Protein AF-A0A6G0UTY3-F1 (afdb_monomer_lite)

Secondary structure (DSSP, 8-state):
---PPPPPP---EEEETTEEEEHHHHHHHHHHHHHHHHHHHHHHHHHHHHHHHHIIIIIHHHHHHHHSPPB-------TT--EEEEEEEEEEESS--HHHHHHHHHHTSSSTT--SS-GGGGGEEEEEEEEEEE--HHHHHHHHH-------S-TTEEEEEE--HHHHTTT-SS---SEEEETTEEEE----HHHHHHHHHHIIIIIIS-HHHHHHHHHHHH-TT--SS--S-GGGG-PPPSEEEEEEEEEE-S---HHHHHHHHHHHHHHHHHHHHHTTTSEEEEEEEEESTTGGGTTSEE-TTT--EE--S-THHHHHHHHHHHHHS-----SS-EEEEEEEE-SS-EEBTTB---EEEETTTEEEEEE-TT-HHHHHHHHHHHHHHHTT-SPPP-TT-SS---SS--HHHHHHHHHHHHHHHHHHHHHHHHHHHHHHHHH-TT--B-HHHHHHHHHHHHHHHHHHHH--HHHHHHHHHHHHHHHT-HHHH------HHHHHHHHHHHHHHHHHHHHHHHHHHHHHHHHHHHHHHTTPPP-----------------------------------------------------TGGGGG-PPPPPP-----PPP-------------S---S--S----PPPPPPPPSTT--HHHHHHTTTS-HHHHTTSHHHHHHHHHHHHHTT-HHHHHHHHHHHHHTT--HHHHHHHHHHHHHHHTTT----HHHHHHHHHHHTTS---GGGTHHHHHHHHHHIIIIIHHHHTT-HHHHHHHHHH--HHHHHHTTT-HHHHHHSHHHHHHHHHHHHHTT-HHHHHHHHHHHHHHTSPTT-HHHHHHHHHHIIIIISTT------SSS------------HHHHHHHHHHHHHT---TTTTHHHHHHHHHHHHHTHHHHHHHSHHHHHHHHH--

Radius of gyration: 42.5 Å; chains: 1; bounding box: 91×96×154 Å

pLDDT: mean 70.48, std 19.99, range [23.06, 95.44]

Sequence (928 aa):
MSGSEPESEKDPIVTVCGVKMRESRKKKLIEADLKVISDSMFRTSFNYGLYFFMVVVIGVPLWWITTSPYRAHLETFPPDFKVEFPVFVDIYSASNSPEVNKMISSLSKDNILQIPHHDDISRIEFKVNIVHKVVEENDFVHLATQVDLKKENKLSNCSVLIVPPEVFQKLSSKSACPAYVMSSGALLLRSDSKEIEKFVHEFIVYQWMDLPKISNFIKRISNAEELEQVSTDVWNEVPISAAYNIHLIFVHDDTNDEWSLALEESARQEVNKIVDYLGDVAFFKVTEEHFWDLLDSGVLKKAPENKEFSYSGNSADFLNFLTEVDQRSSPIVSVNPLLKFVFLLTENGVTFDGDNVKGHTYLSWGSLINSMPSDKNNQRNALHESFQTLLGAAEGSPTESMFCFSRTLPSSFVWDRFRRRAFFENILRSRSFVEAVNSLSKSITQLVITKEVSNMVMKSKKLVEEAIQEQDPRKAAAARILAEKSAKHESLLGMTDLTPYLKIGIYVPISMPFVFPIVEVILAFFYYKLKVDFLVAFVKPPSSPRELPEEKPSPSEDVPGVTENTPPEPEENSNPTPSTPSTLSTLPTSNSTLSIDEISRLKTPPPPKIKATVPKGSTVSKRITIPTAMHSMFNKDETNIRSAPEMPSGDGIDYPRAASWSSSTVTEIMKDKIGKQVFRCFLHQSLAEENMLFVDEIDEIKKLQGDDLKNAVANLLEKYEMYINISSSARAKLVEISSGSNVDKKNLEPAHKEVYKLLENDQFPRFRRSELYLEYLEDLLPKTYAEKWSTSFEALIGNQVGRHHFREFLFSIHAEENLRFWEAIIEFKNTKNKSHAMLNMARSIHEQFLKEGCTNEVQFVSKLPNFSLQVFLPFGLRQNLIKKIKDKDVDIALFDEATKHVEQVLKNDPYVRFLASSNYKNLLARLK

Foldseek 3Di:
DDDDDDDDDDQDFDADPNDTDGPVVVVVVVVVVVVVVVVVLVVLVVVLVVVVCCCVVPVVVVCVVVVFFAADDFDADDPQAAQEFEAEEEEEEQDDDPLVVVLCVVLADDPLPPPPDDPLNSRYHYHYDYDYDHDHLVVLVVVVVPLPDDQDQFLRYEYEYEDELVSVVVVDDDDDFQKAAGLRYIYGHDDDSVVVSLVSSCCVCCPQANVLLVSLLSCCLPCVPDDPDDDPCCLSPDFFDQEEEEEEEEEEPQDPDPLLVVLVVLLVVLVVVLQVLCVQLHHYHYDYHYHRCLCVPPLWDQDPPPSEGEDDADCLSVLVSLLSVLVPDDDDDDLHYYAYEYEHRDAVWYYDNNDPPQKDAPLQRHIYGTTYSVCSVSRNVSSLVRVCSNRSLDDDDCPDDPGPYDPDHDSSSSSSNVLSSSLSSLLVLLNSLSVVVVVLCVVDSQQHHDPQLSVLSVQLNVLSVVCSVSVRSNSSSSSSVSSVCSSVDVSRVDRPPPPVVVVCVVVCVVCVVVVVSVVVSVVVVVVVVVVVVVVVVVPDDDDDDDDDDDDDDDDDDDDDYDDDDDDDDDDDDDDDDDDDDDDDDDDDDDDDPDDPVVVVPDDDDDDDDDDDDDDDDDDDDDDDDDDDDDDPPDDDPDPPDDDQQDQDDCPPDALVVLQCLLVDFPVVLLVPPNSVSLLLNLCVVVLRNVLVVLLVLLVVLLVDDDVSNLVSLVVSCVVCVPPADADPQLVVLSVCSVVVVDVDSVSNVRSSVVSSVCCGPPSSVDSSVDPSSLVVSLQNDALVLLVCLVVDVCSQLVGPNSLVLLLVLCVVVLNNLLSVLLVLLVVLLVDDWLDPVSLVSLVVSCQQAQDPPRFCPDDDDDPDGDDRSHDDDRSSLSVQSVVCSVVSVTGSCSCVVVSVVSSCVCVPPSSVVSCVDPSSVVSSVVHD

Structure (mmCIF, N/CA/C/O backbone):
data_AF-A0A6G0UTY3-F1
#
_entry.id   AF-A0A6G0UTY3-F1
#
loop_
_atom_site.group_PDB
_atom_site.id
_atom_site.type_symbol
_atom_site.label_atom_id
_atom_site.label_alt_id
_atom_site.label_comp_id
_atom_site.label_asym_id
_atom_site.label_entity_id
_atom_site.label_seq_id
_atom_site.pdbx_PDB_ins_code
_atom_site.Cartn_x
_atom_site.Cartn_y
_atom_site.Cartn_z
_atom_site.occupancy
_atom_site.B_iso_or_equiv
_atom_site.auth_seq_id
_atom_site.auth_comp_id
_atom_site.auth_asym_id
_atom_site.auth_atom_id
_atom_site.pdbx_PDB_model_num
ATOM 1 N N . MET A 1 1 ? -23.516 -63.046 111.893 1.00 36.06 1 MET A N 1
ATOM 2 C CA . MET A 1 1 ? -22.653 -63.139 110.697 1.00 36.06 1 MET A CA 1
ATOM 3 C C . MET A 1 1 ? -23.578 -62.986 109.497 1.00 36.06 1 MET A C 1
ATOM 5 O O . MET A 1 1 ? -24.536 -63.740 109.445 1.00 36.06 1 MET A O 1
ATOM 9 N N . SER A 1 2 ? -23.584 -61.871 108.755 1.00 36.34 2 SER A N 1
ATOM 10 C CA . SER A 1 2 ? -22.513 -61.250 107.934 1.00 36.34 2 SER A CA 1
ATOM 11 C C . SER A 1 2 ? -22.297 -61.991 106.604 1.00 36.34 2 SER A C 1
ATOM 13 O O . SER A 1 2 ? -22.247 -63.213 106.622 1.00 36.34 2 SER A O 1
ATOM 15 N N . GLY A 1 3 ? -22.109 -61.328 105.457 1.00 32.81 3 GLY A N 1
ATOM 16 C CA . GLY A 1 3 ? -21.900 -59.886 105.223 1.00 32.81 3 GLY A CA 1
ATOM 17 C C . GLY A 1 3 ? -22.964 -59.200 104.352 1.00 32.81 3 GLY A C 1
ATOM 18 O O . GLY A 1 3 ? -23.931 -59.822 103.930 1.00 32.81 3 GLY A O 1
ATOM 19 N N . SER A 1 4 ? -22.772 -57.901 104.122 1.00 37.88 4 SER A N 1
ATOM 20 C CA . SER A 1 4 ? -23.615 -57.025 103.296 1.00 37.88 4 SER A CA 1
ATOM 21 C C . SER A 1 4 ? -23.195 -57.018 101.823 1.00 37.88 4 SER A C 1
ATOM 23 O O . SER A 1 4 ? -22.003 -56.930 101.527 1.00 37.88 4 SER A O 1
ATOM 25 N N . GLU A 1 5 ? -24.166 -57.008 100.912 1.00 33.56 5 GLU A N 1
ATOM 26 C CA . GLU A 1 5 ? -23.951 -56.674 99.498 1.00 33.56 5 GLU A CA 1
ATOM 27 C C . GLU A 1 5 ? -23.731 -55.153 99.323 1.00 33.56 5 GLU A C 1
ATOM 29 O O . GLU A 1 5 ? -24.360 -54.369 100.041 1.00 33.56 5 GLU A O 1
ATOM 34 N N . PRO A 1 6 ? -22.870 -54.705 98.388 1.00 43.66 6 PRO A N 1
ATOM 35 C CA . PRO A 1 6 ? -22.775 -53.300 97.998 1.00 43.66 6 PRO A CA 1
ATOM 36 C C . PRO A 1 6 ? -23.891 -52.914 97.011 1.00 43.66 6 PRO A C 1
ATOM 38 O O . PRO A 1 6 ? -24.336 -53.726 96.199 1.00 43.66 6 PRO A O 1
ATOM 41 N N . GLU A 1 7 ? -24.335 -51.657 97.056 1.00 39.38 7 GLU A N 1
ATOM 42 C CA . GLU A 1 7 ? -25.443 -51.168 96.228 1.00 39.38 7 GLU A CA 1
ATOM 43 C C . GLU A 1 7 ? -25.106 -51.137 94.726 1.00 39.38 7 GLU A C 1
ATOM 45 O O . GLU A 1 7 ? -24.055 -50.650 94.311 1.00 39.38 7 GLU A O 1
ATOM 50 N N . SER A 1 8 ? -26.038 -51.595 93.884 1.00 42.94 8 SER A N 1
ATOM 51 C CA . SER A 1 8 ? -25.910 -51.486 92.428 1.00 42.94 8 SER A CA 1
ATOM 52 C C . SER A 1 8 ? -26.129 -50.042 91.959 1.00 42.94 8 SER A C 1
ATOM 54 O O . SER A 1 8 ? -27.235 -49.506 92.101 1.00 42.94 8 SER A O 1
ATOM 56 N N . GLU A 1 9 ? -25.118 -49.443 91.334 1.00 47.81 9 GLU A N 1
ATOM 57 C CA . GLU A 1 9 ? -25.207 -48.119 90.715 1.00 47.81 9 GLU A CA 1
ATOM 58 C C . GLU A 1 9 ? -26.291 -48.097 89.614 1.00 47.81 9 GLU A C 1
ATOM 60 O O . GLU A 1 9 ? -26.296 -48.908 88.683 1.00 47.81 9 GLU A O 1
ATOM 65 N N . LYS A 1 10 ? -27.282 -47.206 89.749 1.00 52.72 10 LYS A N 1
ATOM 66 C CA . LYS A 1 10 ? -28.499 -47.220 88.917 1.00 52.72 10 LYS A CA 1
ATOM 67 C C . LYS A 1 10 ? -28.308 -46.411 87.630 1.00 52.72 10 LYS A C 1
ATOM 69 O O . LYS A 1 10 ? -28.463 -45.195 87.655 1.00 52.72 10 LYS A O 1
ATOM 74 N N . ASP A 1 11 ? -28.064 -47.112 86.516 1.00 53.19 11 ASP A N 1
ATOM 75 C CA . ASP A 1 11 ? -28.033 -46.591 85.130 1.00 53.19 11 ASP A CA 1
ATOM 76 C C . ASP A 1 11 ? -29.125 -45.515 84.895 1.00 53.19 11 ASP A C 1
ATOM 78 O O . ASP A 1 11 ? -30.319 -45.860 84.873 1.00 53.19 11 ASP A O 1
ATOM 82 N N . PRO A 1 12 ? -28.754 -44.220 84.770 1.00 58.97 12 PRO A N 1
ATOM 83 C CA . PRO A 1 12 ? -29.706 -43.115 84.821 1.00 58.97 12 PRO A CA 1
ATOM 84 C C . PRO A 1 12 ? -30.792 -43.180 83.746 1.00 58.97 12 PRO A C 1
ATOM 86 O O . PRO A 1 12 ? -30.533 -43.424 82.565 1.00 58.97 12 PRO A O 1
ATOM 89 N N . ILE A 1 13 ? -32.036 -42.902 84.147 1.00 56.88 13 ILE A N 1
ATOM 90 C CA . ILE A 1 13 ? -33.176 -42.810 83.227 1.00 56.88 13 ILE A CA 1
ATOM 91 C C . ILE A 1 13 ? -33.324 -41.358 82.768 1.00 56.88 13 ILE A C 1
ATOM 93 O O . ILE A 1 13 ? -33.959 -40.535 83.428 1.00 56.88 13 ILE A O 1
ATOM 97 N N . VAL A 1 14 ? -32.747 -41.058 81.608 1.00 57.91 14 VAL A N 1
ATOM 98 C CA . VAL A 1 14 ? -32.817 -39.746 80.959 1.00 57.91 14 VAL A CA 1
ATOM 99 C C . VAL A 1 14 ? -34.076 -39.678 80.088 1.00 57.91 14 VAL A C 1
ATOM 101 O O . VAL A 1 14 ? -34.454 -40.654 79.438 1.00 57.91 14 VAL A O 1
ATOM 104 N N . THR A 1 15 ? -34.749 -38.525 80.069 1.00 49.19 15 THR A N 1
ATOM 105 C CA . THR A 1 15 ? -35.913 -38.294 79.195 1.00 49.19 15 THR A CA 1
ATOM 106 C C . THR A 1 15 ? -35.487 -37.460 77.991 1.00 49.19 15 THR A C 1
ATOM 108 O O . THR A 1 15 ? -34.981 -36.356 78.168 1.00 49.19 15 THR A O 1
ATOM 111 N N . VAL A 1 16 ? -35.697 -37.966 76.775 1.00 52.34 16 VAL A N 1
ATOM 112 C CA . VAL A 1 16 ? -35.373 -37.272 75.516 1.00 52.34 16 VAL A CA 1
ATOM 113 C C . VAL A 1 16 ? -36.630 -37.234 74.652 1.00 52.34 16 VAL A C 1
ATOM 115 O O . VAL A 1 16 ? -37.256 -38.269 74.439 1.00 52.34 16 VAL A O 1
ATOM 118 N N . CYS A 1 17 ? -37.038 -36.041 74.204 1.00 44.09 17 CYS A N 1
ATOM 119 C CA . CYS A 1 17 ? -38.266 -35.823 73.421 1.00 44.09 17 CYS A CA 1
ATOM 120 C C . CYS A 1 17 ? -39.517 -36.517 74.014 1.00 44.09 17 CYS A C 1
ATOM 122 O O . CYS A 1 17 ? -40.330 -37.087 73.294 1.00 44.09 17 CYS A O 1
ATOM 124 N N . GLY A 1 18 ? -39.651 -36.499 75.347 1.00 45.41 18 GLY A N 1
ATOM 125 C CA . GLY A 1 18 ? -40.756 -37.129 76.085 1.00 45.41 18 GLY A CA 1
ATOM 126 C C . GLY A 1 18 ? -40.586 -38.625 76.395 1.00 45.41 18 GLY A C 1
ATOM 127 O O . GLY A 1 18 ? -41.321 -39.151 77.228 1.00 45.41 18 GLY A O 1
ATOM 128 N N . VAL A 1 19 ? -39.602 -39.313 75.806 1.00 50.44 19 VAL A N 1
ATOM 129 C CA . VAL A 1 19 ? -39.376 -40.754 76.010 1.00 50.44 19 VAL A CA 1
ATOM 130 C C . VAL A 1 19 ? -38.282 -40.993 77.054 1.00 50.44 19 VAL A C 1
ATOM 132 O O . VAL A 1 19 ? -37.171 -40.477 76.939 1.00 50.44 19 VAL A O 1
ATOM 135 N N . LYS A 1 20 ? -38.582 -41.805 78.075 1.00 53.00 20 LYS A N 1
ATOM 136 C CA . LYS A 1 20 ? -37.625 -42.236 79.109 1.00 53.00 20 LYS A CA 1
ATOM 137 C C . LYS A 1 20 ? -36.780 -43.414 78.620 1.00 53.00 20 LYS A C 1
ATOM 139 O O . LYS A 1 20 ? -37.331 -44.463 78.294 1.00 53.00 20 LYS A O 1
ATOM 144 N N . MET A 1 21 ? -35.454 -43.277 78.626 1.00 62.31 21 MET A N 1
ATOM 145 C CA . MET A 1 21 ? -34.510 -44.356 78.302 1.00 62.31 21 MET A CA 1
ATOM 146 C C . MET A 1 21 ? -33.306 -44.363 79.253 1.00 62.31 21 MET A C 1
ATOM 148 O O . MET A 1 21 ? -32.952 -43.341 79.831 1.00 62.31 21 MET A O 1
ATOM 152 N N . ARG A 1 22 ? -32.666 -45.529 79.405 1.00 67.94 22 ARG A N 1
ATOM 153 C CA . ARG A 1 22 ? -31.411 -45.676 80.161 1.00 67.94 22 ARG A CA 1
ATOM 154 C C . ARG A 1 22 ? -30.224 -45.097 79.393 1.00 67.94 22 ARG A C 1
ATOM 156 O O . ARG A 1 22 ? -30.160 -45.240 78.167 1.00 67.94 22 ARG A O 1
ATOM 163 N N . GLU A 1 23 ? -29.264 -44.511 80.096 1.00 65.25 23 GLU A N 1
ATOM 164 C CA . GLU A 1 23 ? -28.118 -43.838 79.484 1.00 65.25 23 GLU A CA 1
ATOM 165 C C . GLU A 1 23 ? -27.216 -44.803 78.695 1.00 65.25 23 GLU A C 1
ATOM 167 O O . GLU A 1 23 ? -26.790 -44.478 77.581 1.00 65.25 23 GLU A O 1
ATOM 172 N N . SER A 1 24 ? -27.039 -46.041 79.174 1.00 63.03 24 SER A N 1
ATOM 173 C CA . SER A 1 24 ? -26.353 -47.108 78.419 1.00 63.03 24 SER A CA 1
ATOM 174 C C . SER A 1 24 ? -26.974 -47.368 77.038 1.00 63.03 24 SER A C 1
ATOM 176 O O . SER A 1 24 ? -26.277 -47.734 76.089 1.00 63.03 24 SER A O 1
ATOM 178 N N . ARG A 1 25 ? -28.295 -47.171 76.901 1.00 65.94 25 ARG A N 1
ATOM 179 C CA . ARG A 1 25 ? -29.028 -47.351 75.637 1.00 65.94 25 ARG A CA 1
ATOM 180 C C . ARG A 1 25 ? -28.914 -46.121 74.730 1.00 65.94 25 ARG A C 1
ATOM 182 O O . ARG A 1 25 ? -28.839 -46.298 73.519 1.00 65.94 25 ARG A O 1
ATOM 189 N N . LYS A 1 26 ? -28.821 -44.908 75.300 1.00 67.06 26 LYS A N 1
ATOM 190 C CA . LYS A 1 26 ? -28.501 -43.666 74.563 1.00 67.06 26 LYS A CA 1
ATOM 191 C C . LYS A 1 26 ? -27.133 -43.784 73.879 1.00 67.06 26 LYS A C 1
ATOM 193 O O . LYS A 1 26 ? -27.039 -43.531 72.682 1.00 67.06 26 LYS A O 1
ATOM 198 N N . LYS A 1 27 ? -26.097 -44.221 74.610 1.00 66.19 27 LYS A N 1
ATOM 199 C CA . LYS A 1 27 ? -24.720 -44.346 74.086 1.00 66.19 27 LYS A CA 1
ATOM 200 C C . LYS A 1 27 ? -24.635 -45.306 72.891 1.00 66.19 27 LYS A C 1
ATOM 202 O O . LYS A 1 27 ? -24.167 -44.898 71.834 1.00 66.19 27 LYS A O 1
ATOM 207 N N . LYS A 1 28 ? -25.191 -46.521 73.005 1.00 70.31 28 LYS A N 1
ATOM 208 C CA . LYS A 1 28 ? -25.185 -47.513 71.908 1.00 70.31 28 LYS A CA 1
ATOM 209 C C . LYS A 1 28 ? -25.963 -47.088 70.656 1.00 70.31 28 LYS A C 1
ATOM 211 O O . LYS A 1 28 ? -25.631 -47.542 69.567 1.00 70.31 28 LYS A O 1
ATOM 216 N N . LEU A 1 29 ? -26.989 -46.243 70.792 1.00 67.69 29 LEU A N 1
ATOM 217 C CA . LEU A 1 29 ? -27.727 -45.724 69.635 1.00 67.69 29 LEU A CA 1
ATOM 218 C C . LEU A 1 29 ? -26.874 -44.713 68.850 1.00 67.69 29 LEU A C 1
ATOM 220 O O . LEU A 1 29 ? -26.720 -44.846 67.641 1.00 67.69 29 LEU A O 1
ATOM 224 N N . ILE A 1 30 ? -26.239 -43.774 69.563 1.00 66.88 30 ILE A N 1
ATOM 225 C CA . ILE A 1 30 ? -25.328 -42.770 68.986 1.00 66.88 30 ILE A CA 1
ATOM 226 C C . ILE A 1 30 ? -24.114 -43.443 68.324 1.00 66.88 30 ILE A C 1
ATOM 228 O O . ILE A 1 30 ? -23.693 -43.042 67.244 1.00 66.88 30 ILE A O 1
ATOM 232 N N . GLU A 1 31 ? -23.568 -44.490 68.944 1.00 69.19 31 GLU A N 1
ATOM 233 C CA . GLU A 1 31 ? -22.441 -45.272 68.419 1.00 69.19 31 GLU A CA 1
ATOM 234 C C . GLU A 1 31 ? -22.790 -46.015 67.113 1.00 69.19 31 GLU A C 1
ATOM 236 O O . GLU A 1 31 ? -21.973 -46.071 66.192 1.00 69.19 31 GLU A O 1
ATOM 241 N N . ALA A 1 32 ? -24.023 -46.523 66.989 1.00 70.44 32 ALA A N 1
ATOM 242 C CA . ALA A 1 32 ? -24.521 -47.114 65.748 1.00 70.44 32 ALA A CA 1
ATOM 243 C C . ALA A 1 32 ? -24.716 -46.059 64.640 1.00 70.44 32 ALA A C 1
ATOM 245 O O . ALA A 1 32 ? -24.242 -46.263 63.521 1.00 70.44 32 ALA A O 1
ATOM 246 N N . ASP A 1 33 ? -25.342 -44.919 64.957 1.00 66.12 33 ASP A N 1
ATOM 247 C CA . ASP A 1 33 ? -25.540 -43.812 64.009 1.00 66.12 33 ASP A CA 1
ATOM 248 C C . ASP A 1 33 ? -24.200 -43.265 63.483 1.00 66.12 33 ASP A C 1
ATOM 250 O O . ASP A 1 33 ? -24.030 -43.084 62.276 1.00 66.12 33 ASP A O 1
ATOM 254 N N . LEU A 1 34 ? -23.210 -43.065 64.364 1.00 63.78 34 LEU A N 1
ATOM 255 C CA . LEU A 1 34 ? -21.858 -42.629 63.988 1.00 63.78 34 LEU A CA 1
ATOM 256 C C . LEU A 1 34 ? -21.184 -43.603 63.012 1.00 63.78 34 LEU A C 1
ATOM 258 O O . LEU A 1 34 ? -20.527 -43.167 62.065 1.00 63.78 34 LEU A O 1
ATOM 262 N N . LYS A 1 35 ? -21.369 -44.915 63.197 1.00 68.38 35 LYS A N 1
ATOM 263 C CA . LYS A 1 35 ? -20.781 -45.927 62.311 1.00 68.38 35 LYS A CA 1
ATOM 264 C C . LYS A 1 35 ? -21.422 -45.925 60.917 1.00 68.38 35 LYS A C 1
ATOM 266 O O . LYS A 1 35 ? -20.706 -46.016 59.924 1.00 68.38 35 LYS A O 1
ATOM 271 N N . VAL A 1 36 ? -22.740 -45.731 60.831 1.00 70.38 36 VAL A N 1
ATOM 272 C CA . VAL A 1 36 ? -23.452 -45.568 59.548 1.00 70.38 36 VAL A CA 1
ATOM 273 C C . VAL A 1 36 ? -23.011 -44.288 58.823 1.00 70.38 36 VAL A C 1
ATOM 275 O O . VAL A 1 36 ? -22.810 -44.306 57.608 1.00 70.38 36 VAL A O 1
ATOM 278 N N . ILE A 1 37 ? -22.793 -43.189 59.556 1.00 63.50 37 ILE A N 1
ATOM 279 C CA . ILE A 1 37 ? -22.259 -41.935 58.997 1.00 63.50 37 ILE A CA 1
ATOM 280 C C . ILE A 1 37 ? -20.829 -42.134 58.458 1.00 63.50 37 ILE A C 1
ATOM 282 O O . ILE A 1 37 ? -20.516 -41.633 57.378 1.00 63.50 37 ILE A O 1
ATOM 286 N N . SER A 1 38 ? -19.986 -42.908 59.152 1.00 64.50 38 SER A N 1
ATOM 287 C CA . SER A 1 38 ? -18.613 -43.236 58.729 1.00 64.50 38 SER A CA 1
ATOM 288 C C . SER A 1 38 ? -18.564 -43.984 57.390 1.00 64.50 38 SER A C 1
ATOM 290 O O . SER A 1 38 ? -17.910 -43.526 56.450 1.00 64.50 38 SER A O 1
ATOM 292 N N . ASP A 1 39 ? -19.291 -45.100 57.262 1.00 68.25 39 ASP A N 1
ATOM 293 C CA . ASP A 1 39 ? -19.305 -45.898 56.023 1.00 68.25 39 ASP A CA 1
ATOM 294 C C . ASP A 1 39 ? -19.927 -45.123 54.848 1.00 68.25 39 ASP A C 1
ATOM 296 O O . ASP A 1 39 ? -19.473 -45.246 53.704 1.00 68.25 39 ASP A O 1
ATOM 300 N N . SER A 1 40 ? -20.921 -44.268 55.133 1.00 66.31 40 SER A N 1
ATOM 301 C CA . SER A 1 40 ? -21.459 -43.311 54.164 1.00 66.31 40 SER A CA 1
ATOM 302 C C . SER A 1 40 ? -20.364 -42.359 53.676 1.00 66.31 40 SER A C 1
ATOM 304 O O . SER A 1 40 ? -20.127 -42.289 52.472 1.00 66.31 40 SER A O 1
ATOM 306 N N . MET A 1 41 ? -19.661 -41.665 54.580 1.00 62.78 41 MET A N 1
ATOM 307 C CA . MET A 1 41 ? -18.586 -40.733 54.213 1.00 62.78 41 MET A CA 1
ATOM 308 C C . MET A 1 41 ? -17.459 -41.406 53.424 1.00 62.78 41 MET A C 1
ATOM 310 O O . MET A 1 41 ? -16.941 -40.799 52.486 1.00 62.78 41 MET A O 1
ATOM 314 N N . PHE A 1 42 ? -17.075 -42.640 53.763 1.00 67.38 42 PHE A N 1
ATOM 315 C CA . PHE A 1 42 ? -15.993 -43.333 53.060 1.00 67.38 42 PHE A CA 1
ATOM 316 C C . PHE A 1 42 ? -16.375 -43.689 51.615 1.00 67.38 42 PHE A C 1
ATOM 318 O O . PHE A 1 42 ? -15.634 -43.362 50.687 1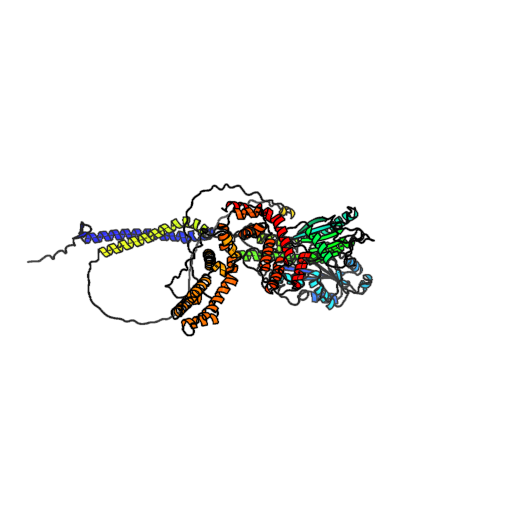.00 67.38 42 PHE A O 1
ATOM 325 N N . ARG A 1 43 ? -17.561 -44.283 51.399 1.00 66.44 43 ARG A N 1
ATOM 326 C CA . ARG A 1 43 ? -18.077 -44.572 50.045 1.00 66.44 43 ARG A CA 1
ATOM 327 C C . ARG A 1 43 ? -18.251 -43.307 49.211 1.00 66.44 43 ARG A C 1
ATOM 329 O O . ARG A 1 43 ? -17.900 -43.308 48.033 1.00 66.44 43 ARG A O 1
ATOM 336 N N . THR A 1 44 ? -18.766 -42.242 49.824 1.00 66.44 44 THR A N 1
ATOM 337 C CA . THR A 1 44 ? -18.858 -40.911 49.220 1.00 66.44 44 THR A CA 1
ATOM 338 C C . THR A 1 44 ? -17.466 -40.464 48.762 1.00 66.44 44 THR A C 1
ATOM 340 O O . THR A 1 44 ? -17.227 -40.384 47.559 1.00 66.44 44 THR A O 1
ATOM 343 N N . SER A 1 45 ? -16.515 -40.273 49.680 1.00 64.06 45 SER A N 1
ATOM 344 C CA . SER A 1 45 ? -15.161 -39.783 49.373 1.00 64.06 45 SER A CA 1
ATOM 345 C C . SER A 1 45 ? -14.414 -40.618 48.325 1.00 64.06 45 SER A C 1
ATOM 347 O O . SER A 1 45 ? -13.746 -40.045 47.467 1.00 64.06 45 SER A O 1
ATOM 349 N N . PHE A 1 46 ? -14.555 -41.949 48.333 1.00 72.69 46 PHE A N 1
ATOM 350 C CA . PHE A 1 46 ? -13.943 -42.816 47.319 1.00 72.69 46 PHE A CA 1
ATOM 351 C C . PHE A 1 46 ? -14.487 -42.541 45.908 1.00 72.69 46 PHE A C 1
ATOM 353 O O . PHE A 1 46 ? -13.708 -42.358 44.971 1.00 72.69 46 PHE A O 1
ATOM 360 N N . ASN A 1 47 ? -15.813 -42.441 45.760 1.00 68.75 47 ASN A N 1
ATOM 361 C CA . ASN A 1 47 ? -16.439 -42.115 44.477 1.00 68.75 47 ASN A CA 1
ATOM 362 C C . ASN A 1 47 ? -15.994 -40.733 43.970 1.00 68.75 47 ASN A C 1
ATOM 364 O O . ASN A 1 47 ? -15.729 -40.576 42.779 1.00 68.75 47 ASN A O 1
ATOM 368 N N . TYR A 1 48 ? -15.846 -39.752 44.866 1.00 68.44 48 TYR A N 1
ATOM 369 C CA . TYR A 1 48 ? -15.356 -38.419 44.506 1.00 68.44 48 TYR A CA 1
ATOM 370 C C . TYR A 1 48 ? -13.872 -38.391 44.136 1.00 68.44 48 TYR A C 1
ATOM 372 O O . TYR A 1 48 ? -13.513 -37.683 43.200 1.00 68.44 48 TYR A O 1
ATOM 380 N N . GLY A 1 49 ? -13.025 -39.201 44.776 1.00 71.12 49 GLY A N 1
ATOM 381 C CA . GLY A 1 49 ? -11.629 -39.379 44.364 1.00 71.12 49 GLY A CA 1
ATOM 382 C C . GLY A 1 49 ? -11.505 -39.985 42.961 1.00 71.12 49 GLY A C 1
ATOM 383 O O . GLY A 1 49 ? -10.782 -39.454 42.118 1.00 71.12 49 GLY A O 1
ATOM 384 N N . LEU A 1 50 ? -12.271 -41.044 42.677 1.00 70.81 50 LEU A N 1
ATOM 385 C CA . LEU A 1 50 ? -12.310 -41.690 41.359 1.00 70.81 50 LEU A CA 1
ATOM 386 C C . LEU A 1 50 ? -12.849 -40.746 40.266 1.00 70.81 50 LEU A C 1
ATOM 388 O O . LEU A 1 50 ? -12.332 -40.713 39.149 1.00 70.81 50 LEU A O 1
ATOM 392 N N . TYR A 1 51 ? -13.866 -39.946 40.593 1.00 68.19 51 TYR A N 1
ATOM 393 C CA . TYR A 1 51 ? -14.447 -38.961 39.682 1.00 68.19 51 TYR A CA 1
ATOM 394 C C . TYR A 1 51 ? -13.506 -37.774 39.429 1.00 68.19 51 TYR A C 1
ATOM 396 O O . TYR A 1 51 ? -13.313 -37.380 38.281 1.00 68.19 51 TYR A O 1
ATOM 404 N N . PHE A 1 52 ? -12.843 -37.251 40.464 1.00 71.25 52 PHE A N 1
ATOM 405 C CA . PHE A 1 52 ? -11.815 -36.214 40.326 1.00 71.25 52 PHE A CA 1
ATOM 406 C C . PHE A 1 52 ? -10.650 -36.687 39.444 1.00 71.25 52 PHE A C 1
ATOM 408 O O . PHE A 1 52 ? -10.212 -35.950 38.562 1.00 71.25 52 PHE A O 1
ATOM 415 N N . PHE A 1 53 ? -10.211 -37.941 39.605 1.00 75.62 53 PHE A N 1
ATOM 416 C CA . PHE A 1 53 ? -9.214 -38.557 38.726 1.00 75.62 53 PHE A CA 1
ATOM 417 C C . PHE A 1 53 ? -9.678 -38.576 37.258 1.00 75.62 53 PHE A C 1
ATOM 419 O O . PHE A 1 53 ? -8.939 -38.121 36.388 1.00 75.62 53 PHE A O 1
ATOM 426 N N . MET A 1 54 ? -10.917 -38.999 36.971 1.00 70.75 54 MET A N 1
ATOM 427 C CA . MET A 1 54 ? -11.493 -38.932 35.614 1.00 70.75 54 MET A CA 1
ATOM 428 C C . MET A 1 54 ? -11.494 -37.501 35.041 1.00 70.75 54 MET A C 1
ATOM 430 O O . MET A 1 54 ? -11.127 -37.299 33.881 1.00 70.75 54 MET A O 1
ATOM 434 N N . VAL A 1 55 ? -11.863 -36.492 35.841 1.00 69.81 55 VAL A N 1
ATOM 435 C CA . VAL A 1 55 ? -11.871 -35.081 35.410 1.00 69.81 55 VAL A CA 1
ATOM 436 C C . VAL A 1 55 ? -10.468 -34.584 35.078 1.00 69.81 55 VAL A C 1
ATOM 438 O O . VAL A 1 55 ? -10.267 -33.996 34.019 1.00 69.81 55 VAL A O 1
ATOM 441 N N . VAL A 1 56 ? -9.494 -34.814 35.957 1.00 74.38 56 VAL A N 1
ATOM 442 C CA . VAL A 1 56 ? -8.138 -34.269 35.794 1.00 74.38 56 VAL A CA 1
ATOM 443 C C . VAL A 1 56 ? -7.345 -35.026 34.726 1.00 74.38 56 VAL A C 1
ATOM 445 O O . VAL A 1 56 ? -6.639 -34.397 33.943 1.00 74.38 56 VAL A O 1
ATOM 448 N N . VAL A 1 57 ? -7.478 -36.354 34.651 1.00 75.62 57 VAL A N 1
ATOM 449 C CA . VAL A 1 57 ? -6.661 -37.204 33.765 1.00 75.62 57 VAL A CA 1
ATOM 450 C C . VAL A 1 57 ? -7.267 -37.367 32.367 1.00 75.62 57 VAL A C 1
ATOM 452 O O . VAL A 1 57 ? -6.520 -37.540 31.408 1.00 75.62 57 VAL A O 1
ATOM 455 N N . ILE A 1 58 ? -8.594 -37.275 32.212 1.00 72.12 58 ILE A N 1
ATOM 456 C CA . ILE A 1 58 ? -9.264 -37.383 30.901 1.00 72.12 58 ILE A CA 1
ATOM 457 C C . ILE A 1 58 ? -9.942 -36.064 30.515 1.00 72.12 58 ILE A C 1
ATOM 459 O O . ILE A 1 58 ? -9.749 -35.578 29.401 1.00 72.12 58 ILE A O 1
ATOM 463 N N . GLY A 1 59 ? -10.702 -35.455 31.429 1.00 69.25 59 GLY A N 1
ATOM 464 C CA . GLY A 1 59 ? -11.459 -34.229 31.160 1.00 69.25 59 GLY A CA 1
ATOM 465 C C . GLY A 1 59 ? -10.589 -33.029 30.769 1.00 69.25 59 GLY A C 1
ATOM 466 O O . GLY A 1 59 ? -10.859 -32.399 29.749 1.00 69.25 59 GLY A O 1
ATOM 467 N N . VAL A 1 60 ? -9.529 -32.726 31.526 1.00 69.06 60 VAL A N 1
ATOM 468 C CA . VAL A 1 60 ? -8.652 -31.566 31.257 1.00 69.06 60 VAL A CA 1
ATOM 469 C C . VAL A 1 60 ? -7.841 -31.720 29.954 1.00 69.06 60 VAL A C 1
ATOM 471 O O . VAL A 1 60 ? -7.848 -30.773 29.163 1.00 69.06 60 VAL A O 1
ATOM 474 N N . PRO A 1 61 ? -7.215 -32.874 29.633 1.00 72.81 61 PRO A N 1
ATOM 475 C CA . PRO A 1 61 ? -6.582 -33.072 28.326 1.00 72.81 61 PRO A CA 1
ATOM 476 C C . PRO A 1 61 ? -7.572 -33.007 27.155 1.00 72.81 61 PRO A C 1
ATOM 478 O O . PRO A 1 61 ? -7.279 -32.377 26.138 1.00 72.81 61 PRO A O 1
ATOM 481 N N . LEU A 1 62 ? -8.768 -33.592 27.298 1.00 68.00 62 LEU A N 1
ATOM 482 C CA . LEU A 1 62 ? -9.802 -33.542 26.261 1.00 68.00 62 LEU A CA 1
ATOM 483 C C . LEU A 1 62 ? -10.327 -32.111 26.049 1.00 68.00 62 LEU A C 1
ATOM 485 O O . LEU A 1 62 ? -10.534 -31.697 24.908 1.00 68.00 62 LEU A O 1
ATOM 489 N N . TRP A 1 63 ? -10.480 -31.332 27.124 1.00 67.19 63 TRP A N 1
ATOM 490 C CA . TRP A 1 63 ? -10.790 -29.900 27.082 1.00 67.19 63 TRP A CA 1
ATOM 491 C C . TRP A 1 63 ? -9.696 -29.102 26.364 1.00 67.19 63 TRP A C 1
ATOM 493 O O . TRP A 1 63 ? -10.008 -28.322 25.468 1.00 67.19 63 TRP A O 1
ATOM 503 N N . TRP A 1 64 ? -8.416 -29.332 26.668 1.00 65.69 64 TRP A N 1
ATOM 504 C CA . TRP A 1 64 ? -7.305 -28.654 25.987 1.00 65.69 64 TRP A CA 1
ATOM 505 C C . TRP A 1 64 ? -7.289 -28.943 24.477 1.00 65.69 64 TRP A C 1
ATOM 507 O O . TRP A 1 64 ? -7.198 -28.023 23.664 1.00 65.69 64 TRP A O 1
ATOM 517 N N . ILE A 1 65 ? -7.465 -30.210 24.086 1.00 65.62 65 ILE A N 1
ATOM 518 C CA . ILE A 1 65 ? -7.527 -30.621 22.675 1.00 65.62 65 ILE A CA 1
ATOM 519 C C . ILE A 1 65 ? -8.724 -29.966 21.967 1.00 65.62 65 ILE A C 1
ATOM 521 O O . ILE A 1 65 ? -8.552 -29.354 20.914 1.00 65.62 65 ILE A O 1
ATOM 525 N N . THR A 1 66 ? -9.925 -30.039 22.551 1.00 60.22 66 THR A N 1
ATOM 526 C CA . THR A 1 66 ? -11.168 -29.535 21.927 1.00 60.22 66 THR A CA 1
ATOM 527 C C . THR A 1 66 ? -11.328 -28.011 21.952 1.00 60.22 66 THR A C 1
ATOM 529 O O . THR A 1 66 ? -12.070 -27.473 21.133 1.00 60.22 66 THR A O 1
ATOM 532 N N . THR A 1 67 ? -10.631 -27.297 22.842 1.00 60.31 67 THR A N 1
ATOM 533 C CA . THR A 1 67 ? -10.631 -25.820 22.895 1.00 60.31 67 THR A CA 1
ATOM 534 C C . THR A 1 67 ? -9.577 -25.173 21.996 1.00 60.31 67 THR A C 1
ATOM 536 O O . THR A 1 67 ? -9.679 -23.973 21.715 1.00 60.31 67 THR A O 1
ATOM 539 N N . SER A 1 68 ? -8.564 -25.934 21.566 1.00 62.31 68 SER A N 1
ATOM 540 C CA . SER A 1 68 ? -7.463 -25.425 20.747 1.00 62.31 68 SER A CA 1
ATOM 541 C C . SER A 1 68 ? -7.928 -25.054 19.324 1.00 62.31 68 SER A C 1
ATOM 543 O O . SER A 1 68 ? -8.635 -25.833 18.681 1.00 62.31 68 SER A O 1
ATOM 545 N N . PRO A 1 69 ? -7.566 -23.867 18.797 1.00 67.88 69 PRO A N 1
ATOM 546 C CA . PRO A 1 69 ? -7.891 -23.497 17.422 1.00 67.88 69 PRO A CA 1
ATOM 547 C C . PRO A 1 69 ? -7.084 -24.356 16.444 1.00 67.88 69 PRO A C 1
ATOM 549 O O . PRO A 1 69 ? -5.888 -24.582 16.647 1.00 67.88 69 PRO A O 1
ATOM 552 N N . TYR A 1 70 ? -7.713 -24.807 15.355 1.00 74.31 70 TYR A N 1
ATOM 553 C CA . TYR A 1 70 ? -7.029 -25.653 14.377 1.00 74.31 70 TYR A CA 1
ATOM 554 C C . TYR A 1 70 ? -5.849 -24.924 13.717 1.00 74.31 70 TYR A C 1
ATOM 556 O O . TYR A 1 70 ? -5.993 -23.838 13.148 1.00 74.31 70 TYR A O 1
ATOM 564 N N . ARG A 1 71 ? -4.680 -25.567 13.762 1.00 76.00 71 ARG A N 1
ATOM 565 C CA . ARG A 1 71 ? -3.432 -25.090 13.165 1.00 76.00 71 ARG A CA 1
ATOM 566 C C . ARG A 1 71 ? -2.840 -26.179 12.286 1.00 76.00 71 ARG A C 1
ATOM 568 O O . ARG A 1 71 ? -2.352 -27.189 12.787 1.00 76.00 71 ARG A O 1
ATOM 575 N N . ALA A 1 72 ? -2.872 -25.975 10.974 1.00 82.44 72 ALA A N 1
ATOM 576 C CA . ALA A 1 72 ? -2.027 -26.733 10.064 1.00 82.44 72 ALA A CA 1
ATOM 577 C C . ALA A 1 72 ? -0.545 -26.373 10.291 1.00 82.44 72 ALA A C 1
ATOM 579 O O . ALA A 1 72 ? -0.217 -25.242 10.655 1.00 82.44 72 ALA A O 1
ATOM 580 N N . HIS A 1 73 ? 0.347 -27.340 10.073 1.00 86.12 73 HIS A N 1
ATOM 581 C CA . HIS A 1 73 ? 1.791 -27.144 10.198 1.00 86.12 73 HIS A CA 1
ATOM 582 C C . HIS A 1 73 ? 2.287 -26.087 9.196 1.00 86.12 73 HIS A C 1
ATOM 584 O O . HIS A 1 73 ? 1.955 -26.154 8.012 1.00 86.12 73 HIS A O 1
ATOM 590 N N . LEU A 1 74 ? 3.088 -25.125 9.657 1.00 85.62 74 LEU A N 1
ATOM 591 C CA . LEU A 1 74 ? 3.792 -24.180 8.791 1.00 85.62 74 LEU A CA 1
ATOM 592 C C . LEU A 1 74 ? 5.255 -24.598 8.697 1.00 85.62 74 LEU A C 1
ATOM 594 O O . LEU A 1 74 ? 6.016 -24.415 9.644 1.00 85.62 74 LEU A O 1
ATOM 598 N N . GLU A 1 75 ? 5.650 -25.134 7.546 1.00 85.19 75 GLU A N 1
ATOM 599 C CA . GLU A 1 75 ? 7.059 -25.362 7.251 1.00 85.19 75 GLU A CA 1
ATOM 600 C C . GLU A 1 75 ? 7.654 -24.101 6.614 1.00 85.19 75 GLU A C 1
ATOM 602 O O . GLU A 1 75 ? 7.203 -23.658 5.557 1.00 85.19 75 GLU A O 1
ATOM 607 N N . THR A 1 76 ? 8.650 -23.503 7.267 1.00 84.88 76 THR A N 1
ATOM 608 C CA . THR A 1 76 ? 9.277 -22.253 6.817 1.00 84.88 76 THR A CA 1
ATOM 609 C C . THR A 1 76 ? 10.736 -22.443 6.423 1.00 84.88 76 THR A C 1
ATOM 611 O O . THR A 1 76 ? 11.296 -23.540 6.514 1.00 84.88 76 THR A O 1
ATOM 614 N N . PHE A 1 77 ? 11.357 -21.355 5.973 1.00 86.81 77 PHE A N 1
ATOM 615 C CA . PHE A 1 77 ? 12.807 -21.254 5.847 1.00 86.81 77 PHE A CA 1
ATOM 616 C C . PHE A 1 77 ? 13.480 -21.376 7.234 1.00 86.81 77 PHE A C 1
ATOM 618 O O . PHE A 1 77 ? 12.865 -20.983 8.236 1.00 86.81 77 PHE A O 1
ATOM 625 N N . PRO A 1 78 ? 14.709 -21.924 7.317 1.00 85.81 78 PRO A N 1
ATOM 626 C CA . PRO A 1 78 ? 15.537 -21.843 8.521 1.00 85.81 78 PRO A CA 1
ATOM 627 C C . PRO A 1 78 ? 15.998 -20.391 8.771 1.00 85.81 78 PRO A C 1
ATOM 629 O O . PRO A 1 78 ? 16.012 -19.595 7.829 1.00 85.81 78 PRO A O 1
ATOM 632 N N . PRO A 1 79 ? 16.393 -20.023 10.007 1.00 76.31 79 PRO A N 1
ATOM 633 C CA . PRO A 1 79 ? 16.852 -18.662 10.311 1.00 76.31 79 PRO A CA 1
ATOM 634 C C . PRO A 1 79 ? 18.051 -18.262 9.437 1.00 76.31 79 PRO A C 1
ATOM 636 O O . PRO A 1 79 ? 18.004 -17.239 8.749 1.00 76.31 79 PRO A O 1
ATOM 639 N N . ASP A 1 80 ? 19.050 -19.144 9.362 1.00 79.94 80 ASP A N 1
ATOM 640 C CA . ASP A 1 80 ? 20.312 -18.961 8.632 1.00 79.94 80 ASP A CA 1
ATOM 641 C C . ASP A 1 80 ? 20.187 -19.188 7.112 1.00 79.94 80 ASP A C 1
ATOM 643 O O . ASP A 1 80 ? 21.182 -19.403 6.421 1.00 79.94 80 ASP A O 1
ATOM 647 N N . PHE A 1 81 ? 18.964 -19.178 6.564 1.00 82.56 81 PHE A N 1
ATOM 648 C CA . PHE A 1 81 ? 18.738 -19.329 5.128 1.00 82.56 81 PHE A CA 1
ATOM 649 C C . PHE A 1 81 ? 19.471 -18.232 4.343 1.00 82.56 81 PHE A C 1
ATOM 651 O O . PHE A 1 81 ? 19.251 -17.041 4.581 1.00 82.56 81 PHE A O 1
ATOM 658 N N . LYS A 1 82 ? 20.279 -18.633 3.361 1.00 82.12 82 LYS A N 1
ATOM 659 C CA . LYS A 1 82 ? 20.913 -17.741 2.388 1.00 82.12 82 LYS A CA 1
ATOM 660 C C . LYS A 1 82 ? 20.470 -18.087 0.974 1.00 82.12 82 LYS A C 1
ATOM 662 O O . LYS A 1 82 ? 20.245 -19.251 0.651 1.00 82.12 82 LYS A O 1
ATOM 667 N N . VAL A 1 83 ? 20.399 -17.072 0.122 1.00 84.12 83 VAL A N 1
ATOM 668 C CA . VAL A 1 83 ? 20.206 -17.244 -1.320 1.00 84.12 83 VAL A CA 1
ATOM 669 C C . VAL A 1 83 ? 21.572 -17.481 -1.959 1.00 84.12 83 VAL A C 1
ATOM 671 O O . VAL A 1 83 ? 22.298 -16.528 -2.230 1.00 84.12 83 VAL A O 1
ATOM 674 N N . GLU A 1 84 ? 21.950 -18.740 -2.174 1.00 84.31 84 GLU A N 1
ATOM 675 C CA . GLU A 1 84 ? 23.150 -19.052 -2.957 1.00 84.31 84 GLU A CA 1
ATOM 676 C C . GLU A 1 84 ? 22.905 -18.744 -4.440 1.00 84.31 84 GLU A C 1
ATOM 678 O O . GLU A 1 84 ? 21.962 -19.264 -5.031 1.00 84.31 84 GLU A O 1
ATOM 683 N N . PHE A 1 85 ? 23.753 -17.927 -5.065 1.00 84.69 85 PHE A N 1
ATOM 684 C CA . PHE A 1 85 ? 23.642 -17.616 -6.491 1.00 84.69 85 PHE A CA 1
ATOM 685 C C . PHE A 1 85 ? 24.995 -17.779 -7.195 1.00 84.69 85 PHE A C 1
ATOM 687 O O . PHE A 1 85 ? 25.917 -16.996 -6.944 1.00 84.69 85 PHE A O 1
ATOM 694 N N . PRO A 1 86 ? 25.164 -18.784 -8.073 1.00 83.81 86 PRO A N 1
ATOM 695 C CA . PRO A 1 86 ? 26.385 -18.918 -8.847 1.00 83.81 86 PRO A CA 1
ATOM 696 C C . PRO A 1 86 ? 26.442 -17.845 -9.940 1.00 83.81 86 PRO A C 1
ATOM 698 O O . PRO A 1 86 ? 25.444 -17.564 -10.598 1.00 83.81 86 PRO A O 1
ATOM 701 N N . VAL A 1 87 ? 27.626 -17.279 -10.159 1.00 83.44 87 VAL A N 1
ATOM 702 C CA . VAL A 1 87 ? 27.897 -16.295 -11.218 1.00 83.44 87 VAL A CA 1
ATOM 703 C C . VAL A 1 87 ? 28.977 -16.875 -12.122 1.00 83.44 87 VAL A C 1
ATOM 705 O O . VAL A 1 87 ? 30.097 -17.084 -11.667 1.00 83.44 87 VAL A O 1
ATOM 708 N N . PHE A 1 88 ? 28.658 -17.160 -13.383 1.00 82.38 88 PHE A N 1
ATOM 709 C CA . PHE A 1 88 ? 29.614 -17.694 -14.355 1.00 82.38 88 PHE A CA 1
ATOM 710 C C . PHE A 1 88 ? 30.124 -16.560 -15.244 1.00 82.38 88 PHE A C 1
ATOM 712 O O . PHE A 1 88 ? 29.360 -15.982 -16.016 1.00 82.38 88 PHE A O 1
ATOM 719 N N . VAL A 1 89 ? 31.413 -16.245 -15.116 1.00 82.12 89 VAL A N 1
ATOM 720 C CA . VAL A 1 89 ? 32.092 -15.177 -15.857 1.00 82.12 89 VAL A CA 1
ATOM 721 C C . VAL A 1 89 ? 32.985 -15.808 -16.922 1.00 82.12 89 VAL A C 1
ATOM 723 O O . VAL A 1 89 ? 34.079 -16.293 -16.627 1.00 82.12 89 VAL A O 1
ATOM 726 N N . ASP A 1 90 ? 32.520 -15.802 -18.166 1.00 80.44 90 ASP A N 1
ATOM 727 C CA . ASP A 1 90 ? 33.322 -16.203 -19.317 1.00 80.44 90 ASP A CA 1
ATOM 728 C C . ASP A 1 90 ? 34.187 -15.019 -19.774 1.00 80.44 90 ASP A C 1
ATOM 730 O O . ASP A 1 90 ? 33.674 -14.037 -20.315 1.00 80.44 90 ASP A O 1
ATOM 734 N N . ILE A 1 91 ? 35.503 -15.112 -19.576 1.00 81.38 91 ILE A N 1
ATOM 735 C CA . ILE A 1 91 ? 36.469 -14.107 -20.035 1.00 81.38 91 ILE A CA 1
ATOM 736 C C . ILE A 1 91 ? 37.113 -14.594 -21.333 1.00 81.38 91 ILE A C 1
ATOM 738 O O . ILE A 1 91 ? 37.824 -15.600 -21.345 1.00 81.38 91 ILE A O 1
ATOM 742 N N . TYR A 1 92 ? 36.889 -13.855 -22.417 1.00 80.00 92 TYR A N 1
ATOM 743 C CA . TYR A 1 92 ? 37.417 -14.138 -23.750 1.00 80.00 92 TYR A CA 1
ATOM 744 C C . TYR A 1 92 ? 38.644 -13.264 -24.042 1.00 80.00 92 TYR A C 1
ATOM 746 O O . TYR A 1 92 ? 38.582 -12.043 -23.874 1.00 80.00 92 TYR A O 1
ATOM 754 N N . SER A 1 93 ? 39.742 -13.858 -24.520 1.00 77.31 93 SER A N 1
ATOM 755 C CA . SER A 1 93 ? 40.951 -13.130 -24.945 1.00 77.31 93 SER A CA 1
ATOM 756 C C . SER A 1 93 ? 41.520 -13.651 -26.273 1.00 77.31 93 SER A C 1
ATOM 758 O O . SER A 1 93 ? 41.402 -14.834 -26.598 1.00 77.31 93 SER A O 1
ATOM 760 N N . ALA A 1 94 ? 42.123 -12.760 -27.065 1.00 67.06 94 ALA A N 1
ATOM 761 C CA . ALA A 1 94 ? 42.604 -13.079 -28.418 1.00 67.06 94 ALA A CA 1
ATOM 762 C C . ALA A 1 94 ? 43.943 -13.845 -28.455 1.00 67.06 94 ALA A C 1
ATOM 764 O O . ALA A 1 94 ? 44.396 -14.277 -29.513 1.00 67.06 94 ALA A O 1
ATOM 765 N N . SER A 1 95 ? 44.620 -13.987 -27.312 1.00 64.31 95 SER A N 1
ATOM 766 C CA . SER A 1 95 ? 45.852 -14.765 -27.186 1.00 64.31 95 SER A CA 1
ATOM 767 C C . SER A 1 95 ? 46.060 -15.210 -25.740 1.00 64.31 95 SER A C 1
ATOM 769 O O . SER A 1 95 ? 45.632 -14.548 -24.794 1.00 64.31 95 SER A O 1
ATOM 771 N N . ASN A 1 96 ? 46.735 -16.345 -25.550 1.00 66.81 96 ASN A N 1
ATOM 772 C CA . ASN A 1 96 ? 46.927 -16.954 -24.234 1.00 66.81 96 ASN A CA 1
ATOM 773 C C . ASN A 1 96 ? 48.019 -16.240 -23.402 1.00 66.81 96 ASN A C 1
ATOM 775 O O . ASN A 1 96 ? 49.040 -16.842 -23.065 1.00 66.81 96 ASN A O 1
ATOM 779 N N . SER A 1 97 ? 47.843 -14.947 -23.101 1.00 65.44 97 SER A N 1
ATOM 780 C CA . SER A 1 97 ? 48.834 -14.176 -22.338 1.00 65.44 97 SER A CA 1
ATOM 781 C C . SER A 1 97 ? 48.999 -14.733 -20.911 1.00 65.44 97 SER A C 1
ATOM 783 O O . SER A 1 97 ? 48.005 -14.951 -20.204 1.00 65.44 97 SER A O 1
ATOM 785 N N . PRO A 1 98 ? 50.241 -14.925 -20.422 1.00 66.69 98 PRO A N 1
ATOM 786 C CA . PRO A 1 98 ? 50.485 -15.313 -19.034 1.00 66.69 98 PRO A CA 1
ATOM 787 C C . PRO A 1 98 ? 50.010 -14.244 -18.035 1.00 66.69 98 PRO A C 1
ATOM 789 O O . PRO A 1 98 ? 49.724 -14.570 -16.886 1.00 66.69 98 PRO A O 1
ATOM 792 N N . GLU A 1 99 ? 49.878 -12.985 -18.458 1.00 65.25 99 GLU A N 1
ATOM 793 C CA . GLU A 1 99 ? 49.406 -11.876 -17.623 1.00 65.25 99 GLU A CA 1
ATOM 794 C C . GLU A 1 99 ? 47.894 -11.960 -17.401 1.00 65.25 99 GLU A C 1
ATOM 796 O O . GLU A 1 99 ? 47.435 -11.804 -16.271 1.00 65.25 99 GLU A O 1
ATOM 801 N N . VAL A 1 100 ? 47.134 -12.301 -18.450 1.00 67.31 100 VAL A N 1
ATOM 802 C CA . VAL A 1 100 ? 45.686 -12.555 -18.366 1.00 67.31 100 VAL A CA 1
ATOM 803 C C . VAL A 1 100 ? 45.415 -13.786 -17.500 1.00 67.31 100 VAL A C 1
ATOM 805 O O . VAL A 1 100 ? 44.569 -13.732 -16.614 1.00 67.31 100 VAL A O 1
ATOM 808 N N . ASN A 1 101 ? 46.185 -14.868 -17.656 1.00 70.69 101 ASN A N 1
ATOM 809 C CA . ASN A 1 101 ? 46.058 -16.040 -16.780 1.00 70.69 101 ASN A CA 1
ATOM 810 C C . ASN A 1 101 ? 46.402 -15.720 -15.312 1.00 70.69 101 ASN A C 1
ATOM 812 O O . ASN A 1 101 ? 45.704 -16.163 -14.399 1.00 70.69 101 ASN A O 1
ATOM 816 N N . LYS A 1 102 ? 47.442 -14.912 -15.064 1.00 69.81 102 LYS A N 1
ATOM 817 C CA . LYS A 1 102 ? 47.818 -14.465 -13.714 1.00 69.81 102 LYS A CA 1
ATOM 818 C C . LYS A 1 102 ? 46.731 -13.588 -13.081 1.00 69.81 102 LYS A C 1
ATOM 820 O O . LYS A 1 102 ? 46.394 -13.795 -11.919 1.00 69.81 102 LYS A O 1
ATOM 825 N N . MET A 1 103 ? 46.145 -12.674 -13.848 1.00 70.12 103 MET A N 1
ATOM 826 C CA . MET A 1 103 ? 44.997 -11.857 -13.444 1.00 70.12 103 MET A CA 1
ATOM 827 C C . MET A 1 103 ? 43.756 -12.713 -13.147 1.00 70.12 103 MET A C 1
ATOM 829 O O . MET A 1 103 ? 43.115 -12.532 -12.119 1.00 70.12 103 MET A O 1
ATOM 833 N N . ILE A 1 104 ? 43.436 -13.700 -13.989 1.00 68.81 104 ILE A N 1
ATOM 834 C CA . ILE A 1 104 ? 42.318 -14.624 -13.733 1.00 68.81 104 ILE A CA 1
ATOM 835 C C . ILE A 1 104 ? 42.571 -15.450 -12.462 1.00 68.81 104 ILE A C 1
ATOM 837 O O . ILE A 1 104 ? 41.628 -15.734 -11.728 1.00 68.81 104 ILE A O 1
ATOM 841 N N . SER A 1 105 ? 43.832 -15.746 -12.123 1.00 69.00 105 SER A N 1
ATOM 842 C CA . SER A 1 105 ? 44.159 -16.377 -10.840 1.00 69.00 105 SER A CA 1
ATOM 843 C C . SER A 1 105 ? 43.941 -15.458 -9.623 1.00 69.00 105 SER A C 1
ATOM 845 O O . SER A 1 105 ? 43.407 -15.943 -8.626 1.00 69.00 105 SER A O 1
ATOM 847 N N . SER A 1 106 ? 44.253 -14.151 -9.689 1.00 68.00 106 SER A N 1
ATOM 848 C CA . SER A 1 106 ? 43.979 -13.208 -8.580 1.00 68.00 106 SER A CA 1
ATOM 849 C C . SER A 1 106 ? 42.491 -12.892 -8.421 1.00 68.00 106 SER A C 1
ATOM 851 O O . SER A 1 106 ? 41.996 -12.798 -7.301 1.00 68.00 106 SER A O 1
ATOM 853 N N . LEU A 1 107 ? 41.762 -12.831 -9.535 1.00 65.44 107 LEU A N 1
ATOM 854 C CA . LEU A 1 107 ? 40.307 -12.679 -9.590 1.00 65.44 107 LEU A CA 1
ATOM 855 C C . LEU A 1 107 ? 39.533 -13.845 -8.925 1.00 65.44 107 LEU A C 1
ATOM 857 O O . LEU A 1 107 ? 38.386 -13.672 -8.523 1.00 65.44 107 LEU A O 1
ATOM 861 N N . SER A 1 108 ? 40.129 -15.038 -8.819 1.00 59.91 108 SER A N 1
ATOM 862 C CA . SER A 1 108 ? 39.383 -16.306 -8.704 1.00 59.91 108 SER A CA 1
ATOM 863 C C . SER A 1 108 ? 38.734 -16.669 -7.358 1.00 59.91 108 SER A C 1
ATOM 865 O O . SER A 1 108 ? 38.038 -17.686 -7.324 1.00 59.91 108 SER A O 1
ATOM 867 N N . LYS A 1 109 ? 38.956 -15.931 -6.255 1.00 53.69 109 LYS A N 1
ATOM 868 C CA . LYS A 1 109 ? 38.435 -16.331 -4.925 1.00 53.69 109 LYS A CA 1
ATOM 869 C C . LYS A 1 109 ? 37.808 -15.223 -4.085 1.00 53.69 109 LYS A C 1
ATOM 871 O O . LYS A 1 109 ? 36.617 -15.309 -3.809 1.00 53.69 109 LYS A O 1
ATOM 876 N N . ASP A 1 110 ? 38.573 -14.211 -3.678 1.00 51.78 110 ASP A N 1
ATOM 877 C CA . ASP A 1 110 ? 38.161 -13.387 -2.530 1.00 51.78 110 ASP A CA 1
ATOM 878 C C . ASP A 1 110 ? 37.712 -11.949 -2.864 1.00 51.78 110 ASP A C 1
ATOM 880 O O . ASP A 1 110 ? 37.052 -11.338 -2.032 1.00 51.78 110 ASP A O 1
ATOM 884 N N . ASN A 1 111 ? 38.016 -11.391 -4.049 1.00 51.41 111 ASN A N 1
ATOM 885 C CA . ASN A 1 111 ? 37.940 -9.929 -4.271 1.00 51.41 111 ASN A CA 1
ATOM 886 C C . ASN A 1 111 ? 36.752 -9.386 -5.102 1.00 51.41 111 ASN A C 1
ATOM 888 O O . ASN A 1 111 ? 36.348 -8.251 -4.872 1.00 51.41 111 ASN A O 1
ATOM 892 N N . ILE A 1 112 ? 36.191 -10.118 -6.078 1.00 53.34 112 ILE A N 1
ATOM 893 C CA . ILE A 1 112 ? 35.303 -9.507 -7.110 1.00 53.34 112 ILE A CA 1
ATOM 894 C C . ILE A 1 112 ? 33.981 -8.964 -6.554 1.00 53.34 112 ILE A C 1
ATOM 896 O O . ILE A 1 112 ? 33.433 -8.016 -7.108 1.00 53.34 112 ILE A O 1
ATOM 900 N N . LEU A 1 113 ? 33.451 -9.575 -5.494 1.00 55.00 113 LEU A N 1
ATOM 901 C CA . LEU A 1 113 ? 32.157 -9.215 -4.904 1.00 55.00 113 LEU A CA 1
ATOM 902 C C . LEU A 1 113 ? 32.275 -8.779 -3.437 1.00 55.00 113 LEU A C 1
ATOM 904 O O . LEU A 1 113 ? 31.285 -8.796 -2.706 1.00 55.00 113 LEU A O 1
ATOM 908 N N . GLN A 1 114 ? 33.467 -8.339 -3.012 1.00 52.88 114 GLN A N 1
ATOM 909 C CA . GLN A 1 114 ? 33.596 -7.534 -1.797 1.00 52.88 114 GLN A CA 1
ATOM 910 C C . GLN A 1 114 ? 33.024 -6.142 -2.064 1.00 52.88 114 GLN A C 1
ATOM 912 O O . GLN A 1 114 ? 33.734 -5.220 -2.453 1.00 52.88 114 GLN A O 1
ATOM 917 N N . ILE A 1 115 ? 31.718 -5.997 -1.845 1.00 51.22 115 ILE A N 1
ATOM 918 C CA . ILE A 1 115 ? 31.057 -4.693 -1.851 1.00 51.22 115 ILE A CA 1
ATOM 919 C C . ILE A 1 115 ? 31.704 -3.852 -0.740 1.00 51.22 115 ILE A C 1
ATOM 921 O O . ILE A 1 115 ? 31.649 -4.258 0.426 1.00 51.22 115 ILE A O 1
ATOM 925 N N . PRO A 1 116 ? 32.336 -2.707 -1.059 1.00 41.50 116 PRO A N 1
ATOM 926 C CA . PRO A 1 116 ? 33.027 -1.912 -0.057 1.00 41.50 116 PRO A CA 1
ATOM 927 C C . PRO A 1 116 ? 32.005 -1.303 0.911 1.00 41.50 116 PRO A C 1
ATOM 929 O O . PRO A 1 116 ? 31.297 -0.364 0.566 1.00 41.50 116 PRO A O 1
ATOM 932 N N . HIS A 1 117 ? 31.971 -1.850 2.131 1.00 45.16 117 HIS A N 1
ATOM 933 C CA . HIS A 1 117 ? 31.103 -1.470 3.254 1.00 45.16 117 HIS A CA 1
ATOM 934 C C . HIS A 1 117 ? 29.587 -1.685 3.041 1.00 45.16 117 HIS A C 1
ATOM 936 O O . HIS A 1 117 ? 28.887 -0.748 2.680 1.00 45.16 117 HIS A O 1
ATOM 942 N N . HIS A 1 118 ? 29.054 -2.875 3.370 1.00 49.50 118 HIS A N 1
ATOM 943 C CA . HIS A 1 118 ? 27.752 -3.034 4.062 1.00 49.50 118 HIS A CA 1
ATOM 944 C C . HIS A 1 118 ? 27.478 -4.500 4.467 1.00 49.50 118 HIS A C 1
ATOM 946 O O . HIS A 1 118 ? 27.516 -5.392 3.621 1.00 49.50 118 HIS A O 1
ATOM 952 N N . ASP A 1 119 ? 27.117 -4.746 5.733 1.00 50.94 119 ASP A N 1
ATOM 953 C CA . ASP A 1 119 ? 26.796 -6.092 6.259 1.00 50.94 119 ASP A CA 1
ATOM 954 C C . ASP A 1 119 ? 25.426 -6.642 5.790 1.00 50.94 119 ASP A C 1
ATOM 956 O O . ASP A 1 119 ? 25.147 -7.842 5.886 1.00 50.94 119 ASP A O 1
ATOM 960 N N . ASP A 1 120 ? 24.559 -5.781 5.246 1.00 51.88 120 ASP A N 1
ATOM 961 C CA . ASP A 1 120 ? 23.150 -6.090 4.940 1.00 51.88 120 ASP A CA 1
ATOM 962 C C . ASP A 1 120 ? 22.961 -7.182 3.874 1.00 51.88 120 ASP A C 1
ATOM 964 O O . ASP A 1 120 ? 21.942 -7.874 3.848 1.00 51.88 120 ASP A O 1
ATOM 968 N N . ILE A 1 121 ? 23.944 -7.371 2.989 1.00 57.81 121 ILE A N 1
ATOM 969 C CA . ILE A 1 121 ? 23.862 -8.318 1.862 1.00 57.81 121 ILE A CA 1
ATOM 970 C C . ILE A 1 121 ? 24.152 -9.768 2.298 1.00 57.81 121 ILE A C 1
ATOM 972 O O . ILE A 1 121 ? 23.947 -10.699 1.525 1.00 57.81 121 ILE A O 1
ATOM 976 N N . SER A 1 122 ? 24.481 -9.990 3.576 1.00 60.22 122 SER A N 1
ATOM 977 C CA . SER A 1 122 ? 24.682 -11.296 4.237 1.00 60.22 122 SER A CA 1
ATOM 978 C C . SER A 1 122 ? 23.598 -12.370 3.997 1.00 60.22 122 SER A C 1
ATOM 980 O O . SER A 1 122 ? 23.853 -13.558 4.215 1.00 60.22 122 SER A O 1
ATOM 982 N N . ARG A 1 123 ? 22.406 -11.987 3.511 1.00 70.19 123 ARG A N 1
ATOM 983 C CA . ARG A 1 123 ? 21.315 -12.892 3.090 1.00 70.19 123 ARG A CA 1
ATOM 984 C C . ARG A 1 123 ? 21.508 -13.536 1.701 1.00 70.19 123 ARG A C 1
ATOM 986 O O . ARG A 1 123 ? 20.756 -14.455 1.370 1.00 70.19 123 ARG A O 1
ATOM 993 N N . ILE A 1 124 ? 22.464 -13.078 0.887 1.00 77.88 124 ILE A N 1
ATOM 994 C CA . ILE A 1 124 ? 22.783 -13.606 -0.453 1.00 77.88 124 ILE A CA 1
ATOM 995 C C . ILE A 1 124 ? 24.258 -14.034 -0.483 1.00 77.88 124 ILE A C 1
ATOM 997 O O . ILE A 1 124 ? 25.123 -13.328 0.025 1.00 77.88 124 ILE A O 1
ATOM 1001 N N . GLU A 1 125 ? 24.559 -15.187 -1.081 1.00 78.44 125 GLU A N 1
ATOM 1002 C CA . GLU A 1 125 ? 25.922 -15.715 -1.205 1.00 78.44 125 GLU A CA 1
ATOM 1003 C C . GLU A 1 125 ? 26.275 -15.955 -2.678 1.00 78.44 125 GLU A C 1
ATOM 1005 O O . GLU A 1 125 ? 25.774 -16.884 -3.314 1.00 78.44 125 GLU A O 1
ATOM 1010 N N . PHE A 1 126 ? 27.136 -15.101 -3.237 1.00 78.50 126 PHE A N 1
ATOM 1011 C CA . PHE A 1 126 ? 27.512 -15.159 -4.648 1.00 78.50 126 PHE A CA 1
ATOM 1012 C C . PHE A 1 126 ? 28.713 -16.082 -4.886 1.00 78.50 126 PHE A C 1
ATOM 1014 O O . PHE A 1 126 ? 29.811 -15.829 -4.394 1.00 78.50 126 PHE A O 1
ATOM 1021 N N . LYS A 1 127 ? 28.526 -17.133 -5.689 1.00 77.12 127 LYS A N 1
ATOM 1022 C CA . LYS A 1 127 ? 29.562 -18.139 -5.984 1.00 77.12 127 LYS A CA 1
ATOM 1023 C C . LYS A 1 127 ? 30.134 -17.913 -7.384 1.00 77.12 127 LYS A C 1
ATOM 1025 O O . LYS A 1 127 ? 29.642 -18.468 -8.369 1.00 77.12 127 LYS A O 1
ATOM 1030 N N . VAL A 1 128 ? 31.138 -17.040 -7.473 1.00 77.31 128 VAL A N 1
ATOM 1031 C CA . VAL A 1 128 ? 31.763 -16.641 -8.745 1.00 77.31 128 VAL A CA 1
ATOM 1032 C C . VAL A 1 128 ? 32.647 -17.763 -9.294 1.00 77.31 128 VAL A C 1
ATOM 1034 O O . VAL A 1 128 ? 33.533 -18.264 -8.610 1.00 77.31 128 VAL A O 1
ATOM 1037 N N . ASN A 1 129 ? 32.419 -18.134 -10.549 1.00 78.31 129 ASN A N 1
ATOM 1038 C CA . ASN A 1 129 ? 33.189 -19.111 -11.308 1.00 78.31 129 ASN A CA 1
ATOM 1039 C C . ASN A 1 129 ? 33.688 -18.433 -12.587 1.00 78.31 129 ASN A C 1
ATOM 1041 O O . ASN A 1 129 ? 32.880 -18.002 -13.408 1.00 78.31 129 ASN A O 1
ATOM 1045 N N . ILE A 1 130 ? 35.004 -18.329 -12.760 1.00 78.19 130 ILE A N 1
ATOM 1046 C CA . ILE A 1 130 ? 35.618 -17.601 -13.879 1.00 78.19 130 ILE A CA 1
ATOM 1047 C C . ILE A 1 130 ? 36.257 -18.599 -14.837 1.00 78.19 130 ILE A C 1
ATOM 1049 O O . ILE A 1 130 ? 37.052 -19.440 -14.416 1.00 78.19 130 ILE A O 1
ATOM 1053 N N . VAL A 1 131 ? 35.933 -18.493 -16.123 1.00 80.00 131 VAL A N 1
ATOM 1054 C CA . VAL A 1 131 ? 36.453 -19.375 -17.172 1.00 80.00 131 VAL A CA 1
ATOM 1055 C C . VAL A 1 131 ? 37.206 -18.536 -18.196 1.00 80.00 131 VAL A C 1
ATOM 1057 O O . VAL A 1 131 ? 36.632 -17.650 -18.824 1.00 80.00 131 VAL A O 1
ATOM 1060 N N . HIS A 1 132 ? 38.495 -18.822 -18.384 1.00 81.75 132 HIS A N 1
ATOM 1061 C CA . HIS A 1 132 ? 39.281 -18.218 -19.458 1.00 81.75 132 HIS A CA 1
ATOM 1062 C C . HIS A 1 132 ? 39.048 -18.980 -20.768 1.00 81.75 132 HIS A C 1
ATOM 1064 O O . HIS A 1 132 ? 39.213 -20.200 -20.814 1.00 81.75 132 HIS A O 1
ATOM 1070 N N . LYS A 1 133 ? 38.701 -18.262 -21.837 1.00 81.06 133 LYS A N 1
ATOM 1071 C CA . LYS A 1 133 ? 38.549 -18.795 -23.193 1.00 81.06 133 LYS A CA 1
ATOM 1072 C C . LYS A 1 133 ? 39.443 -18.003 -24.143 1.00 81.06 133 LYS A C 1
ATOM 1074 O O . LYS A 1 133 ? 39.282 -16.796 -24.293 1.00 81.06 133 LYS A O 1
ATOM 1079 N N . VAL A 1 134 ? 40.384 -18.687 -24.786 1.00 76.50 134 VAL A N 1
ATOM 1080 C CA . VAL A 1 134 ? 41.235 -18.092 -25.826 1.00 76.50 134 VAL A CA 1
ATOM 1081 C C . VAL A 1 134 ? 40.593 -18.372 -27.182 1.00 76.50 134 VAL A C 1
ATOM 1083 O O . VAL A 1 134 ? 40.188 -19.506 -27.434 1.00 76.50 134 VAL A O 1
ATOM 1086 N N . VAL A 1 135 ? 40.462 -17.347 -28.024 1.00 73.88 135 VAL A N 1
ATOM 1087 C CA . VAL A 1 135 ? 39.751 -17.406 -29.315 1.00 73.88 135 VAL A CA 1
ATOM 1088 C C . VAL A 1 135 ? 40.577 -16.700 -30.397 1.00 73.88 135 VAL A C 1
ATOM 1090 O O . VAL A 1 135 ? 41.270 -15.729 -30.103 1.00 73.88 135 VAL A O 1
ATOM 1093 N N . GLU A 1 136 ? 40.531 -17.187 -31.640 1.00 68.31 136 GLU A N 1
ATOM 1094 C CA . GLU A 1 136 ? 41.316 -16.637 -32.756 1.00 68.31 136 GLU A CA 1
ATOM 1095 C C . GLU A 1 136 ? 40.811 -15.257 -33.230 1.00 68.31 136 GLU A C 1
ATOM 1097 O O . GLU A 1 136 ? 39.647 -14.901 -33.047 1.00 68.31 136 GLU A O 1
ATOM 1102 N N . GLU A 1 137 ? 41.679 -14.465 -33.875 1.00 62.28 137 GLU A N 1
ATOM 1103 C CA . GLU A 1 137 ? 41.385 -13.066 -34.247 1.00 62.28 137 GLU A CA 1
ATOM 1104 C C . GLU A 1 137 ? 40.149 -12.919 -35.161 1.00 62.28 137 GLU A C 1
ATOM 1106 O O . GLU A 1 137 ? 39.366 -11.979 -35.012 1.00 62.28 137 GLU A O 1
ATOM 1111 N N . ASN A 1 138 ? 39.937 -13.871 -36.077 1.00 60.12 138 ASN A N 1
ATOM 1112 C CA . ASN A 1 138 ? 38.782 -13.876 -36.982 1.00 60.12 138 ASN A CA 1
ATOM 1113 C C . ASN A 1 138 ? 37.467 -14.137 -36.226 1.00 60.12 138 ASN A C 1
ATOM 1115 O O . ASN A 1 138 ? 36.474 -13.432 -36.427 1.00 60.12 138 ASN A O 1
ATOM 1119 N N . ASP A 1 139 ? 37.485 -15.107 -35.310 1.00 65.00 139 ASP A N 1
ATOM 1120 C CA . ASP A 1 139 ? 36.348 -15.435 -34.448 1.00 65.00 139 ASP A CA 1
ATOM 1121 C C . ASP A 1 139 ? 36.064 -14.314 -33.438 1.00 65.00 139 ASP A C 1
ATOM 1123 O O . ASP A 1 139 ? 34.923 -14.141 -33.018 1.00 65.00 139 ASP A O 1
ATOM 1127 N N . PHE A 1 140 ? 37.058 -13.490 -33.090 1.00 63.09 140 PHE A N 1
ATOM 1128 C CA . PHE A 1 140 ? 36.874 -12.316 -32.233 1.00 63.09 140 PHE A CA 1
ATOM 1129 C C . PHE A 1 140 ? 35.950 -11.261 -32.846 1.00 63.09 140 PHE A C 1
ATOM 1131 O O . PHE A 1 140 ? 35.089 -10.718 -32.153 1.00 63.09 140 PHE A O 1
ATOM 1138 N N . VAL A 1 141 ? 36.094 -10.986 -34.147 1.00 59.41 141 VAL A N 1
ATOM 1139 C CA . VAL A 1 141 ? 35.206 -10.061 -34.871 1.00 59.41 141 VAL A CA 1
ATOM 1140 C C . VAL A 1 141 ? 33.798 -10.650 -34.982 1.00 59.41 141 VAL A C 1
ATOM 1142 O O . VAL A 1 141 ? 32.814 -9.936 -34.790 1.00 59.41 141 VAL A O 1
ATOM 1145 N N . HIS A 1 142 ? 33.694 -11.958 -35.232 1.00 62.97 142 HIS A N 1
ATOM 1146 C CA . HIS A 1 142 ? 32.425 -12.688 -35.267 1.00 62.97 142 HIS A CA 1
ATOM 1147 C C . HIS A 1 142 ? 31.712 -12.678 -33.900 1.00 62.97 142 HIS A C 1
ATOM 1149 O O . HIS A 1 142 ? 30.537 -12.332 -33.827 1.00 62.97 142 HIS A O 1
ATOM 1155 N N . LEU A 1 143 ? 32.419 -12.958 -32.799 1.00 62.12 143 LEU A N 1
ATOM 1156 C CA . LEU A 1 143 ? 31.881 -12.864 -31.438 1.00 62.12 143 LEU A CA 1
ATOM 1157 C C . LEU A 1 143 ? 31.429 -11.440 -31.112 1.00 62.12 143 LEU A C 1
ATOM 1159 O O . LEU A 1 143 ? 30.281 -11.262 -30.726 1.00 62.12 143 LEU A O 1
ATOM 1163 N N . ALA A 1 144 ? 32.275 -10.428 -31.333 1.00 56.75 144 ALA A N 1
ATOM 1164 C CA . ALA A 1 144 ? 31.949 -9.026 -31.055 1.00 56.75 144 ALA A CA 1
ATOM 1165 C C . ALA A 1 144 ? 30.774 -8.474 -31.893 1.00 56.75 144 ALA A C 1
ATOM 1167 O O . ALA A 1 144 ? 30.212 -7.440 -31.539 1.00 56.75 144 ALA A O 1
ATOM 1168 N N . THR A 1 145 ? 30.383 -9.151 -32.981 1.00 55.28 145 THR A N 1
ATOM 1169 C CA . THR A 1 145 ? 29.228 -8.780 -33.822 1.00 55.28 145 THR A CA 1
ATOM 1170 C C . THR A 1 145 ? 28.008 -9.688 -33.643 1.00 55.28 145 THR A C 1
ATOM 1172 O O . THR A 1 145 ? 26.906 -9.271 -33.988 1.00 55.28 145 THR A O 1
ATOM 1175 N N . GLN A 1 146 ? 28.161 -10.882 -33.059 1.00 53.16 146 GLN A N 1
ATOM 1176 C CA . GLN A 1 146 ? 27.065 -11.811 -32.748 1.00 53.16 146 GLN A CA 1
ATOM 1177 C C . GLN A 1 146 ? 26.661 -11.826 -31.265 1.00 53.16 146 GLN A C 1
ATOM 1179 O O . GLN A 1 146 ? 25.960 -12.743 -30.832 1.00 53.16 146 GLN A O 1
ATOM 1184 N N . VAL A 1 147 ? 27.030 -10.808 -30.475 1.00 51.72 147 VAL A N 1
ATOM 1185 C CA . VAL A 1 147 ? 26.489 -10.628 -29.113 1.00 51.72 147 VAL A CA 1
ATOM 1186 C C . VAL A 1 147 ? 25.053 -10.094 -29.168 1.00 51.72 147 VAL A C 1
ATOM 1188 O O . VAL A 1 147 ? 24.751 -8.991 -28.709 1.00 51.72 147 VAL A O 1
ATOM 1191 N N . ASP A 1 148 ? 24.158 -10.914 -29.709 1.00 49.72 148 ASP A N 1
ATOM 1192 C CA . ASP A 1 148 ? 22.704 -10.760 -29.682 1.00 49.72 148 ASP A CA 1
ATOM 1193 C C . ASP A 1 148 ? 22.105 -12.077 -29.153 1.00 49.72 148 ASP A C 1
ATOM 1195 O O . ASP A 1 148 ? 21.488 -12.874 -29.868 1.00 49.72 148 ASP A O 1
ATOM 1199 N N . LEU A 1 149 ? 22.407 -12.380 -27.881 1.00 47.91 149 LEU A N 1
ATOM 1200 C CA . LEU A 1 149 ? 21.968 -13.628 -27.262 1.00 47.91 149 LEU A CA 1
ATOM 1201 C C . LEU A 1 149 ? 20.457 -13.588 -27.021 1.00 47.91 149 LEU A C 1
ATOM 1203 O O . LEU A 1 149 ? 19.920 -12.725 -26.326 1.00 47.91 149 LEU A O 1
ATOM 1207 N N . LYS A 1 150 ? 19.764 -14.577 -27.590 1.00 56.03 150 LYS A N 1
ATOM 1208 C CA . LYS A 1 150 ? 18.343 -14.833 -27.333 1.00 56.03 150 LYS A CA 1
ATOM 1209 C C . LYS A 1 150 ? 18.138 -15.020 -25.829 1.00 56.03 150 LYS A C 1
ATOM 1211 O O . LYS A 1 150 ? 18.820 -15.870 -25.262 1.00 56.03 150 LYS A O 1
ATOM 1216 N N . LYS A 1 151 ? 17.183 -14.270 -25.252 1.00 60.16 151 LYS A N 1
ATOM 1217 C CA . LYS A 1 151 ? 16.727 -14.286 -23.842 1.00 60.16 151 LYS A CA 1
ATOM 1218 C C . LYS A 1 151 ? 17.285 -15.471 -23.053 1.00 60.16 151 LYS A C 1
ATOM 1220 O O . LYS A 1 151 ? 16.778 -16.588 -23.185 1.00 60.16 151 LYS A O 1
ATOM 1225 N N . GLU A 1 152 ? 18.321 -15.240 -22.248 1.00 60.69 152 GLU A N 1
ATOM 1226 C CA . GLU A 1 152 ? 18.950 -16.349 -21.538 1.00 60.69 152 GLU A CA 1
ATOM 1227 C C . GLU A 1 152 ? 17.985 -16.930 -20.492 1.00 60.69 152 GLU A C 1
ATOM 1229 O O . GLU A 1 152 ? 17.399 -16.222 -19.664 1.00 60.69 152 GLU A O 1
ATOM 1234 N N . ASN A 1 153 ? 17.811 -18.254 -20.543 1.00 60.03 153 ASN A N 1
ATOM 1235 C CA . ASN A 1 153 ? 16.995 -19.007 -19.584 1.00 60.03 153 ASN A CA 1
ATOM 1236 C C . ASN A 1 153 ? 17.688 -19.169 -18.220 1.00 60.03 153 ASN A C 1
ATOM 1238 O O . ASN A 1 153 ? 17.044 -19.585 -17.264 1.00 60.03 153 ASN A O 1
ATOM 1242 N N . LYS A 1 154 ? 18.991 -18.875 -18.136 1.00 68.19 154 LYS A N 1
ATOM 1243 C CA . LYS A 1 154 ? 19.790 -18.906 -16.908 1.00 68.19 154 LYS A CA 1
ATOM 1244 C C . LYS A 1 154 ? 20.291 -17.506 -16.610 1.00 68.19 154 LYS A C 1
ATOM 1246 O O . LYS A 1 154 ? 20.906 -16.883 -17.465 1.00 68.19 154 LYS A O 1
ATOM 1251 N N . LEU A 1 155 ? 20.036 -17.026 -15.399 1.00 78.81 155 LEU A N 1
ATOM 1252 C CA . LEU A 1 155 ? 20.369 -15.660 -14.997 1.00 78.81 155 LEU A CA 1
ATOM 1253 C C . LEU A 1 155 ? 21.829 -15.502 -14.531 1.00 78.81 155 LEU A C 1
ATOM 1255 O O . LEU A 1 155 ? 22.264 -14.378 -14.295 1.00 78.81 155 LEU A O 1
ATOM 1259 N N . SER A 1 156 ? 22.585 -16.597 -14.396 1.00 79.75 156 SER A N 1
ATOM 1260 C CA . SER A 1 156 ? 23.950 -16.607 -13.847 1.00 79.75 156 SER A CA 1
ATOM 1261 C C . SER A 1 156 ? 25.074 -16.155 -14.779 1.00 79.75 156 SER A C 1
ATOM 1263 O O . SER A 1 156 ? 26.208 -16.040 -14.315 1.00 79.75 156 SER A O 1
ATOM 1265 N N . ASN A 1 157 ? 24.821 -15.990 -16.077 1.00 81.19 157 ASN A N 1
ATOM 1266 C CA . ASN A 1 157 ? 25.887 -15.943 -17.078 1.00 81.19 157 ASN A CA 1
ATOM 1267 C C . ASN A 1 157 ? 26.287 -14.510 -17.468 1.00 81.19 157 ASN A C 1
ATOM 1269 O O . ASN A 1 157 ? 25.449 -13.646 -17.727 1.00 81.19 157 ASN A O 1
ATOM 1273 N N . CYS A 1 158 ? 27.596 -14.275 -17.527 1.00 81.75 158 CYS A N 1
ATOM 1274 C CA . CYS A 1 158 ? 28.207 -12.990 -17.838 1.00 81.75 158 CYS A CA 1
ATOM 1275 C C . CYS A 1 158 ? 29.395 -13.206 -18.785 1.00 81.75 158 CYS A C 1
ATOM 1277 O O . CYS A 1 158 ? 30.303 -13.973 -18.468 1.00 81.75 158 CYS A O 1
ATOM 1279 N N . SER A 1 159 ? 29.406 -12.540 -19.944 1.00 80.81 159 SER A N 1
ATOM 1280 C CA . SER A 1 159 ? 30.541 -12.584 -20.881 1.00 80.81 159 SER A CA 1
ATOM 1281 C C . SER A 1 159 ? 31.358 -11.291 -20.843 1.00 80.81 159 SER A C 1
ATOM 1283 O O . SER A 1 159 ? 30.801 -10.194 -20.896 1.00 80.81 159 SER A O 1
ATOM 1285 N N . VAL A 1 160 ? 32.686 -11.405 -20.810 1.00 81.62 160 VAL A N 1
ATOM 1286 C CA . VAL A 1 160 ? 33.617 -10.269 -20.888 1.00 81.62 160 VAL A CA 1
ATOM 1287 C C . VAL A 1 160 ? 34.644 -10.518 -21.991 1.00 81.62 160 VAL A C 1
ATOM 1289 O O . VAL A 1 160 ? 35.393 -11.489 -21.939 1.00 81.62 160 VAL A O 1
ATOM 1292 N N . LEU A 1 161 ? 34.691 -9.639 -22.992 1.00 78.25 161 LEU A N 1
ATOM 1293 C CA . LEU A 1 161 ? 35.631 -9.708 -24.113 1.00 78.25 161 LEU A CA 1
ATOM 1294 C C . LEU A 1 161 ? 36.774 -8.707 -23.895 1.00 78.25 161 LEU A C 1
ATOM 1296 O O . LEU A 1 161 ? 36.538 -7.504 -23.788 1.00 78.25 161 LEU A O 1
ATOM 1300 N N . ILE A 1 162 ? 38.016 -9.193 -23.870 1.00 77.19 162 ILE A N 1
ATOM 1301 C CA . ILE A 1 162 ? 39.228 -8.366 -23.790 1.00 77.19 162 ILE A CA 1
ATOM 1302 C C . ILE A 1 162 ? 39.838 -8.290 -25.194 1.00 77.19 162 ILE A C 1
ATOM 1304 O O . ILE A 1 162 ? 40.368 -9.278 -25.706 1.00 77.19 162 ILE A O 1
ATOM 1308 N N . VAL A 1 163 ? 39.742 -7.120 -25.829 1.00 70.88 163 VAL A N 1
ATOM 1309 C CA . VAL A 1 163 ? 40.129 -6.907 -27.233 1.00 70.88 163 VAL A CA 1
ATOM 1310 C C . VAL A 1 163 ? 41.515 -6.251 -27.315 1.00 70.88 163 VAL A C 1
ATOM 1312 O O . VAL A 1 163 ? 41.729 -5.223 -26.669 1.00 70.88 163 VAL A O 1
ATOM 1315 N N . PRO A 1 164 ? 42.460 -6.778 -28.120 1.00 65.12 164 PRO A N 1
ATOM 1316 C CA . PRO A 1 164 ? 43.746 -6.121 -28.347 1.00 65.12 164 PRO A CA 1
ATOM 1317 C C . PRO A 1 164 ? 43.588 -4.760 -29.055 1.00 65.12 164 PRO A C 1
ATOM 1319 O O . PRO A 1 164 ? 42.785 -4.658 -29.990 1.00 65.12 164 PRO A O 1
ATOM 1322 N N . PRO A 1 165 ? 44.401 -3.738 -28.717 1.00 61.03 165 PRO A N 1
ATOM 1323 C CA . PRO A 1 165 ? 44.324 -2.411 -29.344 1.00 61.03 165 PRO A CA 1
ATOM 1324 C C . PRO A 1 165 ? 44.446 -2.420 -30.878 1.00 61.03 165 PRO A C 1
ATOM 1326 O O . PRO A 1 165 ? 43.842 -1.593 -31.560 1.00 61.03 165 PRO A O 1
ATOM 1329 N N . GLU A 1 166 ? 45.196 -3.378 -31.426 1.00 59.38 166 GLU A N 1
ATOM 1330 C CA . GLU A 1 166 ? 45.432 -3.559 -32.865 1.00 59.38 166 GLU A CA 1
ATOM 1331 C C . GLU A 1 166 ? 44.176 -4.029 -33.621 1.00 59.38 166 GLU A C 1
ATOM 1333 O O . GLU A 1 166 ? 43.923 -3.601 -34.748 1.00 59.38 166 GLU A O 1
ATOM 1338 N N . VAL A 1 167 ? 43.343 -4.860 -32.983 1.00 58.69 167 VAL A N 1
ATOM 1339 C CA . VAL A 1 167 ? 42.074 -5.342 -33.554 1.00 58.69 167 VAL A CA 1
ATOM 1340 C C . VAL A 1 167 ? 41.019 -4.232 -33.515 1.00 58.69 167 VAL A C 1
ATOM 1342 O O . VAL A 1 167 ? 40.239 -4.077 -34.455 1.00 58.69 167 VAL A O 1
ATOM 1345 N N . PHE A 1 168 ? 41.025 -3.398 -32.468 1.00 57.62 168 PHE A N 1
ATOM 1346 C CA . PHE A 1 168 ? 40.044 -2.322 -32.298 1.00 57.62 168 PHE A CA 1
ATOM 1347 C C . PHE A 1 168 ? 40.075 -1.263 -33.414 1.00 57.62 168 PHE A C 1
ATOM 1349 O O . PHE A 1 168 ? 39.017 -0.756 -33.792 1.00 57.62 168 PHE A O 1
ATOM 1356 N N . GLN A 1 169 ? 41.239 -0.982 -34.016 1.00 56.12 169 GLN A N 1
ATOM 1357 C CA . GLN A 1 169 ? 41.336 -0.052 -35.156 1.00 56.12 169 GLN A CA 1
ATOM 1358 C C . GLN A 1 169 ? 40.523 -0.505 -36.385 1.00 56.12 169 GLN A C 1
ATOM 1360 O O . GLN A 1 169 ? 40.157 0.324 -37.215 1.00 56.12 169 GLN A O 1
ATOM 1365 N N . LYS A 1 170 ? 40.198 -1.802 -36.491 1.00 55.72 170 LYS A N 1
ATOM 1366 C CA . LYS A 1 170 ? 39.325 -2.363 -37.538 1.00 55.72 170 LYS A CA 1
ATOM 1367 C C . LYS A 1 170 ? 37.829 -2.233 -37.198 1.00 55.72 170 LYS A C 1
ATOM 1369 O O . LYS A 1 170 ? 36.998 -2.367 -38.090 1.00 55.72 170 LYS A O 1
ATOM 1374 N N . LEU A 1 171 ? 37.487 -1.995 -35.925 1.00 53.53 171 LEU A N 1
ATOM 1375 C CA . LEU A 1 171 ? 36.121 -2.055 -35.380 1.00 53.53 171 LEU A CA 1
ATOM 1376 C C . LEU A 1 171 ? 35.496 -0.680 -35.086 1.00 53.53 171 LEU A C 1
ATOM 1378 O O . LEU A 1 171 ? 34.273 -0.559 -35.112 1.00 53.53 171 LEU A O 1
ATOM 1382 N N . SER A 1 172 ? 36.291 0.361 -34.812 1.00 48.81 172 SER A N 1
ATOM 1383 C CA . SER A 1 172 ? 35.780 1.701 -34.476 1.00 48.81 172 SER A CA 1
ATOM 1384 C C . SER A 1 172 ? 36.536 2.809 -35.199 1.00 48.81 172 SER A C 1
ATOM 1386 O O . SER A 1 172 ? 37.743 2.967 -35.041 1.00 48.81 172 SER A O 1
ATOM 1388 N N . SER A 1 173 ? 35.796 3.639 -35.935 1.00 46.00 173 SER A N 1
ATOM 1389 C CA . SER A 1 173 ? 36.324 4.832 -36.608 1.00 46.00 173 SER A CA 1
ATOM 1390 C C . SER A 1 173 ? 36.021 6.149 -35.879 1.00 46.00 173 SER A C 1
ATOM 1392 O O . SER A 1 173 ? 36.441 7.202 -36.359 1.00 46.00 173 SER A O 1
ATOM 1394 N N . LYS A 1 174 ? 35.257 6.132 -34.767 1.00 47.97 174 LYS A N 1
ATOM 1395 C CA . LYS A 1 174 ? 34.669 7.360 -34.177 1.00 47.97 174 LYS A CA 1
ATOM 1396 C C . LYS A 1 174 ? 34.479 7.424 -32.649 1.00 47.97 174 LYS A C 1
ATOM 1398 O O . LYS A 1 174 ? 33.985 8.448 -32.184 1.00 47.97 174 LYS A O 1
ATOM 1403 N N . SER A 1 175 ? 34.839 6.409 -31.856 1.00 50.72 175 SER A N 1
ATOM 1404 C CA . SER A 1 175 ? 34.585 6.423 -30.397 1.00 50.72 175 SER A CA 1
ATOM 1405 C C . SER A 1 175 ? 35.852 6.328 -29.542 1.00 50.72 175 SER A C 1
ATOM 1407 O O . SER A 1 175 ? 36.728 5.514 -29.822 1.00 50.72 175 SER A O 1
ATOM 1409 N N . ALA A 1 176 ? 35.903 7.139 -28.478 1.00 55.34 176 ALA A N 1
ATOM 1410 C CA . ALA A 1 176 ? 37.013 7.243 -27.525 1.00 55.34 176 ALA A CA 1
ATOM 1411 C C . ALA A 1 176 ? 36.740 6.573 -26.157 1.00 55.34 176 ALA A C 1
ATOM 1413 O O . ALA A 1 176 ? 37.579 6.655 -25.261 1.00 55.34 176 ALA A O 1
ATOM 1414 N N . CYS A 1 177 ? 35.585 5.921 -25.967 1.00 61.78 177 CYS A N 1
ATOM 1415 C CA . CYS A 1 177 ? 35.312 5.160 -24.742 1.00 61.78 177 CYS A CA 1
ATOM 1416 C C . CYS A 1 177 ? 36.211 3.906 -24.665 1.00 61.78 177 CYS A C 1
ATOM 1418 O O . CYS A 1 177 ? 36.341 3.207 -25.674 1.00 61.78 177 CYS A O 1
ATOM 1420 N N . PRO A 1 178 ? 36.800 3.581 -23.495 1.00 66.81 178 PRO A N 1
ATOM 1421 C CA . PRO A 1 178 ? 37.677 2.417 -23.328 1.00 66.81 178 PRO A CA 1
ATOM 1422 C C . PRO A 1 178 ? 36.918 1.089 -23.166 1.00 66.81 178 PRO A C 1
ATOM 1424 O O . PRO A 1 178 ? 37.543 0.030 -23.226 1.00 66.81 178 PRO A O 1
ATOM 1427 N N . ALA A 1 179 ? 35.600 1.131 -22.945 1.00 71.50 179 ALA A N 1
ATOM 1428 C CA . ALA A 1 179 ? 34.761 -0.050 -22.785 1.00 71.50 179 ALA A CA 1
ATOM 1429 C C . ALA A 1 179 ? 33.311 0.170 -23.251 1.00 71.50 179 ALA A C 1
ATOM 1431 O O . ALA A 1 179 ? 32.816 1.298 -23.284 1.00 71.50 179 ALA A O 1
ATOM 1432 N N . TYR A 1 180 ? 32.635 -0.928 -23.596 1.00 71.50 180 TYR A N 1
ATOM 1433 C CA . TYR A 1 180 ? 31.286 -0.962 -24.172 1.00 71.50 180 TYR A CA 1
ATOM 1434 C C . TYR A 1 180 ? 30.475 -2.096 -23.547 1.00 71.50 180 TYR A C 1
ATOM 1436 O O . TYR A 1 180 ? 31.030 -3.135 -23.193 1.00 71.50 180 TYR A O 1
ATOM 1444 N N . VAL A 1 181 ? 29.160 -1.915 -23.450 1.00 72.56 181 VAL A N 1
ATOM 1445 C CA . VAL A 1 181 ? 28.218 -2.966 -23.040 1.00 72.56 181 VAL A CA 1
ATOM 1446 C C . VAL A 1 181 ? 27.532 -3.532 -24.283 1.00 72.56 181 VAL A C 1
ATOM 1448 O O . VAL A 1 181 ? 27.191 -2.794 -25.206 1.00 72.56 181 VAL A O 1
ATOM 1451 N N . MET A 1 182 ? 27.347 -4.846 -24.298 1.00 71.69 182 MET A N 1
ATOM 1452 C CA . MET A 1 182 ? 26.716 -5.645 -25.351 1.00 71.69 182 MET A CA 1
ATOM 1453 C C . MET A 1 182 ? 25.501 -6.385 -24.758 1.00 71.69 182 MET A C 1
ATOM 1455 O O . MET A 1 182 ? 25.305 -6.342 -23.547 1.00 71.69 182 MET A O 1
ATOM 1459 N N . SER A 1 183 ? 24.671 -7.063 -25.564 1.00 68.00 183 SER A N 1
ATOM 1460 C CA . SER A 1 183 ? 23.383 -7.612 -25.073 1.00 68.00 183 SER A CA 1
ATOM 1461 C C . SER A 1 183 ? 23.495 -8.534 -23.845 1.00 68.00 183 SER A C 1
ATOM 1463 O O . SER A 1 183 ? 22.616 -8.502 -22.990 1.00 68.00 183 SER A O 1
ATOM 1465 N N . SER A 1 184 ? 24.584 -9.299 -23.723 1.00 64.81 184 SER A N 1
ATOM 1466 C CA . SER A 1 184 ? 24.816 -10.290 -22.657 1.00 64.81 184 SER A CA 1
ATOM 1467 C C . SER A 1 184 ? 26.169 -10.146 -21.940 1.00 64.81 184 SER A C 1
ATOM 1469 O O . SER A 1 184 ? 26.646 -11.074 -21.279 1.00 64.81 184 SER A O 1
ATOM 1471 N N . GLY A 1 185 ? 26.836 -8.997 -22.073 1.00 75.56 185 GLY A N 1
ATOM 1472 C CA . GLY A 1 185 ? 28.215 -8.861 -21.608 1.00 75.56 185 GLY A CA 1
ATOM 1473 C C . GLY A 1 185 ? 28.835 -7.494 -21.857 1.00 75.56 185 GLY A C 1
ATOM 1474 O O . GLY A 1 185 ? 28.140 -6.541 -22.200 1.00 75.56 185 GLY A O 1
ATOM 1475 N N . ALA A 1 186 ? 30.153 -7.398 -21.710 1.00 77.31 186 ALA A N 1
ATOM 1476 C CA . ALA A 1 186 ? 30.899 -6.175 -21.997 1.00 77.31 186 ALA A CA 1
ATOM 1477 C C . ALA A 1 186 ? 32.234 -6.436 -22.699 1.00 77.31 186 ALA A C 1
ATOM 1479 O O . ALA A 1 186 ? 32.742 -7.556 -22.737 1.00 77.31 186 ALA A O 1
ATOM 1480 N N . LEU A 1 187 ? 32.774 -5.376 -23.290 1.00 74.56 187 LEU A N 1
ATOM 1481 C CA . LEU A 1 187 ? 33.948 -5.382 -24.147 1.00 74.56 187 LEU A CA 1
ATOM 1482 C C . LEU A 1 187 ? 34.914 -4.288 -23.684 1.00 74.56 187 LEU A C 1
ATOM 1484 O O . LEU A 1 187 ? 34.526 -3.122 -23.601 1.00 74.56 187 LEU A O 1
ATOM 1488 N N . LEU A 1 188 ? 36.154 -4.667 -23.377 1.00 75.19 188 LEU A N 1
ATOM 1489 C CA . LEU A 1 188 ? 37.213 -3.798 -22.856 1.00 75.19 188 LEU A CA 1
ATOM 1490 C C . LEU A 1 188 ? 38.371 -3.707 -23.857 1.00 75.19 188 LEU A C 1
ATOM 1492 O O . LEU A 1 188 ? 38.798 -4.717 -24.416 1.00 75.19 188 LEU A O 1
ATOM 1496 N N . LEU A 1 189 ? 38.895 -2.494 -24.055 1.00 67.88 189 LEU A N 1
ATOM 1497 C CA . LEU A 1 189 ? 39.904 -2.179 -25.077 1.00 67.88 189 LEU A CA 1
ATOM 1498 C C . LEU A 1 189 ? 41.330 -1.971 -24.545 1.00 67.88 189 LEU A C 1
ATOM 1500 O O . LEU A 1 189 ? 42.217 -1.589 -25.311 1.00 67.88 189 LEU A O 1
ATOM 1504 N N . ARG A 1 190 ? 41.550 -2.114 -23.233 1.00 65.81 190 ARG A N 1
ATOM 1505 C CA . ARG A 1 190 ? 42.803 -1.717 -22.575 1.00 65.81 190 ARG A CA 1
ATOM 1506 C C . ARG A 1 190 ? 43.419 -2.860 -21.771 1.00 65.81 190 ARG A C 1
ATOM 1508 O O . ARG A 1 190 ? 42.714 -3.702 -21.224 1.00 65.81 190 ARG A O 1
ATOM 1515 N N . SER A 1 191 ? 44.750 -2.899 -21.761 1.00 59.34 191 SER A N 1
ATOM 1516 C CA . SER A 1 191 ? 45.528 -4.133 -21.578 1.00 59.34 191 SER A CA 1
ATOM 1517 C C . SER A 1 191 ? 46.447 -4.126 -20.347 1.00 59.34 191 SER A C 1
ATOM 1519 O O . SER A 1 191 ? 47.504 -4.746 -20.371 1.00 59.34 191 SER A O 1
ATOM 1521 N N . ASP A 1 192 ? 46.047 -3.452 -19.266 1.00 64.56 192 ASP A N 1
ATOM 1522 C CA . ASP A 1 192 ? 46.730 -3.506 -17.965 1.00 64.56 192 ASP A CA 1
ATOM 1523 C C . ASP A 1 192 ? 45.945 -4.394 -16.985 1.00 64.56 192 ASP A C 1
ATOM 1525 O O . ASP A 1 192 ? 44.776 -4.132 -16.701 1.00 64.56 192 ASP A O 1
ATOM 1529 N N . SER A 1 193 ? 46.589 -5.418 -16.412 1.00 65.50 193 SER A N 1
ATOM 1530 C CA . SER A 1 193 ? 45.937 -6.417 -15.531 1.00 65.50 193 SER A CA 1
ATOM 1531 C C . SER A 1 193 ? 45.093 -5.820 -14.392 1.00 65.50 193 SER A C 1
ATOM 1533 O O . SER A 1 193 ? 43.993 -6.301 -14.128 1.00 65.50 193 SER A O 1
ATOM 1535 N N . LYS A 1 194 ? 45.561 -4.736 -13.757 1.00 71.25 194 LYS A N 1
ATOM 1536 C CA . LYS A 1 194 ? 44.825 -4.034 -12.689 1.00 71.25 194 LYS A CA 1
ATOM 1537 C C . LYS A 1 194 ? 43.585 -3.289 -13.183 1.00 71.25 194 LYS A C 1
ATOM 1539 O O . LYS A 1 194 ? 42.613 -3.171 -12.441 1.00 71.25 194 LYS A O 1
ATOM 1544 N N . GLU A 1 195 ? 43.618 -2.758 -14.403 1.00 71.31 195 GLU A N 1
ATOM 1545 C CA . GLU A 1 195 ? 42.462 -2.064 -14.975 1.00 71.31 195 GLU A CA 1
ATOM 1546 C C . GLU A 1 195 ? 41.389 -3.061 -15.403 1.00 71.31 195 GLU A C 1
ATOM 1548 O O . GLU A 1 195 ? 40.211 -2.798 -15.190 1.00 71.31 195 GLU A O 1
ATOM 1553 N N . ILE A 1 196 ? 41.788 -4.229 -15.914 1.00 72.81 196 ILE A N 1
ATOM 1554 C CA . ILE A 1 196 ? 40.864 -5.319 -16.242 1.00 72.81 196 ILE A CA 1
ATOM 1555 C C . ILE A 1 196 ? 40.219 -5.891 -14.964 1.00 72.81 196 ILE A C 1
ATOM 1557 O O . ILE A 1 196 ? 39.008 -6.096 -14.942 1.00 72.81 196 ILE A O 1
ATOM 1561 N N . GLU A 1 197 ? 40.978 -6.094 -13.878 1.00 74.62 197 GLU A N 1
ATOM 1562 C CA . GLU A 1 197 ? 40.425 -6.536 -12.583 1.00 74.62 197 GLU A CA 1
ATOM 1563 C C . GLU A 1 197 ? 39.384 -5.540 -12.041 1.00 74.62 197 GLU A C 1
ATOM 1565 O O . GLU A 1 197 ? 38.256 -5.928 -11.724 1.00 74.62 197 GLU A O 1
ATOM 1570 N N . LYS A 1 198 ? 39.715 -4.241 -12.036 1.00 77.19 198 LYS A N 1
ATOM 1571 C CA . LYS A 1 198 ? 38.782 -3.177 -11.638 1.00 77.19 198 LYS A CA 1
ATOM 1572 C C . LYS A 1 198 ? 37.564 -3.084 -12.570 1.00 77.19 198 LYS A C 1
ATOM 1574 O O . LYS A 1 198 ? 36.450 -2.877 -12.094 1.00 77.19 198 LYS A O 1
ATOM 1579 N N . PHE A 1 199 ? 37.755 -3.263 -13.876 1.00 79.12 199 PHE A N 1
ATOM 1580 C CA . PHE A 1 199 ? 36.681 -3.265 -14.869 1.00 79.12 199 PHE A CA 1
ATOM 1581 C C . PHE A 1 199 ? 35.693 -4.414 -14.655 1.00 79.12 199 PHE A C 1
ATOM 1583 O O . PHE A 1 199 ? 34.489 -4.182 -14.644 1.00 79.12 199 PHE A O 1
ATOM 1590 N N . VAL A 1 200 ? 36.185 -5.643 -14.457 1.00 77.62 200 VAL A N 1
ATOM 1591 C CA . VAL A 1 200 ? 35.338 -6.822 -14.216 1.00 77.62 200 VAL A CA 1
ATOM 1592 C C . VAL A 1 200 ? 34.535 -6.648 -12.925 1.00 77.62 200 VAL A C 1
ATOM 1594 O O . VAL A 1 200 ? 33.338 -6.928 -12.925 1.00 77.62 200 VAL A O 1
ATOM 1597 N N . HIS A 1 201 ? 35.147 -6.112 -11.863 1.00 79.00 201 HIS A N 1
ATOM 1598 C CA . HIS A 1 201 ? 34.439 -5.735 -10.637 1.00 79.00 201 HIS A CA 1
ATOM 1599 C C . HIS A 1 201 ? 33.344 -4.686 -10.905 1.00 79.00 201 HIS A C 1
ATOM 1601 O O . HIS A 1 201 ? 32.172 -4.953 -10.643 1.00 79.00 201 HIS A O 1
ATOM 1607 N N . GLU A 1 202 ? 33.682 -3.506 -11.448 1.00 78.38 202 GLU A N 1
ATOM 1608 C CA . GLU A 1 202 ? 32.694 -2.438 -11.686 1.00 78.38 202 GLU A CA 1
ATOM 1609 C C . GLU A 1 202 ? 31.562 -2.887 -12.626 1.00 78.38 202 GLU A C 1
ATOM 1611 O O . GLU A 1 202 ? 30.388 -2.604 -12.367 1.00 78.38 202 GLU A O 1
ATOM 1616 N N . PHE A 1 203 ? 31.889 -3.640 -13.680 1.00 80.62 203 PHE A N 1
ATOM 1617 C CA . PHE A 1 203 ? 30.896 -4.170 -14.604 1.00 80.62 203 PHE A CA 1
ATOM 1618 C C . PHE A 1 203 ? 29.950 -5.165 -13.919 1.00 80.62 203 PHE A C 1
ATOM 1620 O O . PHE A 1 203 ? 28.736 -5.034 -14.048 1.00 80.62 203 PHE A O 1
ATOM 1627 N N . ILE A 1 204 ? 30.464 -6.135 -13.157 1.00 80.50 204 ILE A N 1
ATOM 1628 C CA . ILE A 1 204 ? 29.611 -7.131 -12.496 1.00 80.50 204 ILE A CA 1
ATOM 1629 C C . ILE A 1 204 ? 28.743 -6.474 -11.412 1.00 80.50 204 ILE A C 1
ATOM 1631 O O . ILE A 1 204 ? 27.530 -6.687 -11.403 1.00 80.50 204 ILE A O 1
ATOM 1635 N N . VAL A 1 205 ? 29.339 -5.654 -10.540 1.00 78.44 205 VAL A N 1
ATOM 1636 C CA . VAL A 1 205 ? 28.682 -5.045 -9.368 1.00 78.44 205 VAL A CA 1
ATOM 1637 C C . VAL A 1 205 ? 27.601 -4.037 -9.765 1.00 78.44 205 VAL A C 1
ATOM 1639 O O . VAL A 1 205 ? 26.454 -4.162 -9.328 1.00 78.44 205 VAL A O 1
ATOM 1642 N N . TYR A 1 206 ? 27.947 -3.048 -10.594 1.00 77.81 206 TYR A N 1
ATOM 1643 C CA . TYR A 1 206 ? 27.053 -1.930 -10.913 1.00 77.81 206 TYR A CA 1
ATOM 1644 C C . TYR A 1 206 ? 26.252 -2.172 -12.195 1.00 77.81 206 TYR A C 1
ATOM 1646 O O . TYR A 1 206 ? 25.056 -1.899 -12.234 1.00 77.81 206 TYR A O 1
ATOM 1654 N N . GLN A 1 207 ? 26.888 -2.702 -13.244 1.00 79.69 207 GLN A N 1
ATOM 1655 C CA . GLN A 1 207 ? 26.299 -2.735 -14.587 1.00 79.69 207 GLN A CA 1
ATOM 1656 C C . GLN A 1 207 ? 25.549 -4.037 -14.916 1.00 79.69 207 GLN A C 1
ATOM 1658 O O . GLN A 1 207 ? 24.536 -3.979 -15.611 1.00 79.69 207 GLN A O 1
ATOM 1663 N N . TRP A 1 208 ? 25.986 -5.203 -14.433 1.00 81.50 208 TRP A N 1
ATOM 1664 C CA . TRP A 1 208 ? 25.343 -6.493 -14.721 1.00 81.50 208 TRP A CA 1
ATOM 1665 C C . TRP A 1 208 ? 24.342 -6.903 -13.626 1.00 81.50 208 TRP A C 1
ATOM 1667 O O . TRP A 1 208 ? 23.230 -7.314 -13.970 1.00 81.50 208 TRP A O 1
ATOM 1677 N N . MET A 1 209 ? 24.686 -6.747 -12.339 1.00 79.69 209 MET A N 1
ATOM 1678 C CA . MET A 1 209 ? 23.832 -7.130 -11.196 1.00 79.69 209 MET A CA 1
ATOM 1679 C C . MET A 1 209 ? 22.941 -6.019 -10.620 1.00 79.69 209 MET A C 1
ATOM 1681 O O . MET A 1 209 ? 21.894 -6.344 -10.066 1.00 79.69 209 MET A O 1
ATOM 1685 N N . ASP A 1 210 ? 23.344 -4.744 -10.707 1.00 79.44 210 ASP A N 1
ATOM 1686 C CA . ASP A 1 210 ? 22.695 -3.617 -10.001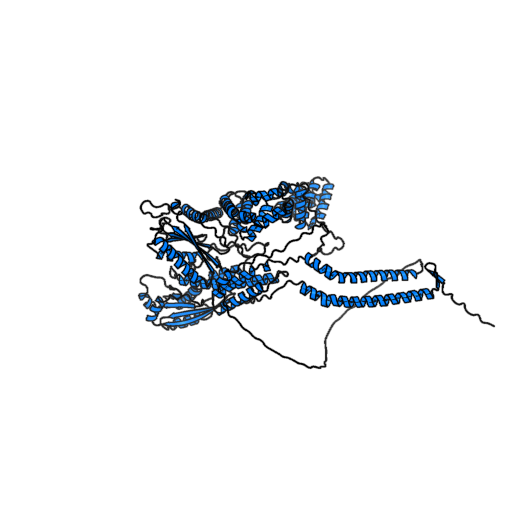 1.00 79.44 210 ASP A CA 1
ATOM 1687 C C . ASP A 1 210 ? 22.654 -3.826 -8.461 1.00 79.44 210 ASP A C 1
ATOM 1689 O O . ASP A 1 210 ? 21.629 -3.664 -7.788 1.00 79.44 210 ASP A O 1
ATOM 1693 N N . LEU A 1 211 ? 23.798 -4.233 -7.879 1.00 78.69 211 LEU A N 1
ATOM 1694 C CA . LEU A 1 211 ? 23.919 -4.531 -6.442 1.00 78.69 211 LEU A CA 1
ATOM 1695 C C . LEU A 1 211 ? 23.549 -3.358 -5.508 1.00 78.69 211 LEU A C 1
ATOM 1697 O O . LEU A 1 211 ? 22.986 -3.645 -4.450 1.00 78.69 211 LEU A O 1
ATOM 1701 N N . PRO A 1 212 ? 23.768 -2.065 -5.841 1.00 77.00 212 PRO A N 1
ATOM 1702 C CA . PRO A 1 212 ? 23.309 -0.959 -4.995 1.00 77.00 212 PRO A CA 1
ATOM 1703 C C . PRO A 1 212 ? 21.787 -0.933 -4.790 1.00 77.00 212 PRO A C 1
ATOM 1705 O O . PRO A 1 212 ? 21.331 -0.778 -3.654 1.00 77.00 212 PRO A O 1
ATOM 1708 N N . LYS A 1 213 ? 20.981 -1.163 -5.840 1.00 76.94 213 LYS A N 1
ATOM 1709 C CA . LYS A 1 213 ? 19.515 -1.230 -5.696 1.00 76.94 213 LYS A CA 1
ATOM 1710 C C . LYS A 1 213 ? 19.084 -2.461 -4.893 1.00 76.94 213 LYS A C 1
ATOM 1712 O O . LYS A 1 213 ? 18.176 -2.356 -4.070 1.00 76.94 213 LYS A O 1
ATOM 1717 N N . ILE A 1 214 ? 19.768 -3.599 -5.055 1.00 79.25 214 ILE A N 1
ATOM 1718 C CA . ILE A 1 214 ? 19.536 -4.804 -4.235 1.00 79.25 214 ILE A CA 1
ATOM 1719 C C . ILE A 1 214 ? 19.896 -4.546 -2.754 1.00 79.25 214 ILE A C 1
ATOM 1721 O O . ILE A 1 214 ? 19.154 -4.966 -1.866 1.00 79.25 214 ILE A O 1
ATOM 1725 N N . SER A 1 215 ? 20.963 -3.790 -2.472 1.00 77.06 215 SER A N 1
ATOM 1726 C CA . SER A 1 215 ? 21.357 -3.365 -1.117 1.00 77.06 215 SER A CA 1
ATOM 1727 C C . SER A 1 215 ? 20.273 -2.518 -0.443 1.00 77.06 215 SER A C 1
ATOM 1729 O O . SER A 1 215 ? 19.760 -2.874 0.621 1.00 77.06 215 SER A O 1
ATOM 1731 N N . ASN A 1 216 ? 19.854 -1.433 -1.104 1.00 74.19 216 ASN A N 1
ATOM 1732 C CA . ASN A 1 216 ? 18.810 -0.526 -0.612 1.00 74.19 216 ASN A CA 1
ATOM 1733 C C . ASN A 1 216 ? 17.477 -1.254 -0.380 1.00 74.19 216 ASN A C 1
ATOM 1735 O O . ASN A 1 216 ? 16.747 -0.960 0.568 1.00 74.19 216 ASN A O 1
ATOM 1739 N N . PHE A 1 217 ? 17.180 -2.245 -1.218 1.00 75.69 217 PHE A N 1
ATOM 1740 C CA . PHE A 1 217 ? 16.015 -3.101 -1.072 1.00 75.69 217 PHE A CA 1
ATOM 1741 C C . PHE A 1 217 ? 16.077 -4.008 0.175 1.00 75.69 217 PHE A C 1
ATOM 1743 O O . PHE A 1 217 ? 15.092 -4.094 0.911 1.00 75.69 217 PHE A O 1
ATOM 1750 N N . ILE A 1 218 ? 17.219 -4.648 0.461 1.00 75.56 218 ILE A N 1
ATOM 1751 C CA . ILE A 1 218 ? 17.381 -5.515 1.646 1.00 75.56 218 ILE A CA 1
ATOM 1752 C C . ILE A 1 218 ? 17.325 -4.706 2.953 1.00 75.56 218 ILE A C 1
ATOM 1754 O O . ILE A 1 218 ? 16.704 -5.159 3.922 1.00 75.56 218 ILE A O 1
ATOM 1758 N N . LYS A 1 219 ? 17.905 -3.497 2.966 1.00 72.62 219 LYS A N 1
ATOM 1759 C CA . LYS A 1 219 ? 17.836 -2.564 4.106 1.00 72.62 219 LYS A CA 1
ATOM 1760 C C . LYS A 1 219 ? 16.393 -2.282 4.519 1.00 72.62 219 LYS A C 1
ATOM 1762 O O . LYS A 1 219 ? 16.050 -2.437 5.685 1.00 72.62 219 LYS A O 1
ATOM 1767 N N . ARG A 1 220 ? 15.519 -1.969 3.557 1.00 68.19 220 ARG A N 1
ATOM 1768 C CA . ARG A 1 220 ? 14.092 -1.691 3.804 1.00 68.19 220 ARG A CA 1
ATOM 1769 C C . ARG A 1 220 ? 13.309 -2.887 4.353 1.00 68.19 220 ARG A C 1
ATOM 1771 O O . ARG A 1 220 ? 12.455 -2.697 5.203 1.00 68.19 220 ARG A O 1
ATOM 1778 N N . ILE A 1 221 ? 13.616 -4.115 3.919 1.00 66.75 221 ILE A N 1
ATOM 1779 C CA . ILE A 1 221 ? 13.008 -5.331 4.502 1.00 66.75 221 ILE A CA 1
ATOM 1780 C C . ILE A 1 221 ? 13.447 -5.536 5.965 1.00 66.75 221 ILE A C 1
ATOM 1782 O O . ILE A 1 221 ? 12.746 -6.201 6.726 1.00 66.75 221 ILE A O 1
ATOM 1786 N N . SER A 1 222 ? 14.605 -4.996 6.358 1.00 64.00 222 SER A N 1
ATOM 1787 C CA . SER A 1 222 ? 15.198 -5.220 7.682 1.00 64.00 222 SER A CA 1
ATOM 1788 C C . SER A 1 222 ? 14.880 -4.100 8.687 1.00 64.00 222 SER A C 1
ATOM 1790 O O . SER A 1 222 ? 14.604 -4.406 9.844 1.00 64.00 222 SER A O 1
ATOM 1792 N N . ASN A 1 223 ? 14.851 -2.833 8.254 1.00 56.06 223 ASN A N 1
ATOM 1793 C CA . ASN A 1 223 ? 14.797 -1.654 9.131 1.00 56.06 223 ASN A CA 1
ATOM 1794 C C . ASN A 1 223 ? 13.509 -0.831 8.924 1.00 56.06 223 ASN A C 1
ATOM 1796 O O . ASN A 1 223 ? 13.558 0.332 8.528 1.00 56.06 223 ASN A O 1
ATOM 1800 N N . ALA A 1 224 ? 12.345 -1.421 9.205 1.00 49.62 224 ALA A N 1
ATOM 1801 C CA . ALA A 1 224 ? 11.041 -0.761 9.036 1.00 49.62 224 ALA A CA 1
ATOM 1802 C C . ALA A 1 224 ? 10.755 0.393 10.034 1.00 49.62 224 ALA A C 1
ATOM 1804 O O . ALA A 1 224 ? 9.739 1.071 9.906 1.00 49.62 224 ALA A O 1
ATOM 1805 N N . GLU A 1 225 ? 11.623 0.619 11.029 1.00 39.41 225 GLU A N 1
ATOM 1806 C CA . GLU A 1 225 ? 11.422 1.618 12.096 1.00 39.41 225 GLU A CA 1
ATOM 1807 C C . GLU A 1 225 ? 12.241 2.918 11.912 1.00 39.41 225 GLU A C 1
ATOM 1809 O O . GLU A 1 225 ? 11.922 3.922 12.545 1.00 39.41 225 GLU A O 1
ATOM 1814 N N . GLU A 1 226 ? 13.244 2.955 11.021 1.00 38.12 226 GLU A N 1
ATOM 1815 C CA . GLU A 1 226 ? 14.136 4.118 10.815 1.00 38.12 226 GLU A CA 1
ATOM 1816 C C . GLU A 1 226 ? 14.130 4.614 9.353 1.00 38.12 226 GLU A C 1
ATOM 1818 O O . GLU A 1 226 ? 15.049 4.347 8.579 1.00 38.12 226 GLU A O 1
ATOM 1823 N N . LEU A 1 227 ? 13.087 5.358 8.957 1.00 41.22 227 LEU A N 1
ATOM 1824 C CA . LEU A 1 227 ? 12.922 5.879 7.584 1.00 41.22 227 LEU A CA 1
ATOM 1825 C C . LEU A 1 227 ? 12.609 7.392 7.492 1.00 41.22 227 LEU A C 1
ATOM 1827 O O . LEU A 1 227 ? 12.091 7.857 6.477 1.00 41.22 227 LEU A O 1
ATOM 1831 N N . GLU A 1 228 ? 12.959 8.193 8.507 1.00 34.84 228 GLU A N 1
ATOM 1832 C CA . GLU A 1 228 ? 12.755 9.659 8.475 1.00 34.84 228 GLU A CA 1
ATOM 1833 C C . GLU A 1 228 ? 13.796 10.447 7.645 1.00 34.84 228 GLU A C 1
ATOM 1835 O O . GLU A 1 228 ? 13.560 11.615 7.334 1.00 34.84 228 GLU A O 1
ATOM 1840 N N . GLN A 1 229 ? 14.938 9.854 7.263 1.00 38.97 229 GLN A N 1
ATOM 1841 C CA . GLN A 1 229 ? 15.978 10.528 6.461 1.00 38.97 229 GLN A CA 1
ATOM 1842 C C . GLN A 1 229 ? 16.587 9.604 5.393 1.00 38.97 229 GLN A C 1
ATOM 1844 O O . GLN A 1 229 ? 17.579 8.922 5.638 1.00 38.97 229 GLN A O 1
ATOM 1849 N N . VAL A 1 230 ? 16.014 9.613 4.184 1.00 36.81 230 VAL A N 1
ATOM 1850 C CA . VAL A 1 230 ? 16.559 8.926 2.994 1.00 36.81 230 VAL A CA 1
ATOM 1851 C C . VAL A 1 230 ? 16.513 9.871 1.775 1.00 36.81 230 VAL A C 1
ATOM 1853 O O . VAL A 1 230 ? 15.876 10.925 1.825 1.00 36.81 230 VAL A O 1
ATOM 1856 N N . SER A 1 231 ? 17.276 9.535 0.732 1.00 36.94 231 SER A N 1
ATOM 1857 C CA . SER A 1 231 ? 17.673 10.377 -0.406 1.00 36.94 231 SER A CA 1
ATOM 1858 C C . SER A 1 231 ? 16.530 11.032 -1.204 1.00 36.94 231 SER A C 1
ATOM 1860 O O . SER A 1 231 ? 15.375 10.613 -1.189 1.00 36.94 231 SER A O 1
ATOM 1862 N N . THR A 1 232 ? 16.883 12.056 -1.985 1.00 38.62 232 THR A N 1
ATOM 1863 C CA . THR A 1 232 ? 16.010 12.667 -3.001 1.00 38.62 232 THR A CA 1
ATOM 1864 C C . THR A 1 232 ? 15.830 11.813 -4.263 1.00 38.62 232 THR A C 1
ATOM 1866 O O . THR A 1 232 ? 14.957 12.117 -5.077 1.00 38.62 232 THR A O 1
ATOM 1869 N N . ASP A 1 233 ? 16.623 10.752 -4.439 1.00 46.34 233 ASP A N 1
ATOM 1870 C CA . ASP A 1 233 ? 16.638 9.918 -5.648 1.00 46.34 233 ASP A CA 1
ATOM 1871 C C . ASP A 1 233 ? 15.588 8.798 -5.610 1.00 46.34 233 ASP A C 1
ATOM 1873 O O . ASP A 1 233 ? 15.901 7.613 -5.477 1.00 46.34 233 ASP A O 1
ATOM 1877 N N . VAL A 1 234 ? 14.328 9.191 -5.825 1.00 46.59 234 VAL A N 1
ATOM 1878 C CA . VAL A 1 234 ? 13.116 8.339 -5.857 1.00 46.59 234 VAL A CA 1
ATOM 1879 C C . VAL A 1 234 ? 13.275 7.026 -6.663 1.00 46.59 234 VAL A C 1
ATOM 1881 O O . VAL A 1 234 ? 12.591 6.044 -6.386 1.00 46.59 234 VAL A O 1
ATOM 1884 N N . TRP A 1 235 ? 14.198 6.965 -7.628 1.00 47.16 235 TRP A N 1
ATOM 1885 C CA . TRP A 1 235 ? 14.342 5.875 -8.610 1.00 47.16 235 TRP A CA 1
ATOM 1886 C C . TRP A 1 235 ? 15.301 4.756 -8.208 1.00 47.16 235 TRP A C 1
ATOM 1888 O O . TRP A 1 235 ? 15.162 3.631 -8.688 1.00 47.16 235 TRP A O 1
ATOM 1898 N N . ASN A 1 236 ? 16.181 5.000 -7.235 1.00 49.25 236 ASN A N 1
ATOM 1899 C CA . ASN A 1 236 ? 16.962 3.943 -6.579 1.00 49.25 236 ASN A CA 1
ATOM 1900 C C . ASN A 1 236 ? 16.138 3.197 -5.505 1.00 49.25 236 ASN A C 1
ATOM 1902 O O . ASN A 1 236 ? 16.679 2.436 -4.701 1.00 49.25 236 ASN A O 1
ATOM 1906 N N . GLU A 1 237 ? 14.827 3.460 -5.480 1.00 54.78 237 GLU A N 1
ATOM 1907 C CA . GLU A 1 237 ? 13.976 3.370 -4.298 1.00 54.78 237 GLU A CA 1
ATOM 1908 C C . GLU A 1 237 ? 12.528 2.912 -4.592 1.00 54.78 237 GLU A C 1
ATOM 1910 O O . GLU A 1 237 ? 11.685 2.920 -3.691 1.00 54.78 237 GLU A O 1
ATOM 1915 N N . VAL A 1 238 ? 12.231 2.416 -5.801 1.00 54.94 238 VAL A N 1
ATOM 1916 C CA . VAL A 1 238 ? 10.960 1.727 -6.117 1.00 54.94 238 VAL A CA 1
ATOM 1917 C C . VAL A 1 238 ? 11.198 0.212 -6.232 1.00 54.94 238 VAL A C 1
ATOM 1919 O O . VAL A 1 238 ? 12.008 -0.203 -7.068 1.00 54.94 238 VAL A O 1
ATOM 1922 N N . PRO A 1 239 ? 10.531 -0.638 -5.423 1.00 63.84 239 PRO A N 1
ATOM 1923 C CA . PRO A 1 239 ? 10.624 -2.092 -5.538 1.00 63.84 239 PRO A CA 1
ATOM 1924 C C . PRO A 1 239 ? 9.761 -2.632 -6.688 1.00 63.84 239 PRO A C 1
ATOM 1926 O O . PRO A 1 239 ? 8.735 -2.056 -7.047 1.00 63.84 239 PRO A O 1
ATOM 1929 N N . ILE A 1 240 ? 10.140 -3.786 -7.228 1.00 76.62 240 ILE A N 1
ATOM 1930 C CA . ILE A 1 240 ? 9.477 -4.405 -8.379 1.00 76.62 240 ILE A CA 1
ATOM 1931 C C . ILE A 1 240 ? 8.133 -5.015 -7.946 1.00 76.62 240 ILE A C 1
ATOM 1933 O O . ILE A 1 240 ? 8.045 -5.711 -6.927 1.00 76.62 240 ILE A O 1
ATOM 1937 N N . SER A 1 241 ? 7.065 -4.775 -8.712 1.00 78.00 241 SER A N 1
ATOM 1938 C CA . SER A 1 241 ? 5.732 -5.346 -8.461 1.00 78.00 241 SER A CA 1
ATOM 1939 C C . SER A 1 241 ? 5.626 -6.791 -8.964 1.00 78.00 241 SER A C 1
ATOM 1941 O O . SER A 1 241 ? 6.304 -7.178 -9.910 1.00 78.00 241 SER A O 1
ATOM 1943 N N . ALA A 1 242 ? 4.739 -7.590 -8.361 1.00 74.31 242 ALA A N 1
ATOM 1944 C CA . ALA A 1 242 ? 4.376 -8.906 -8.897 1.00 74.31 242 ALA A CA 1
ATOM 1945 C C . ALA A 1 242 ? 3.512 -8.795 -10.168 1.00 74.31 242 ALA A C 1
ATOM 1947 O O . ALA A 1 242 ? 3.492 -9.712 -10.988 1.00 74.31 242 ALA A O 1
ATOM 1948 N N . ALA A 1 243 ? 2.790 -7.680 -10.317 1.00 80.19 243 ALA A N 1
ATOM 1949 C CA . ALA A 1 243 ? 1.907 -7.414 -11.442 1.00 80.19 243 ALA A CA 1
ATOM 1950 C C . ALA A 1 243 ? 1.841 -5.915 -11.781 1.00 80.19 243 ALA A C 1
ATOM 1952 O O . ALA A 1 243 ? 1.858 -5.071 -10.883 1.00 80.19 243 ALA A O 1
ATOM 1953 N N . TYR A 1 244 ? 1.707 -5.599 -13.067 1.00 83.06 244 TYR A N 1
ATOM 1954 C CA . TYR A 1 244 ? 1.556 -4.247 -13.608 1.00 83.06 244 TYR A CA 1
ATOM 1955 C C . TYR A 1 244 ? 0.361 -4.187 -14.568 1.00 83.06 244 TYR A C 1
ATOM 1957 O O . TYR A 1 244 ? 0.116 -5.120 -15.337 1.00 83.06 244 TYR A O 1
ATOM 1965 N N . ASN A 1 245 ? -0.361 -3.068 -14.563 1.00 82.19 245 ASN A N 1
ATOM 1966 C CA . ASN A 1 245 ? -1.266 -2.704 -15.649 1.00 82.19 245 ASN A CA 1
ATOM 1967 C C . ASN A 1 245 ? -0.498 -1.808 -16.630 1.00 82.19 245 ASN A C 1
ATOM 1969 O O . ASN A 1 245 ? 0.100 -0.820 -16.215 1.00 82.19 245 ASN A O 1
ATOM 1973 N N . ILE A 1 246 ? -0.532 -2.128 -17.919 1.00 89.62 246 ILE A N 1
ATOM 1974 C CA . ILE A 1 246 ? -0.050 -1.267 -19.002 1.00 89.62 246 ILE A CA 1
ATOM 1975 C C . ILE A 1 246 ? -1.283 -0.680 -19.684 1.00 89.62 246 ILE A C 1
ATOM 1977 O O . ILE A 1 246 ? -2.241 -1.403 -19.971 1.00 89.62 246 ILE A O 1
ATOM 1981 N N . HIS A 1 247 ? -1.270 0.622 -19.937 1.00 89.69 247 HIS A N 1
ATOM 1982 C CA . HIS A 1 247 ? -2.385 1.321 -20.558 1.00 89.69 247 HIS A CA 1
ATOM 1983 C C . HIS A 1 247 ? -1.882 2.197 -21.701 1.00 89.69 247 HIS A C 1
ATOM 1985 O O . HIS A 1 247 ? -1.159 3.168 -21.476 1.00 89.69 247 HIS A O 1
ATOM 1991 N N . LEU A 1 248 ? -2.220 1.792 -22.925 1.00 93.50 248 LEU A N 1
ATOM 1992 C CA . LEU A 1 248 ? -1.843 2.465 -24.161 1.00 93.50 248 LEU A CA 1
ATOM 1993 C C . LEU A 1 248 ? -2.980 3.416 -24.545 1.00 93.50 248 LEU A C 1
ATOM 1995 O O . LEU A 1 248 ? -4.103 2.966 -24.757 1.00 93.50 248 LEU A O 1
ATOM 1999 N N . ILE A 1 249 ? -2.698 4.713 -24.614 1.00 91.38 249 ILE A N 1
ATOM 2000 C CA . ILE A 1 249 ? -3.658 5.733 -25.042 1.00 91.38 249 ILE A CA 1
ATOM 2001 C C . ILE A 1 249 ? -3.226 6.224 -26.421 1.00 91.38 249 ILE A C 1
ATOM 2003 O O . ILE A 1 249 ? -2.156 6.818 -26.555 1.00 91.38 249 ILE A O 1
ATOM 2007 N N . PHE A 1 250 ? -4.038 5.988 -27.444 1.00 91.44 250 PHE A N 1
ATOM 2008 C CA . PHE A 1 250 ? -3.791 6.469 -28.801 1.00 91.44 250 PHE A CA 1
ATOM 2009 C C . PHE A 1 250 ? -4.542 7.783 -29.030 1.00 91.44 250 PHE A C 1
ATOM 2011 O O . PHE A 1 250 ? -5.744 7.866 -28.797 1.00 91.44 250 PHE A O 1
ATOM 2018 N N . VAL A 1 251 ? -3.826 8.830 -29.436 1.00 88.88 251 VAL A N 1
ATOM 2019 C CA . VAL A 1 251 ? -4.367 10.181 -29.640 1.00 88.88 251 VAL A CA 1
ATOM 2020 C C . VAL A 1 251 ? -4.204 10.549 -31.109 1.00 88.88 251 VAL A C 1
ATOM 2022 O O . VAL A 1 251 ? -3.074 10.612 -31.593 1.00 88.88 251 VAL A O 1
ATOM 2025 N N . HIS A 1 252 ? -5.315 10.765 -31.811 1.00 86.00 252 HIS A N 1
ATOM 2026 C CA . HIS A 1 252 ? -5.358 10.917 -33.270 1.00 86.00 252 HIS A CA 1
ATOM 2027 C C . HIS A 1 252 ? -5.492 12.388 -33.708 1.00 86.00 252 HIS A C 1
ATOM 2029 O O . HIS A 1 252 ? -6.041 13.205 -32.976 1.00 86.00 252 HIS A O 1
ATOM 2035 N N . ASP A 1 253 ? -4.977 12.703 -34.905 1.00 75.94 253 ASP A N 1
ATOM 2036 C CA . ASP A 1 253 ? -4.989 14.040 -35.536 1.00 75.94 253 ASP A CA 1
ATOM 2037 C C . ASP A 1 253 ? -6.393 14.483 -35.983 1.00 75.94 253 ASP A C 1
ATOM 2039 O O . ASP A 1 253 ? -6.794 15.594 -35.668 1.00 75.94 253 ASP A O 1
ATOM 2043 N N . ASP A 1 254 ? -7.084 13.596 -36.714 1.00 63.47 254 ASP A N 1
ATOM 2044 C CA . ASP A 1 254 ? -8.521 13.585 -37.086 1.00 63.47 254 ASP A CA 1
ATOM 2045 C C . ASP A 1 254 ? -8.771 12.376 -38.030 1.00 63.47 254 ASP A C 1
ATOM 2047 O O . ASP A 1 254 ? -9.836 11.760 -38.077 1.00 63.47 254 ASP A O 1
ATOM 2051 N N . THR A 1 255 ? -7.746 11.997 -38.810 1.00 59.91 255 THR A N 1
ATOM 2052 C CA . THR A 1 255 ? -7.864 11.038 -39.915 1.00 59.91 255 THR A CA 1
ATOM 2053 C C . THR A 1 255 ? -7.648 9.574 -39.505 1.00 59.91 255 THR A C 1
ATOM 2055 O O . THR A 1 255 ? -6.627 9.173 -38.937 1.00 59.91 255 THR A O 1
ATOM 2058 N N . ASN A 1 256 ? -8.616 8.726 -39.861 1.00 60.88 256 ASN A N 1
ATOM 2059 C CA . ASN A 1 256 ? -8.568 7.272 -39.674 1.00 60.88 256 ASN A CA 1
ATOM 2060 C C . ASN A 1 256 ? -7.790 6.593 -40.825 1.00 60.88 256 ASN A C 1
ATOM 2062 O O . ASN A 1 256 ? -8.334 5.796 -41.591 1.00 60.88 256 ASN A O 1
ATOM 2066 N N . ASP A 1 257 ? -6.533 7.009 -40.992 1.00 70.50 257 ASP A N 1
ATOM 2067 C CA . ASP A 1 257 ? -5.665 6.635 -42.110 1.00 70.50 257 ASP A CA 1
ATOM 2068 C C . ASP A 1 257 ? -4.910 5.313 -41.890 1.00 70.50 257 ASP A C 1
ATOM 2070 O O . ASP A 1 257 ? -4.542 4.938 -40.777 1.00 70.50 257 ASP A O 1
ATOM 2074 N N . GLU A 1 258 ? -4.535 4.658 -42.992 1.00 81.06 258 GLU A N 1
ATOM 2075 C CA . GLU A 1 258 ? -3.710 3.438 -42.994 1.00 81.06 258 GLU A CA 1
ATOM 2076 C C . GLU A 1 258 ? -2.371 3.611 -42.242 1.00 81.06 258 GLU A C 1
ATOM 2078 O O . GLU A 1 258 ? -1.869 2.667 -41.628 1.00 81.06 258 GLU A O 1
ATOM 2083 N N . TRP A 1 259 ? -1.799 4.824 -42.226 1.00 84.06 259 TRP A N 1
ATOM 2084 C CA . TRP A 1 259 ? -0.547 5.095 -41.513 1.00 84.06 259 TRP A CA 1
ATOM 2085 C C . TRP A 1 259 ? -0.705 5.123 -39.989 1.00 84.06 259 TRP A C 1
ATOM 2087 O O . TRP A 1 259 ? 0.237 4.723 -39.302 1.00 84.06 259 TRP A O 1
ATOM 2097 N N . SER A 1 260 ? -1.851 5.560 -39.450 1.00 84.56 260 SER A N 1
ATOM 2098 C CA . SER A 1 260 ? -2.051 5.670 -37.998 1.00 84.56 260 SER A CA 1
ATOM 2099 C C . SER A 1 260 ? -2.290 4.287 -37.394 1.00 84.56 260 SER A C 1
ATOM 2101 O O . SER A 1 260 ? -1.585 3.899 -36.462 1.00 84.56 260 SER A O 1
ATOM 2103 N N . LEU A 1 261 ? -3.125 3.467 -38.039 1.00 86.50 261 LEU A N 1
ATOM 2104 C CA . LEU A 1 261 ? -3.285 2.036 -37.743 1.00 86.50 261 LEU A CA 1
ATOM 2105 C C . LEU A 1 261 ? -1.940 1.280 -37.793 1.00 86.50 261 LEU A C 1
ATOM 2107 O O . LEU A 1 261 ? -1.628 0.483 -36.908 1.00 86.50 261 LEU A O 1
ATOM 2111 N N . ALA A 1 262 ? -1.085 1.581 -38.778 1.00 87.50 262 ALA A N 1
ATOM 2112 C CA . ALA A 1 262 ? 0.251 0.989 -38.897 1.00 87.50 262 ALA A CA 1
ATOM 2113 C C . ALA A 1 262 ? 1.290 1.525 -37.882 1.00 87.50 262 ALA A C 1
ATOM 2115 O O . ALA A 1 262 ? 2.417 1.013 -37.840 1.00 87.50 262 ALA A O 1
ATOM 2116 N N . LEU A 1 263 ? 0.957 2.558 -37.100 1.00 88.69 263 LEU A N 1
ATOM 2117 C CA . LEU A 1 263 ? 1.716 3.020 -35.932 1.00 88.69 263 LEU A CA 1
ATOM 2118 C C . LEU A 1 263 ? 1.145 2.445 -34.629 1.00 88.69 263 LEU A C 1
ATOM 2120 O O . LEU A 1 263 ? 1.929 2.108 -33.742 1.00 88.69 263 LEU A O 1
ATOM 2124 N N . GLU A 1 264 ? -0.174 2.266 -34.518 1.00 91.06 264 GLU A N 1
ATOM 2125 C CA . GLU A 1 264 ? -0.783 1.516 -33.413 1.00 91.06 264 GLU A CA 1
ATOM 2126 C C . GLU A 1 264 ? -0.281 0.073 -33.378 1.00 91.06 264 GLU A C 1
ATOM 2128 O O . GLU A 1 264 ? 0.156 -0.409 -32.335 1.00 91.06 264 GLU A O 1
ATOM 2133 N N . GLU A 1 265 ? -0.307 -0.627 -34.518 1.00 90.88 265 GLU A N 1
ATOM 2134 C CA . GLU A 1 265 ? 0.133 -2.021 -34.568 1.00 90.88 265 GLU A CA 1
ATOM 2135 C C . GLU A 1 265 ? 1.638 -2.138 -34.284 1.00 90.88 265 GLU A C 1
ATOM 2137 O O . GLU A 1 265 ? 2.059 -3.041 -33.567 1.00 90.88 265 GLU A O 1
ATOM 2142 N N . SER A 1 266 ? 2.439 -1.176 -34.755 1.00 90.88 266 SER A N 1
ATOM 2143 C CA . SER A 1 266 ? 3.866 -1.051 -34.424 1.00 90.88 266 SER A CA 1
ATOM 2144 C C . SER A 1 266 ? 4.090 -0.935 -32.908 1.00 90.88 266 SER A C 1
ATOM 2146 O O . SER A 1 266 ? 4.859 -1.713 -32.334 1.00 90.88 266 SER A O 1
ATOM 2148 N N . ALA A 1 267 ? 3.361 -0.034 -32.238 1.00 91.19 267 ALA A N 1
ATOM 2149 C CA . ALA A 1 267 ? 3.403 0.112 -30.785 1.00 91.19 267 ALA A CA 1
ATOM 2150 C C . ALA A 1 267 ? 2.958 -1.173 -30.068 1.00 91.19 267 ALA A C 1
ATOM 2152 O O . ALA A 1 267 ? 3.691 -1.692 -29.229 1.00 91.19 267 ALA A O 1
ATOM 2153 N N . ARG A 1 268 ? 1.796 -1.728 -30.433 1.00 92.62 268 ARG A N 1
ATOM 2154 C CA . ARG A 1 268 ? 1.213 -2.946 -29.848 1.00 92.62 268 ARG A CA 1
ATOM 2155 C C . ARG A 1 268 ? 2.146 -4.153 -29.985 1.00 92.62 268 ARG A C 1
ATOM 2157 O O . ARG A 1 268 ? 2.353 -4.886 -29.020 1.00 92.62 268 ARG A O 1
ATOM 2164 N N . GLN A 1 269 ? 2.763 -4.341 -31.154 1.00 91.56 269 GLN A N 1
ATOM 2165 C CA . GLN A 1 269 ? 3.751 -5.396 -31.380 1.00 91.56 269 GLN A CA 1
ATOM 2166 C C . GLN A 1 269 ? 5.002 -5.216 -30.506 1.00 91.56 269 GLN A C 1
ATOM 2168 O O . GLN A 1 269 ? 5.502 -6.205 -29.975 1.00 91.56 269 GLN A O 1
ATOM 2173 N N . GLU A 1 270 ? 5.533 -3.999 -30.344 1.00 90.56 270 GLU A N 1
ATOM 2174 C CA . GLU A 1 270 ? 6.733 -3.779 -29.519 1.00 90.56 270 GLU A CA 1
ATOM 2175 C C . GLU A 1 270 ? 6.434 -3.862 -28.010 1.00 90.56 270 GLU A C 1
ATOM 2177 O O . GLU A 1 270 ? 7.206 -4.477 -27.275 1.00 90.56 270 GLU A O 1
ATOM 2182 N N . VAL A 1 271 ? 5.277 -3.360 -27.554 1.00 92.69 271 VAL A N 1
ATOM 2183 C CA . VAL A 1 271 ? 4.772 -3.569 -26.181 1.00 92.69 271 VAL A CA 1
ATOM 2184 C C . VAL A 1 271 ? 4.679 -5.063 -25.875 1.00 92.69 271 VAL A C 1
ATOM 2186 O O . VAL A 1 271 ? 5.209 -5.508 -24.858 1.00 92.69 271 VAL A O 1
ATOM 2189 N N . ASN A 1 272 ? 4.073 -5.852 -26.767 1.00 92.25 272 ASN A N 1
ATOM 2190 C CA . ASN A 1 272 ? 3.941 -7.296 -26.573 1.00 92.25 272 ASN A CA 1
ATOM 2191 C C . ASN A 1 272 ? 5.307 -8.001 -26.530 1.00 92.25 272 ASN A C 1
ATOM 2193 O O . ASN A 1 272 ? 5.516 -8.832 -25.653 1.00 92.25 272 ASN A O 1
ATOM 2197 N N . LYS A 1 273 ? 6.282 -7.611 -27.368 1.00 90.25 273 LYS A N 1
ATOM 2198 C CA . LYS A 1 273 ? 7.662 -8.137 -27.280 1.00 90.25 273 LYS A CA 1
ATOM 2199 C C . LYS A 1 273 ? 8.301 -7.862 -25.915 1.00 90.25 273 LYS A C 1
ATOM 2201 O O . LYS A 1 273 ? 8.948 -8.753 -25.372 1.00 90.25 273 LYS A O 1
ATOM 2206 N N . ILE A 1 274 ? 8.128 -6.661 -25.352 1.00 89.88 274 ILE A N 1
ATOM 2207 C CA . ILE A 1 274 ? 8.649 -6.314 -24.015 1.00 89.88 274 ILE A CA 1
ATOM 2208 C C . ILE A 1 274 ? 7.917 -7.120 -22.928 1.00 89.88 274 ILE A C 1
ATOM 2210 O O . ILE A 1 274 ? 8.561 -7.672 -22.036 1.00 89.88 274 ILE A O 1
ATOM 2214 N N . VAL A 1 275 ? 6.591 -7.254 -23.026 1.00 90.81 275 VAL A N 1
ATOM 2215 C CA . VAL A 1 275 ? 5.769 -8.047 -22.098 1.00 90.81 275 VAL A CA 1
ATOM 2216 C C . VAL A 1 275 ? 6.151 -9.530 -22.123 1.00 90.81 275 VAL A C 1
ATOM 2218 O O . VAL A 1 275 ? 6.406 -10.095 -21.064 1.00 90.81 275 VAL A O 1
ATOM 2221 N N . ASP A 1 276 ? 6.300 -10.154 -23.292 1.00 89.25 276 ASP A N 1
ATOM 2222 C CA . ASP A 1 276 ? 6.762 -11.545 -23.427 1.00 89.25 276 ASP A CA 1
ATOM 2223 C C . ASP A 1 276 ? 8.210 -11.721 -22.920 1.00 89.25 276 ASP A C 1
ATOM 2225 O O . ASP A 1 276 ? 8.589 -12.762 -22.359 1.00 89.25 276 ASP A O 1
ATOM 2229 N N . TYR A 1 277 ? 9.038 -10.680 -23.063 1.00 87.44 277 TYR A N 1
ATOM 2230 C CA . TYR A 1 277 ? 10.397 -10.663 -22.527 1.00 87.44 277 TYR A CA 1
ATOM 2231 C C . TYR A 1 277 ? 10.440 -10.518 -20.996 1.00 87.44 277 TYR A C 1
ATOM 2233 O O . TYR A 1 277 ? 11.389 -11.012 -20.392 1.00 87.44 277 TYR A O 1
ATOM 2241 N N . LEU A 1 278 ? 9.428 -9.940 -20.345 1.00 89.06 278 LEU A N 1
ATOM 2242 C CA . LEU A 1 278 ? 9.392 -9.749 -18.885 1.00 89.06 278 LEU A CA 1
ATOM 2243 C C . LEU A 1 278 ? 8.359 -10.629 -18.150 1.00 89.06 278 LEU A C 1
ATOM 2245 O O . LEU A 1 278 ? 8.373 -10.699 -16.920 1.00 89.06 278 LEU A O 1
ATOM 2249 N N . GLY A 1 279 ? 7.502 -11.351 -18.876 1.00 87.44 279 GLY A N 1
ATOM 2250 C CA . GLY A 1 279 ? 6.426 -12.197 -18.340 1.00 87.44 279 GLY A CA 1
ATOM 2251 C C . GLY A 1 279 ? 6.880 -13.410 -17.516 1.00 87.44 279 GLY A C 1
ATOM 2252 O O . GLY A 1 279 ? 6.051 -14.139 -16.978 1.00 87.44 279 GLY A O 1
ATOM 2253 N N . ASP A 1 280 ? 8.189 -13.648 -17.407 1.00 87.56 280 ASP A N 1
ATOM 2254 C CA . ASP A 1 280 ? 8.788 -14.612 -16.483 1.00 87.56 280 ASP A CA 1
ATOM 2255 C C . ASP A 1 280 ? 9.138 -14.026 -15.105 1.00 87.56 280 ASP A C 1
ATOM 2257 O O . ASP A 1 280 ? 9.362 -14.806 -14.184 1.00 87.56 280 ASP A O 1
ATOM 2261 N N . VAL A 1 281 ? 9.154 -12.698 -14.933 1.00 88.00 281 VAL A N 1
ATOM 2262 C CA . VAL A 1 281 ? 9.470 -12.038 -13.647 1.00 88.00 281 VAL A CA 1
ATOM 2263 C C . VAL A 1 281 ? 8.311 -11.258 -13.022 1.00 88.00 281 VAL A C 1
ATOM 2265 O O . VAL A 1 281 ? 8.271 -11.133 -11.796 1.00 88.00 281 VAL A O 1
ATOM 2268 N N . ALA A 1 282 ? 7.366 -10.770 -13.829 1.00 85.94 282 ALA A N 1
ATOM 2269 C CA . ALA A 1 282 ? 6.148 -10.099 -13.372 1.00 85.94 282 ALA A CA 1
ATOM 2270 C C . ALA A 1 282 ? 4.983 -10.351 -14.344 1.00 85.94 282 ALA A C 1
ATOM 2272 O O . ALA A 1 282 ? 5.191 -10.619 -15.525 1.00 85.94 282 ALA A O 1
ATOM 2273 N N . PHE A 1 283 ? 3.746 -10.253 -13.854 1.00 84.06 283 PHE A N 1
ATOM 2274 C CA . PHE A 1 283 ? 2.548 -10.313 -14.694 1.00 84.06 283 PHE A CA 1
ATOM 2275 C C . PHE A 1 283 ? 2.230 -8.937 -15.299 1.00 84.06 283 PHE A C 1
ATOM 2277 O O . PHE A 1 283 ? 2.272 -7.927 -14.597 1.00 84.06 283 PHE A O 1
ATOM 2284 N N . PHE A 1 284 ? 1.841 -8.887 -16.572 1.00 87.50 284 PHE A N 1
ATOM 2285 C CA . PHE A 1 284 ? 1.472 -7.643 -17.250 1.00 87.50 284 PHE A CA 1
ATOM 2286 C C . PHE A 1 284 ? 0.080 -7.761 -17.868 1.00 87.50 284 PHE A C 1
ATOM 2288 O O . PHE A 1 284 ? -0.198 -8.693 -18.620 1.00 87.50 284 PHE A O 1
ATOM 2295 N N . LYS A 1 285 ? -0.790 -6.792 -17.576 1.00 86.06 285 LYS A N 1
ATOM 2296 C CA . LYS A 1 285 ? -2.104 -6.650 -18.213 1.00 86.06 285 LYS A CA 1
ATOM 2297 C C . LYS A 1 285 ? -2.090 -5.427 -19.125 1.00 86.06 285 LYS A C 1
ATOM 2299 O O . LYS A 1 285 ? -2.160 -4.310 -18.622 1.00 86.06 285 LYS A O 1
ATOM 2304 N N . VAL A 1 286 ? -2.033 -5.632 -20.439 1.00 90.81 286 VAL A N 1
ATOM 2305 C CA . VAL A 1 286 ? -2.180 -4.547 -21.423 1.00 90.81 286 VAL A CA 1
ATOM 2306 C C . VAL A 1 286 ? -3.660 -4.172 -21.572 1.00 90.81 286 VAL A C 1
ATOM 2308 O O . VAL A 1 286 ? -4.546 -5.026 -21.502 1.00 90.81 286 VAL A O 1
ATOM 2311 N N . THR A 1 287 ? -3.923 -2.880 -21.737 1.00 88.69 287 THR A N 1
ATOM 2312 C CA . THR A 1 287 ? -5.227 -2.272 -22.033 1.00 88.69 287 THR A CA 1
ATOM 2313 C C . THR A 1 287 ? -5.016 -1.107 -22.995 1.00 88.69 287 THR A C 1
ATOM 2315 O O . THR A 1 287 ? -3.939 -0.511 -22.991 1.00 88.69 287 THR A O 1
ATOM 2318 N N . GLU A 1 288 ? -6.019 -0.792 -23.810 1.00 91.38 288 GLU A N 1
ATOM 2319 C CA . GLU A 1 288 ? -5.928 0.214 -24.875 1.00 91.38 288 GLU A CA 1
ATOM 2320 C C . GLU A 1 288 ? -7.153 1.144 -24.818 1.00 91.38 288 GLU A C 1
ATOM 2322 O O . GLU A 1 288 ? -8.261 0.686 -24.530 1.00 91.38 288 GLU A O 1
ATOM 2327 N N . GLU A 1 289 ? -6.947 2.439 -25.055 1.00 88.69 289 GLU A N 1
ATOM 2328 C CA . GLU A 1 289 ? -7.970 3.493 -25.119 1.00 88.69 289 GLU A CA 1
ATOM 2329 C C . GLU A 1 289 ? -7.608 4.460 -26.264 1.00 88.69 289 GLU A C 1
ATOM 2331 O O . GLU A 1 289 ? -6.429 4.679 -26.535 1.00 88.69 289 GLU A O 1
ATOM 2336 N N . HIS A 1 290 ? -8.600 5.004 -26.977 1.00 89.75 290 HIS A N 1
ATOM 2337 C CA . HIS A 1 290 ? -8.374 5.851 -28.157 1.00 89.75 290 HIS A CA 1
ATOM 2338 C C . HIS A 1 290 ? -9.142 7.167 -28.022 1.00 89.75 290 HIS A C 1
ATOM 2340 O O . HIS A 1 290 ? -10.345 7.162 -27.749 1.00 89.75 290 HIS A O 1
ATOM 2346 N N . PHE A 1 291 ? -8.465 8.287 -28.266 1.00 86.75 291 PHE A N 1
ATOM 2347 C CA . PHE A 1 291 ? -9.042 9.625 -28.295 1.00 86.75 291 PHE A CA 1
ATOM 2348 C C . PHE A 1 291 ? -8.864 10.249 -29.678 1.00 86.75 291 PHE A C 1
ATOM 2350 O O . PHE A 1 291 ? -7.742 10.438 -30.145 1.00 86.75 291 PHE A O 1
ATOM 2357 N N . TRP A 1 292 ? -9.984 10.605 -30.301 1.00 83.25 292 TRP A N 1
ATOM 2358 C CA . TRP A 1 292 ? -10.022 11.287 -31.593 1.00 83.25 292 TRP A CA 1
ATOM 2359 C C . TRP A 1 292 ? -10.131 12.799 -31.339 1.00 83.25 292 TRP A C 1
ATOM 2361 O O . TRP A 1 292 ? -9.145 13.513 -31.471 1.00 83.25 292 TRP A O 1
ATOM 2371 N N . ASP A 1 293 ? -11.242 13.244 -30.747 1.00 75.44 293 ASP A N 1
ATOM 2372 C CA . ASP A 1 293 ? -11.593 14.641 -30.423 1.00 75.44 293 ASP A CA 1
ATOM 2373 C C . ASP A 1 293 ? -10.707 15.333 -29.341 1.00 75.44 293 ASP A C 1
ATOM 2375 O O . ASP A 1 293 ? -11.145 16.271 -28.657 1.00 75.44 293 ASP A O 1
ATOM 2379 N N . LEU A 1 294 ? -9.492 14.841 -29.067 1.00 76.69 294 LEU A N 1
ATOM 2380 C CA . LEU A 1 294 ? -8.597 15.413 -28.052 1.00 76.69 294 LEU A CA 1
ATOM 2381 C C . LEU A 1 294 ? -7.681 16.501 -28.619 1.00 76.69 294 LEU A C 1
ATOM 2383 O O . LEU A 1 294 ? -7.455 17.494 -27.927 1.00 76.69 294 LEU A O 1
ATOM 2387 N N . LEU A 1 295 ? -7.165 16.366 -29.843 1.00 71.56 295 LEU A N 1
ATOM 2388 C CA . LEU A 1 295 ? -6.264 17.379 -30.403 1.00 71.56 295 LEU A CA 1
ATOM 2389 C C . LEU A 1 295 ? -7.019 18.659 -30.807 1.00 71.56 295 LEU A C 1
ATOM 2391 O O . LEU A 1 295 ? -6.538 19.761 -30.535 1.00 71.56 295 LEU A O 1
ATOM 2395 N N . ASP A 1 296 ? -8.258 18.535 -31.283 1.00 64.81 296 ASP A N 1
ATOM 2396 C CA . ASP A 1 296 ? -9.146 19.661 -31.625 1.00 64.81 296 ASP A CA 1
ATOM 2397 C C . ASP A 1 296 ? -9.831 20.325 -30.421 1.00 64.81 296 ASP A C 1
ATOM 2399 O O . ASP A 1 296 ? -10.557 21.308 -30.570 1.00 64.81 296 ASP A O 1
ATOM 2403 N N . SER A 1 297 ? -9.550 19.859 -29.199 1.00 62.53 297 SER A N 1
ATOM 2404 C CA . SER A 1 297 ? -10.005 20.500 -27.954 1.00 62.53 297 SER A CA 1
ATOM 2405 C C . SER A 1 297 ? -9.472 21.931 -27.752 1.00 62.53 297 SER A C 1
ATOM 2407 O O . SER A 1 297 ? -9.882 22.618 -26.817 1.00 62.53 297 SER A O 1
ATOM 2409 N N . GLY A 1 298 ? -8.535 22.380 -28.596 1.00 60.56 298 GLY A N 1
ATOM 2410 C CA . GLY A 1 298 ? -7.872 23.682 -28.505 1.00 60.56 298 GLY A CA 1
ATOM 2411 C C . GLY A 1 298 ? -6.742 23.740 -27.472 1.00 60.56 298 GLY A C 1
ATOM 2412 O O . GLY A 1 298 ? -6.107 24.785 -27.329 1.00 60.56 298 GLY A O 1
ATOM 2413 N N . VAL A 1 299 ? -6.466 22.634 -26.771 1.00 63.19 299 VAL A N 1
ATOM 2414 C CA . VAL A 1 299 ? -5.386 22.534 -25.773 1.00 63.19 299 VAL A CA 1
ATOM 2415 C C . VAL A 1 299 ? -3.999 22.569 -26.430 1.00 63.19 299 VAL A C 1
ATOM 2417 O O . VAL A 1 299 ? -3.073 23.151 -25.865 1.00 63.19 299 VAL A O 1
ATOM 2420 N N . LEU A 1 300 ? -3.852 22.022 -27.644 1.00 64.31 300 LEU A N 1
ATOM 2421 C CA . LEU A 1 300 ? -2.651 22.186 -28.469 1.00 64.31 300 LEU A CA 1
ATOM 2422 C C . LEU A 1 300 ? -2.924 23.133 -29.644 1.00 64.31 300 LEU A C 1
ATOM 2424 O O . LEU A 1 300 ? -3.966 23.075 -30.294 1.00 64.31 300 LEU A O 1
ATOM 2428 N N . LYS A 1 301 ? -1.965 24.019 -29.927 1.00 63.00 301 LYS A N 1
ATOM 2429 C CA . LYS A 1 301 ? -2.073 25.034 -30.983 1.00 63.00 301 LYS A CA 1
ATOM 2430 C C . LYS A 1 301 ? -1.482 24.476 -32.280 1.00 63.00 301 LYS A C 1
ATOM 2432 O O . LYS A 1 301 ? -0.278 24.226 -32.353 1.00 63.00 301 LYS A O 1
ATOM 2437 N N . LYS A 1 302 ? -2.323 24.292 -33.300 1.00 61.50 302 LYS A N 1
ATOM 2438 C CA . LYS A 1 302 ? -1.906 23.887 -34.652 1.00 61.50 302 LYS A CA 1
ATOM 2439 C C . LYS A 1 302 ? -1.242 25.077 -35.356 1.00 61.50 302 LYS A C 1
ATOM 2441 O O . LYS A 1 302 ? -1.830 26.157 -35.427 1.00 61.50 302 LYS A O 1
ATOM 2446 N N . ALA A 1 303 ? -0.012 24.909 -35.834 1.00 59.50 303 ALA A N 1
ATOM 2447 C CA . ALA A 1 303 ? 0.741 25.964 -36.502 1.00 59.50 303 ALA A CA 1
ATOM 2448 C C . ALA A 1 303 ? 0.116 26.266 -37.881 1.00 59.50 303 ALA A C 1
ATOM 2450 O O . ALA A 1 303 ? -0.062 25.340 -38.679 1.00 59.50 303 ALA A O 1
ATOM 2451 N N . PRO A 1 304 ? -0.202 27.538 -38.202 1.00 53.94 304 PRO A N 1
ATOM 2452 C CA . PRO A 1 304 ? -1.012 27.877 -39.376 1.00 53.94 304 PRO A CA 1
ATOM 2453 C C . PRO A 1 304 ? -0.319 27.626 -40.725 1.00 53.94 304 PRO A C 1
ATOM 2455 O O . PRO A 1 304 ? -0.997 27.619 -41.749 1.00 53.94 304 PRO A O 1
ATOM 2458 N N . GLU A 1 305 ? 1.002 27.423 -40.742 1.00 53.78 305 GLU A N 1
ATOM 2459 C CA . GLU A 1 305 ? 1.794 27.279 -41.974 1.00 53.78 305 GLU A CA 1
ATOM 2460 C C . GLU A 1 305 ? 2.198 25.819 -42.279 1.00 53.78 305 GLU A C 1
ATOM 2462 O O . GLU A 1 305 ? 2.273 25.452 -43.449 1.00 53.78 305 GLU A O 1
ATOM 2467 N N . ASN A 1 306 ? 2.371 24.960 -41.259 1.00 54.62 306 ASN A N 1
ATOM 2468 C CA . ASN A 1 306 ? 2.932 23.600 -41.407 1.00 54.62 306 ASN A CA 1
ATOM 2469 C C . ASN A 1 306 ? 1.973 22.436 -41.057 1.00 54.62 306 ASN A C 1
ATOM 2471 O O . ASN A 1 306 ? 2.370 21.276 -41.161 1.00 54.62 306 ASN A O 1
ATOM 2475 N N . LYS A 1 307 ? 0.750 22.705 -40.574 1.00 56.28 307 LYS A N 1
ATOM 2476 C CA . LYS A 1 307 ? -0.141 21.756 -39.850 1.00 56.28 307 LYS A CA 1
ATOM 2477 C C . LYS A 1 307 ? 0.410 21.149 -38.543 1.00 56.28 307 LYS A C 1
ATOM 2479 O O . LYS A 1 307 ? -0.379 20.580 -37.796 1.00 56.28 307 LYS A O 1
ATOM 2484 N N . GLU A 1 308 ? 1.712 21.232 -38.271 1.00 59.31 308 GLU A N 1
ATOM 2485 C CA . GLU A 1 308 ? 2.349 20.727 -37.043 1.00 59.31 308 GLU A CA 1
ATOM 2486 C C . GLU A 1 308 ? 1.638 21.250 -35.784 1.00 59.31 308 GLU A C 1
ATOM 2488 O O . GLU A 1 308 ? 1.293 22.432 -35.703 1.00 59.31 308 GLU A O 1
ATOM 2493 N N . PHE A 1 309 ? 1.451 20.403 -34.770 1.00 64.56 309 PHE A N 1
ATOM 2494 C CA . PHE A 1 309 ? 1.029 20.884 -33.454 1.00 64.56 309 PHE A CA 1
ATOM 2495 C C . PHE A 1 309 ? 2.260 21.393 -32.703 1.00 64.56 309 PHE A C 1
ATOM 2497 O O . PHE A 1 309 ? 3.212 20.648 -32.468 1.00 64.56 309 PHE A O 1
ATOM 2504 N N . SER A 1 310 ? 2.245 22.671 -32.325 1.00 58.25 310 SER A N 1
ATOM 2505 C CA . SER A 1 310 ? 3.394 23.336 -31.710 1.00 58.25 310 SER A CA 1
ATOM 2506 C C . SER A 1 310 ? 3.107 23.738 -30.270 1.00 58.25 310 SER A C 1
ATOM 2508 O O . SER A 1 310 ? 2.160 24.484 -29.998 1.00 58.25 310 SER A O 1
ATOM 2510 N N . TYR A 1 311 ? 3.951 23.292 -29.345 1.00 60.31 311 TYR A N 1
ATOM 2511 C CA . TYR A 1 311 ? 3.854 23.676 -27.946 1.00 60.31 311 TYR A CA 1
ATOM 2512 C C . TYR A 1 311 ? 4.549 25.018 -27.669 1.00 60.31 311 TYR A C 1
ATOM 2514 O O . TYR A 1 311 ? 5.769 25.143 -27.780 1.00 60.31 311 TYR A O 1
ATOM 2522 N N . SER A 1 312 ? 3.783 26.036 -27.266 1.00 46.81 312 SER A N 1
ATOM 2523 C CA . SER A 1 312 ? 4.285 27.407 -27.106 1.00 46.81 312 SER A CA 1
ATOM 2524 C C . SER A 1 312 ? 4.879 27.707 -25.716 1.00 46.81 312 SER A C 1
ATOM 2526 O O . SER A 1 312 ? 4.366 28.570 -25.002 1.00 46.81 312 SER A O 1
ATOM 2528 N N . GLY A 1 313 ? 5.970 27.027 -25.349 1.00 47.44 313 GLY A N 1
ATOM 2529 C CA . GLY A 1 313 ? 7.023 27.578 -24.475 1.00 47.44 313 GLY A CA 1
ATOM 2530 C C . GLY A 1 313 ? 6.683 27.905 -23.014 1.00 47.44 313 GLY A C 1
ATOM 2531 O O . GLY A 1 313 ? 7.350 28.756 -22.425 1.00 47.44 313 GLY A O 1
ATOM 2532 N N . ASN A 1 314 ? 5.629 27.332 -22.425 1.00 54.28 314 ASN A N 1
ATOM 2533 C CA . ASN A 1 314 ? 5.198 27.694 -21.069 1.00 54.28 314 ASN A CA 1
ATOM 2534 C C . ASN A 1 314 ? 4.552 26.498 -20.360 1.00 54.28 314 ASN A C 1
ATOM 2536 O O . ASN A 1 314 ? 3.424 26.145 -20.686 1.00 54.28 314 ASN A O 1
ATOM 2540 N N . SER A 1 315 ? 5.242 25.850 -19.414 1.00 56.88 315 SER A N 1
ATOM 2541 C CA . SER A 1 315 ? 4.958 24.481 -18.915 1.00 56.88 315 SER A CA 1
ATOM 2542 C C . SER A 1 315 ? 3.563 24.207 -18.314 1.00 56.88 315 SER A C 1
ATOM 2544 O O . SER A 1 315 ? 3.221 23.051 -18.064 1.00 56.88 315 SER A O 1
ATOM 2546 N N . ALA A 1 316 ? 2.734 25.234 -18.121 1.00 59.81 316 ALA A N 1
ATOM 2547 C CA . ALA A 1 316 ? 1.332 25.089 -17.737 1.00 59.81 316 ALA A CA 1
ATOM 2548 C C . ALA A 1 316 ? 0.468 24.423 -18.828 1.00 59.81 316 ALA A C 1
ATOM 2550 O O . ALA A 1 316 ? -0.311 23.533 -18.499 1.00 59.81 316 ALA A O 1
ATOM 2551 N N . ASP A 1 317 ? 0.623 24.788 -20.109 1.00 60.69 317 ASP A N 1
ATOM 2552 C CA . ASP A 1 317 ? -0.214 24.256 -21.206 1.00 60.69 317 ASP A CA 1
ATOM 2553 C C . ASP A 1 317 ? -0.054 22.719 -21.357 1.00 60.69 317 ASP A C 1
ATOM 2555 O O . ASP A 1 317 ? -0.979 22.014 -21.753 1.00 60.69 317 ASP A O 1
ATOM 2559 N N . PHE A 1 318 ? 1.101 22.175 -20.968 1.00 67.00 318 PHE A N 1
ATOM 2560 C CA . PHE A 1 318 ? 1.440 20.755 -21.027 1.00 67.00 318 PHE A CA 1
ATOM 2561 C C . PHE A 1 318 ? 0.830 19.994 -19.853 1.00 67.00 318 PHE A C 1
ATOM 2563 O O . PHE A 1 318 ? 0.254 18.922 -20.023 1.00 67.00 318 PHE A O 1
ATOM 2570 N N . LEU A 1 319 ? 0.901 20.578 -18.653 1.00 67.00 319 LEU A N 1
ATOM 2571 C CA . LEU A 1 319 ? 0.186 20.062 -17.489 1.00 67.00 319 LEU A CA 1
ATOM 2572 C C . LEU A 1 319 ? -1.332 20.109 -17.711 1.00 67.00 319 LEU A C 1
ATOM 2574 O O . LEU A 1 319 ? -2.024 19.207 -17.243 1.00 67.00 319 LEU A O 1
ATOM 2578 N N . ASN A 1 320 ? -1.840 21.088 -18.470 1.00 70.00 320 ASN A N 1
ATOM 2579 C CA . ASN A 1 320 ? -3.231 21.120 -18.923 1.00 70.00 320 ASN A CA 1
ATOM 2580 C C . ASN A 1 320 ? -3.525 19.953 -19.883 1.00 70.00 320 ASN A C 1
ATOM 2582 O O . ASN A 1 320 ? -4.493 19.236 -19.655 1.00 70.00 320 ASN A O 1
ATOM 2586 N N . PHE A 1 321 ? -2.669 19.686 -20.880 1.00 75.56 321 PHE A N 1
ATOM 2587 C CA . PHE A 1 321 ? -2.816 18.524 -21.771 1.00 75.56 321 PHE A CA 1
ATOM 2588 C C . PHE A 1 321 ? -2.822 17.183 -21.016 1.00 75.56 321 PHE A C 1
ATOM 2590 O O . PHE A 1 321 ? -3.741 16.387 -21.203 1.00 75.56 321 PHE A O 1
ATOM 2597 N N . LEU A 1 322 ? -1.869 16.945 -20.105 1.00 76.06 322 LEU A N 1
ATOM 2598 C CA . LEU A 1 322 ? -1.868 15.724 -19.283 1.00 76.06 322 LEU A CA 1
ATOM 2599 C C . LEU A 1 322 ? -3.099 15.629 -18.366 1.00 76.06 322 LEU A C 1
ATOM 2601 O O . LEU A 1 322 ? -3.604 14.538 -18.115 1.00 76.06 322 LEU A O 1
ATOM 2605 N N . THR A 1 323 ? -3.603 16.768 -17.887 1.00 73.69 323 THR A N 1
ATOM 2606 C CA . THR A 1 323 ? -4.816 16.831 -17.058 1.00 73.69 323 THR A CA 1
ATOM 2607 C C . THR A 1 323 ? -6.080 16.542 -17.870 1.00 73.69 323 THR A C 1
ATOM 2609 O O . THR A 1 323 ? -6.963 15.857 -17.364 1.00 73.69 323 THR A O 1
ATOM 2612 N N . GLU A 1 324 ? -6.164 16.996 -19.121 1.00 75.12 324 GLU A N 1
ATOM 2613 C CA . GLU A 1 324 ? -7.270 16.682 -20.037 1.00 75.12 324 GLU A CA 1
ATOM 2614 C C . GLU A 1 324 ? -7.266 15.189 -20.411 1.00 75.12 324 GLU A C 1
ATOM 2616 O O . GLU A 1 324 ? -8.311 14.539 -20.374 1.00 75.12 324 GLU A O 1
ATOM 2621 N N . VAL A 1 325 ? -6.081 14.613 -20.670 1.00 78.25 325 VAL A N 1
ATOM 2622 C CA . VAL A 1 325 ? -5.896 13.159 -20.838 1.00 78.25 325 VAL A CA 1
ATOM 2623 C C . VAL A 1 325 ? -6.373 12.401 -19.595 1.00 78.25 325 VAL A C 1
ATOM 2625 O O . VAL A 1 325 ? -7.140 11.452 -19.727 1.00 78.25 325 VAL A O 1
ATOM 2628 N N . ASP A 1 326 ? -5.974 12.817 -18.387 1.00 74.50 326 ASP A N 1
ATOM 2629 C CA . ASP A 1 326 ? -6.427 12.174 -17.145 1.00 74.50 326 ASP A CA 1
ATOM 2630 C C . ASP A 1 326 ? -7.945 12.277 -16.943 1.00 74.50 326 ASP A C 1
ATOM 2632 O O . ASP A 1 326 ? -8.565 11.284 -16.566 1.00 74.50 326 ASP A O 1
ATOM 2636 N N . GLN A 1 327 ? -8.546 13.445 -17.204 1.00 71.50 327 GLN A N 1
ATOM 2637 C CA . GLN A 1 327 ? -9.987 13.675 -17.038 1.00 71.50 327 GLN A CA 1
ATOM 2638 C C . GLN A 1 327 ? -10.846 12.890 -18.035 1.00 71.50 327 GLN A C 1
ATOM 2640 O O . GLN A 1 327 ? -11.963 12.504 -17.686 1.00 71.50 327 GLN A O 1
ATOM 2645 N N . ARG A 1 328 ? -10.346 12.651 -19.255 1.00 73.31 328 ARG A N 1
ATOM 2646 C CA . ARG A 1 328 ? -11.028 11.828 -20.266 1.00 73.31 328 ARG A CA 1
ATOM 2647 C C . ARG A 1 328 ? -10.723 10.331 -20.137 1.00 73.31 328 ARG A C 1
ATOM 2649 O O . ARG A 1 328 ? -11.509 9.533 -20.638 1.00 73.31 328 ARG A O 1
ATOM 2656 N N . SER A 1 329 ? -9.624 9.949 -19.478 1.00 72.69 329 SER A N 1
ATOM 2657 C CA . SER A 1 329 ? -9.224 8.541 -19.342 1.00 72.69 329 SER A CA 1
ATOM 2658 C C . SER A 1 329 ? -10.137 7.719 -18.439 1.00 72.69 329 SER A C 1
ATOM 2660 O O . SER A 1 329 ? -10.586 8.179 -17.385 1.00 72.69 329 SER A O 1
ATOM 2662 N N . SER A 1 330 ? -10.381 6.467 -18.830 1.00 63.66 330 SER A N 1
ATOM 2663 C CA . SER A 1 330 ? -11.186 5.534 -18.039 1.00 63.66 330 SER A CA 1
ATOM 2664 C C . SER A 1 330 ? -10.552 5.275 -16.657 1.00 63.66 330 SER A C 1
ATOM 2666 O O . SER A 1 330 ? -9.383 4.888 -16.582 1.00 63.66 330 SER A O 1
ATOM 2668 N N . PRO A 1 331 ? -11.288 5.414 -15.534 1.00 57.69 331 PRO A N 1
ATOM 2669 C CA . PRO A 1 331 ? -10.723 5.239 -14.195 1.00 57.69 331 PRO A CA 1
ATOM 2670 C C . PRO A 1 331 ? -10.396 3.765 -13.891 1.00 57.69 331 PRO A C 1
ATOM 2672 O O . PRO A 1 331 ? -11.281 2.931 -13.686 1.00 57.69 331 PRO A O 1
ATOM 2675 N N . ILE A 1 332 ? -9.102 3.440 -13.816 1.00 51.41 332 ILE A N 1
ATOM 2676 C CA . ILE A 1 332 ? -8.604 2.084 -13.536 1.00 51.41 332 ILE A CA 1
ATOM 2677 C C . ILE A 1 332 ? -8.412 1.893 -12.024 1.00 51.41 332 ILE A C 1
ATOM 2679 O O . ILE A 1 332 ? -7.341 2.155 -11.479 1.00 51.41 332 ILE A O 1
ATOM 2683 N N . VAL A 1 333 ? -9.435 1.372 -11.342 1.00 48.56 333 VAL A N 1
ATOM 2684 C CA . VAL A 1 333 ? -9.308 0.914 -9.946 1.00 48.56 333 VAL A CA 1
ATOM 2685 C C . VAL A 1 333 ? -8.501 -0.389 -9.914 1.00 48.56 333 VAL A C 1
ATOM 2687 O O . VAL A 1 333 ? -8.958 -1.430 -10.394 1.00 48.56 333 VAL A O 1
ATOM 2690 N N . SER A 1 334 ? -7.282 -0.351 -9.369 1.00 53.47 334 SER A N 1
ATOM 2691 C CA . SER A 1 334 ? -6.415 -1.529 -9.253 1.00 53.47 334 SER A CA 1
ATOM 2692 C C . SER A 1 334 ? -5.390 -1.400 -8.127 1.00 53.47 334 SER A C 1
ATOM 2694 O O . SER A 1 334 ? -4.844 -0.329 -7.895 1.00 53.47 334 SER A O 1
ATOM 2696 N N . VAL A 1 335 ? -5.071 -2.527 -7.485 1.00 54.34 335 VAL A N 1
ATOM 2697 C CA . VAL A 1 335 ? -3.966 -2.646 -6.513 1.00 54.34 335 VAL A CA 1
ATOM 2698 C C . VAL A 1 335 ? -2.600 -2.754 -7.221 1.00 54.34 335 VAL A C 1
ATOM 2700 O O . VAL A 1 335 ? -1.558 -2.539 -6.607 1.00 54.34 335 VAL A O 1
ATOM 2703 N N . ASN A 1 336 ? -2.589 -3.070 -8.522 1.00 65.62 336 ASN A N 1
ATOM 2704 C CA . ASN A 1 336 ? -1.370 -3.179 -9.325 1.00 65.62 336 ASN A CA 1
ATOM 2705 C C . ASN A 1 336 ? -0.980 -1.801 -9.901 1.00 65.62 336 ASN A C 1
ATOM 2707 O O . ASN A 1 336 ? -1.857 -1.140 -10.468 1.00 65.62 336 ASN A O 1
ATOM 2711 N N . PRO A 1 337 ? 0.308 -1.398 -9.863 1.00 72.50 337 PRO A N 1
ATOM 2712 C CA . PRO A 1 337 ? 0.780 -0.162 -10.487 1.00 72.50 337 PRO A CA 1
ATOM 2713 C C . PRO A 1 337 ? 0.379 -0.027 -11.960 1.00 72.50 337 PRO A C 1
ATOM 2715 O O . PRO A 1 337 ? 0.349 -1.014 -12.702 1.00 72.50 337 PRO A O 1
ATOM 2718 N N . LEU A 1 338 ? 0.090 1.207 -12.373 1.00 78.88 338 LEU A N 1
ATOM 2719 C CA . LEU A 1 338 ? -0.350 1.567 -13.719 1.00 78.88 338 LEU A CA 1
ATOM 2720 C C . LEU A 1 338 ? 0.780 2.264 -14.486 1.00 78.88 338 LEU A C 1
ATOM 2722 O O . LEU A 1 338 ? 1.309 3.271 -14.028 1.00 78.88 338 LEU A O 1
ATOM 2726 N N . LEU A 1 339 ? 1.111 1.746 -15.666 1.00 85.12 339 LEU A N 1
ATOM 2727 C CA . LEU A 1 339 ? 2.072 2.325 -16.599 1.00 85.12 339 LEU A CA 1
ATOM 2728 C C . LEU A 1 339 ? 1.295 2.908 -17.791 1.00 85.12 339 LEU A C 1
ATOM 2730 O O . LEU A 1 339 ? 0.866 2.156 -18.671 1.00 85.12 339 LEU A O 1
ATOM 2734 N N . LYS A 1 340 ? 1.069 4.230 -17.801 1.00 85.56 340 LYS A N 1
ATOM 2735 C CA . LYS A 1 340 ? 0.433 4.925 -18.934 1.00 85.56 340 LYS A CA 1
ATOM 2736 C C . LYS A 1 340 ? 1.459 5.199 -20.042 1.00 85.56 340 LYS A C 1
ATOM 2738 O O . LYS A 1 340 ? 2.545 5.706 -19.762 1.00 85.56 340 LYS A O 1
ATOM 2743 N N . PHE A 1 341 ? 1.097 4.924 -21.292 1.00 91.81 341 PHE A N 1
ATOM 2744 C CA . PHE A 1 341 ? 1.861 5.285 -22.490 1.00 91.81 341 PHE A CA 1
ATOM 2745 C C . PHE A 1 341 ? 0.922 5.960 -23.486 1.00 91.81 341 PHE A C 1
ATOM 2747 O O . PHE A 1 341 ? -0.001 5.324 -23.988 1.00 91.81 341 PHE A O 1
ATOM 2754 N N . VAL A 1 342 ? 1.142 7.242 -23.762 1.00 90.75 342 VAL A N 1
ATOM 2755 C CA . VAL A 1 342 ? 0.283 8.048 -24.632 1.00 90.75 342 VAL A CA 1
ATOM 2756 C C . VAL A 1 342 ? 0.994 8.293 -25.954 1.00 90.75 342 VAL A C 1
ATOM 2758 O O . VAL A 1 342 ? 2.039 8.938 -25.992 1.00 90.75 342 VAL A O 1
ATOM 2761 N N . PHE A 1 343 ? 0.443 7.766 -27.041 1.00 90.81 343 PHE A N 1
ATOM 2762 C CA . PHE A 1 343 ? 0.991 7.888 -28.387 1.00 90.81 343 PHE A CA 1
ATOM 2763 C C . PHE A 1 343 ? 0.267 9.007 -29.130 1.00 90.81 343 PHE A C 1
ATOM 2765 O O . PHE A 1 343 ? -0.928 8.907 -29.399 1.00 90.81 343 PHE A O 1
ATOM 2772 N N . LEU A 1 344 ? 1.002 10.061 -29.484 1.00 87.88 344 LEU A N 1
ATOM 2773 C CA . LEU A 1 344 ? 0.508 11.129 -30.352 1.00 87.88 344 LEU A CA 1
ATOM 2774 C C . LEU A 1 344 ? 0.692 10.687 -31.807 1.00 87.88 344 LEU A C 1
ATOM 2776 O O . LEU A 1 344 ? 1.821 10.672 -32.302 1.00 87.88 344 LEU A O 1
ATOM 2780 N N . LEU A 1 345 ? -0.399 10.290 -32.462 1.00 87.44 345 LEU A N 1
ATOM 2781 C CA . LEU A 1 345 ? -0.447 9.823 -33.847 1.00 87.44 345 LEU A CA 1
ATOM 2782 C C . LEU A 1 345 ? -0.747 11.019 -34.764 1.00 87.44 345 LEU A C 1
ATOM 2784 O O . LEU A 1 345 ? -1.904 11.387 -34.954 1.00 87.44 345 LEU A O 1
ATOM 2788 N N . THR A 1 346 ? 0.297 11.641 -35.316 1.00 80.50 346 THR A N 1
ATOM 2789 C CA . THR A 1 346 ? 0.184 12.873 -36.127 1.00 80.50 346 THR A CA 1
ATOM 2790 C C . THR A 1 346 ? 1.059 12.800 -37.380 1.00 80.50 346 THR A C 1
ATOM 2792 O O . THR A 1 346 ? 2.114 12.164 -37.366 1.00 80.50 346 THR A O 1
ATOM 2795 N N . GLU A 1 347 ? 0.629 13.451 -38.470 1.00 77.50 347 GLU A N 1
ATOM 2796 C CA . GLU A 1 347 ? 1.300 13.378 -39.785 1.00 77.50 347 GLU A CA 1
ATOM 2797 C C . GLU A 1 347 ? 2.742 13.923 -39.717 1.00 77.50 347 GLU A C 1
ATOM 2799 O O . GLU A 1 347 ? 3.690 13.256 -40.139 1.00 77.50 347 GLU A O 1
ATOM 2804 N N . ASN A 1 348 ? 2.900 15.107 -39.111 1.00 73.50 348 ASN A N 1
ATOM 2805 C CA . ASN A 1 348 ? 4.165 15.852 -39.025 1.00 73.50 348 ASN A CA 1
ATOM 2806 C C . ASN A 1 348 ? 4.787 15.865 -37.612 1.00 73.50 348 ASN A C 1
ATOM 2808 O O . ASN A 1 348 ? 5.868 16.417 -37.423 1.00 73.50 348 ASN A O 1
ATOM 2812 N N . GLY A 1 349 ? 4.132 15.252 -36.621 1.00 72.88 349 GLY A N 1
ATOM 2813 C CA . GLY A 1 349 ? 4.588 15.236 -35.230 1.00 72.88 349 GLY A CA 1
ATOM 2814 C C . GLY A 1 349 ? 4.119 16.423 -34.383 1.00 72.88 349 GLY A C 1
ATOM 2815 O O . GLY A 1 349 ? 3.453 17.352 -34.850 1.00 72.88 349 GLY A O 1
ATOM 2816 N N . VAL A 1 350 ? 4.505 16.380 -33.104 1.00 72.69 350 VAL A N 1
ATOM 2817 C CA . VAL A 1 350 ? 4.270 17.442 -32.111 1.00 72.69 350 VAL A CA 1
ATOM 2818 C C . VAL A 1 350 ? 5.605 17.949 -31.558 1.00 72.69 350 VAL A C 1
ATOM 2820 O O . VAL A 1 350 ? 6.440 17.149 -31.131 1.00 72.69 350 VAL A O 1
ATOM 2823 N N . THR A 1 351 ? 5.816 19.267 -31.560 1.00 69.25 351 THR A N 1
ATOM 2824 C CA . THR A 1 351 ? 7.048 19.904 -31.052 1.00 69.25 351 THR A CA 1
ATOM 2825 C C . THR A 1 351 ? 6.872 20.415 -29.623 1.00 69.25 351 THR A C 1
ATOM 2827 O O . THR A 1 351 ? 5.800 20.910 -29.271 1.00 69.25 351 THR A O 1
ATOM 2830 N N . PHE A 1 352 ? 7.918 20.311 -28.793 1.00 65.19 352 PHE A N 1
ATOM 2831 C CA . PHE A 1 352 ? 7.873 20.650 -27.363 1.00 65.19 352 PHE A CA 1
ATOM 2832 C C . PHE A 1 352 ? 8.974 21.657 -27.002 1.00 65.19 352 PHE A C 1
ATOM 2834 O O . PHE A 1 352 ? 10.150 21.400 -27.236 1.00 65.19 352 PHE A O 1
ATOM 2841 N N . ASP A 1 353 ? 8.581 22.819 -26.466 1.00 58.06 353 ASP A N 1
ATOM 2842 C CA . ASP A 1 353 ? 9.455 23.957 -26.106 1.00 58.06 353 ASP A CA 1
ATOM 2843 C C . ASP A 1 353 ? 10.450 24.408 -27.207 1.00 58.06 353 ASP A C 1
ATOM 2845 O O . ASP A 1 353 ? 11.472 25.034 -26.934 1.00 58.06 353 ASP A O 1
ATOM 2849 N N . GLY A 1 354 ? 10.111 24.153 -28.476 1.00 55.62 354 GLY A N 1
ATOM 2850 C CA . GLY A 1 354 ? 10.912 24.520 -29.651 1.00 55.62 354 GLY A CA 1
ATOM 2851 C C . GLY A 1 354 ? 11.901 23.448 -30.122 1.00 55.62 354 GLY A C 1
ATOM 2852 O O . GLY A 1 354 ? 12.436 23.581 -31.221 1.00 55.62 354 GLY A O 1
ATOM 2853 N N . ASP A 1 355 ? 12.093 22.374 -29.352 1.00 54.19 355 ASP A N 1
ATOM 2854 C CA . ASP A 1 355 ? 12.875 21.206 -29.758 1.00 54.19 355 ASP A CA 1
ATOM 2855 C C . ASP A 1 355 ? 11.976 20.094 -30.332 1.00 54.19 355 ASP A C 1
ATOM 2857 O O . ASP A 1 355 ? 10.822 19.892 -29.930 1.00 54.19 355 ASP A O 1
ATOM 2861 N N . ASN A 1 356 ? 12.545 19.293 -31.239 1.00 56.41 356 ASN A N 1
ATOM 2862 C CA . ASN A 1 356 ? 11.939 18.049 -31.727 1.00 56.41 356 ASN A CA 1
ATOM 2863 C C . ASN A 1 356 ? 12.082 16.933 -30.676 1.00 56.41 356 ASN A C 1
ATOM 2865 O O . ASN A 1 356 ? 12.766 15.928 -30.889 1.00 56.41 356 ASN A O 1
ATOM 2869 N N . VAL A 1 357 ? 11.449 17.124 -29.515 1.00 59.44 357 VAL A N 1
ATOM 2870 C CA . VAL A 1 357 ? 11.440 16.148 -28.421 1.00 59.44 357 VAL A CA 1
ATOM 2871 C C . VAL A 1 357 ? 10.695 14.891 -28.872 1.00 59.44 357 VAL A C 1
ATOM 2873 O O . VAL A 1 357 ? 9.496 14.890 -29.149 1.00 59.44 357 VAL A O 1
ATOM 2876 N N . LYS A 1 358 ? 11.452 13.799 -28.953 1.00 67.50 358 LYS A N 1
ATOM 2877 C CA . LYS A 1 358 ? 11.034 12.510 -29.516 1.00 67.50 358 LYS A CA 1
ATOM 2878 C C . LYS A 1 358 ? 10.041 11.735 -28.634 1.00 67.50 358 LYS A C 1
ATOM 2880 O O . LYS A 1 358 ? 9.303 10.892 -29.144 1.00 67.50 358 LYS A O 1
ATOM 2885 N N . GLY A 1 359 ? 10.007 12.052 -27.345 1.00 71.62 359 GLY A N 1
ATOM 2886 C CA . GLY A 1 359 ? 9.083 11.569 -26.321 1.00 71.62 359 GLY A CA 1
ATOM 2887 C C . GLY A 1 359 ? 9.528 12.086 -24.947 1.00 71.62 359 GLY A C 1
ATOM 2888 O O . GLY A 1 359 ? 10.652 12.570 -24.815 1.00 71.62 359 GLY A O 1
ATOM 2889 N N . HIS A 1 360 ? 8.670 12.012 -23.929 1.00 77.94 360 HIS A N 1
ATOM 2890 C CA . HIS A 1 360 ? 9.011 12.425 -22.564 1.00 77.94 360 HIS A CA 1
ATOM 2891 C C . HIS A 1 360 ? 8.318 11.536 -21.526 1.00 77.94 360 HIS A C 1
ATOM 2893 O O . HIS A 1 360 ? 7.100 11.361 -21.560 1.00 77.94 360 HIS A O 1
ATOM 2899 N N . THR A 1 361 ? 9.089 11.006 -20.571 1.00 77.44 361 THR A N 1
ATOM 2900 C CA . THR A 1 361 ? 8.569 10.148 -19.495 1.00 77.44 361 THR A CA 1
ATOM 2901 C C . THR A 1 361 ? 8.389 10.928 -18.198 1.00 77.44 361 THR A C 1
ATOM 2903 O O . THR A 1 361 ? 9.353 11.243 -17.503 1.00 77.44 361 THR A O 1
ATOM 2906 N N . TYR A 1 362 ? 7.136 11.189 -17.833 1.00 73.81 362 TYR A N 1
ATOM 2907 C CA . TYR A 1 362 ? 6.761 11.739 -16.536 1.00 73.81 362 TYR A CA 1
ATOM 2908 C C . TYR A 1 362 ? 6.617 10.601 -15.536 1.00 73.81 362 TYR A C 1
ATOM 2910 O O . TYR A 1 362 ? 5.553 10.024 -15.353 1.00 73.81 362 TYR A O 1
ATOM 2918 N N . LEU A 1 363 ? 7.726 10.308 -14.868 1.00 64.69 363 LEU A N 1
ATOM 2919 C CA . LEU A 1 363 ? 7.912 9.284 -13.836 1.00 64.69 363 LEU A CA 1
ATOM 2920 C C . LEU A 1 363 ? 6.735 9.084 -12.853 1.00 64.69 363 LEU A C 1
ATOM 2922 O O . LEU A 1 363 ? 6.448 7.959 -12.459 1.00 64.69 363 LEU A O 1
ATOM 2926 N N . SER A 1 364 ? 6.038 10.164 -12.492 1.00 60.28 364 SER A N 1
ATOM 2927 C CA . SER A 1 364 ? 4.895 10.197 -11.562 1.00 60.28 364 SER A CA 1
ATOM 2928 C C . SER A 1 364 ? 3.515 10.013 -12.233 1.00 60.28 364 SER A C 1
ATOM 2930 O O . SER A 1 364 ? 2.484 10.299 -11.618 1.00 60.28 364 SER A O 1
ATOM 2932 N N . TRP A 1 365 ? 3.482 9.579 -13.502 1.00 71.69 365 TRP A N 1
ATOM 2933 C CA . TRP A 1 365 ? 2.278 9.519 -14.346 1.00 71.69 365 TRP A CA 1
ATOM 2934 C C . TRP A 1 365 ? 2.317 8.464 -15.467 1.00 71.69 365 TRP A C 1
ATOM 2936 O O . TRP A 1 365 ? 1.379 7.680 -15.615 1.00 71.69 365 TRP A O 1
ATOM 2946 N N . GLY A 1 366 ? 3.381 8.456 -16.274 1.00 78.75 366 GLY A N 1
ATOM 2947 C CA . GLY A 1 366 ? 3.476 7.711 -17.530 1.00 78.75 366 GLY A CA 1
ATOM 2948 C C . GLY A 1 366 ? 4.372 8.402 -18.562 1.00 78.75 366 GLY A C 1
ATOM 2949 O O . GLY A 1 366 ? 5.093 9.344 -18.241 1.00 78.75 366 GLY A O 1
ATOM 2950 N N . SER A 1 367 ? 4.326 7.954 -19.814 1.00 86.38 367 SER A N 1
ATOM 2951 C CA . SER A 1 367 ? 5.104 8.533 -20.919 1.00 86.38 367 SER A CA 1
ATOM 2952 C C . SER A 1 367 ? 4.232 9.079 -22.046 1.00 86.38 367 SER A C 1
ATOM 2954 O O . SER A 1 367 ? 3.140 8.571 -22.296 1.00 86.38 367 SER A O 1
ATOM 2956 N N . LEU A 1 368 ? 4.743 10.099 -22.737 1.00 87.06 368 LEU A N 1
ATOM 2957 C CA . LEU A 1 368 ? 4.187 10.687 -23.951 1.00 87.06 368 LEU A CA 1
ATOM 2958 C C . LEU A 1 368 ? 5.156 10.449 -25.120 1.00 87.06 368 LEU A C 1
ATOM 2960 O O . LEU A 1 368 ? 6.321 10.841 -25.051 1.00 87.06 368 LEU A O 1
ATOM 2964 N N . ILE A 1 369 ? 4.690 9.809 -26.194 1.00 88.94 369 ILE A N 1
ATOM 2965 C CA . ILE A 1 369 ? 5.512 9.327 -27.313 1.00 88.94 369 ILE A CA 1
ATOM 2966 C C . ILE A 1 369 ? 5.017 9.944 -28.626 1.00 88.94 369 ILE A C 1
ATOM 2968 O O . ILE A 1 369 ? 3.912 9.656 -29.092 1.00 88.94 369 ILE A O 1
ATOM 2972 N N . ASN A 1 370 ? 5.862 10.764 -29.255 1.00 86.12 370 ASN A N 1
ATOM 2973 C CA . ASN A 1 370 ? 5.583 11.370 -30.556 1.00 86.12 370 ASN A CA 1
ATOM 2974 C C . ASN A 1 370 ? 5.774 10.321 -31.673 1.00 86.12 370 ASN A C 1
ATOM 2976 O O . ASN A 1 370 ? 6.882 9.815 -31.887 1.00 86.12 370 ASN A O 1
ATOM 2980 N N . SER A 1 371 ? 4.679 9.957 -32.346 1.00 86.44 371 SER A N 1
ATOM 2981 C CA . SER A 1 371 ? 4.607 8.836 -33.288 1.00 86.44 371 SER A CA 1
ATOM 2982 C C . SER A 1 371 ? 4.250 9.335 -34.689 1.00 86.44 371 SER A C 1
ATOM 2984 O O . SER A 1 371 ? 3.098 9.653 -34.974 1.00 86.44 371 SER A O 1
ATOM 2986 N N . MET A 1 372 ? 5.252 9.367 -35.570 1.00 84.69 372 MET A N 1
ATOM 2987 C CA . MET A 1 372 ? 5.150 9.884 -36.940 1.00 84.69 372 MET A CA 1
ATOM 2988 C C . MET A 1 372 ? 5.342 8.764 -37.977 1.00 84.69 372 MET A C 1
ATOM 2990 O O . MET A 1 372 ? 6.169 7.873 -37.749 1.00 84.69 372 MET A O 1
ATOM 2994 N N . PRO A 1 373 ? 4.684 8.820 -39.154 1.00 80.88 373 PRO A N 1
ATOM 2995 C CA . PRO A 1 373 ? 4.899 7.858 -40.243 1.00 80.88 373 PRO A CA 1
ATOM 2996 C C . PRO A 1 373 ? 6.356 7.775 -40.720 1.00 80.88 373 PRO A C 1
ATOM 2998 O O . PRO A 1 373 ? 6.820 6.713 -41.137 1.00 80.88 373 PRO A O 1
ATOM 3001 N N . SER A 1 374 ? 7.062 8.907 -40.661 1.00 78.81 374 SER A N 1
ATOM 3002 C CA . SER A 1 374 ? 8.401 9.137 -41.213 1.00 78.81 374 SER A CA 1
ATOM 3003 C C . SER A 1 374 ? 9.548 8.534 -40.392 1.00 78.81 374 SER A C 1
ATOM 3005 O O . SER A 1 374 ? 10.587 8.207 -40.963 1.00 78.81 374 SER A O 1
ATOM 3007 N N . ASP A 1 375 ? 9.376 8.344 -39.079 1.00 77.38 375 ASP A N 1
ATOM 3008 C CA . ASP A 1 375 ? 10.403 7.796 -38.180 1.00 77.38 375 ASP A CA 1
ATOM 3009 C C . ASP A 1 375 ? 9.798 6.753 -37.223 1.00 77.38 375 ASP A C 1
ATOM 3011 O O . ASP A 1 375 ? 9.677 6.960 -36.015 1.00 77.38 375 ASP A O 1
ATOM 3015 N N . LYS A 1 376 ? 9.432 5.581 -37.762 1.00 74.69 376 LYS A N 1
ATOM 3016 C CA . LYS A 1 376 ? 8.953 4.438 -36.954 1.00 74.69 376 LYS A CA 1
ATOM 3017 C C . LYS A 1 376 ? 9.992 3.941 -35.934 1.00 74.69 376 LYS A C 1
ATOM 3019 O O . LYS A 1 376 ? 9.626 3.396 -34.894 1.00 74.69 376 LYS A O 1
ATOM 3024 N N . ASN A 1 377 ? 11.284 4.166 -36.192 1.00 79.62 377 ASN A N 1
ATOM 3025 C CA . ASN A 1 377 ? 12.345 3.860 -35.230 1.00 79.62 377 ASN A CA 1
ATOM 3026 C C . ASN A 1 377 ? 12.282 4.787 -34.006 1.00 79.62 377 ASN A C 1
ATOM 3028 O O . ASN A 1 377 ? 12.641 4.358 -32.910 1.00 79.62 377 ASN A O 1
ATOM 3032 N N . ASN A 1 378 ? 11.774 6.018 -34.156 1.00 81.38 378 ASN A N 1
ATOM 3033 C CA . ASN A 1 378 ? 11.529 6.917 -33.034 1.00 81.38 378 ASN A CA 1
ATOM 3034 C C . ASN A 1 378 ? 10.580 6.319 -32.002 1.00 81.38 378 ASN A C 1
ATOM 3036 O O . ASN A 1 378 ? 10.935 6.214 -30.831 1.00 81.38 378 ASN A O 1
ATOM 3040 N N . GLN A 1 379 ? 9.389 5.921 -32.462 1.00 85.69 379 GLN A N 1
ATOM 3041 C CA . GLN A 1 379 ? 8.331 5.360 -31.624 1.00 85.69 379 GLN A CA 1
ATOM 3042 C C . GLN A 1 379 ? 8.878 4.186 -30.806 1.00 85.69 379 GLN A C 1
ATOM 3044 O O . GLN A 1 379 ? 8.707 4.140 -29.590 1.00 85.69 379 GLN A O 1
ATOM 3049 N N . ARG A 1 380 ? 9.611 3.283 -31.468 1.00 85.81 380 ARG A N 1
ATOM 3050 C CA . ARG A 1 380 ? 10.274 2.134 -30.849 1.00 85.81 380 ARG A CA 1
ATOM 3051 C C . ARG A 1 380 ? 11.300 2.536 -29.784 1.00 85.81 380 ARG A C 1
ATOM 3053 O O . ARG A 1 380 ? 11.255 2.017 -28.671 1.00 85.81 380 ARG A O 1
ATOM 3060 N N . ASN A 1 381 ? 12.217 3.446 -30.106 1.00 84.00 381 ASN A N 1
ATOM 3061 C CA . ASN A 1 381 ? 13.285 3.843 -29.185 1.00 84.00 381 ASN A CA 1
ATOM 3062 C C . ASN A 1 381 ? 12.726 4.573 -27.954 1.00 84.00 381 ASN A C 1
ATOM 3064 O O . ASN A 1 381 ? 13.051 4.199 -26.828 1.00 84.00 381 ASN A O 1
ATOM 3068 N N . ALA A 1 382 ? 11.827 5.540 -28.166 1.00 85.50 382 ALA A N 1
ATOM 3069 C CA . ALA A 1 382 ? 11.156 6.270 -27.095 1.00 85.50 382 ALA A CA 1
ATOM 3070 C C . ALA A 1 382 ? 10.319 5.336 -26.204 1.00 85.50 382 ALA A C 1
ATOM 3072 O O . ALA A 1 382 ? 10.315 5.495 -24.985 1.00 85.50 382 ALA A O 1
ATOM 3073 N N . LEU A 1 383 ? 9.657 4.322 -26.777 1.00 88.88 383 LEU A N 1
ATOM 3074 C CA . LEU A 1 383 ? 8.928 3.304 -26.016 1.00 88.88 383 LEU A CA 1
ATOM 3075 C C . LEU A 1 383 ? 9.857 2.489 -25.106 1.00 88.88 383 LEU A C 1
ATOM 3077 O O . LEU A 1 383 ? 9.556 2.326 -23.924 1.00 88.88 383 LEU A O 1
ATOM 3081 N N . HIS A 1 384 ? 10.995 2.014 -25.622 1.00 86.19 384 HIS A N 1
ATOM 3082 C CA . HIS A 1 384 ? 11.980 1.278 -24.823 1.00 86.19 384 HIS A CA 1
ATOM 3083 C C . HIS A 1 384 ? 12.543 2.125 -23.674 1.00 86.19 384 HIS A C 1
ATOM 3085 O O . HIS A 1 384 ? 12.535 1.673 -22.531 1.00 86.19 384 HIS A O 1
ATOM 3091 N N . GLU A 1 385 ? 12.970 3.358 -23.955 1.00 82.62 385 GLU A N 1
ATOM 3092 C CA . GLU A 1 385 ? 13.452 4.314 -22.948 1.00 82.62 385 GLU A CA 1
ATOM 3093 C C . GLU A 1 385 ? 12.385 4.590 -21.874 1.00 82.62 385 GLU A C 1
ATOM 3095 O O . GLU A 1 385 ? 12.673 4.559 -20.675 1.00 82.62 385 GLU A O 1
ATOM 3100 N N . SER A 1 386 ? 11.125 4.749 -22.290 1.00 86.12 386 SER A N 1
ATOM 3101 C CA . SER A 1 386 ? 9.984 4.955 -21.392 1.00 86.12 386 SER A CA 1
ATOM 3102 C C . SER A 1 386 ? 9.728 3.756 -20.479 1.00 86.12 386 SER A C 1
ATOM 3104 O O . SER A 1 386 ? 9.580 3.924 -19.270 1.00 86.12 386 SER A O 1
ATOM 3106 N N . PHE A 1 387 ? 9.717 2.532 -21.022 1.00 86.75 387 PHE A N 1
ATOM 3107 C CA . PHE A 1 387 ? 9.578 1.315 -20.217 1.00 86.75 387 PHE A CA 1
ATOM 3108 C C . PHE A 1 387 ? 10.746 1.149 -19.236 1.00 86.75 387 PHE A C 1
ATOM 3110 O O . PHE A 1 387 ? 10.522 0.772 -18.087 1.00 86.75 387 PHE A O 1
ATOM 3117 N N . GLN A 1 388 ? 11.987 1.431 -19.655 1.00 84.06 388 GLN A N 1
ATOM 3118 C CA . GLN A 1 388 ? 13.167 1.293 -18.789 1.00 84.06 388 GLN A CA 1
ATOM 3119 C C . GLN A 1 388 ? 13.086 2.267 -17.614 1.00 84.06 388 GLN A C 1
ATOM 3121 O O . GLN A 1 388 ? 13.351 1.898 -16.468 1.00 84.06 388 GLN A O 1
ATOM 3126 N N . THR A 1 389 ? 12.664 3.493 -17.911 1.00 79.31 389 THR A N 1
ATOM 3127 C CA . THR A 1 389 ? 12.497 4.590 -16.960 1.00 79.31 389 THR A CA 1
ATOM 3128 C C . THR A 1 389 ? 11.378 4.292 -15.956 1.00 79.31 389 THR A C 1
ATOM 3130 O O . THR A 1 389 ? 11.632 4.271 -14.752 1.00 79.31 389 THR A O 1
ATOM 3133 N N . LEU A 1 390 ? 10.172 3.944 -16.423 1.00 78.88 390 LEU A N 1
ATOM 3134 C CA . LEU A 1 390 ? 9.015 3.650 -15.562 1.00 78.88 390 LEU A CA 1
ATOM 3135 C C . LEU A 1 390 ? 9.164 2.366 -14.721 1.00 78.88 390 LEU A C 1
ATOM 3137 O O . LEU A 1 390 ? 8.559 2.262 -13.656 1.00 78.88 390 LEU A O 1
ATOM 3141 N N . LEU A 1 391 ? 9.970 1.391 -15.161 1.00 78.81 391 LEU A N 1
ATOM 3142 C CA . LEU A 1 391 ? 10.268 0.173 -14.389 1.00 78.81 391 LEU A CA 1
ATOM 3143 C C . LEU A 1 391 ? 11.478 0.315 -13.441 1.00 78.81 391 LEU A C 1
ATOM 3145 O O . LEU A 1 391 ? 11.815 -0.642 -12.744 1.00 78.81 391 LEU A O 1
ATOM 3149 N N . GLY A 1 392 ? 12.164 1.466 -13.405 1.00 74.81 392 GLY A N 1
ATOM 3150 C CA . GLY A 1 392 ? 13.388 1.646 -12.604 1.00 74.81 392 GLY A CA 1
ATOM 3151 C C . GLY A 1 392 ? 14.583 0.796 -13.076 1.00 74.81 392 GLY A C 1
ATOM 3152 O O . GLY A 1 392 ? 15.524 0.544 -12.311 1.00 74.81 392 GLY A O 1
ATOM 3153 N N . ALA A 1 393 ? 14.531 0.330 -14.329 1.00 72.94 393 ALA A N 1
ATOM 3154 C CA . ALA A 1 393 ? 15.603 -0.389 -15.016 1.00 72.94 393 ALA A CA 1
ATOM 3155 C C . ALA A 1 393 ? 16.623 0.567 -15.663 1.00 72.94 393 ALA A C 1
ATOM 3157 O O . ALA A 1 393 ? 17.776 0.184 -15.864 1.00 72.94 393 ALA A O 1
ATOM 3158 N N . ALA A 1 394 ? 16.208 1.807 -15.947 1.00 65.31 394 ALA A N 1
ATOM 3159 C CA . ALA A 1 394 ? 17.080 2.894 -16.373 1.00 65.31 394 ALA A CA 1
ATOM 3160 C C . ALA A 1 394 ? 18.200 3.178 -15.352 1.00 65.31 394 ALA A C 1
ATOM 3162 O O . ALA A 1 394 ? 18.130 2.816 -14.168 1.00 65.31 394 ALA A O 1
ATOM 3163 N N . GLU A 1 395 ? 19.254 3.832 -15.832 1.00 61.19 395 GLU A N 1
ATOM 3164 C CA . GLU A 1 395 ? 20.406 4.193 -15.014 1.00 61.19 395 GLU A CA 1
ATOM 3165 C C . GLU A 1 395 ? 20.154 5.513 -14.279 1.00 61.19 395 GLU A C 1
ATOM 3167 O O . GLU A 1 395 ? 19.829 6.527 -14.896 1.00 61.19 395 GLU A O 1
ATOM 3172 N N . GLY A 1 396 ? 20.381 5.525 -12.964 1.00 51.50 396 GLY A N 1
ATOM 3173 C CA . GLY A 1 396 ? 20.838 6.755 -12.323 1.00 51.50 396 GLY A CA 1
ATOM 3174 C C . GLY A 1 396 ? 22.237 7.079 -12.852 1.00 51.50 396 GLY A C 1
ATOM 3175 O O . GLY A 1 396 ? 23.007 6.159 -13.133 1.00 51.50 396 GLY A O 1
ATOM 3176 N N . SER A 1 397 ? 22.564 8.364 -13.009 1.00 42.75 397 SER A N 1
ATOM 3177 C CA . SER A 1 397 ? 23.887 8.787 -13.492 1.00 42.75 397 SER A CA 1
ATOM 3178 C C . SER A 1 397 ? 24.997 8.103 -12.674 1.00 42.75 397 SER A C 1
ATOM 3180 O O . SER A 1 397 ? 24.987 8.250 -11.449 1.00 42.75 397 SER A O 1
ATOM 3182 N N . PRO A 1 398 ? 25.937 7.357 -13.288 1.00 47.38 398 PRO A N 1
ATOM 3183 C CA . PRO A 1 398 ? 26.954 6.609 -12.555 1.00 47.38 398 PRO A CA 1
ATOM 3184 C C . PRO A 1 398 ? 28.030 7.557 -12.008 1.00 47.38 398 PRO A C 1
ATOM 3186 O O . PRO A 1 398 ? 29.111 7.696 -12.574 1.00 47.38 398 PRO A O 1
ATOM 3189 N N . THR A 1 399 ? 27.738 8.209 -10.882 1.00 45.41 399 THR A N 1
ATOM 3190 C CA . THR A 1 399 ? 28.600 9.210 -10.227 1.00 45.41 399 THR A CA 1
ATOM 3191 C C . THR A 1 399 ? 29.919 8.658 -9.680 1.00 45.41 399 THR A C 1
ATOM 3193 O O . THR A 1 399 ? 30.775 9.444 -9.285 1.00 45.41 399 THR A O 1
ATOM 3196 N N . GLU A 1 400 ? 30.093 7.332 -9.651 1.00 47.75 400 GLU A N 1
ATOM 3197 C CA . GLU A 1 400 ? 31.220 6.656 -8.989 1.00 47.75 400 GLU A CA 1
ATOM 3198 C C . GLU A 1 400 ? 32.015 5.691 -9.891 1.00 47.75 400 GLU A C 1
ATOM 3200 O O . GLU A 1 400 ? 33.092 5.245 -9.493 1.00 47.75 400 GLU A O 1
ATOM 3205 N N . SER A 1 401 ? 31.541 5.367 -11.104 1.00 53.94 401 SER A N 1
ATOM 3206 C CA . SER A 1 401 ? 32.281 4.463 -12.001 1.00 53.94 401 SER A CA 1
ATOM 3207 C C . SER A 1 401 ? 33.454 5.183 -12.665 1.00 53.94 401 SER A C 1
ATOM 3209 O O . SER A 1 401 ? 33.319 6.296 -13.172 1.00 53.94 401 SER A O 1
ATOM 3211 N N . MET A 1 402 ? 34.616 4.526 -12.709 1.00 50.25 402 MET A N 1
ATOM 3212 C CA . MET A 1 402 ? 35.796 5.056 -13.399 1.00 50.25 402 MET A CA 1
ATOM 3213 C C . MET A 1 402 ? 35.742 4.819 -14.919 1.00 50.25 402 MET A C 1
ATOM 3215 O O . MET A 1 402 ? 36.506 5.430 -15.670 1.00 50.25 402 MET A O 1
ATOM 3219 N N . PHE A 1 403 ? 34.850 3.942 -15.385 1.00 57.25 403 PHE A N 1
ATOM 3220 C CA . PHE A 1 403 ? 34.716 3.583 -16.791 1.00 57.25 403 PHE A CA 1
ATOM 3221 C C . PHE A 1 403 ? 33.493 4.252 -17.422 1.00 57.25 403 PHE A C 1
ATOM 3223 O O . PHE A 1 403 ? 32.350 3.903 -17.141 1.00 57.25 403 PHE A O 1
ATOM 3230 N N . CYS A 1 404 ? 33.733 5.154 -18.375 1.00 59.62 404 CYS A N 1
ATOM 3231 C CA . CYS A 1 404 ? 32.693 5.626 -19.287 1.00 59.62 404 CYS A CA 1
ATOM 3232 C C . CYS A 1 404 ? 32.304 4.505 -20.266 1.00 59.62 404 CYS A C 1
ATOM 3234 O O . CYS A 1 404 ? 32.803 4.459 -21.395 1.00 59.62 404 CYS A O 1
ATOM 3236 N N . PHE A 1 405 ? 31.416 3.611 -19.826 1.00 61.81 405 PHE A N 1
ATOM 3237 C CA . PHE A 1 405 ? 30.666 2.704 -20.695 1.00 61.81 405 PHE A CA 1
ATOM 3238 C C . PHE A 1 405 ? 29.872 3.501 -21.757 1.00 61.81 405 PHE A C 1
ATOM 3240 O O . PHE A 1 405 ? 29.722 4.724 -21.668 1.00 61.81 405 PHE A O 1
ATOM 3247 N N . SER A 1 406 ? 29.377 2.816 -22.793 1.00 59.84 406 SER A N 1
ATOM 3248 C CA . SER A 1 406 ? 28.571 3.432 -23.862 1.00 59.84 406 SER A CA 1
ATOM 3249 C C . SER A 1 406 ? 27.413 4.267 -23.299 1.00 59.84 406 SER A C 1
ATOM 3251 O O . SER A 1 406 ? 26.643 3.770 -22.483 1.00 59.84 406 SER A O 1
ATOM 3253 N N . ARG A 1 407 ? 27.240 5.505 -23.793 1.00 54.94 407 ARG A N 1
ATOM 3254 C CA . ARG A 1 407 ? 26.142 6.414 -23.387 1.00 54.94 407 ARG A CA 1
ATOM 3255 C C . ARG A 1 407 ? 24.737 5.855 -23.635 1.00 54.94 407 ARG A C 1
ATOM 3257 O O . ARG A 1 407 ? 23.779 6.383 -23.085 1.00 54.94 407 ARG A O 1
ATOM 3264 N N . THR A 1 408 ? 24.612 4.832 -24.472 1.00 64.19 408 THR A N 1
ATOM 3265 C CA . THR A 1 408 ? 23.388 4.048 -24.640 1.00 64.19 408 THR A CA 1
ATOM 3266 C C . THR A 1 408 ? 23.708 2.569 -24.446 1.00 64.19 408 THR A C 1
ATOM 3268 O O . THR A 1 408 ? 24.638 2.034 -25.060 1.00 64.19 408 THR A O 1
ATOM 3271 N N . LEU A 1 409 ? 22.937 1.910 -23.577 1.00 70.94 409 LEU A N 1
ATOM 3272 C CA . LEU A 1 409 ? 23.006 0.468 -23.351 1.00 70.94 409 LEU A CA 1
ATOM 3273 C C . LEU A 1 409 ? 22.069 -0.279 -24.319 1.00 70.94 409 LEU A C 1
ATOM 3275 O O . LEU A 1 409 ? 20.997 0.237 -24.651 1.00 70.94 409 LEU A O 1
ATOM 3279 N N . PRO A 1 410 ? 22.402 -1.511 -24.746 1.00 74.06 410 PRO A N 1
ATOM 3280 C CA . PRO A 1 410 ? 21.468 -2.359 -25.481 1.00 74.06 410 PRO A CA 1
ATOM 3281 C C . PRO A 1 410 ? 20.232 -2.678 -24.631 1.00 74.06 410 PRO A C 1
ATOM 3283 O O . PRO A 1 410 ? 20.353 -3.103 -23.483 1.00 74.06 410 PRO A O 1
ATOM 3286 N N . SER A 1 411 ? 19.030 -2.535 -25.197 1.00 75.38 411 SER A N 1
ATOM 3287 C CA . SER A 1 411 ? 17.783 -2.764 -24.446 1.00 75.38 411 SER A CA 1
ATOM 3288 C C . SER A 1 411 ? 17.675 -4.171 -23.851 1.00 75.38 411 SER A C 1
ATOM 3290 O O . SER A 1 411 ? 17.196 -4.319 -22.733 1.00 75.38 411 SER A O 1
ATOM 3292 N N . SER A 1 412 ? 18.149 -5.193 -24.568 1.00 76.94 412 SER A N 1
ATOM 3293 C CA . SER A 1 412 ? 18.220 -6.582 -24.096 1.00 76.94 412 SER A CA 1
ATOM 3294 C C . SER A 1 412 ? 19.042 -6.717 -22.810 1.00 76.94 412 SER A C 1
ATOM 3296 O O . SER A 1 412 ? 18.580 -7.339 -21.858 1.00 76.94 412 SER A O 1
ATOM 3298 N N . PHE A 1 413 ? 20.193 -6.046 -22.733 1.00 80.12 413 PHE A N 1
ATOM 3299 C CA . PHE A 1 413 ? 21.037 -6.038 -21.537 1.00 80.12 413 PHE A CA 1
ATOM 3300 C C . PHE A 1 413 ? 20.334 -5.401 -20.330 1.00 80.12 413 PHE A C 1
ATOM 3302 O O . PHE A 1 413 ? 20.392 -5.932 -19.219 1.00 80.12 413 PHE A O 1
ATOM 3309 N N . VAL A 1 414 ? 19.628 -4.284 -20.549 1.00 81.94 414 VAL A N 1
ATOM 3310 C CA . VAL A 1 414 ? 18.840 -3.604 -19.506 1.00 81.94 414 VAL A CA 1
ATOM 3311 C C . VAL A 1 414 ? 17.686 -4.492 -19.023 1.00 81.94 414 VAL A C 1
ATOM 3313 O O . VAL A 1 414 ? 17.432 -4.571 -17.819 1.00 81.94 414 VAL A O 1
ATOM 3316 N N . TRP A 1 415 ? 17.032 -5.231 -19.926 1.00 85.69 415 TRP A N 1
ATOM 3317 C CA . TRP A 1 415 ? 15.994 -6.193 -19.550 1.00 85.69 415 TRP A CA 1
ATOM 3318 C C . TRP A 1 415 ? 16.534 -7.395 -18.780 1.00 85.69 415 TRP A C 1
ATOM 3320 O O . TRP A 1 415 ? 15.912 -7.801 -17.801 1.00 85.69 415 TRP A O 1
ATOM 3330 N N . ASP A 1 416 ? 17.707 -7.920 -19.128 1.00 83.88 416 ASP A N 1
ATOM 3331 C CA . ASP A 1 416 ? 18.327 -9.007 -18.367 1.00 83.88 416 ASP A CA 1
ATOM 3332 C C . ASP A 1 416 ? 18.883 -8.546 -17.005 1.00 83.88 416 ASP A C 1
ATOM 3334 O O . ASP A 1 416 ? 18.788 -9.292 -16.026 1.00 83.88 416 ASP A O 1
ATOM 3338 N N . ARG A 1 417 ? 19.359 -7.295 -16.883 1.00 85.69 417 ARG A N 1
ATOM 3339 C CA . ARG A 1 417 ? 19.652 -6.653 -15.582 1.00 85.69 417 ARG A CA 1
ATOM 3340 C C . ARG A 1 417 ? 18.388 -6.591 -14.718 1.00 85.69 417 ARG A C 1
ATOM 3342 O O . ARG A 1 417 ? 18.409 -7.013 -13.562 1.00 85.69 417 ARG A O 1
ATOM 3349 N N . PHE A 1 418 ? 17.271 -6.133 -15.287 1.00 86.19 418 PHE A N 1
ATOM 3350 C CA . PHE A 1 418 ? 15.984 -6.096 -14.591 1.00 86.19 418 PHE A CA 1
ATOM 3351 C C . PHE A 1 418 ? 15.493 -7.502 -14.200 1.00 86.19 418 PHE A C 1
ATOM 3353 O O . PHE A 1 418 ? 15.056 -7.690 -13.065 1.00 86.19 418 PHE A O 1
ATOM 3360 N N . ARG A 1 419 ? 15.629 -8.512 -15.077 1.00 89.31 419 ARG A N 1
ATOM 3361 C CA . ARG A 1 419 ? 15.265 -9.909 -14.770 1.00 89.31 419 ARG A CA 1
ATOM 3362 C C . ARG A 1 419 ? 16.087 -10.477 -13.607 1.00 89.31 419 ARG A C 1
ATOM 3364 O O . ARG A 1 419 ? 15.505 -11.085 -12.709 1.00 89.31 419 ARG A O 1
ATOM 3371 N N . ARG A 1 420 ? 17.406 -10.223 -13.567 1.00 88.06 420 ARG A N 1
ATOM 3372 C CA . ARG A 1 420 ? 18.274 -10.572 -12.422 1.00 88.06 420 ARG A CA 1
ATOM 3373 C C . ARG A 1 420 ? 17.803 -9.903 -11.130 1.00 88.06 420 ARG A C 1
ATOM 3375 O O . ARG A 1 420 ? 17.573 -10.600 -10.145 1.00 88.06 420 ARG A O 1
ATOM 3382 N N . ARG A 1 421 ? 17.581 -8.584 -11.129 1.00 87.38 421 ARG A N 1
ATOM 3383 C CA . ARG A 1 421 ? 17.076 -7.853 -9.950 1.00 87.38 421 ARG A CA 1
ATOM 3384 C C . ARG A 1 421 ? 15.727 -8.408 -9.465 1.00 87.38 421 ARG A C 1
ATOM 3386 O O . ARG A 1 421 ? 15.562 -8.676 -8.274 1.00 87.38 421 ARG A O 1
ATOM 3393 N N . ALA A 1 422 ? 14.785 -8.638 -10.380 1.00 88.44 422 ALA A N 1
ATOM 3394 C CA . ALA A 1 422 ? 13.452 -9.149 -10.065 1.00 88.44 422 ALA A CA 1
ATOM 3395 C C . ALA A 1 422 ? 13.470 -10.563 -9.459 1.00 88.44 422 ALA A C 1
ATOM 3397 O O . ALA A 1 422 ? 12.680 -10.842 -8.559 1.00 88.44 422 ALA A O 1
ATOM 3398 N N . PHE A 1 423 ? 14.386 -11.438 -9.891 1.00 90.75 423 PHE A N 1
ATOM 3399 C CA . PHE A 1 423 ? 14.591 -12.764 -9.297 1.00 90.75 423 PHE A CA 1
ATOM 3400 C C . PHE A 1 423 ? 14.911 -12.671 -7.793 1.00 90.75 423 PHE A C 1
ATOM 3402 O O . PHE A 1 423 ? 14.222 -13.297 -6.981 1.00 90.75 423 PHE A O 1
ATOM 3409 N N . PHE A 1 424 ? 15.874 -11.826 -7.401 1.00 88.81 424 PHE A N 1
ATOM 3410 C CA . PHE A 1 424 ? 16.218 -11.622 -5.987 1.00 88.81 424 PHE A CA 1
ATOM 3411 C C . PHE A 1 424 ? 15.091 -10.951 -5.197 1.00 88.81 424 PHE A C 1
ATOM 3413 O O . PHE A 1 424 ? 14.748 -11.431 -4.115 1.00 88.81 424 PHE A O 1
ATOM 3420 N N . GLU A 1 425 ? 14.467 -9.889 -5.725 1.00 87.06 425 GLU A N 1
ATOM 3421 C CA . GLU A 1 425 ? 13.343 -9.234 -5.037 1.00 87.06 425 GLU A CA 1
ATOM 3422 C C . GLU A 1 425 ? 12.159 -10.191 -4.824 1.00 87.06 425 GLU A C 1
ATOM 3424 O O . GLU A 1 425 ? 11.547 -10.193 -3.752 1.00 87.06 425 GLU A O 1
ATOM 3429 N N . ASN A 1 426 ? 11.856 -11.049 -5.805 1.00 89.81 426 ASN A N 1
ATOM 3430 C CA . ASN A 1 426 ? 10.789 -12.041 -5.700 1.00 89.81 426 ASN A CA 1
ATOM 3431 C C . ASN A 1 426 ? 11.103 -13.117 -4.647 1.00 89.81 426 ASN A C 1
ATOM 3433 O O . ASN A 1 426 ? 10.235 -13.426 -3.826 1.00 89.81 426 ASN A O 1
ATOM 3437 N N . ILE A 1 427 ? 12.333 -13.641 -4.600 1.00 90.81 427 ILE A N 1
ATOM 3438 C CA . ILE A 1 427 ? 12.767 -14.610 -3.576 1.00 90.81 427 ILE A CA 1
ATOM 3439 C C . ILE A 1 427 ? 12.718 -13.995 -2.171 1.00 90.81 427 ILE A C 1
ATOM 3441 O O . ILE A 1 427 ? 12.115 -14.570 -1.262 1.00 90.81 427 ILE A O 1
ATOM 3445 N N . LEU A 1 428 ? 13.292 -12.804 -1.989 1.00 86.31 428 LEU A N 1
ATOM 3446 C CA . LEU A 1 428 ? 13.356 -12.133 -0.688 1.00 86.31 428 LEU A CA 1
ATOM 3447 C C . LEU A 1 428 ? 11.963 -11.733 -0.173 1.00 86.31 428 LEU A C 1
ATOM 3449 O O . LEU A 1 428 ? 11.683 -11.904 1.014 1.00 86.31 428 LEU A O 1
ATOM 3453 N N . ARG A 1 429 ? 11.048 -11.291 -1.051 1.00 86.12 429 ARG A N 1
ATOM 3454 C CA . ARG A 1 429 ? 9.639 -11.049 -0.681 1.00 86.12 429 ARG A CA 1
ATOM 3455 C C . ARG A 1 429 ? 8.901 -12.336 -0.334 1.00 86.12 429 ARG A C 1
ATOM 3457 O O . ARG A 1 429 ? 8.162 -12.347 0.644 1.00 86.12 429 ARG A O 1
ATOM 3464 N N . SER A 1 430 ? 9.127 -13.420 -1.079 1.00 89.00 430 SER A N 1
ATOM 3465 C CA . SER A 1 430 ? 8.549 -14.737 -0.765 1.00 89.00 430 SER A CA 1
ATOM 3466 C C . SER A 1 430 ? 8.957 -15.202 0.634 1.00 89.00 430 SER A C 1
ATOM 3468 O O . SER A 1 430 ? 8.106 -15.620 1.419 1.00 89.00 430 SER A O 1
ATOM 3470 N N . ARG A 1 431 ? 10.247 -15.059 0.972 1.00 87.50 431 ARG A N 1
ATOM 3471 C CA . ARG A 1 431 ? 10.777 -15.318 2.315 1.00 87.50 431 ARG A CA 1
ATOM 3472 C C . ARG A 1 431 ? 10.102 -14.435 3.366 1.00 87.50 431 ARG A C 1
ATOM 3474 O O . ARG A 1 431 ? 9.539 -14.971 4.315 1.00 87.50 431 ARG A O 1
ATOM 3481 N N . SER A 1 432 ? 10.112 -13.116 3.170 1.00 85.00 432 SER A N 1
ATOM 3482 C CA . SER A 1 432 ? 9.546 -12.140 4.112 1.00 85.00 432 SER A CA 1
ATOM 3483 C C . SER A 1 432 ? 8.060 -12.400 4.407 1.00 85.00 432 SER A C 1
ATOM 3485 O O . SER A 1 432 ? 7.668 -12.442 5.570 1.00 85.00 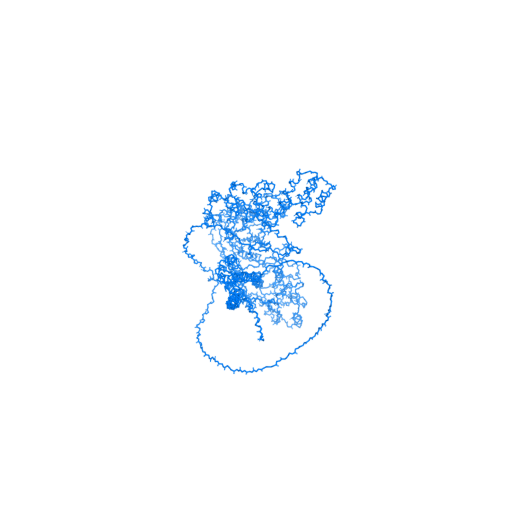432 SER A O 1
ATOM 3487 N N . PHE A 1 433 ? 7.239 -12.692 3.390 1.00 84.88 433 PHE A N 1
ATOM 3488 C CA . PHE A 1 433 ? 5.829 -13.057 3.588 1.00 84.88 433 PHE A CA 1
ATOM 3489 C C . PHE A 1 433 ? 5.654 -14.361 4.387 1.00 84.88 433 PHE A C 1
ATOM 3491 O O . PHE A 1 433 ? 4.810 -14.422 5.281 1.00 84.88 433 PHE A O 1
ATOM 3498 N N . VAL A 1 434 ? 6.458 -15.395 4.112 1.00 87.62 434 VAL A N 1
ATOM 3499 C CA . VAL A 1 434 ? 6.425 -16.666 4.863 1.00 87.62 434 VAL A CA 1
ATOM 3500 C C . VAL A 1 434 ? 6.878 -16.476 6.318 1.00 87.62 434 VAL A C 1
ATOM 3502 O O . VAL A 1 434 ? 6.266 -17.028 7.235 1.00 87.62 434 VAL A O 1
ATOM 3505 N N . GLU A 1 435 ? 7.909 -15.663 6.555 1.00 84.75 435 GLU A N 1
ATOM 3506 C CA . GLU A 1 435 ? 8.379 -15.300 7.897 1.00 84.75 435 GLU A CA 1
ATOM 3507 C C . GLU A 1 435 ? 7.336 -14.460 8.657 1.00 84.75 435 GLU A C 1
ATOM 3509 O O . GLU A 1 435 ? 7.087 -14.724 9.836 1.00 84.75 435 GLU A O 1
ATOM 3514 N N . ALA A 1 436 ? 6.639 -13.537 7.986 1.00 83.44 436 ALA A N 1
ATOM 3515 C CA . ALA A 1 436 ? 5.555 -12.745 8.567 1.00 83.44 436 ALA A CA 1
ATOM 3516 C C . ALA A 1 436 ? 4.354 -13.613 8.990 1.00 83.44 436 ALA A C 1
ATOM 3518 O O . ALA A 1 436 ? 3.869 -13.475 10.114 1.00 83.44 436 ALA A O 1
ATOM 3519 N N . VAL A 1 437 ? 3.912 -14.561 8.153 1.00 84.06 437 VAL A N 1
ATOM 3520 C CA . VAL A 1 437 ? 2.831 -15.510 8.502 1.00 84.06 437 VAL A CA 1
ATOM 3521 C C . VAL A 1 437 ? 3.237 -16.414 9.680 1.00 84.06 437 VAL A C 1
ATOM 3523 O O . VAL A 1 437 ? 2.420 -16.693 10.561 1.00 84.06 437 VAL A O 1
ATOM 3526 N N . ASN A 1 438 ? 4.508 -16.819 9.763 1.00 85.06 438 ASN A N 1
ATOM 3527 C CA . ASN A 1 438 ? 5.049 -17.577 10.898 1.00 85.06 438 ASN A CA 1
ATOM 3528 C C . ASN A 1 438 ? 5.109 -16.743 12.191 1.00 85.06 438 ASN A C 1
ATOM 3530 O O . ASN A 1 438 ? 4.732 -17.219 13.262 1.00 85.06 438 ASN A O 1
ATOM 3534 N N . SER A 1 439 ? 5.535 -15.482 12.097 1.00 83.44 439 SER A N 1
ATOM 3535 C CA . SER A 1 439 ? 5.535 -14.541 13.222 1.00 83.44 439 SER A CA 1
ATOM 3536 C C . SER A 1 439 ? 4.112 -14.293 13.738 1.00 83.44 439 SER A C 1
ATOM 3538 O O . SER A 1 439 ? 3.849 -14.433 14.932 1.00 83.44 439 SER A O 1
ATOM 3540 N N . LEU A 1 440 ? 3.154 -14.055 12.836 1.00 80.81 440 LEU A N 1
ATOM 3541 C CA . LEU A 1 440 ? 1.735 -13.880 13.161 1.00 80.81 440 LEU A CA 1
ATOM 3542 C C . LEU A 1 440 ? 1.136 -15.127 13.842 1.00 80.81 440 LEU A C 1
ATOM 3544 O O . LEU A 1 440 ? 0.416 -15.006 14.833 1.00 80.81 440 LEU A O 1
ATOM 3548 N N . SER A 1 441 ? 1.482 -16.323 13.350 1.00 80.31 441 SER A N 1
ATOM 3549 C CA . SER A 1 441 ? 1.103 -17.623 13.929 1.00 80.31 441 SER A CA 1
ATOM 3550 C C . SER A 1 441 ? 1.572 -17.795 15.378 1.00 80.31 441 SER A C 1
ATOM 3552 O O . SER A 1 441 ? 0.805 -18.267 16.227 1.00 80.31 441 SER A O 1
ATOM 3554 N N . LYS A 1 442 ? 2.814 -17.390 15.674 1.00 81.50 442 LYS A N 1
ATOM 3555 C CA . LYS A 1 442 ? 3.408 -17.439 17.019 1.00 81.50 442 LYS A CA 1
ATOM 3556 C C . LYS A 1 442 ? 2.790 -16.392 17.949 1.00 81.50 442 LYS A C 1
ATOM 3558 O O . LYS A 1 442 ? 2.393 -16.727 19.061 1.00 81.50 442 LYS A O 1
ATOM 3563 N N . SER A 1 443 ? 2.662 -15.154 17.476 1.00 80.81 443 SER A N 1
ATOM 3564 C CA . SER A 1 443 ? 2.208 -14.006 18.273 1.00 80.81 443 SER A CA 1
ATOM 3565 C C . SER A 1 443 ? 0.703 -14.005 18.572 1.00 80.81 443 SER A C 1
ATOM 3567 O O . SER A 1 443 ? 0.280 -13.437 19.575 1.00 80.81 443 SER A O 1
ATOM 3569 N N . ILE A 1 444 ? -0.129 -14.642 17.738 1.00 76.06 444 ILE A N 1
ATOM 3570 C CA . ILE A 1 444 ? -1.584 -14.721 17.944 1.00 76.06 444 ILE A CA 1
ATOM 3571 C C . ILE A 1 444 ? -1.985 -16.174 18.214 1.00 76.06 444 ILE A C 1
ATOM 3573 O O . ILE A 1 444 ? -2.235 -16.943 17.290 1.00 76.06 444 ILE A O 1
ATOM 3577 N N . THR A 1 445 ? -2.127 -16.553 19.486 1.00 72.12 445 THR A N 1
ATOM 3578 C CA . THR A 1 445 ? -2.459 -17.935 19.901 1.00 72.12 445 THR A CA 1
ATOM 3579 C C . THR A 1 445 ? -3.874 -18.395 19.526 1.00 72.12 445 THR A C 1
ATOM 3581 O O . THR A 1 445 ? -4.124 -19.596 19.478 1.00 72.12 445 THR A O 1
ATOM 3584 N N . GLN A 1 446 ? -4.803 -17.473 19.236 1.00 69.62 446 GLN A N 1
ATOM 3585 C CA . GLN A 1 446 ? -6.160 -17.790 18.755 1.00 69.62 446 GLN A CA 1
ATOM 3586 C C . GLN A 1 446 ? -6.289 -17.831 17.217 1.00 69.62 446 GLN A C 1
ATOM 3588 O O . GLN A 1 446 ? -7.369 -18.118 16.712 1.00 69.62 446 GLN A O 1
ATOM 3593 N N . LEU A 1 447 ? -5.211 -17.572 16.463 1.00 74.94 447 LEU A N 1
ATOM 3594 C CA . LEU A 1 447 ? -5.226 -17.614 14.995 1.00 74.94 447 LEU A CA 1
ATOM 3595 C C . LEU A 1 447 ? -5.496 -19.039 14.488 1.00 74.94 447 LEU A C 1
ATOM 3597 O O . LEU A 1 447 ? -4.871 -19.989 14.976 1.00 74.94 447 LEU A O 1
ATOM 3601 N N . VAL A 1 448 ? -6.381 -19.170 13.498 1.00 74.38 448 VAL A N 1
ATOM 3602 C CA . VAL A 1 448 ? -6.644 -20.420 12.772 1.00 74.38 448 VAL A CA 1
ATOM 3603 C C . VAL A 1 448 ? -5.787 -20.458 11.512 1.00 74.38 448 VAL A C 1
ATOM 3605 O O . VAL A 1 448 ? -5.715 -19.488 10.763 1.00 74.38 448 VAL A O 1
ATOM 3608 N N . ILE A 1 449 ? -5.137 -21.593 11.261 1.00 82.75 449 ILE A N 1
ATOM 3609 C CA . ILE A 1 449 ? -4.286 -21.783 10.081 1.00 82.75 449 ILE A CA 1
ATOM 3610 C C . ILE A 1 449 ? -4.849 -22.963 9.306 1.00 82.75 449 ILE A C 1
ATOM 3612 O O . ILE A 1 449 ? -4.716 -24.117 9.720 1.00 82.75 449 ILE A O 1
ATOM 3616 N N . THR A 1 450 ? -5.523 -22.672 8.194 1.00 87.00 450 THR A N 1
ATOM 3617 C CA . THR A 1 450 ? -6.126 -23.705 7.349 1.00 87.00 450 THR A CA 1
ATOM 3618 C C . THR A 1 450 ? -5.049 -24.518 6.633 1.00 87.00 450 THR A C 1
ATOM 3620 O O . THR A 1 450 ? -3.920 -24.066 6.417 1.00 87.00 450 THR A O 1
ATOM 3623 N N . LYS A 1 451 ? -5.422 -25.727 6.196 1.00 88.56 451 LYS A N 1
ATOM 3624 C CA . LYS A 1 451 ? -4.571 -26.540 5.314 1.00 88.56 451 LYS A CA 1
ATOM 3625 C C . LYS A 1 451 ? -4.239 -25.812 4.008 1.00 88.56 451 LYS A C 1
ATOM 3627 O O . LYS A 1 451 ? -3.195 -26.067 3.431 1.00 88.56 451 LYS A O 1
ATOM 3632 N N . GLU A 1 452 ? -5.090 -24.893 3.558 1.00 88.56 452 GLU A N 1
ATOM 3633 C CA . GLU A 1 452 ? -4.886 -24.113 2.334 1.00 88.56 452 GLU A CA 1
ATOM 3634 C C . GLU A 1 452 ? -3.766 -23.082 2.503 1.00 88.56 452 GLU A C 1
ATOM 3636 O O . GLU A 1 452 ? -2.856 -23.055 1.679 1.00 88.56 452 GLU A O 1
ATOM 3641 N N . VAL A 1 453 ? -3.768 -22.303 3.595 1.00 89.25 453 VAL A N 1
ATOM 3642 C CA . VAL A 1 453 ? -2.671 -21.366 3.914 1.00 89.25 453 VAL A CA 1
ATOM 3643 C C . VAL A 1 453 ? -1.356 -22.122 4.098 1.00 89.25 453 VAL A C 1
ATOM 3645 O O . VAL A 1 453 ? -0.349 -21.753 3.499 1.00 89.25 453 VAL A O 1
ATOM 3648 N N . SER A 1 454 ? -1.377 -23.224 4.854 1.00 90.00 454 SER A N 1
ATOM 3649 C CA . SER A 1 454 ? -0.221 -24.116 5.027 1.00 90.00 454 SER A CA 1
ATOM 3650 C C . SER A 1 454 ? 0.302 -24.648 3.684 1.00 90.00 454 SER A C 1
ATOM 3652 O O . SER A 1 454 ? 1.489 -24.509 3.393 1.00 90.00 454 SER A O 1
ATOM 3654 N N . ASN A 1 455 ? -0.571 -25.154 2.807 1.00 92.81 455 ASN A N 1
ATOM 3655 C CA . ASN A 1 455 ? -0.192 -25.623 1.472 1.00 92.81 455 ASN A CA 1
ATOM 3656 C C . ASN A 1 455 ? 0.370 -24.500 0.582 1.00 92.81 455 ASN A C 1
ATOM 3658 O O . ASN A 1 455 ? 1.301 -24.752 -0.180 1.00 92.81 455 ASN A O 1
ATOM 3662 N N . MET A 1 456 ? -0.158 -23.272 0.665 1.00 92.12 456 MET A N 1
ATOM 3663 C CA . MET A 1 456 ? 0.384 -22.122 -0.072 1.00 92.12 456 MET A CA 1
ATOM 3664 C C . MET A 1 456 ? 1.778 -21.729 0.437 1.00 92.12 456 MET A C 1
ATOM 3666 O O . MET A 1 456 ? 2.673 -21.528 -0.382 1.00 92.12 456 MET A O 1
ATOM 3670 N N . VAL A 1 457 ? 1.993 -21.710 1.758 1.00 92.56 457 VAL A N 1
ATOM 3671 C CA . VAL A 1 457 ? 3.307 -21.458 2.379 1.00 92.56 457 VAL A CA 1
ATOM 3672 C C . VAL A 1 457 ? 4.323 -22.537 1.991 1.00 92.56 457 VAL A C 1
ATOM 3674 O O . VAL A 1 457 ? 5.397 -22.204 1.493 1.00 92.56 457 VAL A O 1
ATOM 3677 N N . MET A 1 458 ? 3.978 -23.823 2.123 1.00 93.19 458 MET A N 1
ATOM 3678 C CA . MET A 1 458 ? 4.867 -24.935 1.755 1.00 93.19 458 MET A CA 1
ATOM 3679 C C . MET A 1 458 ? 5.186 -24.944 0.252 1.00 93.19 458 MET A C 1
ATOM 3681 O O . MET A 1 458 ? 6.340 -25.121 -0.135 1.00 93.19 458 MET A O 1
ATOM 3685 N N . LYS A 1 459 ? 4.191 -24.695 -0.615 1.00 94.62 459 LYS A N 1
ATOM 3686 C CA . LYS A 1 459 ? 4.413 -24.595 -2.067 1.00 94.62 459 LYS A CA 1
ATOM 3687 C C . LYS A 1 459 ? 5.264 -23.374 -2.430 1.00 94.62 459 LYS A C 1
ATOM 3689 O O . LYS A 1 459 ? 6.102 -23.483 -3.318 1.00 94.62 459 LYS A O 1
ATOM 3694 N N . SER A 1 460 ? 5.088 -22.245 -1.741 1.00 94.75 460 SER A N 1
ATOM 3695 C CA . SER A 1 460 ? 5.943 -21.063 -1.896 1.00 94.75 460 SER A CA 1
ATOM 3696 C C . SER A 1 460 ? 7.389 -21.357 -1.495 1.00 94.75 460 SER A C 1
ATOM 3698 O O . SER A 1 460 ? 8.293 -21.065 -2.272 1.00 94.75 460 SER A O 1
ATOM 3700 N N . LYS A 1 461 ? 7.617 -21.963 -0.319 1.00 94.56 461 LYS A N 1
ATOM 3701 C CA . LYS A 1 461 ? 8.955 -22.371 0.140 1.00 94.56 461 LYS A CA 1
ATOM 3702 C C . LYS A 1 461 ? 9.645 -23.244 -0.909 1.00 94.56 461 LYS A C 1
ATOM 3704 O O . LYS A 1 461 ? 10.712 -22.882 -1.398 1.00 94.56 461 LYS A O 1
ATOM 3709 N N . LYS A 1 462 ? 8.978 -24.325 -1.322 1.00 95.12 462 LYS A N 1
ATOM 3710 C CA . LYS A 1 462 ? 9.490 -25.251 -2.335 1.00 95.12 462 LYS A CA 1
ATOM 3711 C C . LYS A 1 462 ? 9.803 -24.558 -3.668 1.00 95.12 462 LYS A C 1
ATOM 3713 O O . LYS A 1 462 ? 10.820 -24.856 -4.281 1.00 95.12 462 LYS A O 1
ATOM 3718 N N . LEU A 1 463 ? 8.961 -23.625 -4.119 1.00 95.12 463 LEU A N 1
ATOM 3719 C CA . LEU A 1 463 ? 9.219 -22.875 -5.353 1.00 95.12 463 LEU A CA 1
ATOM 3720 C C . LEU A 1 463 ? 10.392 -21.893 -5.227 1.00 95.12 463 LEU A C 1
ATOM 3722 O O . LEU A 1 463 ? 11.066 -21.678 -6.225 1.00 95.12 463 LEU A O 1
ATOM 3726 N N . VAL A 1 464 ? 10.684 -21.338 -4.043 1.00 94.44 464 VAL A N 1
ATOM 3727 C CA . VAL A 1 464 ? 11.930 -20.579 -3.812 1.00 94.44 464 VAL A CA 1
ATOM 3728 C C . VAL A 1 464 ? 13.150 -21.497 -3.899 1.00 94.44 464 VAL A C 1
ATOM 3730 O O . VAL A 1 464 ? 14.126 -21.145 -4.553 1.00 94.44 464 VAL A O 1
ATOM 3733 N N . GLU A 1 465 ? 13.094 -22.674 -3.279 1.00 93.00 465 GLU A N 1
ATOM 3734 C CA . GLU A 1 465 ? 14.196 -23.647 -3.289 1.00 93.00 465 GLU A CA 1
ATOM 3735 C C . GLU A 1 465 ? 14.480 -24.154 -4.718 1.00 93.00 465 GLU A C 1
ATOM 3737 O O . GLU A 1 465 ? 15.626 -24.118 -5.169 1.00 93.00 465 GLU A O 1
ATOM 3742 N N . GLU A 1 466 ? 13.438 -24.503 -5.482 1.00 93.06 466 GLU A N 1
ATOM 3743 C CA . GLU A 1 466 ? 13.558 -24.835 -6.909 1.00 93.06 466 GLU A CA 1
ATOM 3744 C C . GLU A 1 466 ? 14.025 -23.637 -7.762 1.00 93.06 466 GLU A C 1
ATOM 3746 O O . GLU A 1 466 ? 14.836 -23.820 -8.668 1.00 93.06 466 GLU A O 1
ATOM 3751 N N . ALA A 1 467 ? 13.560 -22.409 -7.485 1.00 92.12 467 ALA A N 1
ATOM 3752 C CA . ALA A 1 467 ? 13.998 -21.210 -8.211 1.00 92.12 467 ALA A CA 1
ATOM 3753 C C . ALA A 1 467 ? 15.494 -20.941 -8.028 1.00 92.12 467 ALA A C 1
ATOM 3755 O O . ALA A 1 467 ? 16.162 -20.555 -8.980 1.00 92.12 467 ALA A O 1
ATOM 3756 N N . ILE A 1 468 ? 16.030 -21.163 -6.825 1.00 90.56 468 ILE A N 1
ATOM 3757 C CA . ILE A 1 468 ? 17.461 -21.023 -6.535 1.00 90.56 468 ILE A CA 1
ATOM 3758 C C . ILE A 1 468 ? 18.261 -22.125 -7.243 1.00 90.56 468 ILE A C 1
ATOM 3760 O O . ILE A 1 468 ? 19.258 -21.831 -7.901 1.00 90.56 468 ILE A O 1
ATOM 3764 N N . GLN A 1 469 ? 17.801 -23.379 -7.171 1.00 89.19 469 GLN A N 1
ATOM 3765 C CA . GLN A 1 469 ? 18.491 -24.522 -7.777 1.00 89.19 469 GLN A CA 1
ATOM 3766 C C . GLN A 1 469 ? 18.525 -24.466 -9.317 1.00 89.19 469 GLN A C 1
ATOM 3768 O O . GLN A 1 469 ? 19.541 -24.802 -9.926 1.00 89.19 469 GLN A O 1
ATOM 3773 N N . GLU A 1 470 ? 17.424 -24.063 -9.954 1.00 88.75 470 GLU A N 1
ATOM 3774 C CA . GLU A 1 470 ? 17.289 -24.017 -11.419 1.00 88.75 470 GLU A CA 1
ATOM 3775 C C . GLU A 1 470 ? 17.604 -22.638 -12.021 1.00 88.75 470 GLU A C 1
ATOM 3777 O O . GLU A 1 470 ? 17.802 -22.538 -13.232 1.00 88.75 470 GLU A O 1
ATOM 3782 N N . GLN A 1 471 ? 17.688 -21.596 -11.183 1.00 85.75 471 GLN A N 1
ATOM 3783 C CA . GLN A 1 471 ? 17.755 -20.172 -11.549 1.00 85.75 471 GLN A CA 1
ATOM 3784 C C . GLN A 1 471 ? 16.518 -19.645 -12.302 1.00 85.75 471 GLN A C 1
ATOM 3786 O O . GLN A 1 471 ? 16.618 -18.651 -13.023 1.00 85.75 471 GLN A O 1
ATOM 3791 N N . ASP A 1 472 ? 15.358 -20.297 -12.165 1.00 88.31 472 ASP A N 1
ATOM 3792 C CA . ASP A 1 472 ? 14.158 -19.944 -12.932 1.00 88.31 472 ASP A CA 1
ATOM 3793 C C . ASP A 1 472 ? 13.419 -18.725 -12.327 1.00 88.31 472 ASP A C 1
ATOM 3795 O O . ASP A 1 472 ? 12.805 -18.848 -11.255 1.00 88.31 472 ASP A O 1
ATOM 3799 N N . PRO A 1 473 ? 13.390 -17.557 -13.009 1.00 88.94 473 PRO A N 1
ATOM 3800 C CA . PRO A 1 473 ? 12.594 -16.408 -12.576 1.00 88.94 473 PRO A CA 1
ATOM 3801 C C . PRO A 1 473 ? 11.099 -16.712 -12.427 1.00 88.94 473 PRO A C 1
ATOM 3803 O O . PRO A 1 473 ? 10.457 -16.152 -11.534 1.00 88.94 473 PRO A O 1
ATOM 3806 N N . ARG A 1 474 ? 10.551 -17.649 -13.214 1.00 89.88 474 ARG A N 1
ATOM 3807 C CA . ARG A 1 474 ? 9.124 -18.013 -13.176 1.00 89.88 474 ARG A CA 1
ATOM 3808 C C . ARG A 1 474 ? 8.757 -18.647 -11.845 1.00 89.88 474 ARG A C 1
ATOM 3810 O O . ARG A 1 474 ? 7.703 -18.341 -11.288 1.00 89.88 474 ARG A O 1
ATOM 3817 N N . LYS A 1 475 ? 9.636 -19.497 -11.304 1.00 91.69 475 LYS A N 1
ATOM 3818 C CA . LYS A 1 475 ? 9.453 -20.119 -9.986 1.00 91.69 475 LYS A CA 1
ATOM 3819 C C . LYS A 1 475 ? 9.557 -19.085 -8.866 1.00 91.69 475 LYS A C 1
ATOM 3821 O O . LYS A 1 475 ? 8.713 -19.097 -7.973 1.00 91.69 475 LYS A O 1
ATOM 3826 N N . ALA A 1 476 ? 10.491 -18.134 -8.962 1.00 91.69 476 ALA A N 1
ATOM 3827 C CA . ALA A 1 476 ? 10.596 -17.021 -8.014 1.00 91.69 476 ALA A CA 1
ATOM 3828 C C . ALA A 1 476 ? 9.332 -16.133 -8.014 1.00 91.69 476 ALA A C 1
ATOM 3830 O O . ALA A 1 476 ? 8.782 -15.832 -6.952 1.00 91.69 476 ALA A O 1
ATOM 3831 N N . ALA A 1 477 ? 8.823 -15.755 -9.192 1.00 89.19 477 ALA A N 1
ATOM 3832 C CA . ALA A 1 477 ? 7.592 -14.974 -9.328 1.00 89.19 477 ALA A CA 1
ATOM 3833 C C . ALA A 1 477 ? 6.353 -15.744 -8.824 1.00 89.19 477 ALA A C 1
ATOM 3835 O O . ALA A 1 477 ? 5.543 -15.204 -8.065 1.00 89.19 477 ALA A O 1
ATOM 3836 N N . ALA A 1 478 ? 6.229 -17.029 -9.172 1.00 89.88 478 ALA A N 1
ATOM 3837 C CA . ALA A 1 478 ? 5.138 -17.889 -8.712 1.00 89.88 478 ALA A CA 1
ATOM 3838 C C . ALA A 1 478 ? 5.164 -18.125 -7.190 1.00 89.88 478 ALA A C 1
ATOM 3840 O O . ALA A 1 478 ? 4.102 -18.162 -6.561 1.00 89.88 478 ALA A O 1
ATOM 3841 N N . ALA A 1 479 ? 6.353 -18.242 -6.585 1.00 92.56 479 ALA A N 1
ATOM 3842 C CA . ALA A 1 479 ? 6.512 -18.295 -5.135 1.00 92.56 479 ALA A CA 1
ATOM 3843 C C . ALA A 1 479 ? 5.973 -17.020 -4.476 1.00 92.56 479 ALA A C 1
ATOM 3845 O O . ALA A 1 479 ? 5.124 -17.111 -3.591 1.00 92.56 479 ALA A O 1
ATOM 3846 N N . ARG A 1 480 ? 6.367 -15.836 -4.971 1.00 89.75 480 ARG A N 1
ATOM 3847 C CA . ARG A 1 480 ? 5.922 -14.542 -4.427 1.00 89.75 480 ARG A CA 1
ATOM 3848 C C . ARG A 1 480 ? 4.404 -14.417 -4.429 1.00 89.75 480 ARG A C 1
ATOM 3850 O O . ARG A 1 480 ? 3.828 -14.046 -3.409 1.00 89.75 480 ARG A O 1
ATOM 3857 N N . ILE A 1 481 ? 3.759 -14.765 -5.543 1.00 86.19 481 ILE A N 1
ATOM 3858 C CA . ILE A 1 481 ? 2.296 -14.711 -5.683 1.00 86.19 481 ILE A CA 1
ATOM 3859 C C . ILE A 1 481 ? 1.609 -15.644 -4.669 1.00 86.19 481 ILE A C 1
ATOM 3861 O O . ILE A 1 481 ? 0.592 -15.273 -4.082 1.00 86.19 481 ILE A O 1
ATOM 3865 N N . LEU A 1 482 ? 2.162 -16.835 -4.412 1.00 89.44 482 LEU A N 1
ATOM 3866 C CA . LEU A 1 482 ? 1.627 -17.767 -3.412 1.00 89.44 482 LEU A CA 1
ATOM 3867 C C . LEU A 1 482 ? 1.883 -17.306 -1.971 1.00 89.44 482 LEU A C 1
ATOM 3869 O O . LEU A 1 482 ? 0.981 -17.420 -1.140 1.00 89.44 482 LEU A O 1
ATOM 3873 N N . ALA A 1 483 ? 3.061 -16.754 -1.678 1.00 87.31 483 ALA A N 1
ATOM 3874 C CA . ALA A 1 483 ? 3.390 -16.198 -0.368 1.00 87.31 483 ALA A CA 1
ATOM 3875 C C . ALA A 1 483 ? 2.461 -15.026 -0.022 1.00 87.31 483 ALA A C 1
ATOM 3877 O O . ALA A 1 483 ? 1.813 -15.032 1.026 1.00 87.31 483 ALA A O 1
ATOM 3878 N N . GLU A 1 484 ? 2.318 -14.070 -0.943 1.00 84.12 484 GLU A N 1
ATOM 3879 C CA . GLU A 1 484 ? 1.452 -12.902 -0.788 1.00 84.12 484 GLU A CA 1
ATOM 3880 C C . GLU A 1 484 ? -0.027 -13.306 -0.662 1.00 84.12 484 GLU A C 1
ATOM 3882 O O . GLU A 1 484 ? -0.725 -12.820 0.230 1.00 84.12 484 GLU A O 1
ATOM 3887 N N . LYS A 1 485 ? -0.497 -14.267 -1.473 1.00 82.94 485 LYS A N 1
ATOM 3888 C CA . LYS A 1 485 ? -1.855 -14.823 -1.352 1.00 82.94 485 LYS A CA 1
ATOM 3889 C C . LYS A 1 485 ? -2.079 -15.550 -0.022 1.00 82.94 485 LYS A C 1
ATOM 3891 O O . LYS A 1 485 ? -3.181 -15.479 0.516 1.00 82.94 485 LYS A O 1
ATOM 3896 N N . SER A 1 486 ? -1.060 -16.217 0.526 1.00 85.44 486 SER A N 1
ATOM 3897 C CA . SER A 1 486 ? -1.156 -16.853 1.846 1.00 85.44 486 SER A CA 1
ATOM 3898 C C . SER A 1 486 ? -1.252 -15.823 2.977 1.00 85.44 486 SER A C 1
ATOM 3900 O O . SER A 1 486 ? -2.056 -16.004 3.886 1.00 85.44 486 SER A O 1
ATOM 3902 N N . ALA A 1 487 ? -0.511 -14.711 2.884 1.00 81.94 487 ALA A N 1
ATOM 3903 C CA . ALA A 1 487 ? -0.539 -13.623 3.861 1.00 81.94 487 ALA A CA 1
ATOM 3904 C C . ALA A 1 487 ? -1.843 -12.803 3.809 1.00 81.94 487 ALA A C 1
ATOM 3906 O O . ALA A 1 487 ? -2.320 -12.344 4.844 1.00 81.94 487 ALA A O 1
ATOM 3907 N N . LYS A 1 488 ? -2.446 -12.662 2.621 1.00 75.88 488 LYS A N 1
ATOM 3908 C CA . LYS A 1 488 ? -3.739 -11.986 2.393 1.00 75.88 488 LYS A CA 1
ATOM 3909 C C . LYS A 1 488 ? -4.961 -12.916 2.537 1.00 75.88 488 LYS A C 1
ATOM 3911 O O . LYS A 1 488 ? -6.060 -12.538 2.139 1.00 75.88 488 LYS A O 1
ATOM 3916 N N . HIS A 1 489 ? -4.803 -14.136 3.060 1.00 79.75 489 HIS A N 1
ATOM 3917 C CA . HIS A 1 489 ? -5.897 -15.111 3.124 1.00 79.75 489 HIS A CA 1
ATOM 3918 C C . HIS A 1 489 ? -6.932 -14.765 4.206 1.00 79.75 489 HIS A C 1
ATOM 3920 O O . HIS A 1 489 ? -6.575 -14.532 5.360 1.00 79.75 489 HIS A O 1
ATOM 3926 N N . GLU A 1 490 ? -8.224 -14.819 3.864 1.00 74.50 490 GLU A N 1
ATOM 3927 C CA . GLU A 1 490 ? -9.343 -14.442 4.748 1.00 74.50 490 GLU A CA 1
ATOM 3928 C C . GLU A 1 490 ? -9.311 -15.167 6.105 1.00 74.50 490 GLU A C 1
ATOM 3930 O O . GLU A 1 490 ? -9.582 -14.567 7.141 1.00 74.50 490 GLU A O 1
ATOM 3935 N N . SER A 1 491 ? -8.874 -16.430 6.142 1.00 70.44 491 SER A N 1
ATOM 3936 C CA . SER A 1 491 ? -8.754 -17.200 7.390 1.00 70.44 491 SER A CA 1
ATOM 3937 C C . SER A 1 491 ? -7.716 -16.666 8.391 1.00 70.44 491 SER A C 1
ATOM 3939 O O . SER A 1 491 ? -7.713 -17.114 9.531 1.00 70.44 491 SER A O 1
ATOM 3941 N N . LEU A 1 492 ? -6.817 -15.760 7.983 1.00 69.62 492 LEU A N 1
ATOM 3942 C CA . LEU A 1 492 ? -5.892 -15.065 8.890 1.00 69.62 492 LEU A CA 1
ATOM 3943 C C . LEU A 1 492 ? -6.500 -13.779 9.478 1.00 69.62 492 LEU A C 1
ATOM 3945 O O . LEU A 1 492 ? -6.053 -13.310 10.524 1.00 69.62 492 LEU A O 1
ATOM 3949 N N . LEU A 1 493 ? -7.526 -13.231 8.820 1.00 59.97 493 LEU A N 1
ATOM 3950 C CA . LEU A 1 493 ? -8.338 -12.110 9.301 1.00 59.97 493 LEU A CA 1
ATOM 3951 C C . LEU A 1 493 ? -9.496 -12.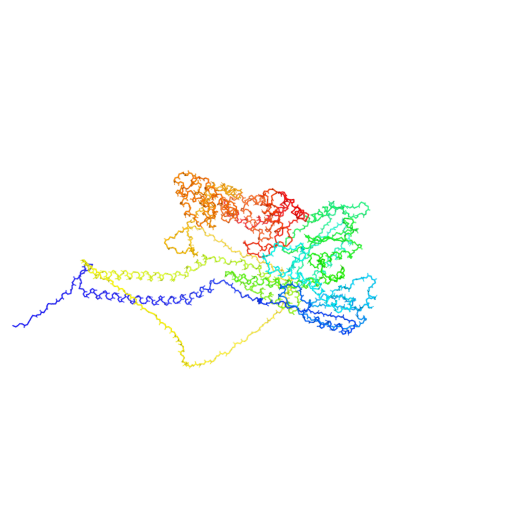590 10.176 1.00 59.97 493 LEU A C 1
ATOM 3953 O O . LEU A 1 493 ? -9.818 -11.954 11.179 1.00 59.97 493 LEU A O 1
ATOM 3957 N N . GLY A 1 494 ? -10.067 -13.744 9.829 1.00 53.97 494 GLY A N 1
ATOM 3958 C CA . GLY A 1 494 ? -11.056 -14.458 10.620 1.00 53.97 494 GLY A CA 1
ATOM 3959 C C . GLY A 1 494 ? -10.487 -14.949 11.948 1.00 53.97 494 GLY A C 1
ATOM 3960 O O . GLY A 1 494 ? -10.158 -16.127 12.100 1.00 53.97 494 GLY A O 1
ATOM 3961 N N . MET A 1 495 ? -10.459 -14.067 12.950 1.00 51.22 495 MET A N 1
ATOM 3962 C CA . MET A 1 495 ? -10.624 -14.520 14.326 1.00 51.22 495 MET A CA 1
ATOM 3963 C C . MET A 1 495 ? -11.928 -15.315 14.381 1.00 51.22 495 MET A C 1
ATOM 3965 O O . MET A 1 495 ? -12.996 -14.803 14.061 1.00 51.22 495 MET A O 1
ATOM 3969 N N . THR A 1 496 ? -11.860 -16.592 14.750 1.00 48.81 496 THR A N 1
ATOM 3970 C CA . THR A 1 496 ? -13.081 -17.365 14.970 1.00 48.81 496 THR A CA 1
ATOM 3971 C C . THR A 1 496 ? -13.734 -16.864 16.252 1.00 48.81 496 THR A C 1
ATOM 3973 O O . THR A 1 496 ? -13.294 -17.248 17.339 1.00 48.81 496 THR A O 1
ATOM 3976 N N . ASP A 1 497 ? -14.775 -16.034 16.120 1.00 44.97 497 ASP A N 1
ATOM 3977 C CA . ASP A 1 497 ? -15.494 -15.328 17.198 1.00 44.97 497 ASP A CA 1
ATOM 3978 C C . ASP A 1 497 ? -16.341 -16.225 18.125 1.00 44.97 497 ASP A C 1
ATOM 3980 O O . ASP A 1 497 ? -17.407 -15.867 18.631 1.00 44.97 497 ASP A O 1
ATOM 3984 N N . LEU A 1 498 ? -15.787 -17.382 18.484 1.00 50.12 498 LEU A N 1
ATOM 3985 C CA . LEU A 1 498 ? -15.998 -17.994 19.789 1.00 50.12 498 LEU A CA 1
ATOM 3986 C C . LEU A 1 498 ? -15.343 -17.114 20.865 1.00 50.12 498 LEU A C 1
ATOM 3988 O O . LEU A 1 498 ? -14.342 -17.480 21.490 1.00 50.12 498 LEU A O 1
ATOM 3992 N N . THR A 1 499 ? -15.959 -15.949 21.086 1.00 49.56 499 THR A N 1
ATOM 3993 C CA . THR A 1 499 ? -15.717 -15.090 22.246 1.00 49.56 499 THR A CA 1
ATOM 3994 C C . THR A 1 499 ? -15.738 -15.933 23.530 1.00 49.56 499 THR A C 1
ATOM 3996 O O . THR A 1 499 ? -16.442 -16.952 23.590 1.00 49.56 499 THR A O 1
ATOM 3999 N N . PRO A 1 500 ? -15.010 -15.539 24.594 1.00 51.38 500 PRO A N 1
ATOM 4000 C CA . PRO A 1 500 ? -14.970 -16.307 25.840 1.00 51.38 500 PRO A CA 1
ATOM 4001 C C . PRO A 1 500 ? -16.362 -16.643 26.396 1.00 51.38 500 PRO A C 1
ATOM 4003 O O . PRO A 1 500 ? -16.563 -17.724 26.940 1.00 51.38 500 PRO A O 1
ATOM 4006 N N . TYR A 1 501 ? -17.348 -15.771 26.173 1.00 51.88 501 TYR A N 1
ATOM 4007 C CA . TYR A 1 501 ? -18.745 -15.973 26.557 1.00 51.88 501 TYR A CA 1
ATOM 4008 C C . TYR A 1 501 ? -19.445 -17.095 25.775 1.00 51.88 501 TYR A C 1
ATOM 4010 O O . TYR A 1 501 ? -20.162 -17.890 26.380 1.00 51.88 501 TYR A O 1
ATOM 4018 N N . LEU A 1 502 ? -19.209 -17.226 24.463 1.00 54.59 502 LEU A N 1
ATOM 4019 C CA . LEU A 1 502 ? -19.772 -18.326 23.671 1.00 54.59 502 LEU A CA 1
ATOM 4020 C C . LEU A 1 502 ? -19.119 -19.669 24.041 1.00 54.59 502 LEU A C 1
ATOM 4022 O O . LEU A 1 502 ? -19.802 -20.687 24.140 1.00 54.59 502 LEU A O 1
ATOM 4026 N N . LYS A 1 503 ? -17.814 -19.649 24.353 1.00 54.69 503 LYS A N 1
ATOM 4027 C CA . LYS A 1 503 ? -17.103 -20.784 24.964 1.00 54.69 503 LYS A CA 1
ATOM 4028 C C . LYS A 1 503 ? -17.747 -21.174 26.308 1.00 54.69 503 LYS A C 1
ATOM 4030 O O . LYS A 1 503 ? -18.115 -22.331 26.488 1.00 54.69 503 LYS A O 1
ATOM 4035 N N . ILE A 1 504 ? -17.981 -20.221 27.216 1.00 56.31 504 ILE A N 1
ATOM 4036 C CA . ILE A 1 504 ? -18.683 -20.449 28.498 1.00 56.31 504 ILE A CA 1
ATOM 4037 C C . ILE A 1 504 ? -20.095 -21.026 28.283 1.00 56.31 504 ILE A C 1
ATOM 4039 O O . ILE A 1 504 ? -20.482 -21.946 29.000 1.00 56.31 504 ILE A O 1
ATOM 4043 N N . GLY A 1 505 ? -20.839 -20.561 27.274 1.00 56.56 505 GLY A N 1
ATOM 4044 C CA . GLY A 1 505 ? -22.169 -21.084 26.934 1.00 56.56 505 GLY A CA 1
ATOM 4045 C C . GLY A 1 505 ? -22.189 -22.572 26.558 1.00 56.56 505 GLY A C 1
ATOM 4046 O O . GLY A 1 505 ? -23.167 -23.258 26.846 1.00 56.56 505 GLY A O 1
ATOM 4047 N N . ILE A 1 506 ? -21.099 -23.089 25.980 1.00 59.69 506 ILE A N 1
ATOM 4048 C CA . ILE A 1 506 ? -20.911 -24.522 25.699 1.00 59.69 506 ILE A CA 1
ATOM 4049 C C . ILE A 1 506 ? -20.397 -25.260 26.947 1.00 59.69 506 ILE A C 1
ATOM 4051 O O . ILE A 1 506 ? -20.838 -26.372 27.237 1.00 59.69 506 ILE A O 1
ATOM 4055 N N . TYR A 1 507 ? -19.494 -24.647 27.721 1.00 62.28 507 TYR A N 1
ATOM 4056 C CA . TYR A 1 507 ? -18.853 -25.314 28.858 1.00 62.28 507 TYR A CA 1
ATOM 4057 C C . TYR A 1 507 ? -19.675 -25.338 30.150 1.00 62.28 507 TYR A C 1
ATOM 4059 O O . TYR A 1 507 ? -19.443 -26.233 30.953 1.00 62.28 507 TYR A O 1
ATOM 4067 N N . VAL A 1 508 ? -20.653 -24.452 30.366 1.00 64.56 508 VAL A N 1
ATOM 4068 C CA . VAL A 1 508 ? -21.536 -24.515 31.551 1.00 64.56 508 VAL A CA 1
ATOM 4069 C C . VAL A 1 508 ? -22.451 -25.754 31.536 1.00 64.56 508 VAL A C 1
ATOM 4071 O O . VAL A 1 508 ? -22.463 -26.471 32.535 1.00 64.56 508 VAL A O 1
ATOM 4074 N N . PRO A 1 509 ? -23.156 -26.101 30.438 1.00 56.75 509 PRO A N 1
ATOM 4075 C CA . PRO A 1 509 ? -23.895 -27.365 30.353 1.00 56.75 509 PRO A CA 1
ATOM 4076 C C . PRO A 1 509 ? -23.013 -28.606 30.542 1.00 56.75 509 PRO A C 1
ATOM 4078 O O . PRO A 1 509 ? -23.461 -29.591 31.124 1.00 56.75 509 PRO A O 1
ATOM 4081 N N . ILE A 1 510 ? -21.757 -28.551 30.082 1.00 61.47 510 ILE A N 1
ATOM 4082 C CA . ILE A 1 510 ? -20.787 -29.646 30.225 1.00 61.47 510 ILE A CA 1
ATOM 4083 C C . ILE A 1 510 ? -20.230 -29.719 31.656 1.00 61.47 510 ILE A C 1
ATOM 4085 O O . ILE A 1 510 ? -20.022 -30.818 32.154 1.00 61.47 510 ILE A O 1
ATOM 4089 N N . SER A 1 511 ? -20.011 -28.591 32.343 1.00 61.59 511 SER A N 1
ATOM 4090 C CA . SER A 1 511 ? -19.410 -28.549 33.685 1.00 61.59 511 SER A CA 1
ATOM 4091 C C . SER A 1 511 ? -20.415 -28.706 34.830 1.00 61.59 511 SER A C 1
ATOM 4093 O O . SER A 1 511 ? -20.046 -29.205 35.892 1.00 61.59 511 SER A O 1
ATOM 4095 N N . MET A 1 512 ? -21.691 -28.358 34.633 1.00 66.25 512 MET A N 1
ATOM 4096 C CA . MET A 1 512 ? -22.747 -28.497 35.649 1.00 66.25 512 MET A CA 1
ATOM 4097 C C . MET A 1 512 ? -22.855 -29.913 36.258 1.00 66.25 512 MET A C 1
ATOM 4099 O O . MET A 1 512 ? -22.906 -30.001 37.488 1.00 66.25 512 MET A O 1
ATOM 4103 N N . PRO A 1 513 ? -22.800 -31.018 35.479 1.00 64.56 513 PRO A N 1
ATOM 4104 C CA . PRO A 1 513 ? -22.728 -32.382 36.017 1.00 64.56 513 PRO A CA 1
ATOM 4105 C C . PRO A 1 513 ? -21.553 -32.650 36.966 1.00 64.56 513 PRO A C 1
ATOM 4107 O O . PRO A 1 513 ? -21.647 -33.563 37.776 1.00 64.56 513 PRO A O 1
ATOM 4110 N N . PHE A 1 514 ? -20.473 -31.866 36.888 1.00 63.25 514 PHE A N 1
ATOM 4111 C CA . PHE A 1 514 ? -19.301 -31.976 37.761 1.00 63.25 514 PHE A CA 1
ATOM 4112 C C . PHE A 1 514 ? -19.395 -31.045 38.981 1.00 63.25 514 PHE A C 1
ATOM 4114 O O . PHE A 1 514 ? -18.949 -31.407 40.068 1.00 63.25 514 PHE A O 1
ATOM 4121 N N . VAL A 1 515 ? -20.005 -29.862 38.829 1.00 67.00 515 VAL A N 1
ATOM 4122 C CA . VAL A 1 515 ? -20.173 -28.881 39.917 1.00 67.00 515 VAL A CA 1
ATOM 4123 C C . VAL A 1 515 ? -21.220 -29.336 40.937 1.00 67.00 515 VAL A C 1
ATOM 4125 O O . VAL A 1 515 ? -20.961 -29.251 42.138 1.00 67.00 515 VAL A O 1
ATOM 4128 N N . PHE A 1 516 ? -22.378 -29.843 40.494 1.00 66.19 516 PHE A N 1
ATOM 4129 C CA . PHE A 1 516 ? -23.456 -30.256 41.406 1.00 66.19 516 PHE A CA 1
ATOM 4130 C C . PHE A 1 516 ? -23.009 -31.302 42.446 1.00 66.19 516 PHE A C 1
ATOM 4132 O O . PHE A 1 516 ? -23.208 -31.046 43.634 1.00 66.19 516 PHE A O 1
ATOM 4139 N N . PRO A 1 517 ? -22.344 -32.414 42.067 1.00 66.88 517 PRO A N 1
ATOM 4140 C CA . PRO A 1 517 ? -21.877 -33.414 43.028 1.00 66.88 517 PRO A CA 1
ATOM 4141 C C . PRO A 1 517 ? -20.837 -32.871 44.026 1.00 66.88 517 PRO A C 1
ATOM 4143 O O . PRO A 1 517 ? -20.858 -33.226 45.201 1.00 66.88 517 PRO A O 1
ATOM 4146 N N . ILE A 1 518 ? -19.955 -31.955 43.603 1.00 65.62 518 ILE A N 1
ATOM 4147 C CA . ILE A 1 518 ? -18.975 -31.314 44.502 1.00 65.62 518 ILE A CA 1
ATOM 4148 C C . ILE A 1 518 ? -19.683 -30.417 45.530 1.00 65.62 518 ILE A C 1
ATOM 4150 O O . ILE A 1 518 ? -19.356 -30.453 46.717 1.00 65.62 518 ILE A O 1
ATOM 4154 N N . VAL A 1 519 ? -20.688 -29.645 45.102 1.00 70.56 519 VAL A N 1
ATOM 4155 C CA . VAL A 1 519 ? -21.517 -28.834 46.008 1.00 70.56 519 VAL A CA 1
ATOM 4156 C C . VAL A 1 519 ? -22.316 -29.725 46.966 1.00 70.56 519 VAL A C 1
ATOM 4158 O O . VAL A 1 519 ? -22.394 -29.415 48.154 1.00 70.56 519 VAL A O 1
ATOM 4161 N N . GLU A 1 520 ? -22.841 -30.858 46.495 1.00 66.88 520 GLU A N 1
ATOM 4162 C CA . GLU A 1 520 ? -23.537 -31.841 47.332 1.00 66.88 520 GLU A CA 1
ATOM 4163 C C . GLU A 1 520 ? -22.618 -32.427 48.418 1.00 66.88 520 GLU A C 1
ATOM 4165 O O . GLU A 1 520 ? -23.028 -32.495 49.574 1.00 66.88 520 GLU A O 1
ATOM 4170 N N . VAL A 1 521 ? -21.353 -32.749 48.107 1.00 66.75 521 VAL A N 1
ATOM 4171 C CA . VAL A 1 521 ? -20.354 -33.173 49.113 1.00 66.75 521 VAL A CA 1
ATOM 4172 C C . VAL A 1 521 ? -20.099 -32.094 50.153 1.00 66.75 521 VAL A C 1
ATOM 4174 O O . VAL A 1 521 ? -20.067 -32.398 51.343 1.00 66.75 521 VAL A O 1
ATOM 4177 N N . ILE A 1 522 ? -19.913 -30.844 49.729 1.00 67.00 522 ILE A N 1
ATOM 4178 C CA . ILE A 1 522 ? -19.629 -29.732 50.644 1.00 67.00 522 ILE A CA 1
ATOM 4179 C C . ILE A 1 522 ? -20.824 -29.514 51.583 1.00 67.00 522 ILE A C 1
ATOM 4181 O O . ILE A 1 522 ? -20.648 -29.443 52.801 1.00 67.00 522 ILE A O 1
ATOM 4185 N N . LEU A 1 523 ? -22.047 -29.491 51.043 1.00 71.00 523 LEU A N 1
ATOM 4186 C CA . LEU A 1 523 ? -23.277 -29.374 51.829 1.00 71.00 523 LEU A CA 1
ATOM 4187 C C . LEU A 1 523 ? -23.488 -30.578 52.757 1.00 71.00 523 LEU A C 1
ATOM 4189 O O . LEU A 1 523 ? -23.828 -30.384 53.923 1.00 71.00 523 LEU A O 1
ATOM 4193 N N . ALA A 1 524 ? -23.236 -31.803 52.289 1.00 67.06 524 ALA A N 1
ATOM 4194 C CA . ALA A 1 524 ? -23.314 -33.010 53.106 1.00 67.06 524 ALA A CA 1
ATOM 4195 C C . ALA A 1 524 ? -22.274 -32.995 54.236 1.00 67.06 524 ALA A C 1
ATOM 4197 O O . ALA A 1 524 ? -22.615 -33.297 55.376 1.00 67.06 524 ALA A O 1
ATOM 4198 N N . PHE A 1 525 ? -21.031 -32.593 53.963 1.00 72.25 525 PHE A N 1
ATOM 4199 C CA . PHE A 1 525 ? -19.978 -32.466 54.970 1.00 72.25 525 PHE A CA 1
ATOM 4200 C C . PHE A 1 525 ? -20.350 -31.438 56.044 1.00 72.25 525 PHE A C 1
ATOM 4202 O O . PHE A 1 525 ? -20.272 -31.751 57.231 1.00 72.25 525 PHE A O 1
ATOM 4209 N N . PHE A 1 526 ? -20.829 -30.249 55.659 1.00 69.50 526 PHE A N 1
ATOM 4210 C CA . PHE A 1 526 ? -21.314 -29.256 56.623 1.00 69.50 526 PHE A CA 1
ATOM 4211 C C . PHE A 1 526 ? -22.547 -29.746 57.396 1.00 69.50 526 PHE A C 1
ATOM 4213 O O . PHE A 1 526 ? -22.594 -29.575 58.613 1.00 69.50 526 PHE A O 1
ATOM 4220 N N . TYR A 1 527 ? -23.505 -30.410 56.742 1.00 73.50 527 TYR A N 1
ATOM 4221 C CA . TYR A 1 527 ? -24.680 -30.997 57.395 1.00 73.50 527 TYR A CA 1
ATOM 4222 C C . TYR A 1 527 ? -24.294 -32.076 58.417 1.00 73.50 527 TYR A C 1
ATOM 4224 O O . TYR A 1 527 ? -24.750 -32.031 59.560 1.00 73.50 527 TYR A O 1
ATOM 4232 N N . TYR A 1 528 ? -23.425 -33.022 58.049 1.00 68.19 528 TYR A N 1
ATOM 4233 C CA . TYR A 1 528 ? -22.956 -34.063 58.962 1.00 68.19 528 TYR A CA 1
ATOM 4234 C C . TYR A 1 528 ? -22.091 -33.493 60.085 1.00 68.19 528 TYR A C 1
ATOM 4236 O O . TYR A 1 528 ? -22.248 -33.927 61.222 1.00 68.19 528 TYR A O 1
ATOM 4244 N N . LYS A 1 529 ? -21.246 -32.491 59.811 1.00 67.38 529 LYS A N 1
ATOM 4245 C CA . LYS A 1 529 ? -20.467 -31.801 60.845 1.00 67.38 529 LYS A CA 1
ATOM 4246 C C . LYS A 1 529 ? -21.383 -31.108 61.857 1.00 67.38 529 LYS A C 1
ATOM 4248 O O . LYS A 1 529 ? -21.299 -31.422 63.036 1.00 67.38 529 LYS A O 1
ATOM 4253 N N . LEU A 1 530 ? -22.343 -30.299 61.399 1.00 69.56 530 LEU A N 1
ATOM 4254 C CA . LEU A 1 530 ? -23.366 -29.680 62.255 1.00 69.56 530 LEU A CA 1
ATOM 4255 C C . LEU A 1 530 ? -24.167 -30.720 63.056 1.00 69.56 530 LEU A C 1
ATOM 4257 O O . LEU A 1 530 ? -24.472 -30.498 64.225 1.00 69.56 530 LEU A O 1
ATOM 4261 N N . LYS A 1 531 ? -24.492 -31.869 62.452 1.00 65.19 531 LYS A N 1
ATOM 4262 C CA . LYS A 1 531 ? -25.220 -32.965 63.109 1.00 65.19 531 LYS A CA 1
ATOM 4263 C C . LYS A 1 531 ? -24.379 -33.673 64.178 1.00 65.19 531 LYS A C 1
ATOM 4265 O O . LYS A 1 531 ? -24.918 -34.014 65.228 1.00 65.19 531 LYS A O 1
ATOM 4270 N N . VAL A 1 532 ? -23.078 -33.858 63.948 1.00 65.94 532 VAL A N 1
ATOM 4271 C CA . VAL A 1 532 ? -22.127 -34.391 64.939 1.00 65.94 532 VAL A CA 1
ATOM 4272 C C . VAL A 1 532 ? -21.894 -33.379 66.061 1.00 65.94 532 VAL A C 1
ATOM 4274 O O . VAL A 1 532 ? -22.028 -33.745 67.225 1.00 65.94 532 VAL A O 1
ATOM 4277 N N . ASP A 1 533 ? -21.646 -32.108 65.740 1.00 63.25 533 ASP A N 1
ATOM 4278 C CA . ASP A 1 533 ? -21.465 -31.031 66.721 1.00 63.25 533 ASP A CA 1
ATOM 4279 C C . ASP A 1 533 ? -22.714 -30.884 67.617 1.00 63.25 533 ASP A C 1
ATOM 4281 O O . ASP A 1 533 ? -22.601 -30.779 68.840 1.00 63.25 533 ASP A O 1
ATOM 4285 N N . PHE A 1 534 ? -23.918 -30.987 67.038 1.00 62.03 534 PHE A N 1
ATOM 4286 C CA . PHE A 1 534 ? -25.188 -31.024 67.773 1.00 62.03 534 PHE A CA 1
ATOM 4287 C C . PHE A 1 534 ? -25.315 -32.257 68.684 1.00 62.03 534 PHE A C 1
ATOM 4289 O O . PHE A 1 534 ? -25.693 -32.119 69.848 1.00 62.03 534 PHE A O 1
ATOM 4296 N N . LEU A 1 535 ? -24.974 -33.457 68.197 1.00 59.62 535 LEU A N 1
ATOM 4297 C CA . LEU A 1 535 ? -24.992 -34.690 68.999 1.00 59.62 535 LEU A CA 1
ATOM 4298 C C . LEU A 1 535 ? -23.986 -34.642 70.163 1.00 59.62 535 LEU A C 1
ATOM 4300 O O . LEU A 1 535 ? -24.307 -35.099 71.259 1.00 59.62 535 LEU A O 1
ATOM 4304 N N . VAL A 1 536 ? -22.806 -34.051 69.954 1.00 57.88 536 VAL A N 1
ATOM 4305 C CA . VAL A 1 536 ? -21.777 -33.844 70.987 1.00 57.88 536 VAL A CA 1
ATOM 4306 C C . VAL A 1 536 ? -22.218 -32.785 72.006 1.00 57.88 536 VAL A C 1
ATOM 4308 O O . VAL A 1 536 ? -22.036 -32.980 73.211 1.00 57.88 536 VAL A O 1
ATOM 4311 N N . ALA A 1 537 ? -22.865 -31.701 71.565 1.00 56.00 537 ALA A N 1
ATOM 4312 C CA . ALA A 1 537 ? -23.480 -30.723 72.462 1.00 56.00 537 ALA A CA 1
ATOM 4313 C C . ALA A 1 537 ? -24.579 -31.361 73.338 1.00 56.00 537 ALA A C 1
ATOM 4315 O O . ALA A 1 537 ? -24.639 -31.095 74.536 1.00 56.00 537 ALA A O 1
ATOM 4316 N N . PHE A 1 538 ? -25.363 -32.301 72.792 1.00 54.66 538 PHE A N 1
ATOM 4317 C CA . PHE A 1 538 ? -26.397 -33.077 73.502 1.00 54.66 538 PHE A CA 1
ATOM 4318 C C . PHE A 1 538 ? -25.869 -34.079 74.561 1.00 54.66 538 PHE A C 1
ATOM 4320 O O . PHE A 1 538 ? -26.634 -34.899 75.098 1.00 54.66 538 PHE A O 1
ATOM 4327 N N . VAL A 1 539 ? -24.563 -34.056 74.848 1.00 54.44 539 VAL A N 1
ATOM 4328 C CA . VAL A 1 539 ? -23.873 -34.935 75.808 1.00 54.44 539 VAL A CA 1
ATOM 4329 C C . VAL A 1 539 ? -23.131 -34.156 76.911 1.00 54.44 539 VAL A C 1
ATOM 4331 O O . VAL A 1 539 ? -22.850 -34.744 77.953 1.00 54.44 539 VAL A O 1
ATOM 4334 N N . LYS A 1 540 ? -22.864 -32.848 76.762 1.00 40.69 540 LYS A N 1
ATOM 4335 C CA . LYS A 1 540 ? -22.166 -32.050 77.793 1.00 40.69 540 LYS A CA 1
ATOM 4336 C C . LYS A 1 540 ? -23.136 -31.364 78.778 1.00 40.69 540 LYS A C 1
ATOM 4338 O O . LYS A 1 540 ? -24.004 -30.617 78.329 1.00 40.69 540 LYS A O 1
ATOM 4343 N N . PRO A 1 541 ? -22.982 -31.546 80.106 1.00 39.78 541 PRO A N 1
ATOM 4344 C CA . PRO A 1 541 ? -23.682 -30.744 81.112 1.00 39.78 541 PRO A CA 1
ATOM 4345 C C . PRO A 1 541 ? -23.007 -29.367 81.315 1.00 39.78 541 PRO A C 1
ATOM 4347 O O . PRO A 1 541 ? -21.832 -29.208 80.975 1.00 39.78 541 PRO A O 1
ATOM 4350 N N . PRO A 1 542 ? -23.714 -28.368 81.879 1.00 39.56 542 PRO A N 1
ATOM 4351 C CA . PRO A 1 542 ? -23.159 -27.039 82.136 1.00 39.56 542 PRO A CA 1
ATOM 4352 C C . PRO A 1 542 ? -22.451 -26.946 83.499 1.00 39.56 542 PRO A C 1
ATOM 4354 O O . PRO A 1 542 ? -23.010 -27.346 84.519 1.00 39.56 542 PRO A O 1
ATOM 4357 N N . SER A 1 543 ? -21.264 -26.333 83.540 1.00 31.88 543 SER A N 1
ATOM 4358 C CA . SER A 1 543 ? -20.606 -25.936 84.794 1.00 31.88 543 SER A CA 1
ATOM 4359 C C . SER A 1 543 ? -19.580 -24.813 84.601 1.00 31.88 543 SER A C 1
ATOM 4361 O O . SER A 1 543 ? -18.739 -24.872 83.707 1.00 31.88 543 SER A O 1
ATOM 4363 N N . SER A 1 544 ? -19.616 -23.837 85.501 1.00 32.31 544 SER A N 1
ATOM 4364 C CA . SER A 1 544 ? -18.576 -22.841 85.801 1.00 32.31 544 SER A CA 1
ATOM 4365 C C . SER A 1 544 ? -18.664 -22.546 87.322 1.00 32.31 544 SER A C 1
ATOM 4367 O O . SER A 1 544 ? -19.623 -23.030 87.936 1.00 32.31 544 SER A O 1
ATOM 4369 N N . PRO A 1 545 ? -17.749 -21.786 87.968 1.00 53.91 545 PRO A N 1
ATOM 4370 C CA . PRO A 1 545 ? -16.642 -20.999 87.409 1.00 53.91 545 PRO A CA 1
ATOM 4371 C C . PRO A 1 545 ? -15.285 -21.139 88.158 1.00 53.91 545 PRO A C 1
ATOM 4373 O O . PRO A 1 545 ? -15.163 -21.923 89.092 1.00 53.91 545 PRO A O 1
ATOM 4376 N N . ARG A 1 546 ? -14.351 -20.240 87.784 1.00 28.91 546 ARG A N 1
ATOM 4377 C CA . ARG A 1 546 ? -13.233 -19.620 88.545 1.00 28.91 546 ARG A CA 1
ATOM 4378 C C . ARG A 1 546 ? -11.773 -20.072 88.342 1.00 28.91 546 ARG A C 1
ATOM 4380 O O . ARG A 1 546 ? -11.439 -21.247 88.332 1.00 28.91 546 ARG A O 1
ATOM 4387 N N . GLU A 1 547 ? -10.962 -19.006 88.348 1.00 29.81 547 GLU A N 1
ATOM 4388 C CA . GLU A 1 547 ? -9.549 -18.851 88.738 1.00 29.81 547 GLU A CA 1
ATOM 4389 C C . GLU A 1 547 ? -8.413 -19.167 87.732 1.00 29.81 547 GLU A C 1
ATOM 4391 O O . GLU A 1 547 ? -8.603 -19.758 86.674 1.00 29.81 547 GLU A O 1
ATOM 4396 N N . LEU A 1 548 ? -7.274 -18.530 88.031 1.00 27.81 548 LEU A N 1
ATOM 4397 C CA . LEU A 1 548 ? -6.093 -18.101 87.246 1.00 27.81 548 LEU A CA 1
ATOM 4398 C C . LEU A 1 548 ? -4.866 -18.228 88.201 1.00 27.81 548 LEU A C 1
ATOM 4400 O O . LEU A 1 548 ? -5.128 -18.423 89.393 1.00 27.81 548 LEU A O 1
ATOM 4404 N N . PRO A 1 549 ? -3.581 -1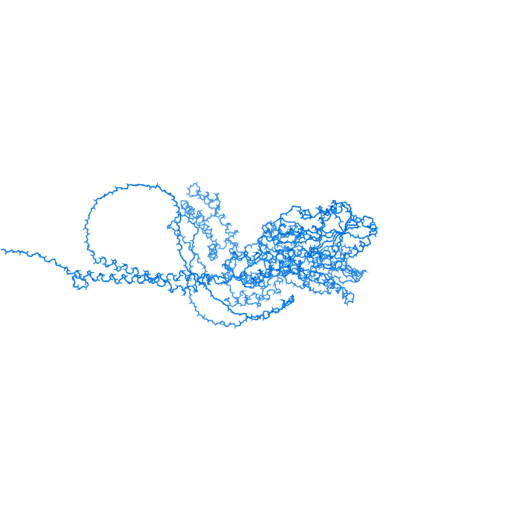8.022 87.808 1.00 48.25 549 PRO A N 1
ATOM 4405 C CA . PRO A 1 549 ? -2.985 -17.632 86.513 1.00 48.25 549 PRO A CA 1
ATOM 4406 C C . PRO A 1 549 ? -1.771 -18.542 86.122 1.00 48.25 549 PRO A C 1
ATOM 4408 O O . PRO A 1 549 ? -1.731 -19.693 86.536 1.00 48.25 549 PRO A O 1
ATOM 4411 N N . GLU A 1 550 ? -0.790 -17.990 85.375 1.00 28.19 550 GLU A N 1
ATOM 4412 C CA . GLU A 1 550 ? 0.644 -18.400 85.298 1.00 28.19 550 GLU A CA 1
ATOM 4413 C C . GLU A 1 550 ? 0.993 -19.726 84.553 1.00 28.19 550 GLU A C 1
ATOM 4415 O O . GLU A 1 550 ? 0.214 -20.670 84.531 1.00 28.19 550 GLU A O 1
ATOM 4420 N N . GLU A 1 551 ? 2.124 -19.880 83.836 1.00 27.62 551 GLU A N 1
ATOM 4421 C CA . GLU A 1 551 ? 3.176 -18.926 83.413 1.00 27.62 551 GLU A CA 1
ATOM 4422 C C . GLU A 1 551 ? 3.832 -19.337 82.057 1.00 27.62 551 GLU A C 1
ATOM 4424 O O . GLU A 1 551 ? 3.495 -20.359 81.459 1.00 27.62 551 GLU A O 1
ATOM 4429 N N . LYS A 1 552 ? 4.773 -18.523 81.552 1.00 30.20 552 LYS A N 1
ATOM 4430 C CA . LYS A 1 552 ? 5.707 -18.791 80.426 1.00 30.20 552 LYS A CA 1
ATOM 4431 C C . LYS A 1 552 ? 7.077 -19.240 81.007 1.00 30.20 552 LYS A C 1
ATOM 4433 O O . LYS A 1 552 ? 7.296 -18.916 82.169 1.00 30.20 552 LYS A O 1
ATOM 4438 N N . PRO A 1 553 ? 8.024 -19.891 80.271 1.00 37.44 553 PRO A N 1
ATOM 4439 C CA . PRO A 1 553 ? 8.478 -19.443 78.942 1.00 37.44 553 PRO A CA 1
ATOM 4440 C C . PRO A 1 553 ? 9.022 -20.513 77.950 1.00 37.44 553 PRO A C 1
ATOM 4442 O O . PRO A 1 553 ? 9.022 -21.715 78.192 1.00 37.44 553 PRO A O 1
ATOM 4445 N N . SER A 1 554 ? 9.496 -20.013 76.803 1.00 28.66 554 SER A N 1
ATOM 4446 C CA . SER A 1 554 ? 10.427 -20.628 75.827 1.00 28.66 554 SER A CA 1
ATOM 4447 C C . SER A 1 554 ? 11.907 -20.397 76.270 1.00 28.66 554 SER A C 1
ATOM 4449 O O . SER A 1 554 ? 12.056 -19.702 77.280 1.00 28.66 554 SER A O 1
ATOM 4451 N N . PRO A 1 555 ? 13.006 -20.868 75.606 1.00 42.00 555 PRO A N 1
ATOM 4452 C CA . PRO A 1 555 ? 13.339 -20.641 74.175 1.00 42.00 555 PRO A CA 1
ATOM 4453 C C . PRO A 1 555 ? 14.173 -21.753 73.459 1.00 42.00 555 PRO A C 1
ATOM 4455 O O . PRO A 1 555 ? 14.426 -22.792 74.052 1.00 42.00 555 PRO A O 1
ATOM 4458 N N . SER A 1 556 ? 14.582 -21.468 72.201 1.00 28.64 556 SER A N 1
ATOM 4459 C CA . SER A 1 556 ? 15.871 -21.802 71.511 1.00 28.64 556 SER A CA 1
ATOM 4460 C C . SER A 1 556 ? 16.427 -23.244 71.487 1.00 28.64 556 SER A C 1
ATOM 4462 O O . SER A 1 556 ? 16.318 -23.962 72.467 1.00 28.64 556 SER A O 1
ATOM 4464 N N . GLU A 1 557 ? 17.195 -23.719 70.499 1.00 30.00 557 GLU A N 1
ATOM 4465 C CA . GLU A 1 557 ? 17.520 -23.413 69.080 1.00 30.00 557 GLU A CA 1
ATOM 4466 C C . GLU A 1 557 ? 18.401 -24.599 68.589 1.00 30.00 557 GLU A C 1
ATOM 4468 O O . GLU A 1 557 ? 18.885 -25.353 69.430 1.00 30.00 557 GLU A O 1
ATOM 4473 N N . ASP A 1 558 ? 18.577 -24.790 67.270 1.00 29.56 558 ASP A N 1
ATOM 4474 C CA . ASP A 1 558 ? 19.850 -25.170 66.591 1.00 29.56 558 ASP A CA 1
ATOM 4475 C C . ASP A 1 558 ? 19.684 -25.954 65.269 1.00 29.56 558 ASP A C 1
ATOM 4477 O O . ASP A 1 558 ? 18.728 -26.696 65.039 1.00 29.56 558 ASP A O 1
ATOM 4481 N N . VAL A 1 559 ? 20.662 -25.742 64.378 1.00 30.81 559 VAL A N 1
ATOM 4482 C CA . VAL A 1 559 ? 20.808 -26.218 62.985 1.00 30.81 559 VAL A CA 1
ATOM 4483 C C . VAL A 1 559 ? 22.330 -26.274 62.730 1.00 30.81 559 VAL A C 1
ATOM 4485 O O . VAL A 1 559 ? 22.962 -25.254 63.017 1.00 30.81 559 VAL A O 1
ATOM 4488 N N . PRO A 1 560 ? 22.970 -27.370 62.226 1.00 41.59 560 PRO A N 1
ATOM 4489 C CA . PRO A 1 560 ? 22.941 -27.656 60.772 1.00 41.59 560 PRO A CA 1
ATOM 4490 C C . PRO A 1 560 ? 23.254 -29.100 60.260 1.00 41.59 560 PRO A C 1
ATOM 4492 O O . PRO A 1 560 ? 24.009 -29.853 60.860 1.00 41.59 560 PRO A O 1
ATOM 4495 N N . GLY A 1 561 ? 22.851 -29.391 59.008 1.00 28.02 561 GLY A N 1
ATOM 4496 C CA . GLY A 1 561 ? 23.859 -29.587 57.940 1.00 28.02 561 GLY A CA 1
ATOM 4497 C C . GLY A 1 561 ? 24.040 -30.930 57.180 1.00 28.02 561 GLY A C 1
ATOM 4498 O O . GLY A 1 561 ? 24.589 -31.878 57.718 1.00 28.02 561 GLY A O 1
ATOM 4499 N N . VAL A 1 562 ? 23.804 -30.866 55.852 1.00 28.92 562 VAL A N 1
ATOM 4500 C CA . VAL A 1 562 ? 24.745 -31.243 54.747 1.00 28.92 562 VAL A CA 1
ATOM 4501 C C . VAL A 1 562 ? 24.938 -32.735 54.291 1.00 28.92 562 VAL A C 1
ATOM 4503 O O . VAL A 1 562 ? 25.129 -33.646 55.084 1.00 28.92 562 VAL A O 1
ATOM 4506 N N . THR A 1 563 ? 24.991 -32.910 52.947 1.00 29.36 563 THR A N 1
ATOM 4507 C CA . THR A 1 563 ? 25.573 -33.992 52.071 1.00 29.36 563 THR A CA 1
ATOM 4508 C C . THR A 1 563 ? 24.931 -35.392 51.821 1.00 29.36 563 THR A C 1
ATOM 4510 O O . THR A 1 563 ? 24.918 -36.255 52.685 1.00 29.36 563 THR A O 1
ATOM 4513 N N . GLU A 1 564 ? 24.611 -35.621 50.526 1.00 29.02 564 GLU A N 1
ATOM 4514 C CA . GLU A 1 564 ? 25.094 -36.695 49.597 1.00 29.02 564 GLU A CA 1
ATOM 4515 C C . GLU A 1 564 ? 24.427 -38.081 49.312 1.00 29.02 564 GLU A C 1
ATOM 4517 O O . GLU A 1 564 ? 24.237 -38.923 50.179 1.00 29.02 564 GLU A O 1
ATOM 4522 N N . ASN A 1 565 ? 24.321 -38.328 47.985 1.00 29.50 565 ASN A N 1
ATOM 4523 C CA . ASN A 1 565 ? 24.613 -39.544 47.181 1.00 29.50 565 ASN A CA 1
ATOM 4524 C C . ASN A 1 565 ? 23.627 -40.737 46.994 1.00 29.50 565 ASN A C 1
ATOM 4526 O O . ASN A 1 565 ? 22.743 -41.027 47.791 1.00 29.50 565 ASN A O 1
ATOM 4530 N N . THR A 1 566 ? 23.799 -41.385 45.826 1.00 27.27 566 THR A N 1
ATOM 4531 C CA . THR A 1 566 ? 22.981 -42.396 45.096 1.00 27.27 566 THR A CA 1
ATOM 4532 C C . THR A 1 566 ? 23.754 -43.723 44.862 1.00 27.27 566 THR A C 1
ATOM 4534 O O . THR A 1 566 ? 24.942 -43.760 45.185 1.00 27.27 566 THR A O 1
ATOM 4537 N N . PRO A 1 567 ? 23.201 -44.784 44.202 1.00 52.72 567 PRO A N 1
ATOM 4538 C CA . PRO A 1 567 ? 21.802 -45.157 43.920 1.00 52.72 567 PRO A CA 1
ATOM 4539 C C . PRO A 1 567 ? 21.395 -46.432 44.730 1.00 52.72 567 PRO A C 1
ATOM 4541 O O . PRO A 1 567 ? 21.118 -46.192 45.906 1.00 52.72 567 PRO A O 1
ATOM 4544 N N . PRO A 1 568 ? 21.388 -47.734 44.296 1.00 45.59 568 PRO A N 1
ATOM 4545 C CA . PRO A 1 568 ? 21.510 -48.422 42.985 1.00 45.59 568 PRO A CA 1
ATOM 4546 C C . PRO A 1 568 ? 20.204 -49.147 42.514 1.00 45.59 568 PRO A C 1
ATOM 4548 O O . PRO A 1 568 ? 19.123 -48.895 43.037 1.00 45.59 568 PRO A O 1
ATOM 4551 N N . GLU A 1 569 ? 20.320 -50.048 41.525 1.00 31.62 569 GLU A N 1
ATOM 4552 C CA . GLU A 1 569 ? 19.298 -50.971 40.950 1.00 31.62 569 GLU A CA 1
ATOM 4553 C C . GLU A 1 569 ? 19.632 -52.453 41.341 1.00 31.62 569 GLU A C 1
ATOM 4555 O O . GLU A 1 569 ? 20.691 -52.629 41.960 1.00 31.62 569 GLU A O 1
ATOM 4560 N N . PRO A 1 570 ? 18.814 -53.519 41.075 1.00 45.62 570 PRO A N 1
ATOM 4561 C CA . PRO A 1 570 ? 18.679 -54.085 39.709 1.00 45.62 570 PRO A CA 1
ATOM 4562 C C . PRO A 1 570 ? 17.365 -54.842 39.318 1.00 45.62 570 PRO A C 1
ATOM 4564 O O . PRO A 1 570 ? 16.609 -55.328 40.154 1.00 45.62 570 PRO A O 1
ATOM 4567 N N . GLU A 1 571 ? 17.178 -54.960 37.994 1.00 28.48 571 GLU A N 1
ATOM 4568 C CA . GLU A 1 571 ? 16.659 -56.071 37.146 1.00 28.48 571 GLU A CA 1
ATOM 4569 C C . GLU A 1 571 ? 15.727 -57.201 37.673 1.00 28.48 571 GLU A C 1
ATOM 4571 O O . GLU A 1 571 ? 16.052 -57.904 38.623 1.00 28.48 571 GLU A O 1
ATOM 4576 N N . GLU A 1 572 ? 14.700 -57.559 36.872 1.00 29.19 572 GLU A N 1
ATOM 4577 C CA . GLU A 1 572 ? 14.750 -58.792 36.041 1.00 29.19 572 GLU A CA 1
ATOM 4578 C C . GLU A 1 572 ? 13.796 -58.739 34.812 1.00 29.19 572 GLU A C 1
ATOM 4580 O O . GLU A 1 572 ? 12.986 -57.822 34.675 1.00 29.19 572 GLU A O 1
ATOM 4585 N N . ASN A 1 573 ? 13.928 -59.687 33.869 1.00 26.91 573 ASN A N 1
ATOM 4586 C CA . ASN A 1 573 ? 13.377 -59.627 32.501 1.00 26.91 573 ASN A CA 1
ATOM 4587 C C . ASN A 1 573 ? 12.236 -60.627 32.209 1.00 26.91 573 ASN A C 1
ATOM 4589 O O . ASN A 1 573 ? 12.237 -61.749 32.706 1.00 26.91 573 ASN A O 1
ATOM 4593 N N . SER A 1 574 ? 11.364 -60.308 31.239 1.00 28.30 574 SER A N 1
ATOM 4594 C CA . SER A 1 574 ? 10.978 -61.263 30.171 1.00 28.30 574 SER A CA 1
ATOM 4595 C C . SER A 1 574 ? 10.209 -60.606 29.008 1.00 28.30 574 SER A C 1
ATOM 4597 O O . SER A 1 574 ? 9.521 -59.603 29.164 1.00 28.30 574 SER A O 1
ATOM 4599 N N . ASN A 1 575 ? 10.360 -61.187 27.814 1.00 28.72 575 ASN A N 1
ATOM 4600 C CA . ASN A 1 575 ? 9.811 -60.759 26.516 1.00 28.72 575 ASN A CA 1
ATOM 4601 C C . ASN A 1 575 ? 9.154 -62.007 25.862 1.00 28.72 575 ASN A C 1
ATOM 4603 O O . ASN A 1 575 ? 9.565 -63.115 26.225 1.00 28.72 575 ASN A O 1
ATOM 4607 N N . PRO A 1 576 ? 8.183 -61.907 24.921 1.00 35.41 576 PRO A N 1
ATOM 4608 C CA . PRO A 1 576 ? 8.586 -61.713 23.518 1.00 35.41 576 PRO A CA 1
ATOM 4609 C C . PRO A 1 576 ? 7.578 -61.009 22.567 1.00 35.41 576 PRO A C 1
ATOM 4611 O O . PRO A 1 576 ? 6.402 -60.800 22.854 1.00 35.41 576 PRO A O 1
ATOM 4614 N N . THR A 1 577 ? 8.076 -60.718 21.362 1.00 26.83 577 THR A N 1
ATOM 4615 C CA . THR A 1 577 ? 7.399 -60.227 20.139 1.00 26.83 577 THR A CA 1
ATOM 4616 C C . THR A 1 577 ? 7.096 -61.395 19.157 1.00 26.83 577 THR A C 1
ATOM 4618 O O . THR A 1 577 ? 7.304 -62.544 19.553 1.00 26.83 577 THR A O 1
ATOM 4621 N N . PRO A 1 578 ? 6.736 -61.211 17.856 1.00 44.41 578 PRO A N 1
ATOM 4622 C CA . PRO A 1 578 ? 5.970 -60.166 17.129 1.00 44.41 578 PRO A CA 1
ATOM 4623 C C . PRO A 1 578 ? 4.813 -60.744 16.249 1.00 44.41 578 PRO A C 1
ATOM 4625 O O . PRO A 1 578 ? 4.691 -61.954 16.095 1.00 44.41 578 PRO A O 1
ATOM 4628 N N . SER A 1 579 ? 4.030 -59.901 15.542 1.00 24.94 579 SER A N 1
ATOM 4629 C CA . SER A 1 579 ? 3.452 -60.278 14.220 1.00 24.94 579 SER A CA 1
ATOM 4630 C C . SER A 1 579 ? 3.007 -59.092 13.330 1.00 24.94 579 SER A C 1
ATOM 4632 O O . SER A 1 579 ? 2.484 -58.092 13.812 1.00 24.94 579 SER A O 1
ATOM 4634 N N . THR A 1 580 ? 3.218 -59.245 12.016 1.00 28.70 580 THR A N 1
ATOM 4635 C CA . THR A 1 580 ? 2.715 -58.491 10.832 1.00 28.70 580 THR A CA 1
ATOM 4636 C C . THR A 1 580 ? 2.752 -59.485 9.630 1.00 28.70 580 THR A C 1
ATOM 4638 O O . THR A 1 580 ? 3.128 -60.637 9.882 1.00 28.70 580 THR A O 1
ATOM 4641 N N . PRO A 1 581 ? 2.448 -59.169 8.340 1.00 45.00 581 PRO A N 1
ATOM 4642 C CA . PRO A 1 581 ? 1.858 -57.977 7.692 1.00 45.00 581 PRO A CA 1
ATOM 4643 C C . PRO A 1 581 ? 0.691 -58.314 6.706 1.00 45.00 581 PRO A C 1
ATOM 4645 O O . PRO A 1 581 ? 0.319 -59.477 6.575 1.00 45.00 581 PRO A O 1
ATOM 4648 N N . SER A 1 582 ? 0.143 -57.318 5.975 1.00 26.00 582 SER A N 1
ATOM 4649 C CA . SER A 1 582 ? -0.433 -57.376 4.587 1.00 26.00 582 SER A CA 1
ATOM 4650 C C . SER A 1 582 ? -1.417 -56.209 4.316 1.00 26.00 582 SER A C 1
ATOM 4652 O O . SER A 1 582 ? -2.010 -55.710 5.265 1.00 26.00 582 SER A O 1
ATOM 4654 N N . THR A 1 583 ? -1.687 -55.702 3.096 1.00 25.61 583 THR A N 1
ATOM 4655 C CA . THR A 1 583 ? -0.965 -55.690 1.796 1.00 25.61 583 THR A CA 1
ATOM 4656 C C . THR A 1 583 ? -1.466 -54.501 0.932 1.00 25.61 583 THR A C 1
ATOM 4658 O O . THR A 1 583 ? -2.568 -53.999 1.128 1.00 25.61 583 THR A O 1
ATOM 4661 N N . LEU A 1 584 ? -0.630 -54.062 -0.020 1.00 24.16 584 LEU A N 1
ATOM 4662 C CA . LEU A 1 584 ? -0.831 -53.054 -1.081 1.00 24.16 584 LEU A CA 1
ATOM 4663 C C . LEU A 1 584 ? -2.220 -52.954 -1.762 1.00 24.16 584 LEU A C 1
ATOM 4665 O O . LEU A 1 584 ? -2.825 -53.959 -2.121 1.00 24.16 584 LEU A O 1
ATOM 4669 N N . SER A 1 585 ? -2.566 -51.730 -2.188 1.00 23.97 585 SER A N 1
ATOM 4670 C CA . SER A 1 585 ? -3.067 -51.450 -3.551 1.00 23.97 585 SER A CA 1
ATOM 4671 C C . SER A 1 585 ? -2.614 -50.043 -3.996 1.00 23.97 585 SER A C 1
ATOM 4673 O O . SER A 1 585 ? -2.227 -49.236 -3.149 1.00 23.97 585 SER A O 1
ATOM 4675 N N . THR A 1 586 ? -2.553 -49.761 -5.305 1.00 24.39 586 THR A N 1
ATOM 4676 C CA . THR A 1 586 ? -1.734 -48.652 -5.846 1.00 24.39 586 THR A CA 1
ATOM 4677 C C . THR A 1 586 ? -2.348 -47.911 -7.037 1.00 24.39 586 THR A C 1
ATOM 4679 O O . THR A 1 586 ? -2.658 -48.562 -8.031 1.00 24.39 586 THR A O 1
ATOM 4682 N N . LEU A 1 587 ? -2.264 -46.566 -7.003 1.00 23.59 587 LEU A N 1
ATOM 4683 C CA . LEU A 1 587 ? -2.155 -45.662 -8.174 1.00 23.59 587 LEU A CA 1
ATOM 4684 C C . LEU A 1 587 ? -3.413 -45.606 -9.103 1.00 23.59 587 LEU A C 1
ATOM 4686 O O . LEU A 1 587 ? -4.297 -46.445 -8.947 1.00 23.59 587 LEU A O 1
ATOM 4690 N N . PRO A 1 588 ? -3.608 -44.585 -9.980 1.00 27.12 588 PRO A N 1
ATOM 4691 C CA . PRO A 1 588 ? -2.609 -43.788 -10.702 1.00 27.12 588 PRO A CA 1
ATOM 4692 C C . PRO A 1 588 ? -2.437 -42.319 -10.292 1.00 27.12 588 PRO A C 1
ATOM 4694 O O . PRO A 1 588 ? -3.362 -41.617 -9.891 1.00 27.12 588 PRO A O 1
ATOM 4697 N N . THR A 1 589 ? -1.215 -41.844 -10.517 1.00 27.38 589 THR A N 1
ATOM 4698 C CA . THR A 1 589 ? -0.869 -40.443 -10.753 1.00 27.38 589 THR A CA 1
ATOM 4699 C C . THR A 1 589 ? -1.455 -39.953 -12.078 1.00 27.38 589 THR A C 1
ATOM 4701 O O . THR A 1 589 ? -1.389 -40.648 -13.090 1.00 27.38 589 THR A O 1
ATOM 4704 N N . SER A 1 590 ? -1.919 -38.705 -12.107 1.00 24.72 590 SER A N 1
ATOM 4705 C CA . SER A 1 590 ? -2.119 -37.948 -13.346 1.00 24.72 590 SER A CA 1
ATOM 4706 C C . SER A 1 590 ? -1.353 -36.631 -13.260 1.00 24.72 590 SER A C 1
ATOM 4708 O O . SER A 1 590 ? -1.702 -35.758 -12.465 1.00 24.72 590 SER A O 1
ATOM 4710 N N . ASN A 1 591 ? -0.306 -36.482 -14.073 1.00 30.58 591 ASN A N 1
ATOM 4711 C CA . ASN A 1 591 ? 0.398 -35.211 -14.212 1.00 30.58 591 ASN A CA 1
ATOM 4712 C C . ASN A 1 591 ? -0.474 -34.242 -15.018 1.00 30.58 591 ASN A C 1
ATOM 4714 O O . ASN A 1 591 ? -0.691 -34.454 -16.207 1.00 30.58 591 ASN A O 1
ATOM 4718 N N . SER A 1 592 ? -0.922 -33.159 -14.387 1.00 26.27 592 SER A N 1
ATOM 4719 C CA . SER A 1 592 ? -1.515 -32.006 -15.068 1.00 26.27 592 SER A CA 1
ATOM 4720 C C . SER A 1 592 ? -0.837 -30.729 -14.577 1.00 26.27 592 SER A C 1
ATOM 4722 O O . SER A 1 592 ? -1.191 -30.176 -13.533 1.00 26.27 592 SER A O 1
ATOM 4724 N N . THR A 1 593 ? 0.162 -30.267 -15.328 1.00 29.69 593 THR A N 1
ATOM 4725 C CA . THR A 1 593 ? 0.712 -28.913 -15.202 1.00 29.69 593 THR A CA 1
ATOM 4726 C C . THR A 1 593 ? -0.337 -27.915 -15.680 1.00 29.69 593 THR A C 1
ATOM 4728 O O . THR A 1 593 ? -0.408 -27.612 -16.869 1.00 29.69 593 THR A O 1
ATOM 4731 N N . LEU A 1 594 ? -1.171 -27.452 -14.748 1.00 27.42 594 LEU A N 1
ATOM 4732 C CA . LEU A 1 594 ? -2.146 -26.388 -14.988 1.00 27.42 594 LEU A CA 1
ATOM 4733 C C . LEU A 1 594 ? -1.439 -25.099 -15.423 1.00 27.42 594 LEU A C 1
ATOM 4735 O O . LEU A 1 594 ? -0.407 -24.718 -14.863 1.00 27.42 594 LEU A O 1
ATOM 4739 N N . SER A 1 595 ? -2.018 -24.446 -16.421 1.00 31.55 595 SER A N 1
ATOM 4740 C CA . SER A 1 595 ? -1.547 -23.185 -16.985 1.00 31.55 595 SER A CA 1
ATOM 4741 C C . SER A 1 595 ? -1.892 -21.990 -16.087 1.00 31.55 595 SER A C 1
ATOM 4743 O O . SER A 1 595 ? -2.763 -22.058 -15.215 1.00 31.55 595 SER A O 1
ATOM 4745 N N . ILE A 1 596 ? -1.205 -20.865 -16.304 1.00 36.31 596 ILE A N 1
ATOM 4746 C CA . ILE A 1 596 ? -1.433 -19.626 -15.544 1.00 36.31 596 ILE A CA 1
ATOM 4747 C C . ILE A 1 596 ? -2.855 -19.082 -15.792 1.00 36.31 596 ILE A C 1
ATOM 4749 O O . ILE A 1 596 ? -3.494 -18.593 -14.858 1.00 36.31 596 ILE A O 1
ATOM 4753 N N . ASP A 1 597 ? -3.395 -19.253 -17.003 1.00 32.97 597 ASP A N 1
ATOM 4754 C CA . ASP A 1 597 ? -4.738 -18.792 -17.377 1.00 32.97 597 ASP A CA 1
ATOM 4755 C C . ASP A 1 597 ? -5.868 -19.477 -16.597 1.00 32.97 597 ASP A C 1
ATOM 4757 O O . ASP A 1 597 ? -6.874 -18.841 -16.273 1.00 32.97 597 ASP A O 1
ATOM 4761 N N . GLU A 1 598 ? -5.726 -20.761 -16.260 1.00 36.44 598 GLU A N 1
ATOM 4762 C CA . GLU A 1 598 ? -6.780 -21.539 -15.591 1.00 36.44 598 GLU A CA 1
ATOM 4763 C C . GLU A 1 598 ? -7.051 -21.055 -14.158 1.00 36.44 598 GLU A C 1
ATOM 4765 O O . GLU A 1 598 ? -8.188 -21.112 -13.683 1.00 36.44 598 GLU A O 1
ATOM 4770 N N . ILE A 1 599 ? -6.040 -20.482 -13.495 1.00 40.16 599 ILE A N 1
ATOM 4771 C CA . ILE A 1 599 ? -6.156 -19.915 -12.143 1.00 40.16 599 ILE A CA 1
ATOM 4772 C C . ILE A 1 599 ? -7.091 -18.686 -12.128 1.00 40.16 599 ILE A C 1
ATOM 4774 O O . ILE A 1 599 ? -7.709 -18.394 -11.104 1.00 40.16 599 ILE A O 1
ATOM 4778 N N . SER A 1 600 ? -7.253 -17.993 -13.262 1.00 32.44 600 SER A N 1
ATOM 4779 C CA . SER A 1 600 ? -8.040 -16.753 -13.363 1.00 32.44 600 SER A CA 1
ATOM 4780 C C . SER A 1 600 ? -9.566 -16.943 -13.425 1.00 32.44 600 SER A C 1
ATOM 4782 O O . SER A 1 600 ? -10.304 -15.974 -13.253 1.00 32.44 600 SER A O 1
ATOM 4784 N N . ARG A 1 601 ? -10.071 -18.162 -13.689 1.00 31.62 601 ARG A N 1
ATOM 4785 C CA . ARG A 1 601 ? -11.469 -18.373 -14.145 1.00 31.62 601 ARG A CA 1
ATOM 4786 C C . ARG A 1 601 ? -12.432 -18.995 -13.126 1.00 31.62 601 ARG A C 1
ATOM 4788 O O . ARG A 1 601 ? -13.594 -19.235 -13.461 1.00 31.62 601 ARG A O 1
ATOM 4795 N N . LEU A 1 602 ? -12.000 -19.230 -11.886 1.00 31.36 602 LEU A N 1
ATOM 4796 C CA . LEU A 1 602 ? -12.851 -19.780 -10.821 1.00 31.36 602 LEU A CA 1
ATOM 4797 C C . LEU A 1 602 ? -13.868 -18.744 -10.304 1.00 31.36 602 LEU A C 1
ATOM 4799 O O . LEU A 1 602 ? -13.598 -17.989 -9.373 1.00 31.36 602 LEU A O 1
ATOM 4803 N N . LYS A 1 603 ? -15.067 -18.733 -10.900 1.00 29.59 603 LYS A N 1
ATOM 4804 C CA . LYS A 1 603 ? -16.223 -17.980 -10.385 1.00 29.59 603 LYS A CA 1
ATOM 4805 C C . LYS A 1 603 ? -16.724 -18.579 -9.068 1.00 29.59 603 LYS A C 1
ATOM 4807 O O . LYS A 1 603 ? -16.833 -19.797 -8.937 1.00 29.59 603 LYS A O 1
ATOM 4812 N N . THR A 1 604 ? -17.106 -17.720 -8.128 1.00 28.12 604 THR A N 1
ATOM 4813 C CA . THR A 1 604 ? -17.753 -18.125 -6.875 1.00 28.12 604 THR A CA 1
ATOM 4814 C C . THR A 1 604 ? -19.171 -18.667 -7.117 1.00 28.12 604 THR A C 1
ATOM 4816 O O . THR A 1 604 ? -19.921 -18.099 -7.919 1.00 28.12 604 THR A O 1
ATOM 4819 N N . PRO A 1 605 ? -19.586 -19.752 -6.435 1.00 28.25 605 PRO A N 1
ATOM 4820 C CA . PRO A 1 605 ? -20.985 -20.167 -6.405 1.00 28.25 605 PRO A CA 1
ATOM 4821 C C . PRO A 1 605 ? -21.811 -19.216 -5.514 1.00 28.25 605 PRO A C 1
ATOM 4823 O O . PRO A 1 605 ? -21.280 -18.664 -4.548 1.00 28.25 605 PRO A O 1
ATOM 4826 N N . PRO A 1 606 ? -23.115 -19.021 -5.789 1.00 28.06 606 PRO A N 1
ATOM 4827 C CA . PRO A 1 606 ? -23.971 -18.177 -4.959 1.00 28.06 606 PRO A CA 1
ATOM 4828 C C . PRO A 1 606 ? -24.231 -18.817 -3.579 1.00 28.06 606 PRO A C 1
ATOM 4830 O O . PRO A 1 606 ? -24.352 -20.042 -3.487 1.00 28.06 606 PRO A O 1
ATOM 4833 N N . PRO A 1 607 ? -24.375 -18.017 -2.504 1.00 27.03 607 PRO A N 1
ATOM 4834 C CA . PRO A 1 607 ? -24.573 -18.539 -1.154 1.00 27.03 607 PRO A CA 1
ATOM 4835 C C . PRO A 1 607 ? -25.934 -19.252 -0.992 1.00 27.03 607 PRO A C 1
ATOM 4837 O O . PRO A 1 607 ? -26.943 -18.812 -1.559 1.00 27.03 607 PRO A O 1
ATOM 4840 N N . PRO A 1 608 ? -26.006 -20.336 -0.194 1.00 25.14 608 PRO A N 1
ATOM 4841 C CA . PRO A 1 608 ? -27.240 -21.084 0.022 1.00 25.14 608 PRO A CA 1
ATOM 4842 C C . PRO A 1 608 ? -28.261 -20.283 0.845 1.00 25.14 608 PRO A C 1
ATOM 4844 O O . PRO A 1 608 ? -27.957 -19.733 1.902 1.00 25.14 608 PRO A O 1
ATOM 4847 N N . LYS A 1 609 ? -29.518 -20.258 0.385 1.00 27.23 609 LYS A N 1
ATOM 4848 C CA . LYS A 1 609 ? -30.626 -19.566 1.063 1.00 27.23 609 LYS A CA 1
ATOM 4849 C C . LYS A 1 609 ? -31.106 -20.343 2.295 1.00 27.23 609 LYS A C 1
ATOM 4851 O O . LYS A 1 609 ? -31.959 -21.221 2.173 1.00 27.23 609 LYS A O 1
ATOM 4856 N N . ILE A 1 610 ? -30.625 -19.977 3.481 1.00 25.88 610 ILE A N 1
ATOM 4857 C CA . ILE A 1 610 ? -31.163 -20.466 4.761 1.00 25.88 610 ILE A CA 1
ATOM 4858 C C . ILE A 1 610 ? -32.238 -19.489 5.265 1.00 25.88 610 ILE A C 1
ATOM 4860 O O . ILE A 1 610 ? -32.028 -18.278 5.303 1.00 25.88 610 ILE A O 1
ATOM 4864 N N . LYS A 1 611 ? -33.419 -20.006 5.629 1.00 23.62 611 LYS A N 1
ATOM 4865 C CA . LYS A 1 611 ? -34.544 -19.196 6.125 1.00 23.62 611 LYS A CA 1
ATOM 4866 C C . LYS A 1 611 ? -34.373 -18.882 7.613 1.00 23.62 611 LYS A C 1
ATOM 4868 O O . LYS A 1 611 ? -34.540 -19.771 8.446 1.00 23.62 611 LYS A O 1
ATOM 4873 N N . ALA A 1 612 ? -34.130 -17.619 7.953 1.00 23.81 612 ALA A N 1
ATOM 4874 C CA . ALA A 1 612 ? -34.241 -17.155 9.333 1.00 23.81 612 ALA A CA 1
ATOM 4875 C C . ALA A 1 612 ? -35.711 -17.220 9.791 1.00 23.81 612 ALA A C 1
ATOM 4877 O O . ALA A 1 612 ? -36.583 -16.585 9.199 1.00 23.81 612 ALA A O 1
ATOM 4878 N N . THR A 1 613 ? -35.985 -17.991 10.845 1.00 23.06 613 THR A N 1
ATOM 4879 C CA . THR A 1 613 ? -37.293 -18.022 11.520 1.00 23.06 613 THR A CA 1
ATOM 4880 C C . THR A 1 613 ? -37.137 -17.293 12.848 1.00 23.06 613 THR A C 1
ATOM 4882 O O . THR A 1 613 ? -36.240 -17.636 13.610 1.00 23.06 613 THR A O 1
ATOM 4885 N N . VAL A 1 614 ? -37.957 -16.272 13.112 1.00 26.58 614 VAL A N 1
ATOM 4886 C CA . VAL A 1 614 ? -37.758 -15.339 14.238 1.00 26.58 614 VAL A CA 1
ATOM 4887 C C . VAL A 1 614 ? -38.606 -15.728 15.455 1.00 26.58 614 VAL A C 1
ATOM 4889 O O . VAL A 1 614 ? -39.833 -15.633 15.379 1.00 26.58 614 VAL A O 1
ATOM 4892 N N . PRO A 1 615 ? -37.998 -16.061 16.609 1.00 24.00 615 PRO A N 1
ATOM 4893 C CA . PRO A 1 615 ? -38.657 -16.005 17.907 1.00 24.00 615 PRO A CA 1
ATOM 4894 C C . PRO A 1 615 ? -38.560 -14.578 18.470 1.00 24.00 615 PRO A C 1
ATOM 4896 O O . PRO A 1 615 ? -37.480 -13.994 18.528 1.00 24.00 615 PRO A O 1
ATOM 4899 N N . LYS A 1 616 ? -39.683 -14.016 18.925 1.00 24.12 616 LYS A N 1
ATOM 4900 C CA . LYS A 1 616 ? -39.697 -12.801 19.758 1.00 24.12 616 LYS A CA 1
ATOM 4901 C C . LYS A 1 616 ? -39.583 -13.213 21.228 1.00 24.12 616 LYS A C 1
ATOM 4903 O O . LYS A 1 616 ? -40.286 -14.134 21.632 1.00 24.12 616 LYS A O 1
ATOM 4908 N N . GLY A 1 617 ? -38.796 -12.507 22.040 1.00 23.97 617 GLY A N 1
ATOM 4909 C CA . GLY A 1 617 ? -38.779 -12.739 23.490 1.00 23.97 617 GLY A CA 1
ATOM 4910 C C . GLY A 1 617 ? -37.644 -12.026 24.219 1.00 23.97 617 GLY A C 1
ATOM 4911 O O . GLY A 1 617 ? -36.486 -12.398 24.088 1.00 23.97 617 GLY A O 1
ATOM 4912 N N . SER A 1 618 ? -37.987 -11.007 25.000 1.00 24.75 618 SER A N 1
ATOM 4913 C CA . SER A 1 618 ? -37.075 -10.261 25.871 1.00 24.75 618 SER A CA 1
ATOM 4914 C C . SER A 1 618 ? -36.766 -10.992 27.182 1.00 24.75 618 SER A C 1
ATOM 4916 O O . SER A 1 618 ? -37.707 -11.448 27.830 1.00 24.75 618 SER A O 1
ATOM 4918 N N . THR A 1 619 ? -35.524 -10.900 27.670 1.00 23.08 619 THR A N 1
ATOM 4919 C CA . THR A 1 619 ? -35.232 -10.512 29.071 1.00 23.08 619 THR A CA 1
ATOM 4920 C C . THR A 1 619 ? -33.768 -10.089 29.247 1.00 23.08 619 THR A C 1
ATOM 4922 O O . THR A 1 619 ? -32.889 -10.530 28.514 1.00 23.08 619 THR A O 1
ATOM 4925 N N . VAL A 1 620 ? -33.508 -9.210 30.221 1.00 28.50 620 VAL A N 1
ATOM 4926 C CA . VAL A 1 620 ? -32.190 -8.607 30.493 1.00 28.50 620 VAL A CA 1
ATOM 4927 C C . VAL A 1 620 ? -31.623 -9.125 31.815 1.00 28.50 620 VAL A C 1
ATOM 4929 O O . VAL A 1 620 ? -32.281 -8.989 32.848 1.00 28.50 620 VAL A O 1
ATOM 4932 N N . SER A 1 621 ? -30.382 -9.637 31.826 1.00 24.67 621 SER A N 1
ATOM 4933 C CA . SER A 1 621 ? -29.532 -9.624 33.033 1.00 24.67 621 SER A CA 1
ATOM 4934 C C . SER A 1 621 ? -28.067 -10.038 32.827 1.00 24.67 621 SER A C 1
ATOM 4936 O O . SER A 1 621 ? -27.785 -11.089 32.268 1.00 24.67 621 SER A O 1
ATOM 4938 N N . LYS A 1 622 ? -27.185 -9.262 33.478 1.00 25.59 622 LYS A N 1
ATOM 4939 C CA . LYS A 1 622 ? -25.899 -9.651 34.100 1.00 25.59 622 LYS A CA 1
ATOM 4940 C C . LYS A 1 622 ? -24.733 -10.086 33.190 1.00 25.59 622 LYS A C 1
ATOM 4942 O O . LYS A 1 622 ? -24.575 -11.252 32.843 1.00 25.59 622 LYS A O 1
ATOM 4947 N N . ARG A 1 623 ? -23.808 -9.135 32.976 1.00 27.41 623 ARG A N 1
ATOM 4948 C CA . ARG A 1 623 ? -22.374 -9.405 32.738 1.00 27.41 623 ARG A CA 1
ATOM 4949 C C . ARG A 1 623 ? -21.762 -10.156 33.937 1.00 27.41 623 ARG A C 1
ATOM 4951 O O . ARG A 1 623 ? -22.231 -9.993 35.063 1.00 27.41 623 ARG A O 1
ATOM 4958 N N . ILE A 1 624 ? -20.682 -10.903 33.699 1.00 25.08 624 ILE A N 1
ATOM 4959 C CA . ILE A 1 624 ? -19.802 -11.472 34.736 1.00 25.08 624 ILE A CA 1
ATOM 4960 C C . ILE A 1 624 ? -18.408 -10.838 34.604 1.00 25.08 624 ILE A C 1
ATOM 4962 O O . ILE A 1 624 ? -17.949 -10.557 33.499 1.00 25.08 624 ILE A O 1
ATOM 4966 N N . THR A 1 625 ? -17.777 -10.577 35.747 1.00 25.89 625 THR A N 1
ATOM 4967 C CA . THR A 1 625 ? -16.514 -9.842 35.917 1.00 25.89 625 THR A CA 1
ATOM 4968 C C . THR A 1 625 ? -15.278 -10.646 35.489 1.00 25.89 625 THR A C 1
ATOM 4970 O O . THR A 1 625 ? -15.251 -11.866 35.645 1.00 25.89 625 THR A O 1
ATOM 4973 N N . ILE A 1 626 ? -14.214 -9.958 35.059 1.00 25.42 626 ILE A N 1
ATOM 4974 C CA . ILE A 1 626 ? -12.836 -10.487 35.014 1.00 25.42 626 ILE A CA 1
ATOM 4975 C C . ILE A 1 626 ? -11.982 -9.657 35.999 1.00 25.42 626 ILE A C 1
ATOM 4977 O O . ILE A 1 626 ? -12.156 -8.437 36.016 1.00 25.42 626 ILE A O 1
ATOM 4981 N N . PRO A 1 627 ? -11.123 -10.251 36.858 1.00 28.06 627 PRO A N 1
ATOM 4982 C CA . PRO A 1 627 ? -10.591 -9.537 38.023 1.00 28.06 627 PRO A CA 1
ATOM 4983 C C . PRO A 1 627 ? -9.343 -8.686 37.756 1.00 28.06 627 PRO A C 1
ATOM 4985 O O . PRO A 1 627 ? -8.410 -9.097 37.068 1.00 28.06 627 PRO A O 1
ATOM 4988 N N . THR A 1 628 ? -9.295 -7.541 38.431 1.00 30.02 628 THR A N 1
ATOM 4989 C CA . THR A 1 628 ? -8.105 -6.716 38.669 1.00 30.02 628 THR A CA 1
ATOM 4990 C C . THR A 1 628 ? -7.023 -7.485 39.437 1.00 30.02 628 THR A C 1
ATOM 4992 O O . THR A 1 628 ? -7.345 -8.090 40.457 1.00 30.02 628 THR A O 1
ATOM 4995 N N . ALA A 1 629 ? -5.753 -7.388 39.008 1.00 29.64 629 ALA A N 1
ATOM 4996 C CA . ALA A 1 629 ? -4.602 -6.962 39.837 1.00 29.64 629 ALA A CA 1
ATOM 4997 C C . ALA A 1 629 ? -3.240 -7.456 39.300 1.00 29.64 629 ALA A C 1
ATOM 4999 O O . ALA A 1 629 ? -2.817 -8.574 39.583 1.00 29.64 629 ALA A O 1
ATOM 5000 N N . MET A 1 630 ? -2.468 -6.555 38.682 1.00 28.69 630 MET A N 1
ATOM 5001 C CA . MET A 1 630 ? -1.011 -6.554 38.858 1.00 28.69 630 MET A CA 1
ATOM 5002 C C . MET A 1 630 ? -0.617 -5.366 39.739 1.00 28.69 630 MET A C 1
ATOM 5004 O O . MET A 1 630 ? -0.397 -4.257 39.275 1.00 28.69 630 MET A O 1
ATOM 5008 N N . HIS A 1 631 ? -0.564 -5.662 41.037 1.00 31.56 631 HIS A N 1
ATOM 5009 C CA . HIS A 1 631 ? 0.216 -4.965 42.061 1.00 31.56 631 HIS A CA 1
ATOM 5010 C C . HIS A 1 631 ? -0.084 -3.473 42.308 1.00 31.56 631 HIS A C 1
ATOM 5012 O O . HIS A 1 631 ? 0.759 -2.605 42.106 1.00 31.56 631 HIS A O 1
ATOM 5018 N N . SER A 1 632 ? -1.193 -3.223 43.012 1.00 30.78 632 SER A N 1
ATOM 5019 C CA . SER A 1 632 ? -0.990 -2.607 44.331 1.00 30.78 632 SER A CA 1
ATOM 5020 C C . SER A 1 632 ? -0.310 -3.655 45.220 1.00 30.78 632 SER A C 1
ATOM 5022 O O . SER A 1 632 ? -0.789 -4.790 45.306 1.00 30.78 632 SER A O 1
ATOM 5024 N N . MET A 1 633 ? 0.842 -3.324 45.802 1.00 30.75 633 MET A N 1
ATOM 5025 C CA . MET A 1 633 ? 1.630 -4.241 46.627 1.00 30.75 633 MET A CA 1
ATOM 5026 C C . MET A 1 633 ? 1.565 -3.798 48.094 1.00 30.75 633 MET A C 1
ATOM 5028 O O . MET A 1 633 ? 1.988 -2.699 48.430 1.00 30.75 633 MET A O 1
ATOM 5032 N N . PHE A 1 634 ? 1.073 -4.691 48.957 1.00 39.59 634 PHE A N 1
ATOM 5033 C CA . PHE A 1 634 ? 1.059 -4.566 50.423 1.00 39.59 634 PHE A CA 1
ATOM 5034 C C . PHE A 1 634 ? 0.146 -3.495 51.050 1.00 39.59 634 PHE A C 1
ATOM 5036 O O . PHE A 1 634 ? 0.560 -2.760 51.941 1.00 39.59 634 PHE A O 1
ATOM 5043 N N . ASN A 1 635 ? -1.154 -3.550 50.747 1.00 29.16 635 ASN A N 1
ATOM 5044 C CA . ASN A 1 635 ? -2.137 -3.569 51.839 1.00 29.16 635 ASN A CA 1
ATOM 5045 C C . ASN A 1 635 ? -3.366 -4.413 51.463 1.00 29.16 635 ASN A C 1
ATOM 5047 O O . ASN A 1 635 ? -3.629 -4.600 50.274 1.00 29.16 635 ASN A O 1
ATOM 5051 N N . LYS A 1 636 ? -4.049 -5.019 52.447 1.00 34.56 636 LYS A N 1
ATOM 5052 C CA . LYS A 1 636 ? -4.934 -6.179 52.188 1.00 34.56 636 LYS A CA 1
ATOM 5053 C C . LYS A 1 636 ? -6.431 -5.960 52.438 1.00 34.56 636 LYS A C 1
ATOM 5055 O O . LYS A 1 636 ? -7.221 -6.799 52.011 1.00 34.56 636 LYS A O 1
ATOM 5060 N N . ASP A 1 637 ? -6.806 -4.845 53.063 1.00 35.31 637 ASP A N 1
ATOM 5061 C CA . ASP A 1 637 ? -8.147 -4.665 53.643 1.00 35.31 637 ASP A CA 1
ATOM 5062 C C . ASP A 1 637 ? -9.033 -3.613 52.935 1.00 35.31 637 ASP A C 1
ATOM 5064 O O . ASP A 1 637 ? -10.189 -3.445 53.315 1.00 35.31 637 ASP A O 1
ATOM 5068 N N . GLU A 1 638 ? -8.556 -2.956 51.866 1.00 38.47 638 GLU A N 1
ATOM 5069 C CA . GLU A 1 638 ? -9.352 -1.991 51.080 1.00 38.47 638 GLU A CA 1
ATOM 5070 C C . GLU A 1 638 ? -9.517 -2.388 49.604 1.00 38.47 638 GLU A C 1
ATOM 5072 O O . GLU A 1 638 ? -8.714 -2.055 48.730 1.00 38.47 638 GLU A O 1
ATOM 5077 N N . THR A 1 639 ? -10.622 -3.065 49.292 1.00 37.00 639 THR A N 1
ATOM 5078 C CA . THR A 1 639 ? -11.038 -3.383 47.917 1.00 37.00 639 THR A CA 1
ATOM 5079 C C . THR A 1 639 ? -11.880 -2.258 47.304 1.00 37.00 639 THR A C 1
ATOM 5081 O O . THR A 1 639 ? -13.071 -2.419 47.038 1.00 37.00 639 THR A O 1
ATOM 5084 N N . ASN A 1 640 ? -11.250 -1.110 47.031 1.00 42.81 640 ASN A N 1
ATOM 5085 C CA . ASN A 1 640 ? -11.874 0.016 46.321 1.00 42.81 640 ASN A CA 1
ATOM 5086 C C . ASN A 1 640 ? -12.142 -0.315 44.833 1.00 42.81 640 ASN A C 1
ATOM 5088 O O . ASN A 1 640 ? -11.403 0.071 43.926 1.00 42.81 640 ASN A O 1
ATOM 5092 N N . ILE A 1 641 ? -13.220 -1.061 44.575 1.00 46.12 641 ILE A N 1
ATOM 5093 C CA . ILE A 1 641 ? -13.720 -1.364 43.229 1.00 46.12 641 ILE A CA 1
ATOM 5094 C C . ILE A 1 641 ? -14.392 -0.105 42.666 1.00 46.12 641 ILE A C 1
ATOM 5096 O O . ILE A 1 641 ? -15.480 0.266 43.106 1.00 46.12 641 ILE A O 1
ATOM 5100 N N . ARG A 1 642 ? -13.772 0.530 41.662 1.00 57.47 642 ARG A N 1
ATOM 5101 C CA . ARG A 1 642 ? -14.389 1.640 40.917 1.00 57.47 642 ARG A CA 1
ATOM 5102 C C . ARG A 1 642 ? -15.709 1.172 40.292 1.00 57.47 642 ARG A C 1
ATOM 5104 O O . ARG A 1 642 ? -15.719 0.232 39.497 1.00 57.47 642 ARG A O 1
ATOM 5111 N N . SER A 1 643 ? -16.816 1.822 40.637 1.00 69.25 643 SER A N 1
ATOM 5112 C CA . SER A 1 643 ? -18.110 1.590 39.995 1.00 69.25 643 SER A CA 1
ATOM 5113 C C . SER A 1 643 ? -18.130 2.232 38.607 1.00 69.25 643 SER A C 1
ATOM 5115 O O . SER A 1 643 ? -17.733 3.383 38.438 1.00 69.25 643 SER A O 1
ATOM 5117 N N . ALA A 1 644 ? -18.592 1.487 37.601 1.00 78.56 644 ALA A N 1
ATOM 5118 C CA . ALA A 1 644 ? -18.722 2.020 36.250 1.00 78.56 644 ALA A CA 1
ATOM 5119 C C . ALA A 1 644 ? -19.869 3.049 36.186 1.00 78.56 644 ALA A C 1
ATOM 5121 O O . ALA A 1 644 ? -20.964 2.745 36.671 1.00 78.56 644 ALA A O 1
ATOM 5122 N N . PRO A 1 645 ? -19.665 4.240 35.593 1.00 87.94 645 PRO A N 1
ATOM 5123 C CA . PRO A 1 645 ? -20.739 5.197 35.366 1.00 87.94 645 PRO A CA 1
ATOM 5124 C C . PRO A 1 645 ? -21.760 4.633 34.367 1.00 87.94 645 PRO A C 1
ATOM 5126 O O . PRO A 1 645 ? -21.406 3.971 33.391 1.00 87.94 645 PRO A O 1
ATOM 5129 N N . GLU A 1 646 ? -23.042 4.900 34.612 1.00 87.44 646 GLU A N 1
ATOM 5130 C CA . GLU A 1 646 ? -24.125 4.447 33.737 1.00 87.44 646 GLU A CA 1
ATOM 5131 C C . GLU A 1 646 ? -24.194 5.300 32.462 1.00 87.44 646 GLU A C 1
ATOM 5133 O O . GLU A 1 646 ? -24.181 6.534 32.529 1.00 87.44 646 GLU A O 1
ATOM 5138 N N . MET A 1 647 ? -24.304 4.648 31.300 1.00 89.12 647 MET A N 1
ATOM 5139 C CA . MET A 1 647 ? -24.611 5.335 30.043 1.00 89.12 647 MET A CA 1
ATOM 5140 C C . MET A 1 647 ? -26.022 5.942 30.122 1.00 89.12 647 MET A C 1
ATOM 5142 O O . MET A 1 647 ? -26.951 5.247 30.542 1.00 89.12 647 MET A O 1
ATOM 5146 N N . PRO A 1 648 ? -26.214 7.214 29.729 1.00 90.00 648 PRO A N 1
ATOM 5147 C CA . PRO A 1 648 ? -27.525 7.845 29.771 1.00 90.00 648 PRO A CA 1
ATOM 5148 C C . PRO A 1 648 ? -28.450 7.249 28.702 1.00 90.00 648 PRO A C 1
ATOM 5150 O O . PRO A 1 648 ? -27.996 6.865 27.625 1.00 90.00 648 PRO A O 1
ATOM 5153 N N . SER A 1 649 ? -29.759 7.223 28.971 1.00 83.69 649 SER A N 1
ATOM 5154 C CA . SER A 1 649 ? -30.752 6.890 27.941 1.00 83.69 649 SER A CA 1
ATOM 5155 C C . SER A 1 649 ? -30.743 7.923 26.802 1.00 83.69 649 SER A C 1
ATOM 5157 O O . SER A 1 649 ? -30.260 9.047 26.961 1.00 83.69 649 SER A O 1
ATOM 5159 N N . GLY A 1 650 ? -31.331 7.557 25.662 1.00 78.00 650 GLY A N 1
ATOM 5160 C CA . GLY A 1 650 ? -31.680 8.507 24.603 1.00 78.00 650 GLY A CA 1
ATOM 5161 C C . GLY A 1 650 ? -32.904 9.377 24.929 1.00 78.00 650 GLY A C 1
ATOM 5162 O O . GLY A 1 650 ? -33.191 10.339 24.219 1.00 78.00 650 GLY A O 1
ATOM 5163 N N . ASP A 1 651 ? -33.628 9.076 26.011 1.00 76.94 651 ASP A N 1
ATOM 5164 C CA . ASP A 1 651 ? -34.791 9.852 26.445 1.00 76.94 651 ASP A CA 1
ATOM 5165 C C . ASP A 1 651 ? -34.404 11.296 26.817 1.00 76.94 651 ASP A C 1
ATOM 5167 O O . ASP A 1 651 ? -33.681 11.543 27.783 1.00 76.94 651 ASP A O 1
ATOM 5171 N N . GLY A 1 652 ? -34.924 12.276 26.071 1.00 79.56 652 GLY A N 1
ATOM 5172 C CA . GLY A 1 652 ? -34.687 13.703 26.330 1.00 79.56 652 GLY A CA 1
ATOM 5173 C C . GLY A 1 652 ? -33.457 14.306 25.637 1.00 79.56 652 GLY A C 1
ATOM 5174 O O . GLY A 1 652 ? -33.066 15.432 25.967 1.00 79.56 652 GLY A O 1
ATOM 5175 N N . ILE A 1 653 ? -32.869 13.606 24.662 1.00 89.25 653 ILE A N 1
ATOM 5176 C CA . ILE A 1 653 ? -31.877 14.165 23.737 1.00 89.25 653 ILE A CA 1
ATOM 5177 C C . ILE A 1 653 ? -32.254 13.896 22.277 1.00 89.25 653 ILE A C 1
ATOM 5179 O O . ILE A 1 653 ? -32.740 12.830 21.915 1.00 89.25 653 ILE A O 1
ATOM 5183 N N . ASP A 1 654 ? -32.031 14.895 21.431 1.00 89.81 654 ASP A N 1
ATOM 5184 C CA . ASP A 1 654 ? -32.181 14.823 19.987 1.00 89.81 654 ASP A CA 1
ATOM 5185 C C . ASP A 1 654 ? -30.832 14.535 19.301 1.00 89.81 654 ASP A C 1
ATOM 5187 O O . ASP A 1 654 ? -29.773 14.997 19.736 1.00 89.81 654 ASP A O 1
ATOM 5191 N N . TYR A 1 655 ? -30.868 13.793 18.191 1.00 91.44 655 TYR A N 1
ATOM 5192 C CA . TYR A 1 655 ? -29.669 13.460 17.416 1.00 91.44 655 TYR A CA 1
ATOM 5193 C C . TYR A 1 655 ? -28.825 14.685 16.996 1.00 91.44 655 TYR A C 1
ATOM 5195 O O . TYR A 1 655 ? -27.605 14.617 17.144 1.00 91.44 655 TYR A O 1
ATOM 5203 N N . PRO A 1 656 ? -29.395 15.818 16.523 1.00 91.00 656 PRO A N 1
ATOM 5204 C CA . PRO A 1 656 ? -28.616 17.022 16.219 1.00 91.00 656 PRO A CA 1
ATOM 5205 C C . PRO A 1 656 ? -27.790 17.538 17.401 1.00 91.00 656 PRO A C 1
ATOM 5207 O O . PRO A 1 656 ? -26.608 17.842 17.226 1.00 91.00 656 PRO A O 1
ATOM 5210 N N . ARG A 1 657 ? -28.366 17.588 18.609 1.00 92.62 657 ARG A N 1
ATOM 5211 C CA . ARG A 1 657 ? -27.635 17.969 19.824 1.00 92.62 657 ARG A CA 1
ATOM 5212 C C . ARG A 1 657 ? -26.499 16.995 20.135 1.00 92.62 657 ARG A C 1
ATOM 5214 O O . ARG A 1 657 ? -25.373 17.451 20.325 1.00 92.62 657 ARG A O 1
ATOM 5221 N N . ALA A 1 658 ? -26.757 15.685 20.119 1.00 92.25 658 ALA A N 1
ATOM 5222 C CA . ALA A 1 658 ? -25.733 14.664 20.369 1.00 92.25 658 ALA A CA 1
ATOM 5223 C C . ALA A 1 658 ? -24.594 14.708 19.331 1.00 92.25 658 ALA A C 1
ATOM 5225 O O . ALA A 1 658 ? -23.416 14.627 19.682 1.00 92.25 658 ALA A O 1
ATOM 5226 N N . ALA A 1 659 ? -24.925 14.897 18.050 1.00 90.69 659 ALA A N 1
ATOM 5227 C CA . ALA A 1 659 ? -23.957 15.004 16.961 1.00 90.69 659 ALA A CA 1
ATOM 5228 C C . ALA A 1 659 ? -23.114 16.290 17.039 1.00 90.69 659 ALA A C 1
ATOM 5230 O O . ALA A 1 659 ? -21.952 16.288 16.625 1.00 90.69 659 ALA A O 1
ATOM 5231 N N . SER A 1 660 ? -23.653 17.377 17.608 1.00 91.31 660 SER A N 1
ATOM 5232 C CA . SER A 1 660 ? -22.929 18.651 17.728 1.00 91.31 660 SER A CA 1
ATOM 5233 C C . SER A 1 660 ? -21.685 18.570 18.626 1.00 91.31 660 SER A C 1
ATOM 5235 O O . SER A 1 660 ? -20.740 19.335 18.421 1.00 91.31 660 SER A O 1
ATOM 5237 N N . TRP A 1 661 ? -21.618 17.596 19.545 1.00 92.25 661 TRP A N 1
ATOM 5238 C CA . TRP A 1 661 ? -20.453 17.362 20.409 1.00 92.25 661 TRP A CA 1
ATOM 5239 C C . TRP A 1 661 ? -19.173 16.974 19.639 1.00 92.25 661 TRP A C 1
ATOM 5241 O O . TRP A 1 661 ? -18.069 17.195 20.130 1.00 92.25 661 TRP A O 1
ATOM 5251 N N . SER A 1 662 ? -19.285 16.457 18.409 1.00 85.44 662 SER A N 1
ATOM 5252 C CA . SER A 1 662 ? -18.135 16.232 17.513 1.00 85.44 662 SER A CA 1
ATOM 5253 C C . SER A 1 662 ? -17.465 17.545 17.057 1.00 85.44 662 SER A C 1
ATOM 5255 O O . SER A 1 662 ? -16.249 17.608 16.848 1.00 85.44 662 SER A O 1
ATOM 5257 N N . SER A 1 663 ? -18.255 18.614 16.951 1.00 82.50 663 SER A N 1
ATOM 5258 C CA . SER A 1 663 ? -17.840 19.957 16.529 1.00 82.50 663 SER A CA 1
ATOM 5259 C C . SER A 1 663 ? -17.646 20.952 17.682 1.00 82.50 663 SER A C 1
ATOM 5261 O O . SER A 1 663 ? -17.117 22.036 17.451 1.00 82.50 663 SER A O 1
ATOM 5263 N N . SER A 1 664 ? -18.065 20.611 18.905 1.00 84.81 664 SER A N 1
ATOM 5264 C CA . SER A 1 664 ? -17.980 21.498 20.072 1.00 84.81 664 SER A CA 1
ATOM 5265 C C . SER A 1 664 ? -16.607 21.463 20.753 1.00 84.81 664 SER A C 1
ATOM 5267 O O . SER A 1 664 ? -15.739 20.647 20.444 1.00 84.81 664 SER A O 1
ATOM 5269 N N . THR A 1 665 ? -16.423 22.332 21.743 1.00 89.19 665 THR A N 1
ATOM 5270 C CA . THR A 1 665 ? -15.289 22.326 22.677 1.00 89.19 665 THR A CA 1
ATOM 5271 C C . THR A 1 665 ? -15.558 21.454 23.913 1.00 89.19 665 THR A C 1
ATOM 5273 O O . THR A 1 665 ? -16.711 21.138 24.230 1.00 89.19 665 THR A O 1
ATOM 5276 N N . VAL A 1 666 ? -14.505 21.137 24.683 1.00 90.75 666 VAL A N 1
ATOM 5277 C CA . VAL A 1 666 ? -14.638 20.536 26.031 1.00 90.75 666 VAL A CA 1
ATOM 5278 C C . VAL A 1 666 ? -15.473 21.427 26.958 1.00 90.75 666 VAL A C 1
ATOM 5280 O O . VAL A 1 666 ? -16.283 20.933 27.737 1.00 90.75 666 VAL A O 1
ATOM 5283 N N . THR A 1 667 ? -15.358 22.749 26.818 1.00 90.38 667 THR A N 1
ATOM 5284 C CA . THR A 1 667 ? -16.135 23.736 27.586 1.00 90.38 667 THR A CA 1
ATOM 5285 C C . THR A 1 667 ? -17.645 23.609 27.383 1.00 90.38 667 THR A C 1
ATOM 5287 O O . THR A 1 667 ? -18.413 24.024 28.250 1.00 90.38 667 THR A O 1
ATOM 5290 N N . GLU A 1 668 ? -18.090 23.070 26.250 1.00 91.19 668 GLU A N 1
ATOM 5291 C CA . GLU A 1 668 ? -19.508 22.912 25.920 1.00 91.19 668 GLU A CA 1
ATOM 5292 C C . GLU A 1 668 ? -20.025 21.530 26.325 1.00 91.19 668 GLU A C 1
ATOM 5294 O O . GLU A 1 668 ? -21.051 21.451 27.002 1.00 91.19 668 GLU A O 1
ATOM 5299 N N . ILE A 1 669 ? -19.282 20.452 26.040 1.00 93.06 669 ILE A N 1
ATOM 5300 C CA . ILE A 1 669 ? -19.687 19.104 26.473 1.00 93.06 669 ILE A CA 1
ATOM 5301 C C . ILE A 1 669 ? -19.687 18.959 28.004 1.00 93.06 669 ILE A C 1
ATOM 5303 O O . ILE A 1 669 ? -20.577 18.317 28.547 1.00 93.06 669 ILE A O 1
ATOM 5307 N N . MET A 1 670 ? -18.786 19.645 28.722 1.00 91.19 670 MET A N 1
ATOM 5308 C CA . MET A 1 670 ? -18.772 19.691 30.195 1.00 91.19 670 MET A CA 1
ATOM 5309 C C . MET A 1 670 ? -19.950 20.475 30.806 1.00 91.19 670 MET A C 1
ATOM 5311 O O . MET A 1 670 ? -20.183 20.375 32.012 1.00 91.19 670 MET A O 1
ATOM 5315 N N . LYS A 1 671 ? -20.697 21.249 30.001 1.00 91.38 671 LYS A N 1
ATOM 5316 C CA . LYS A 1 671 ? -21.934 21.942 30.415 1.00 91.38 671 LYS A CA 1
ATOM 5317 C C . LYS A 1 671 ? -23.193 21.149 30.062 1.00 91.38 671 LYS A C 1
ATOM 5319 O O . LYS A 1 671 ? -24.193 21.259 30.771 1.00 91.38 671 LYS A O 1
ATOM 5324 N N . ASP A 1 672 ? -23.164 20.358 28.990 1.00 92.56 672 ASP A N 1
ATOM 5325 C CA . ASP A 1 672 ? -24.255 19.443 28.659 1.00 92.56 672 ASP A CA 1
ATOM 5326 C C . ASP A 1 672 ? -24.268 18.270 29.651 1.00 92.56 672 ASP A C 1
ATOM 5328 O O . ASP A 1 672 ? -23.358 17.448 29.670 1.00 92.56 672 ASP A O 1
ATOM 5332 N N . LYS A 1 673 ? -25.316 18.158 30.477 1.00 91.75 673 LYS A N 1
ATOM 5333 C CA . LYS A 1 673 ? -25.425 17.083 31.481 1.00 91.75 673 LYS A CA 1
ATOM 5334 C C . LYS A 1 673 ? -25.368 15.675 30.877 1.00 91.75 673 LYS A C 1
ATOM 5336 O O . LYS A 1 673 ? -24.890 14.761 31.540 1.00 91.75 673 LYS A O 1
ATOM 5341 N N . ILE A 1 674 ? -25.873 15.500 29.654 1.00 92.94 674 ILE A N 1
ATOM 5342 C CA . ILE A 1 674 ? -25.893 14.207 28.963 1.00 92.94 674 ILE A CA 1
ATOM 5343 C C . ILE A 1 674 ? -24.541 13.997 28.280 1.00 92.94 674 ILE A C 1
ATOM 5345 O O . ILE A 1 674 ? -23.900 12.975 28.511 1.00 92.94 674 ILE A O 1
ATOM 5349 N N . GLY A 1 675 ? -24.056 14.998 27.538 1.00 92.50 675 GLY A N 1
ATOM 5350 C CA . GLY A 1 675 ? -22.748 14.950 26.875 1.00 92.50 675 GLY A CA 1
ATOM 5351 C C . GLY A 1 675 ? -21.601 14.674 27.847 1.00 92.50 675 GLY A C 1
ATOM 5352 O O . GLY A 1 675 ? -20.778 13.794 27.600 1.00 92.50 675 GLY A O 1
ATOM 5353 N N . LYS A 1 676 ? -21.601 15.340 29.006 1.00 94.00 676 LYS A N 1
ATOM 5354 C CA . LYS A 1 676 ? -20.657 15.093 30.099 1.00 94.00 676 LYS A CA 1
ATOM 5355 C C . LYS A 1 676 ? -20.720 13.660 30.622 1.00 94.00 676 LYS A C 1
ATOM 5357 O O . LYS A 1 676 ? -19.675 13.075 30.876 1.00 94.00 676 LYS A O 1
ATOM 5362 N N . GLN A 1 677 ? -21.912 13.078 30.768 1.00 94.75 677 GLN A N 1
ATOM 5363 C CA . GLN A 1 677 ? -22.051 11.699 31.245 1.00 94.75 677 GLN A CA 1
ATOM 5364 C C . GLN A 1 677 ? -21.571 10.683 30.195 1.00 94.75 677 GLN A C 1
ATOM 5366 O O . GLN A 1 677 ? -20.889 9.728 30.560 1.00 94.75 677 GLN A O 1
ATOM 5371 N N . VAL A 1 678 ? -21.834 10.903 28.900 1.00 94.12 678 VAL A N 1
ATOM 5372 C CA . VAL A 1 678 ? -21.284 10.059 27.816 1.00 94.12 678 VAL A CA 1
ATOM 5373 C C . VAL A 1 678 ? -19.751 10.182 27.761 1.00 94.12 678 VAL A C 1
ATOM 5375 O O . VAL A 1 678 ? -19.053 9.170 27.705 1.00 94.12 678 VAL A O 1
ATOM 5378 N N . PHE A 1 679 ? -19.205 11.400 27.878 1.00 95.44 679 PHE A N 1
ATOM 5379 C CA . PHE A 1 679 ? -17.757 11.635 27.953 1.00 95.44 679 PHE A CA 1
ATOM 5380 C C . PHE A 1 679 ? -17.128 10.985 29.195 1.00 95.44 679 PHE A C 1
ATOM 5382 O O . PHE A 1 679 ? -16.087 10.343 29.087 1.00 95.44 679 PHE A O 1
ATOM 5389 N N . ARG A 1 680 ? -17.790 11.049 30.357 1.00 94.50 680 ARG A N 1
ATOM 5390 C CA . ARG A 1 680 ? -17.387 10.346 31.585 1.00 94.50 680 ARG A CA 1
ATOM 5391 C C . ARG A 1 680 ? -17.338 8.827 31.393 1.00 94.50 680 ARG A C 1
ATOM 5393 O O . ARG A 1 680 ? -16.392 8.195 31.852 1.00 94.50 680 ARG A O 1
ATOM 5400 N N . CYS A 1 681 ? -18.314 8.242 30.697 1.00 93.88 681 CYS A N 1
ATOM 5401 C CA . CYS A 1 681 ? -18.324 6.807 30.397 1.00 93.88 681 CYS A CA 1
ATOM 5402 C C . CYS A 1 681 ? -17.153 6.402 29.488 1.00 93.88 681 CYS A C 1
ATOM 5404 O O . CYS A 1 681 ? -16.501 5.392 29.751 1.00 93.88 681 CYS A O 1
ATOM 5406 N N . PHE A 1 682 ? -16.825 7.225 28.488 1.00 94.75 682 PHE A N 1
ATOM 5407 C CA . PHE A 1 682 ? -15.605 7.064 27.692 1.00 94.75 682 PHE A CA 1
ATOM 5408 C C . PHE A 1 682 ? -14.330 7.179 28.549 1.00 94.75 682 PHE A C 1
ATOM 5410 O O . PHE A 1 682 ? -13.473 6.301 28.481 1.00 94.75 682 PHE A O 1
ATOM 5417 N N . LEU A 1 683 ? -14.214 8.207 29.399 1.00 91.38 683 LEU A N 1
ATOM 5418 C CA . LEU A 1 683 ? -13.038 8.402 30.258 1.00 91.38 683 LEU A CA 1
ATOM 5419 C C . LEU A 1 683 ? -12.850 7.265 31.271 1.00 91.38 683 LEU A C 1
ATOM 5421 O O . LEU A 1 683 ? -11.716 6.902 31.575 1.00 91.38 683 LEU A O 1
ATOM 5425 N N . HIS A 1 684 ? -13.934 6.662 31.763 1.00 89.62 684 HIS A N 1
ATOM 5426 C CA . HIS A 1 684 ? -13.867 5.460 32.595 1.00 89.62 684 HIS A CA 1
ATOM 5427 C C . HIS A 1 684 ? -13.299 4.264 31.816 1.00 89.62 684 HIS A C 1
ATOM 5429 O O . HIS A 1 684 ? -12.396 3.585 32.304 1.00 89.62 684 HIS A O 1
ATOM 5435 N N . GLN A 1 685 ? -13.766 4.032 30.582 1.00 86.81 685 GLN A N 1
ATOM 5436 C CA . GLN A 1 685 ? -13.210 2.992 29.705 1.00 86.81 685 GLN A CA 1
ATOM 5437 C C . GLN A 1 685 ? -11.734 3.242 29.356 1.00 86.81 685 GLN A C 1
ATOM 5439 O O . GLN A 1 685 ? -10.966 2.289 29.252 1.00 86.81 685 GLN A O 1
ATOM 5444 N N . SER A 1 686 ? -11.317 4.506 29.226 1.00 82.25 686 SER A N 1
ATOM 5445 C CA . SER A 1 686 ? -9.921 4.892 28.983 1.00 82.25 686 SER A CA 1
ATOM 5446 C C . SER A 1 686 ? -9.085 5.089 30.259 1.00 82.25 686 SER A C 1
ATOM 5448 O O . SER A 1 686 ? -8.018 5.696 30.178 1.00 82.25 686 SER A O 1
ATOM 5450 N N . LEU A 1 687 ? -9.561 4.625 31.425 1.00 82.94 687 LEU A N 1
ATOM 5451 C CA . LEU A 1 687 ? -8.880 4.705 32.731 1.00 82.94 687 LEU A CA 1
ATOM 5452 C C . LEU A 1 687 ? -8.399 6.121 33.121 1.00 82.94 687 LEU A C 1
ATOM 5454 O O . LEU A 1 687 ? -7.314 6.289 33.670 1.00 82.94 687 LEU A O 1
ATOM 5458 N N . ALA A 1 688 ? -9.208 7.142 32.827 1.00 85.44 688 ALA A N 1
ATOM 5459 C CA . ALA A 1 688 ? -8.871 8.556 33.009 1.00 85.44 688 ALA A CA 1
ATOM 5460 C C . ALA A 1 688 ? -10.022 9.415 33.575 1.00 85.44 688 ALA A C 1
ATOM 5462 O O . ALA A 1 688 ? -10.002 10.642 33.466 1.00 85.44 688 ALA A O 1
ATOM 5463 N N . GLU A 1 689 ? -11.034 8.789 34.184 1.00 88.62 689 GLU A N 1
ATOM 5464 C CA . GLU A 1 689 ? -12.187 9.471 34.796 1.00 88.62 689 GLU A CA 1
ATOM 5465 C C . GLU A 1 689 ? -11.764 10.522 35.842 1.00 88.62 689 GLU A C 1
ATOM 5467 O O . GLU A 1 689 ? -12.371 11.592 35.942 1.00 88.62 689 GLU A O 1
ATOM 5472 N N . GLU A 1 690 ? -10.669 10.260 36.562 1.00 87.56 690 GLU A N 1
ATOM 5473 C CA . GLU A 1 690 ? -10.123 11.135 37.604 1.00 87.56 690 GLU A CA 1
ATOM 5474 C C . GLU A 1 690 ? -9.788 12.541 37.091 1.00 87.56 690 GLU A C 1
ATOM 5476 O O . GLU A 1 690 ? -10.034 13.510 37.806 1.00 87.56 690 GLU A O 1
ATOM 5481 N N . ASN A 1 691 ? -9.321 12.675 35.843 1.00 89.88 691 ASN A N 1
ATOM 5482 C CA . ASN A 1 691 ? -9.011 13.975 35.237 1.00 89.88 691 ASN A CA 1
ATOM 5483 C C . ASN A 1 691 ? -10.244 14.892 35.187 1.00 89.88 691 ASN A C 1
ATOM 5485 O O . ASN A 1 691 ? -10.139 16.096 35.414 1.00 89.88 691 ASN A O 1
ATOM 5489 N N . MET A 1 692 ? -11.421 14.327 34.900 1.00 91.25 692 MET A N 1
ATOM 5490 C CA . MET A 1 692 ? -12.676 15.079 34.852 1.00 91.25 692 MET A CA 1
ATOM 5491 C C . MET A 1 692 ? -13.206 15.370 36.259 1.00 91.25 692 MET A C 1
ATOM 5493 O O . MET A 1 692 ? -13.622 16.493 36.536 1.00 91.25 692 MET A O 1
ATOM 5497 N N . LEU A 1 693 ? -13.156 14.379 37.157 1.00 90.75 693 LEU A N 1
ATOM 5498 C CA . LEU A 1 693 ? -13.638 14.524 38.534 1.00 90.75 693 LEU A CA 1
ATOM 5499 C C . LEU A 1 693 ? -12.836 15.576 39.320 1.00 90.75 693 LEU A C 1
ATOM 5501 O O . LEU A 1 693 ? -13.424 16.368 40.045 1.00 90.75 693 LEU A O 1
ATOM 5505 N N . PHE A 1 694 ? -11.518 15.643 39.125 1.00 91.94 694 PHE A N 1
ATOM 5506 C CA . PHE A 1 694 ? -10.645 16.647 39.742 1.00 91.94 694 PHE A CA 1
ATOM 5507 C C . PHE A 1 694 ? -10.882 18.066 39.216 1.00 91.94 694 PHE A C 1
ATOM 5509 O O . PHE A 1 694 ? -10.843 19.019 39.991 1.00 91.94 694 PHE A O 1
ATOM 5516 N N . VAL A 1 695 ? -11.158 18.220 37.915 1.00 92.12 695 VAL A N 1
ATOM 5517 C CA . VAL A 1 695 ? -11.566 19.509 37.330 1.00 92.12 695 VAL A CA 1
ATOM 5518 C C . VAL A 1 695 ? -12.881 19.985 37.955 1.00 92.12 695 VAL A C 1
ATOM 5520 O O . VAL A 1 695 ? -12.954 21.123 38.415 1.00 92.12 695 VAL A O 1
ATOM 5523 N N . ASP A 1 696 ? -13.876 19.099 38.049 1.00 91.81 696 ASP A N 1
ATOM 5524 C CA . ASP A 1 696 ? -15.167 19.390 38.681 1.00 91.81 696 ASP A CA 1
ATOM 5525 C C . ASP A 1 696 ? -15.021 19.759 40.166 1.00 91.81 696 ASP A C 1
ATOM 5527 O O . ASP A 1 696 ? -15.591 20.746 40.629 1.00 91.81 696 ASP A O 1
ATOM 5531 N N . GLU A 1 697 ? -14.235 18.991 40.919 1.00 92.31 697 GLU A N 1
ATOM 5532 C CA . GLU A 1 697 ? -14.042 19.197 42.355 1.00 92.31 697 GLU A CA 1
ATOM 5533 C C . GLU A 1 697 ? -13.238 20.468 42.646 1.00 92.31 697 GLU A C 1
ATOM 5535 O O . GLU A 1 697 ? -13.568 21.191 43.583 1.00 92.31 697 GLU A O 1
ATOM 5540 N N . ILE A 1 698 ? -12.270 20.828 41.795 1.00 91.06 698 ILE A N 1
ATOM 5541 C CA . ILE A 1 698 ? -11.621 22.142 41.854 1.00 91.06 698 ILE A CA 1
ATOM 5542 C C . ILE A 1 698 ? -12.620 23.281 41.587 1.00 91.06 698 ILE A C 1
ATOM 5544 O O . ILE A 1 698 ? -12.577 24.287 42.298 1.00 91.06 698 ILE A O 1
ATOM 5548 N N . ASP A 1 699 ? -13.518 23.162 40.606 1.00 90.69 699 ASP A N 1
ATOM 5549 C CA . ASP A 1 699 ? -14.506 24.211 40.309 1.00 90.69 699 ASP A CA 1
ATOM 5550 C C . ASP A 1 699 ? -15.574 24.366 41.414 1.00 90.69 699 ASP A C 1
ATOM 5552 O O . ASP A 1 699 ? -16.081 25.473 41.630 1.00 90.69 699 ASP A O 1
ATOM 5556 N N . GLU A 1 700 ? -15.854 23.317 42.194 1.00 90.94 700 GLU A N 1
ATOM 5557 C CA . GLU A 1 700 ? -16.593 23.429 43.460 1.00 90.94 700 GLU A CA 1
ATOM 5558 C C . GLU A 1 700 ? -15.740 24.071 44.574 1.00 90.94 700 GLU A C 1
ATOM 5560 O O . GLU A 1 700 ? -16.184 25.024 45.221 1.00 90.94 700 GLU A O 1
ATOM 5565 N N . ILE A 1 701 ? -14.487 23.640 44.759 1.00 91.81 701 ILE A N 1
ATOM 5566 C CA . ILE A 1 701 ? -13.554 24.185 45.767 1.00 91.81 701 ILE A CA 1
ATOM 5567 C C . ILE A 1 701 ? -13.296 25.687 45.563 1.00 91.81 701 ILE A C 1
ATOM 5569 O O . ILE A 1 701 ? -13.224 26.435 46.542 1.00 91.81 701 ILE A O 1
ATOM 5573 N N . LYS A 1 702 ? -13.258 26.180 44.316 1.00 88.75 702 LYS A N 1
ATOM 5574 C CA . LYS A 1 702 ? -13.166 27.620 43.988 1.00 88.75 702 LYS A CA 1
ATOM 5575 C C . LYS A 1 702 ? -14.270 28.467 44.634 1.00 88.75 702 LYS A C 1
ATOM 5577 O O . LYS A 1 702 ? -14.097 29.684 44.755 1.00 88.75 702 LYS A O 1
ATOM 5582 N N . LYS A 1 703 ? -15.387 27.876 45.069 1.00 89.94 703 LYS A N 1
ATOM 5583 C CA . LYS A 1 703 ? -16.500 28.575 45.736 1.00 89.94 703 LYS A CA 1
ATOM 5584 C C . LYS A 1 703 ? -16.236 28.787 47.234 1.00 89.94 703 LYS A C 1
ATOM 5586 O O . LYS A 1 703 ? -16.575 29.852 47.750 1.00 89.94 703 LYS A O 1
ATOM 5591 N N . LEU A 1 704 ? -15.559 27.842 47.895 1.00 88.62 704 LEU A N 1
ATOM 5592 C CA . LEU A 1 704 ? -15.233 27.851 49.334 1.00 88.62 704 LEU A CA 1
ATOM 5593 C C . LEU A 1 704 ? -14.280 28.995 49.724 1.00 88.62 704 LEU A C 1
ATOM 5595 O O . LEU A 1 704 ? -13.682 29.631 48.860 1.00 88.62 704 LEU A O 1
ATOM 5599 N N . GLN A 1 705 ? -14.136 29.298 51.014 1.00 86.00 705 GLN A N 1
ATOM 5600 C CA . GLN A 1 705 ? -13.267 30.370 51.531 1.00 86.00 705 GLN A CA 1
ATOM 5601 C C . GLN A 1 705 ? -12.582 29.929 52.834 1.00 86.00 705 GLN A C 1
ATOM 5603 O O . GLN A 1 705 ? -13.059 29.014 53.496 1.00 86.00 705 GLN A O 1
ATOM 5608 N N . GLY A 1 706 ? -11.493 30.601 53.224 1.00 83.69 706 GLY A N 1
ATOM 5609 C CA . GLY A 1 706 ? -10.856 30.405 54.535 1.00 83.69 706 GLY A CA 1
ATOM 5610 C C . GLY A 1 706 ? -10.430 28.958 54.808 1.00 83.69 706 GLY A C 1
ATOM 5611 O O . GLY A 1 706 ? -9.857 28.299 53.938 1.00 83.69 706 GLY A O 1
ATOM 5612 N N . ASP A 1 707 ? -10.716 28.463 56.012 1.00 82.81 707 ASP A N 1
ATOM 5613 C CA . ASP A 1 707 ? -10.345 27.105 56.422 1.00 82.81 707 ASP A CA 1
ATOM 5614 C C . ASP A 1 707 ? -11.105 26.006 55.655 1.00 82.81 707 ASP A C 1
ATOM 5616 O O . ASP A 1 707 ? -10.542 24.938 55.425 1.00 82.81 707 ASP A O 1
ATOM 5620 N N . ASP A 1 708 ? -12.321 26.264 55.156 1.00 84.69 708 ASP A N 1
ATOM 5621 C CA . ASP A 1 708 ? -13.048 25.301 54.310 1.00 84.69 708 ASP A CA 1
ATOM 5622 C C . ASP A 1 708 ? -12.303 25.046 52.991 1.00 84.69 708 ASP A C 1
ATOM 5624 O O . ASP A 1 708 ? -12.187 23.908 52.538 1.00 84.69 708 ASP A O 1
ATOM 5628 N N . LEU A 1 709 ? -11.738 26.105 52.396 1.00 86.69 709 LEU A N 1
ATOM 5629 C CA . LEU A 1 709 ? -10.886 26.013 51.207 1.00 86.69 709 LEU A CA 1
ATOM 5630 C C . LEU A 1 709 ? -9.587 25.246 51.512 1.00 86.69 709 LEU A C 1
ATOM 5632 O O . LEU A 1 709 ? -9.189 24.383 50.731 1.00 86.69 709 LEU A O 1
ATOM 5636 N N . LYS A 1 710 ? -8.950 25.517 52.658 1.00 86.50 710 LYS A N 1
ATOM 5637 C CA . LYS A 1 710 ? -7.746 24.802 53.115 1.00 86.50 710 LYS A CA 1
ATOM 5638 C C . LYS A 1 710 ? -7.998 23.299 53.277 1.00 86.50 710 LYS A C 1
ATOM 5640 O O . LYS A 1 710 ? -7.254 22.489 52.723 1.00 86.50 710 LYS A O 1
ATOM 5645 N N . ASN A 1 711 ? -9.060 22.939 53.994 1.00 87.38 711 ASN A N 1
ATOM 5646 C CA . ASN A 1 711 ? -9.425 21.553 54.280 1.00 87.38 711 ASN A CA 1
ATOM 5647 C C . ASN A 1 711 ? -9.834 20.805 53.003 1.00 87.38 711 ASN A C 1
ATOM 5649 O O . ASN A 1 711 ? -9.393 19.681 52.778 1.00 87.38 711 ASN A O 1
ATOM 5653 N N . ALA A 1 712 ? -10.607 21.437 52.115 1.00 87.81 712 ALA A N 1
ATOM 5654 C CA . ALA A 1 712 ? -11.002 20.805 50.860 1.00 87.81 712 ALA A CA 1
ATOM 5655 C C . ALA A 1 712 ? -9.814 20.576 49.904 1.00 87.81 712 ALA A C 1
ATOM 5657 O O . ALA A 1 712 ? -9.774 19.548 49.233 1.00 87.81 712 ALA A O 1
ATOM 5658 N N . VAL A 1 713 ? -8.810 21.466 49.874 1.00 87.75 713 VAL A N 1
ATOM 5659 C CA . VAL A 1 713 ? -7.579 21.247 49.086 1.00 87.75 713 VAL A CA 1
ATOM 5660 C C . VAL A 1 713 ? -6.677 20.169 49.702 1.00 87.75 713 VAL A C 1
ATOM 5662 O O . VAL A 1 713 ? -6.026 19.440 48.955 1.00 87.75 713 VAL A O 1
ATOM 5665 N N . ALA A 1 714 ? -6.662 20.008 51.030 1.00 86.25 714 ALA A N 1
ATOM 5666 C CA . ALA A 1 714 ? -5.990 18.873 51.669 1.00 86.25 714 ALA A CA 1
ATOM 5667 C C . ALA A 1 714 ? -6.615 17.537 51.223 1.00 86.25 714 ALA A C 1
ATOM 5669 O O . ALA A 1 714 ? -5.909 16.679 50.694 1.00 86.25 714 ALA A O 1
ATOM 5670 N N . ASN A 1 715 ? -7.944 17.419 51.322 1.00 88.12 715 ASN A N 1
ATOM 5671 C CA . ASN A 1 715 ? -8.686 16.230 50.890 1.00 88.12 715 ASN A CA 1
ATOM 5672 C C . ASN A 1 715 ? -8.520 15.957 49.380 1.00 88.12 715 ASN A C 1
ATOM 5674 O O . ASN A 1 715 ? -8.386 14.808 48.969 1.00 88.12 715 ASN A O 1
ATOM 5678 N N . LEU A 1 716 ? -8.500 17.005 48.545 1.00 88.62 716 LEU A N 1
ATOM 5679 C CA . LEU A 1 716 ? -8.261 16.899 47.099 1.00 88.62 716 LEU A CA 1
ATOM 5680 C C . LEU A 1 716 ? -6.880 16.295 46.794 1.00 88.62 716 LEU A C 1
ATOM 5682 O O . LEU A 1 716 ? -6.759 15.452 45.905 1.00 88.62 716 LEU A O 1
ATOM 5686 N N . LEU A 1 717 ? -5.840 16.724 47.517 1.00 84.31 717 LEU A N 1
ATOM 5687 C CA . LEU A 1 717 ? -4.483 16.207 47.340 1.00 84.31 717 LEU A CA 1
ATOM 5688 C C . LEU A 1 717 ? -4.387 14.729 47.728 1.00 84.31 717 LEU A C 1
ATOM 5690 O O . LEU A 1 717 ? -3.865 13.950 46.938 1.00 84.31 717 LEU A O 1
ATOM 5694 N N . GLU A 1 718 ? -4.934 14.345 48.883 1.00 82.25 718 GLU A N 1
ATOM 5695 C CA . GLU A 1 718 ? -4.980 12.954 49.360 1.00 82.25 718 GLU A CA 1
ATOM 5696 C C . GLU A 1 718 ? -5.725 12.035 48.374 1.00 82.25 718 GLU A C 1
ATOM 5698 O O . GLU A 1 718 ? -5.232 10.977 47.984 1.00 82.25 718 GLU A O 1
ATOM 5703 N N . LYS A 1 719 ? -6.892 12.478 47.894 1.00 82.25 719 LYS A N 1
ATOM 5704 C CA . LYS A 1 719 ? -7.790 11.708 47.020 1.00 82.25 719 LYS A CA 1
ATOM 5705 C C . LYS A 1 719 ? -7.224 11.416 45.626 1.00 82.25 719 LYS A C 1
ATOM 5707 O O . LYS A 1 719 ? -7.533 10.372 45.050 1.00 82.25 719 LYS A O 1
ATOM 5712 N N . TYR A 1 720 ? -6.423 12.326 45.067 1.00 82.31 720 TYR A N 1
ATOM 5713 C CA . TYR A 1 720 ? -5.940 12.244 43.680 1.00 82.31 720 TYR A CA 1
ATOM 5714 C C . TYR A 1 720 ? -4.420 12.060 43.541 1.00 82.31 720 TYR A C 1
ATOM 5716 O O . TYR A 1 720 ? -3.922 12.018 42.415 1.00 82.31 720 TYR A O 1
ATOM 5724 N N . GLU A 1 721 ? -3.682 11.915 44.649 1.00 64.25 721 GLU A N 1
ATOM 5725 C CA . GLU A 1 721 ? -2.219 12.079 44.710 1.00 64.25 721 GLU A CA 1
ATOM 5726 C C . GLU A 1 721 ? -1.414 11.263 43.682 1.00 64.25 721 GLU A C 1
ATOM 5728 O O . GLU A 1 721 ? -0.387 11.727 43.181 1.00 64.25 721 GLU A O 1
ATOM 5733 N N . MET A 1 722 ? -1.885 10.047 43.384 1.00 60.66 722 MET A N 1
ATOM 5734 C CA . MET A 1 722 ? -1.246 9.077 42.487 1.00 60.66 722 MET A CA 1
ATOM 5735 C C . MET A 1 722 ? -1.908 8.971 41.106 1.00 60.66 722 MET A C 1
ATOM 5737 O O . MET A 1 722 ? -1.382 8.289 40.229 1.00 60.66 722 MET A O 1
ATOM 5741 N N . TYR A 1 723 ? -3.067 9.605 40.906 1.00 69.00 723 TYR A N 1
ATOM 5742 C CA . TYR A 1 723 ? -3.922 9.375 39.736 1.00 69.00 723 TYR A CA 1
ATOM 5743 C C . TYR A 1 723 ? -3.835 10.473 38.674 1.00 69.00 723 TYR A C 1
ATOM 5745 O O . TYR A 1 723 ? -4.317 10.275 37.561 1.00 69.00 723 TYR A O 1
ATOM 5753 N N . ILE A 1 724 ? -3.253 11.633 39.001 1.00 77.19 724 ILE A N 1
ATOM 5754 C CA . ILE A 1 724 ? -3.317 12.830 38.156 1.00 77.19 724 ILE A CA 1
ATOM 5755 C C . ILE A 1 724 ? -1.928 13.423 37.925 1.00 77.19 724 ILE A C 1
ATOM 5757 O O . ILE A 1 724 ? -1.170 13.697 38.854 1.00 77.19 724 ILE A O 1
ATOM 5761 N N . ASN A 1 725 ? -1.614 13.655 36.651 1.00 75.12 725 ASN A N 1
ATOM 5762 C CA . ASN A 1 725 ? -0.339 14.203 36.208 1.00 75.12 725 ASN A CA 1
ATOM 5763 C C . ASN A 1 725 ? -0.380 15.743 36.200 1.00 75.12 725 ASN A C 1
ATOM 5765 O O . ASN A 1 725 ? -0.880 16.349 35.252 1.00 75.12 725 ASN A O 1
ATOM 5769 N N . ILE A 1 726 ? 0.143 16.360 37.264 1.00 81.00 726 ILE A N 1
ATOM 5770 C CA . ILE A 1 726 ? 0.353 17.812 37.392 1.00 81.00 726 ILE A CA 1
ATOM 5771 C C . ILE A 1 726 ? 1.817 18.129 37.707 1.00 81.00 726 ILE A C 1
ATOM 5773 O O . ILE A 1 726 ? 2.517 17.356 38.365 1.00 81.00 726 ILE A O 1
ATOM 5777 N N . SER A 1 727 ? 2.283 19.293 37.260 1.00 74.50 727 SER A N 1
ATOM 5778 C CA . SER A 1 727 ? 3.655 19.748 37.464 1.00 74.50 727 SER A CA 1
ATOM 5779 C C . SER A 1 727 ? 3.973 19.954 38.947 1.00 74.50 727 SER A C 1
ATOM 5781 O O . SER A 1 727 ? 3.116 20.335 39.750 1.00 74.50 727 SER A O 1
ATOM 5783 N N . SER A 1 728 ? 5.245 19.790 39.320 1.00 72.81 728 SER A N 1
ATOM 5784 C CA . SER A 1 728 ? 5.725 20.105 40.674 1.00 72.81 728 SER A CA 1
ATOM 5785 C C . SER A 1 728 ? 5.403 21.548 41.085 1.00 72.81 728 SER A C 1
ATOM 5787 O O . SER A 1 728 ? 5.100 21.799 42.249 1.00 72.81 728 SER A O 1
ATOM 5789 N N . SER A 1 729 ? 5.384 22.482 40.126 1.00 80.19 729 SER A N 1
ATOM 5790 C CA . SER A 1 729 ? 5.026 23.889 40.351 1.00 80.19 729 SER A CA 1
ATOM 5791 C C . SER A 1 729 ? 3.535 24.110 40.640 1.00 80.19 729 SER A C 1
ATOM 5793 O O . SER A 1 729 ? 3.186 24.985 41.433 1.00 80.19 729 SER A O 1
ATOM 5795 N N . ALA A 1 730 ? 2.653 23.306 40.039 1.00 79.50 730 ALA A N 1
ATOM 5796 C CA . ALA A 1 730 ? 1.221 23.323 40.311 1.00 79.50 730 ALA A CA 1
ATOM 5797 C C . ALA A 1 730 ? 0.903 22.604 41.632 1.00 79.50 730 ALA A C 1
ATOM 5799 O O . ALA A 1 730 ? 0.168 23.134 42.465 1.00 79.50 730 ALA A O 1
ATOM 5800 N N . ARG A 1 731 ? 1.527 21.444 41.874 1.00 80.75 731 ARG A N 1
ATOM 5801 C CA . ARG A 1 731 ? 1.367 20.665 43.109 1.00 80.75 731 ARG A CA 1
ATOM 5802 C C . ARG A 1 731 ? 1.870 21.419 44.346 1.00 80.75 731 ARG A C 1
ATOM 5804 O O . ARG A 1 731 ? 1.181 21.416 45.362 1.00 80.75 731 ARG A O 1
ATOM 5811 N N . ALA A 1 732 ? 3.000 22.128 44.258 1.00 81.50 732 ALA A N 1
ATOM 5812 C CA . ALA A 1 732 ? 3.498 22.977 45.347 1.00 81.50 732 ALA A CA 1
ATOM 5813 C C . ALA A 1 732 ? 2.480 24.054 45.765 1.00 81.50 732 ALA A C 1
ATOM 5815 O O . ALA A 1 732 ? 2.254 24.260 46.953 1.00 81.50 732 ALA A O 1
ATOM 5816 N N . LYS A 1 733 ? 1.794 24.676 44.800 1.00 85.38 733 LYS A N 1
ATOM 5817 C CA . LYS A 1 733 ? 0.776 25.707 45.056 1.00 85.38 733 LYS A CA 1
ATOM 5818 C C . LYS A 1 733 ? -0.492 25.177 45.720 1.00 85.38 733 LYS A C 1
ATOM 5820 O O . LYS A 1 733 ? -1.097 25.893 46.511 1.00 85.38 733 LYS A O 1
ATOM 5825 N N . LEU A 1 734 ? -0.880 23.931 45.448 1.00 85.00 734 LEU A N 1
ATOM 5826 C CA . LEU A 1 734 ? -1.950 23.270 46.202 1.00 85.00 734 LEU A CA 1
ATOM 5827 C C . LEU A 1 734 ? -1.515 22.999 47.653 1.00 85.00 734 LEU A C 1
ATOM 5829 O O . LEU A 1 734 ? -2.290 23.226 48.580 1.00 85.00 734 LEU A O 1
ATOM 5833 N N . VAL A 1 735 ? -0.258 22.590 47.862 1.00 85.56 735 VAL A N 1
ATOM 5834 C CA . VAL A 1 735 ? 0.312 22.370 49.204 1.00 85.56 735 VAL A CA 1
ATOM 5835 C C . VAL A 1 735 ? 0.455 23.682 49.994 1.00 85.56 735 VAL A C 1
ATOM 5837 O O . VAL A 1 735 ? 0.203 23.694 51.193 1.00 85.56 735 VAL A O 1
ATOM 5840 N N . GLU A 1 736 ? 0.771 24.807 49.343 1.00 85.12 736 GLU A N 1
ATOM 5841 C CA . GLU A 1 736 ? 0.763 26.143 49.968 1.00 85.12 736 GLU A CA 1
ATOM 5842 C C . GLU A 1 736 ? -0.623 26.559 50.504 1.00 85.12 736 GLU A C 1
ATOM 5844 O O . GLU A 1 736 ? -0.709 27.301 51.489 1.00 85.12 736 GLU A O 1
ATOM 5849 N N . ILE A 1 737 ? -1.708 26.093 49.870 1.00 85.00 737 ILE A N 1
ATOM 5850 C CA . ILE A 1 737 ? -3.074 26.297 50.369 1.00 85.00 737 ILE A CA 1
ATOM 5851 C C . ILE A 1 737 ? -3.336 25.358 51.552 1.00 85.00 737 ILE A C 1
ATOM 5853 O O . ILE A 1 737 ? -3.785 25.829 52.596 1.00 85.00 737 ILE A O 1
ATOM 5857 N N . SER A 1 738 ? -3.042 24.055 51.427 1.00 84.69 738 SER A N 1
ATOM 5858 C CA . SER A 1 738 ? -3.358 23.062 52.469 1.00 84.69 738 SER A CA 1
ATOM 5859 C C . SER A 1 738 ? -2.515 23.214 53.744 1.00 84.69 738 SER A C 1
ATOM 5861 O O . SER A 1 738 ? -3.009 22.938 54.837 1.00 84.69 738 SER A O 1
ATOM 5863 N N . SER A 1 739 ? -1.294 23.754 53.659 1.00 82.12 739 SER A N 1
ATOM 5864 C CA . SER A 1 739 ? -0.523 24.187 54.835 1.00 82.12 739 SER A CA 1
ATOM 5865 C C . SER A 1 739 ? -1.137 25.420 55.517 1.00 82.12 739 SER A C 1
ATOM 5867 O O . SER A 1 739 ? -1.007 25.604 56.730 1.00 82.12 739 SER A O 1
ATOM 5869 N N . GLY A 1 740 ? -1.856 26.255 54.760 1.00 75.50 740 GLY A N 1
ATOM 5870 C CA . GLY A 1 740 ? -2.301 27.589 55.163 1.00 75.50 740 GLY A CA 1
ATOM 5871 C C . GLY A 1 740 ? -1.235 28.676 54.983 1.00 75.50 740 GLY A C 1
ATOM 5872 O O . GLY A 1 740 ? -1.389 29.761 55.534 1.00 75.50 740 GLY A O 1
ATOM 5873 N N . SER A 1 741 ? -0.154 28.406 54.242 1.00 68.88 741 SER A N 1
ATOM 5874 C CA . SER A 1 741 ? 0.921 29.377 53.990 1.00 68.88 741 SER A CA 1
ATOM 5875 C C . SER A 1 741 ? 0.508 30.485 53.016 1.00 68.88 741 SER A C 1
ATOM 5877 O O . SER A 1 741 ? 0.969 31.615 53.162 1.00 68.88 741 SER A O 1
ATOM 5879 N N . ASN A 1 742 ? -0.340 30.181 52.026 1.00 74.88 742 ASN A N 1
ATOM 5880 C CA . ASN A 1 742 ? -0.770 31.131 50.996 1.00 74.88 742 ASN A CA 1
ATOM 5881 C C . ASN A 1 742 ? -2.149 30.752 50.416 1.00 74.88 742 ASN A C 1
ATOM 5883 O O . ASN A 1 742 ? -2.263 30.081 49.387 1.00 74.88 742 ASN A O 1
ATOM 5887 N N . VAL A 1 743 ? -3.214 31.190 51.093 1.00 76.44 743 VAL A N 1
ATOM 5888 C CA . VAL A 1 743 ? -4.617 30.842 50.785 1.00 76.44 743 VAL A CA 1
ATOM 5889 C C . VAL A 1 743 ? -5.221 31.790 49.722 1.00 76.44 743 VAL A C 1
ATOM 5891 O O . VAL A 1 743 ? -6.292 32.364 49.910 1.00 76.44 743 VAL A O 1
ATOM 5894 N N . ASP A 1 744 ? -4.535 31.980 48.587 1.00 81.00 744 ASP A N 1
ATOM 5895 C CA . ASP A 1 744 ? -5.105 32.636 47.393 1.00 81.00 744 ASP A CA 1
ATOM 5896 C C . ASP A 1 744 ? -5.700 31.583 46.442 1.00 81.00 744 ASP A C 1
ATOM 5898 O O . ASP A 1 744 ? -5.011 30.671 45.986 1.00 81.00 744 ASP A O 1
ATOM 5902 N N . LYS A 1 745 ? -6.972 31.746 46.059 1.00 82.69 745 LYS A N 1
ATOM 5903 C CA . LYS A 1 745 ? -7.658 30.890 45.074 1.00 82.69 745 LYS A CA 1
ATOM 5904 C C . LYS A 1 745 ? -6.927 30.791 43.734 1.00 82.69 745 LYS A C 1
ATOM 5906 O O . LYS A 1 745 ? -7.052 29.776 43.052 1.00 82.69 745 LYS A O 1
ATOM 5911 N N . LYS A 1 746 ? -6.130 31.800 43.358 1.00 86.44 746 LYS A N 1
ATOM 5912 C CA . LYS A 1 746 ? -5.303 31.771 42.136 1.00 86.44 746 LYS A CA 1
ATOM 5913 C C . LYS A 1 746 ? -4.283 30.626 42.118 1.00 86.44 746 LYS A C 1
ATOM 5915 O O . LYS A 1 746 ? -3.833 30.250 41.038 1.00 86.44 746 LYS A O 1
ATOM 5920 N N . ASN A 1 747 ? -3.946 30.045 43.271 1.00 85.69 747 ASN A N 1
ATOM 5921 C CA . ASN A 1 747 ? -3.064 28.882 43.366 1.00 85.69 747 ASN A CA 1
ATOM 5922 C C . ASN A 1 747 ? -3.721 27.564 42.896 1.00 85.69 747 ASN A C 1
ATOM 5924 O O . ASN A 1 747 ? -2.996 26.618 42.600 1.00 85.69 747 ASN A O 1
ATOM 5928 N N . LEU A 1 748 ? -5.052 27.515 42.726 1.00 87.94 748 LEU A N 1
ATOM 5929 C CA . LEU A 1 748 ? -5.769 26.382 42.111 1.00 87.94 748 LEU A CA 1
ATOM 5930 C C . LEU A 1 748 ? -5.627 26.345 40.576 1.00 87.94 748 LEU A C 1
ATOM 5932 O O . LEU A 1 748 ? -5.604 25.276 39.965 1.00 87.94 748 LEU A O 1
ATOM 5936 N N . GLU A 1 749 ? -5.544 27.518 39.939 1.00 88.31 749 GLU A N 1
ATOM 5937 C CA . GLU A 1 749 ? -5.617 27.658 38.478 1.00 88.31 749 GLU A CA 1
ATOM 5938 C C . GLU A 1 749 ? -4.511 26.931 37.685 1.00 88.31 749 GLU A C 1
ATOM 5940 O O . GLU A 1 749 ? -4.824 26.424 36.609 1.00 88.31 749 GLU A O 1
ATOM 5945 N N . PRO A 1 750 ? -3.246 26.814 38.147 1.00 85.44 750 PRO A N 1
ATOM 5946 C CA . PRO A 1 750 ? -2.224 26.048 37.431 1.00 85.44 750 PRO A CA 1
ATOM 5947 C C . PRO A 1 750 ? -2.582 24.564 37.285 1.00 85.44 750 PRO A C 1
ATOM 5949 O O . PRO A 1 750 ? -2.592 24.057 36.166 1.00 85.44 750 PRO A O 1
ATOM 5952 N N . ALA A 1 751 ? -2.947 23.896 38.385 1.00 86.31 751 ALA A N 1
ATOM 5953 C CA . ALA A 1 751 ? -3.297 22.473 38.381 1.00 86.31 751 ALA A CA 1
ATOM 5954 C C . ALA A 1 751 ? -4.566 22.214 37.555 1.00 86.31 751 ALA A C 1
ATOM 5956 O O . ALA A 1 751 ? -4.590 21.325 36.705 1.00 86.31 751 ALA A O 1
ATOM 5957 N N . HIS A 1 752 ? -5.584 23.062 37.736 1.00 92.88 752 HIS A N 1
ATOM 5958 C CA . HIS A 1 752 ? -6.795 23.059 36.920 1.00 92.88 752 HIS A CA 1
ATOM 5959 C C . HIS A 1 752 ? -6.472 23.146 35.420 1.00 92.88 752 HIS A C 1
ATOM 5961 O O . HIS A 1 752 ? -6.916 22.318 34.631 1.00 92.88 752 HIS A O 1
ATOM 5967 N N . LYS A 1 753 ? -5.654 24.126 35.019 1.00 89.56 753 LYS A N 1
ATOM 5968 C CA . LYS A 1 753 ? -5.331 24.414 33.616 1.00 89.56 753 LYS A CA 1
ATOM 5969 C C . LYS A 1 753 ? -4.440 23.358 32.959 1.00 89.56 753 LYS A C 1
ATOM 5971 O O . LYS A 1 753 ? -4.512 23.202 31.742 1.00 89.56 753 LYS A O 1
ATOM 5976 N N . GLU A 1 754 ? -3.608 22.655 33.722 1.00 87.25 754 GLU A N 1
ATOM 5977 C CA . GLU A 1 754 ? -2.827 21.515 33.228 1.00 87.25 754 GLU A CA 1
ATOM 5978 C C . GLU A 1 754 ? -3.745 20.324 32.897 1.00 87.25 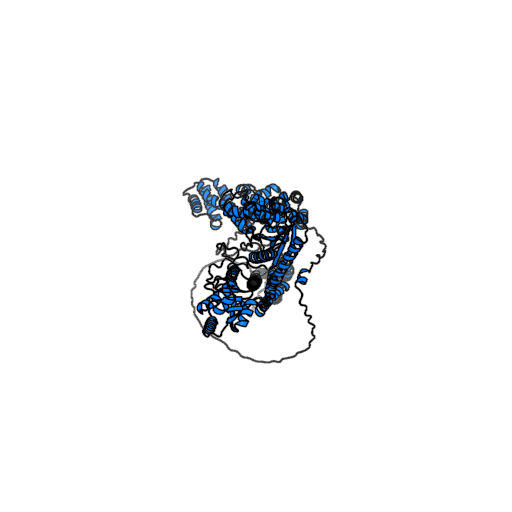754 GLU A C 1
ATOM 5980 O O . GLU A 1 754 ? -3.747 19.858 31.756 1.00 87.25 754 GLU A O 1
ATOM 5985 N N . VAL A 1 755 ? -4.609 19.906 33.829 1.00 87.69 755 VAL A N 1
ATOM 5986 C CA . VAL A 1 755 ? -5.532 18.770 33.621 1.00 87.69 755 VAL A CA 1
ATOM 5987 C C . VAL A 1 755 ? -6.623 19.097 32.594 1.00 87.69 755 VAL A C 1
ATOM 5989 O O . VAL A 1 755 ? -6.929 18.276 31.729 1.00 87.69 755 VAL A O 1
ATOM 5992 N N . TYR A 1 756 ? -7.154 20.323 32.594 1.00 92.31 756 TYR A N 1
ATOM 5993 C CA . TYR A 1 756 ? -8.128 20.763 31.590 1.00 92.31 756 TYR A CA 1
ATOM 5994 C C . TYR A 1 756 ? -7.549 20.714 30.168 1.00 92.31 756 TYR A C 1
ATOM 5996 O O . TYR A 1 756 ? -8.219 20.292 29.226 1.00 92.31 756 TYR A O 1
ATOM 6004 N N . LYS A 1 757 ? -6.270 21.081 30.005 1.00 86.50 757 LYS A N 1
ATOM 6005 C CA . LYS A 1 757 ? -5.565 20.946 28.724 1.00 86.50 757 LYS A CA 1
ATOM 6006 C C . LYS A 1 757 ? -5.349 19.493 28.313 1.00 86.50 757 LYS A C 1
ATOM 6008 O O . LYS A 1 757 ? -5.366 19.229 27.114 1.00 86.50 757 LYS A O 1
ATOM 6013 N N . LEU A 1 758 ? -5.149 18.566 29.248 1.00 85.81 758 LEU A N 1
ATOM 6014 C CA . LEU A 1 758 ? -5.050 17.138 28.931 1.00 85.81 758 LEU A CA 1
ATOM 6015 C C . LEU A 1 758 ? -6.381 16.612 28.362 1.00 85.81 758 LEU A C 1
ATOM 6017 O O . LEU A 1 758 ? -6.390 15.953 27.320 1.00 85.81 758 LEU A O 1
ATOM 6021 N N . LEU A 1 759 ? -7.507 16.992 28.978 1.00 88.12 759 LEU A N 1
ATOM 6022 C CA . LEU A 1 759 ? -8.846 16.706 28.452 1.00 88.12 759 LEU A CA 1
ATOM 6023 C C . LEU A 1 759 ? -9.050 17.318 27.053 1.00 88.12 759 LEU A C 1
ATOM 6025 O O . LEU A 1 759 ? -9.515 16.628 26.150 1.00 88.12 759 LEU A O 1
ATOM 6029 N N . GLU A 1 760 ? -8.669 18.583 26.855 1.00 89.44 760 GLU A N 1
ATOM 6030 C CA . GLU A 1 760 ? -8.841 19.322 25.593 1.00 89.44 760 GLU A CA 1
ATOM 6031 C C . GLU A 1 760 ? -7.979 18.801 24.431 1.00 89.44 760 GLU A C 1
ATOM 6033 O O . GLU A 1 760 ? -8.476 18.682 23.311 1.00 89.44 760 GLU A O 1
ATOM 6038 N N . ASN A 1 761 ? -6.701 18.492 24.676 1.00 81.69 761 ASN A N 1
ATOM 6039 C CA . ASN A 1 761 ? -5.724 18.221 23.614 1.00 81.69 761 ASN A CA 1
ATOM 6040 C C . ASN A 1 761 ? -5.518 16.724 23.324 1.00 81.69 761 ASN A C 1
ATOM 6042 O O . ASN A 1 761 ? -5.057 16.393 22.235 1.00 81.69 761 ASN A O 1
ATOM 6046 N N . ASP A 1 762 ? -5.875 15.825 24.249 1.00 82.50 762 ASP A N 1
ATOM 6047 C CA . ASP A 1 762 ? -5.754 14.371 24.062 1.00 82.50 762 ASP A CA 1
ATOM 6048 C C . ASP A 1 762 ? -7.104 13.650 24.183 1.00 82.50 762 ASP A C 1
ATOM 6050 O O . ASP A 1 762 ? -7.574 13.018 23.233 1.00 82.50 762 ASP A O 1
ATOM 6054 N N . GLN A 1 763 ? -7.768 13.761 25.336 1.00 89.62 763 GLN A N 1
ATOM 6055 C CA . GLN A 1 763 ? -8.834 12.810 25.677 1.00 89.62 763 GLN A CA 1
ATOM 6056 C C . GLN A 1 763 ? -10.140 13.088 24.918 1.00 89.62 763 GLN A C 1
ATOM 6058 O O . GLN A 1 763 ? -10.806 12.161 24.460 1.00 89.62 763 GLN A O 1
ATOM 6063 N N . PHE A 1 764 ? -10.483 14.356 24.693 1.00 92.50 764 PHE A N 1
ATOM 6064 C CA . PHE A 1 764 ? -11.645 14.747 23.894 1.00 92.50 764 PHE A CA 1
ATOM 6065 C C . PHE A 1 764 ? -11.461 14.512 22.373 1.00 92.50 764 PHE A C 1
ATOM 6067 O O . PHE A 1 764 ? -12.381 14.000 21.731 1.00 92.50 764 PHE A O 1
ATOM 6074 N N . PRO A 1 765 ? -10.287 14.771 21.758 1.00 87.06 765 PRO A N 1
ATOM 6075 C CA . PRO A 1 765 ? -9.967 14.288 20.409 1.00 87.06 765 PRO A CA 1
ATOM 6076 C C . PRO A 1 765 ? -10.069 12.766 20.217 1.00 87.06 765 PRO A C 1
ATOM 6078 O O . PRO A 1 765 ? -10.394 12.329 19.110 1.00 87.06 765 PRO A O 1
ATOM 6081 N N . ARG A 1 766 ? -9.832 11.962 21.265 1.00 86.56 766 ARG A N 1
ATOM 6082 C CA . ARG A 1 766 ? -10.099 10.511 21.254 1.00 86.56 766 ARG A CA 1
ATOM 6083 C C . ARG A 1 766 ? -11.594 10.207 21.388 1.00 86.56 766 ARG A C 1
ATOM 6085 O O . ARG A 1 766 ? -12.123 9.471 20.562 1.00 86.56 766 ARG A O 1
ATOM 6092 N N . PHE A 1 767 ? -12.290 10.824 22.350 1.00 93.56 767 PHE A N 1
ATOM 6093 C CA . PHE A 1 767 ? -13.739 10.670 22.558 1.00 93.56 767 PHE A CA 1
ATOM 6094 C C . PHE A 1 767 ? -14.544 10.855 21.265 1.00 93.56 767 PHE A C 1
ATOM 6096 O O . PHE A 1 767 ? -15.351 9.998 20.904 1.00 93.56 767 PHE A O 1
ATOM 6103 N N . ARG A 1 768 ? -14.271 11.932 20.520 1.00 88.94 768 ARG A N 1
ATOM 6104 C CA . ARG A 1 768 ? -14.970 12.258 19.265 1.00 88.94 768 ARG A CA 1
ATOM 6105 C C . ARG A 1 768 ? -14.819 11.203 18.163 1.00 88.94 768 ARG A C 1
ATOM 6107 O O . ARG A 1 768 ? -15.642 11.174 17.252 1.00 88.94 768 ARG A O 1
ATOM 6114 N N . ARG A 1 769 ? -13.795 10.347 18.247 1.00 85.00 769 ARG A N 1
ATOM 6115 C CA . ARG A 1 769 ? -13.530 9.228 17.326 1.00 85.00 769 ARG A CA 1
ATOM 6116 C C . ARG A 1 769 ? -13.811 7.852 17.958 1.00 85.00 769 ARG A C 1
ATOM 6118 O O . ARG A 1 769 ? -13.496 6.839 17.345 1.00 85.00 769 ARG A O 1
ATOM 6125 N N . SER A 1 770 ? -14.365 7.805 19.173 1.00 90.44 770 SER A N 1
ATOM 6126 C CA . SER A 1 770 ? -14.587 6.561 19.920 1.00 90.44 770 SER A CA 1
ATOM 6127 C C . SER A 1 770 ? -15.819 5.786 19.448 1.00 90.44 770 SER A C 1
ATOM 6129 O O . SER A 1 770 ? -16.838 6.375 19.085 1.00 90.44 770 SER A O 1
ATOM 6131 N N . GLU A 1 771 ? -15.740 4.456 19.520 1.00 89.31 771 GLU A N 1
ATOM 6132 C CA . GLU A 1 771 ? -16.852 3.550 19.204 1.00 89.31 771 GLU A CA 1
ATOM 6133 C C . GLU A 1 771 ? -18.058 3.805 20.120 1.00 89.31 771 GLU A C 1
ATOM 6135 O O . GLU A 1 771 ? -19.162 3.953 19.618 1.00 89.31 771 GLU A O 1
ATOM 6140 N N . LEU A 1 772 ? -17.846 4.026 21.426 1.00 92.38 772 LEU A N 1
ATOM 6141 C CA . LEU A 1 772 ? -18.907 4.387 22.383 1.00 92.38 772 LEU A CA 1
ATOM 6142 C C . LEU A 1 772 ? -19.727 5.612 21.942 1.00 92.38 772 LEU A C 1
ATOM 6144 O O . LEU A 1 772 ? -20.945 5.641 22.119 1.00 92.38 772 LEU A O 1
ATOM 6148 N N . TYR A 1 773 ? -19.080 6.637 21.376 1.00 93.62 773 TYR A N 1
ATOM 6149 C CA . TYR A 1 773 ? -19.785 7.817 20.873 1.00 93.62 773 TYR A CA 1
ATOM 6150 C C . TYR A 1 773 ? -20.482 7.541 19.531 1.00 93.62 773 TYR A C 1
ATOM 6152 O O . TYR A 1 773 ? -21.583 8.040 19.310 1.00 93.62 773 TYR A O 1
ATOM 6160 N N . LEU A 1 774 ? -19.896 6.711 18.660 1.00 92.50 774 LEU A N 1
ATOM 6161 C CA . LEU A 1 774 ? -20.526 6.273 17.408 1.00 92.50 774 LEU A CA 1
ATOM 6162 C C . LEU A 1 774 ? -21.780 5.418 17.653 1.00 92.50 774 LEU A C 1
ATOM 6164 O O . LEU A 1 774 ? -22.815 5.699 17.054 1.00 92.50 774 LEU A O 1
ATOM 6168 N N . GLU A 1 775 ? -21.713 4.439 18.559 1.00 91.44 775 GLU A N 1
ATOM 6169 C CA . GLU A 1 775 ? -22.849 3.607 18.982 1.00 91.44 775 GLU A CA 1
ATOM 6170 C C . GLU A 1 775 ? -23.980 4.476 19.548 1.00 91.44 775 GLU A C 1
ATOM 6172 O O . GLU A 1 775 ? -25.126 4.367 19.114 1.00 91.44 775 GLU A O 1
ATOM 6177 N N . TYR A 1 776 ? -23.651 5.411 20.449 1.00 92.56 776 TYR A N 1
ATOM 6178 C CA . TYR A 1 776 ? -24.622 6.342 21.031 1.00 92.56 776 TYR A CA 1
ATOM 6179 C C . TYR A 1 776 ? -25.272 7.266 19.986 1.00 92.56 776 TYR A C 1
ATOM 6181 O O . TYR A 1 776 ? -26.446 7.618 20.107 1.00 92.56 776 TYR A O 1
ATOM 6189 N N . LEU A 1 777 ? -24.534 7.650 18.938 1.00 93.00 777 LEU A N 1
ATOM 6190 C CA . LEU A 1 777 ? -25.093 8.390 17.807 1.00 93.00 777 LEU A CA 1
ATOM 6191 C C . LEU A 1 777 ? -25.983 7.516 16.913 1.00 93.00 777 LEU A C 1
ATOM 6193 O O . LEU A 1 777 ? -26.995 8.026 16.437 1.00 93.00 777 LEU A O 1
ATOM 6197 N N . GLU A 1 778 ? -25.657 6.240 16.677 1.00 91.75 778 GLU A N 1
ATOM 6198 C CA . GLU A 1 778 ? -26.518 5.353 15.879 1.00 91.75 778 GLU A CA 1
ATOM 6199 C C . GLU A 1 778 ? -27.835 5.034 16.606 1.00 91.75 778 GLU A C 1
ATOM 6201 O O . GLU A 1 778 ? -28.899 5.142 15.999 1.00 91.75 778 GLU A O 1
ATOM 6206 N N . ASP A 1 779 ? -27.797 4.737 17.910 1.00 90.12 779 ASP A N 1
ATOM 6207 C CA . ASP A 1 779 ? -29.003 4.477 18.718 1.00 90.12 779 ASP A CA 1
ATOM 6208 C C . ASP A 1 779 ? -29.980 5.672 18.742 1.00 90.12 779 ASP A C 1
ATOM 6210 O O . ASP A 1 779 ? -31.195 5.490 18.887 1.00 90.12 779 ASP A O 1
ATOM 6214 N N . LEU A 1 780 ? -29.455 6.893 18.571 1.00 91.38 780 LEU A N 1
ATOM 6215 C CA . LEU A 1 780 ? -30.222 8.138 18.458 1.00 91.38 780 LEU A CA 1
ATOM 6216 C C . LEU A 1 780 ? -30.622 8.509 17.022 1.00 91.38 780 LEU A C 1
ATOM 6218 O O . LEU A 1 780 ? -31.463 9.394 16.853 1.00 91.38 780 LEU A O 1
ATOM 6222 N N . LEU A 1 781 ? -30.025 7.903 15.991 1.00 92.38 781 LEU A N 1
ATOM 6223 C CA . LEU A 1 781 ? -30.161 8.331 14.597 1.00 92.38 781 LEU A CA 1
ATOM 6224 C C . LEU A 1 781 ? -31.596 8.093 14.081 1.00 92.38 781 LEU A C 1
ATOM 6226 O O . LEU A 1 781 ? -31.992 6.945 13.872 1.00 92.38 781 LEU A O 1
ATOM 6230 N N . PRO A 1 782 ? -32.387 9.147 13.789 1.00 91.56 782 PRO A N 1
ATOM 6231 C CA . PRO A 1 782 ? -33.722 8.965 13.238 1.00 91.56 782 PRO A CA 1
ATOM 6232 C C . PRO A 1 782 ? -33.600 8.432 11.815 1.00 91.56 782 PRO A C 1
ATOM 6234 O O . PRO A 1 782 ? -32.797 8.951 11.030 1.00 91.56 782 PRO A O 1
ATOM 6237 N N . LYS A 1 783 ? -34.435 7.466 11.425 1.00 92.00 783 LYS A N 1
ATOM 6238 C CA . LYS A 1 783 ? -34.393 6.886 10.075 1.00 92.00 783 LYS A CA 1
ATOM 6239 C C . LYS A 1 783 ? -34.445 7.936 8.954 1.00 92.00 783 LYS A C 1
ATOM 6241 O O . LYS A 1 783 ? -33.733 7.813 7.959 1.00 92.00 783 LYS A O 1
ATOM 6246 N N . THR A 1 784 ? -35.182 9.028 9.160 1.00 90.44 784 THR A N 1
ATOM 6247 C CA . THR A 1 784 ? -35.299 10.161 8.219 1.00 90.44 784 THR A CA 1
ATOM 6248 C C . THR A 1 784 ? -33.995 10.936 7.972 1.00 90.44 784 THR A C 1
ATOM 6250 O O . THR A 1 784 ? -33.909 11.695 7.005 1.00 90.44 784 THR A O 1
ATOM 6253 N N . TYR A 1 785 ? -32.964 10.774 8.811 1.00 90.31 785 TYR A N 1
ATOM 6254 C CA . TYR A 1 785 ? -31.613 11.273 8.525 1.00 90.31 785 TYR A CA 1
ATOM 6255 C C . TYR A 1 785 ? -30.867 10.338 7.572 1.00 90.31 785 TYR A C 1
ATOM 6257 O O . TYR A 1 785 ? -30.266 10.821 6.615 1.00 90.31 785 TYR A O 1
ATOM 6265 N N . ALA A 1 786 ? -30.951 9.023 7.787 1.00 91.81 786 ALA A N 1
ATOM 6266 C CA . ALA A 1 786 ? -30.335 8.033 6.906 1.00 91.81 786 ALA A CA 1
ATOM 6267 C C . ALA A 1 786 ? -31.010 7.970 5.525 1.00 91.81 786 ALA A C 1
ATOM 6269 O O . ALA A 1 786 ? -30.333 7.802 4.512 1.00 91.81 786 ALA A O 1
ATOM 6270 N N . GLU A 1 787 ? -32.328 8.171 5.441 1.00 92.88 787 GLU A N 1
ATOM 6271 C CA . GLU A 1 787 ? -33.056 8.231 4.163 1.00 92.88 787 GLU A CA 1
ATOM 6272 C C . GLU A 1 787 ? -32.558 9.376 3.264 1.00 92.88 787 GLU A C 1
ATOM 6274 O O . GLU A 1 787 ? -32.403 9.184 2.056 1.00 92.88 787 GLU A O 1
ATOM 6279 N N . LYS A 1 788 ? -32.199 10.537 3.836 1.00 93.62 788 LYS A N 1
ATOM 6280 C CA . LYS A 1 788 ? -31.634 11.676 3.081 1.00 93.62 788 LYS A CA 1
ATOM 6281 C C . LYS A 1 788 ? -30.305 11.347 2.404 1.00 93.62 788 LYS A C 1
ATOM 6283 O O . LYS A 1 788 ? -30.016 11.931 1.359 1.00 93.62 788 LYS A O 1
ATOM 6288 N N . TRP A 1 789 ? -29.534 10.394 2.936 1.00 94.88 789 TRP A N 1
ATOM 6289 C CA . TRP A 1 789 ? -28.291 9.925 2.312 1.00 94.88 789 TRP A CA 1
ATOM 6290 C C . TRP A 1 789 ? -28.524 9.290 0.938 1.00 94.88 789 TRP A C 1
ATOM 6292 O O . TRP A 1 789 ? -27.585 9.220 0.163 1.00 94.88 789 TRP A O 1
ATOM 6302 N N . SER A 1 790 ? -29.750 8.867 0.599 1.00 91.25 790 SER A N 1
ATOM 6303 C CA . SER A 1 790 ? -30.079 8.413 -0.763 1.00 91.25 790 SER A CA 1
ATOM 6304 C C . SER A 1 790 ? -30.229 9.552 -1.780 1.00 91.25 790 SER A C 1
ATOM 6306 O O . SER A 1 790 ? -30.179 9.319 -2.986 1.00 91.25 790 SER A O 1
ATOM 6308 N N . THR A 1 791 ? -30.401 10.788 -1.301 1.00 90.44 791 THR A N 1
ATOM 6309 C CA . THR A 1 791 ? -30.694 11.983 -2.116 1.00 90.44 791 THR A CA 1
ATOM 6310 C C . THR A 1 791 ? -29.586 13.036 -2.104 1.00 90.44 791 THR A C 1
ATOM 6312 O O . THR A 1 791 ? -29.577 13.913 -2.963 1.00 90.44 791 THR A O 1
ATOM 6315 N N . SER A 1 792 ? -28.649 12.963 -1.156 1.00 93.81 792 SER A N 1
ATOM 6316 C CA . SER A 1 792 ? -27.513 13.879 -1.046 1.00 93.81 792 SER A CA 1
ATOM 6317 C C . SER A 1 792 ? -26.293 13.147 -0.490 1.00 93.81 792 SER A C 1
ATOM 6319 O O . SER A 1 792 ? -26.305 12.625 0.628 1.00 93.81 792 SER A O 1
ATOM 6321 N N . PHE A 1 793 ? -25.217 13.173 -1.275 1.00 92.38 793 PHE A N 1
ATOM 6322 C CA . PHE A 1 793 ? -23.894 12.685 -0.891 1.00 92.38 793 PHE A CA 1
ATOM 6323 C C . PHE A 1 793 ? -23.309 13.539 0.242 1.00 92.38 793 PHE A C 1
ATOM 6325 O O . PHE A 1 793 ? -22.702 13.031 1.178 1.00 92.38 793 PHE A O 1
ATOM 6332 N N . GLU A 1 794 ? -23.601 14.836 0.212 1.00 92.19 794 GLU A N 1
ATOM 6333 C CA . GLU A 1 794 ? -23.213 15.842 1.196 1.00 92.19 794 GLU A CA 1
ATOM 6334 C C . GLU A 1 794 ? -23.859 15.547 2.564 1.00 92.19 794 GLU A C 1
ATOM 6336 O O . GLU A 1 794 ? -23.216 15.675 3.605 1.00 92.19 794 GLU A O 1
ATOM 6341 N N . ALA A 1 795 ? -25.109 15.065 2.575 1.00 91.56 795 ALA A N 1
ATOM 6342 C CA . ALA A 1 795 ? -25.795 14.609 3.784 1.00 91.56 795 ALA A CA 1
ATOM 6343 C C . ALA A 1 795 ? -25.234 13.287 4.344 1.00 91.56 795 ALA A C 1
ATOM 6345 O O . ALA A 1 795 ? -25.302 13.075 5.558 1.00 91.56 795 ALA A O 1
ATOM 6346 N N . LEU A 1 796 ? -24.682 12.413 3.489 1.00 94.12 796 LEU A N 1
ATOM 6347 C CA . LEU A 1 796 ? -23.990 11.188 3.904 1.00 94.12 796 LEU A CA 1
ATOM 6348 C C . LEU A 1 796 ? -22.631 11.515 4.536 1.00 94.12 796 LEU A C 1
ATOM 6350 O O . LEU A 1 796 ? -22.386 11.142 5.681 1.00 94.12 796 LEU A O 1
ATOM 6354 N N . ILE A 1 797 ? -21.768 12.243 3.819 1.00 91.19 797 ILE A N 1
ATOM 6355 C CA . ILE A 1 797 ? -20.407 12.563 4.279 1.00 91.19 797 ILE A CA 1
ATOM 6356 C C . ILE A 1 797 ? -20.396 13.611 5.399 1.00 91.19 797 ILE A C 1
ATOM 6358 O O . ILE A 1 797 ? -19.514 13.588 6.251 1.00 91.19 797 ILE A O 1
ATOM 6362 N N . GLY A 1 798 ? -21.392 14.496 5.482 1.00 88.06 798 GLY A N 1
ATOM 6363 C CA . GLY A 1 798 ? -21.548 15.397 6.627 1.00 88.06 798 GLY A CA 1
ATOM 6364 C C . GLY A 1 798 ? -21.885 14.652 7.926 1.00 88.06 798 GLY A C 1
ATOM 6365 O O . GLY A 1 798 ? -21.460 15.055 9.009 1.00 88.06 798 GLY A O 1
ATOM 6366 N N . ASN A 1 799 ? -22.602 13.529 7.837 1.00 90.75 799 ASN A N 1
ATOM 6367 C CA . ASN A 1 799 ? -23.045 12.752 8.990 1.00 90.75 799 ASN A CA 1
ATOM 6368 C C . ASN A 1 799 ? -21.946 11.790 9.488 1.00 90.75 799 ASN A C 1
ATOM 6370 O O . ASN A 1 799 ? -21.399 11.010 8.716 1.00 90.75 799 ASN A O 1
ATOM 6374 N N . GLN A 1 800 ? -21.638 11.801 10.790 1.00 89.25 800 GLN A N 1
ATOM 6375 C CA . GLN A 1 800 ? -20.579 10.958 11.363 1.00 89.25 800 GLN A CA 1
ATOM 6376 C C . GLN A 1 800 ? -20.888 9.447 11.297 1.00 89.25 800 GLN A C 1
ATOM 6378 O O . GLN A 1 800 ? -19.998 8.663 10.967 1.00 89.25 800 GLN A O 1
ATOM 6383 N N . VAL A 1 801 ? -22.140 9.040 11.533 1.00 92.25 801 VAL A N 1
ATOM 6384 C CA . VAL A 1 801 ? -22.600 7.644 11.375 1.00 92.25 801 VAL A CA 1
ATOM 6385 C C . VAL A 1 801 ? -22.656 7.264 9.888 1.00 92.25 801 VAL A C 1
ATOM 6387 O O . VAL A 1 801 ? -22.264 6.165 9.498 1.00 92.25 801 VAL A O 1
ATOM 6390 N N . GLY A 1 802 ? -23.049 8.214 9.032 1.00 92.81 802 GLY A N 1
ATOM 6391 C CA . GLY A 1 802 ? -23.010 8.078 7.574 1.00 92.81 802 GLY A CA 1
ATOM 6392 C C . GLY A 1 802 ? -21.605 7.780 7.047 1.00 92.81 802 GLY A C 1
ATOM 6393 O O . GLY A 1 802 ? -21.408 6.790 6.342 1.00 92.81 802 GLY A O 1
ATOM 6394 N N . ARG A 1 803 ? -20.602 8.567 7.463 1.00 91.75 803 ARG A N 1
ATOM 6395 C CA . ARG A 1 803 ? -19.185 8.302 7.158 1.00 91.75 803 ARG A CA 1
ATOM 6396 C C . ARG A 1 803 ? -18.696 6.970 7.703 1.00 91.75 803 ARG A C 1
ATOM 6398 O O . ARG A 1 803 ? -17.897 6.331 7.032 1.00 91.75 803 ARG A O 1
ATOM 6405 N N . HIS A 1 804 ? -19.148 6.546 8.884 1.00 91.06 804 HIS A N 1
ATOM 6406 C CA . HIS A 1 804 ? -18.764 5.252 9.448 1.00 91.06 804 HIS A CA 1
ATOM 6407 C C . HIS A 1 804 ? -19.169 4.096 8.520 1.00 91.06 804 HIS A C 1
ATOM 6409 O O . HIS A 1 804 ? -18.287 3.415 7.998 1.00 91.06 804 HIS A O 1
ATOM 6415 N N . HIS A 1 805 ? -20.456 3.954 8.195 1.00 91.44 805 HIS A N 1
ATOM 6416 C CA . HIS A 1 805 ? -20.914 2.875 7.307 1.00 91.44 805 HIS A CA 1
ATOM 6417 C C . HIS A 1 805 ? -20.453 3.029 5.851 1.00 91.44 805 HIS A C 1
ATOM 6419 O O . HIS A 1 805 ? -20.261 2.030 5.154 1.00 91.44 805 HIS A O 1
ATOM 6425 N N . PHE A 1 806 ? -20.240 4.260 5.374 1.00 93.56 806 PHE A N 1
ATOM 6426 C CA . PHE A 1 806 ? -19.643 4.474 4.056 1.00 93.56 806 PHE A CA 1
ATOM 6427 C C . PHE A 1 806 ? -18.173 4.027 4.031 1.00 93.56 806 PHE A C 1
ATOM 6429 O O . PHE A 1 806 ? -17.767 3.372 3.076 1.00 93.56 806 PHE A O 1
ATOM 6436 N N . ARG A 1 807 ? -17.397 4.263 5.101 1.00 89.75 807 ARG A N 1
ATOM 6437 C CA . ARG A 1 807 ? -16.019 3.762 5.251 1.00 89.75 807 ARG A CA 1
ATOM 6438 C C . ARG A 1 807 ? -15.962 2.233 5.288 1.00 89.75 807 ARG A C 1
ATOM 6440 O O . ARG A 1 807 ? -15.156 1.657 4.565 1.00 89.75 807 ARG A O 1
ATOM 6447 N N . GLU A 1 808 ? -16.840 1.573 6.050 1.00 86.00 808 GLU A N 1
ATOM 6448 C CA . GLU A 1 808 ? -16.952 0.100 6.057 1.00 86.00 808 GLU A CA 1
ATOM 6449 C C . GLU A 1 808 ? -17.205 -0.456 4.647 1.00 86.00 808 GLU A C 1
ATOM 6451 O O . GLU A 1 808 ? -16.582 -1.429 4.215 1.00 86.00 808 GLU A O 1
ATOM 6456 N N . PHE A 1 809 ? -18.110 0.185 3.901 1.00 88.81 809 PHE A N 1
ATOM 6457 C CA . PHE A 1 809 ? -18.394 -0.189 2.523 1.00 88.81 809 PHE A CA 1
ATOM 6458 C C . PHE A 1 809 ? -17.189 0.054 1.597 1.00 88.81 809 PHE A C 1
ATOM 6460 O O . PHE A 1 809 ? -16.828 -0.840 0.831 1.00 88.81 809 PHE A O 1
ATOM 6467 N N . LEU A 1 810 ? -16.536 1.217 1.684 1.00 86.12 810 LEU A N 1
ATOM 6468 C CA . LEU A 1 810 ? -15.350 1.549 0.887 1.00 86.12 810 LEU A CA 1
ATOM 6469 C C . LEU A 1 810 ? -14.187 0.585 1.149 1.00 86.12 810 LEU A C 1
ATOM 6471 O O . LEU A 1 810 ? -13.527 0.167 0.202 1.00 86.12 810 LEU A O 1
ATOM 6475 N N . PHE A 1 811 ? -13.981 0.164 2.398 1.00 80.25 811 PHE A N 1
ATOM 6476 C CA . PHE A 1 811 ? -13.024 -0.885 2.753 1.00 80.25 811 PHE A CA 1
ATOM 6477 C C . PHE A 1 811 ? -13.353 -2.210 2.039 1.00 80.25 811 PHE A C 1
ATOM 6479 O O . PHE A 1 811 ? -12.476 -2.815 1.414 1.00 80.25 811 PHE A O 1
ATOM 6486 N N . SER A 1 812 ? -14.633 -2.612 2.025 1.00 75.81 812 SER A N 1
ATOM 6487 C CA . SER A 1 812 ? -15.097 -3.831 1.337 1.00 75.81 812 SER A CA 1
ATOM 6488 C C . SER A 1 812 ? -14.924 -3.813 -0.191 1.00 75.81 812 SER A C 1
ATOM 6490 O O . SER A 1 812 ? -14.867 -4.877 -0.806 1.00 75.81 812 SER A O 1
ATOM 6492 N N . ILE A 1 813 ? -14.819 -2.626 -0.804 1.00 77.00 813 ILE A N 1
ATOM 6493 C CA . ILE A 1 813 ? -14.571 -2.449 -2.247 1.00 77.00 813 ILE A CA 1
ATOM 6494 C C . ILE A 1 813 ? -13.175 -1.898 -2.574 1.00 77.00 813 ILE A C 1
ATOM 6496 O O . ILE A 1 813 ? -12.913 -1.594 -3.735 1.00 77.00 813 ILE A O 1
ATOM 6500 N N . HIS A 1 814 ? -12.297 -1.802 -1.571 1.00 71.12 814 HIS A N 1
ATOM 6501 C CA . HIS A 1 814 ? -10.904 -1.361 -1.686 1.00 71.12 814 HIS A CA 1
ATOM 6502 C C . HIS A 1 814 ? -10.742 0.060 -2.268 1.00 71.12 814 HIS A C 1
ATOM 6504 O O . HIS A 1 814 ? -9.953 0.264 -3.186 1.00 71.12 814 HIS A O 1
ATOM 6510 N N . ALA A 1 815 ? -11.514 1.016 -1.733 1.00 77.69 815 ALA A N 1
ATOM 6511 C CA . ALA A 1 815 ? -11.534 2.428 -2.148 1.00 77.69 815 ALA A CA 1
ATOM 6512 C C . ALA A 1 815 ? -11.579 3.425 -0.957 1.00 77.69 815 ALA A C 1
ATOM 6514 O O . ALA A 1 815 ? -12.114 4.535 -1.066 1.00 77.69 815 ALA A O 1
ATOM 6515 N N . GLU A 1 816 ? -11.109 3.003 0.223 1.00 82.00 816 GLU A N 1
ATOM 6516 C CA . GLU A 1 816 ? -11.218 3.740 1.497 1.00 82.00 816 GLU A CA 1
ATOM 6517 C C . GLU A 1 816 ? -10.315 4.985 1.568 1.00 82.00 816 GLU A C 1
ATOM 6519 O O . GLU A 1 816 ? -10.647 5.970 2.234 1.00 82.00 816 GLU A O 1
ATOM 6524 N N . GLU A 1 817 ? -9.190 4.960 0.855 1.00 80.69 817 GLU A N 1
ATOM 6525 C CA . GLU A 1 817 ? -8.178 6.016 0.791 1.00 80.69 817 GLU A CA 1
ATOM 6526 C C . GLU A 1 817 ? -8.758 7.375 0.375 1.00 80.69 817 GLU A C 1
ATOM 6528 O O . GLU A 1 817 ? -8.418 8.398 0.970 1.00 80.69 817 GLU A O 1
ATOM 6533 N N . ASN A 1 818 ? -9.726 7.376 -0.547 1.00 85.25 818 ASN A N 1
ATOM 6534 C CA . ASN A 1 818 ? -10.438 8.575 -0.999 1.00 85.25 818 ASN A CA 1
ATOM 6535 C C . ASN A 1 818 ? -11.172 9.286 0.153 1.00 85.25 818 ASN A C 1
ATOM 6537 O O . ASN A 1 818 ? -11.093 10.507 0.291 1.00 85.25 818 ASN A O 1
ATOM 6541 N N . LEU A 1 819 ? -11.860 8.529 1.018 1.00 87.88 819 LEU A N 1
ATOM 6542 C CA . LEU A 1 819 ? -12.569 9.099 2.168 1.00 87.88 819 LEU A CA 1
ATOM 6543 C C . LEU A 1 819 ? -11.593 9.520 3.275 1.00 87.88 819 LEU A C 1
ATOM 6545 O O . LEU A 1 819 ? -11.780 10.584 3.863 1.00 87.88 819 LEU A O 1
ATOM 6549 N N . ARG A 1 820 ? -10.527 8.744 3.524 1.00 87.00 820 ARG A N 1
ATOM 6550 C CA . ARG A 1 820 ? -9.484 9.112 4.502 1.00 87.00 820 ARG A CA 1
ATOM 6551 C C . ARG A 1 820 ? -8.793 10.429 4.140 1.00 87.00 820 ARG A C 1
ATOM 6553 O O . ARG A 1 820 ? -8.598 11.271 5.011 1.00 87.00 820 ARG A O 1
ATOM 6560 N N . PHE A 1 821 ? -8.466 10.630 2.865 1.00 88.69 821 PHE A N 1
ATOM 6561 C CA . PHE A 1 821 ? -7.872 11.870 2.362 1.00 88.69 821 PHE A CA 1
ATOM 6562 C C . PHE A 1 821 ? -8.825 13.064 2.481 1.00 88.69 821 PHE A C 1
ATOM 6564 O O . PHE A 1 821 ? -8.417 14.135 2.930 1.00 88.69 821 PHE A O 1
ATOM 6571 N N . TRP A 1 822 ? -10.109 12.876 2.160 1.00 90.69 822 TRP A N 1
ATOM 6572 C CA . TRP A 1 822 ? -11.141 13.900 2.354 1.00 90.69 822 TRP A CA 1
ATOM 6573 C C . TRP A 1 822 ? -11.296 14.291 3.839 1.00 90.69 822 TRP A C 1
ATOM 6575 O O . TRP A 1 822 ? -11.332 15.480 4.163 1.00 90.69 822 TRP A O 1
ATOM 6585 N N . GLU A 1 823 ? -11.290 13.323 4.765 1.00 87.56 823 GLU A N 1
ATOM 6586 C CA . GLU A 1 823 ? -11.313 13.604 6.210 1.00 87.56 823 GLU A CA 1
ATOM 6587 C C . GLU A 1 823 ? -10.029 14.312 6.684 1.00 87.56 823 GLU A C 1
ATOM 6589 O O . GLU A 1 823 ? -10.109 15.277 7.448 1.00 87.56 823 GLU A O 1
ATOM 6594 N N . ALA A 1 824 ? -8.854 13.922 6.176 1.00 89.00 824 ALA A N 1
ATOM 6595 C CA . ALA A 1 824 ? -7.590 14.598 6.473 1.00 89.00 824 ALA A CA 1
ATOM 6596 C C . ALA A 1 824 ? -7.571 16.058 5.972 1.00 89.00 824 ALA A C 1
ATOM 6598 O O . ALA A 1 824 ? -7.084 16.944 6.678 1.00 89.00 824 ALA A O 1
ATOM 6599 N N . ILE A 1 825 ? -8.166 16.344 4.806 1.00 90.69 825 ILE A N 1
ATOM 6600 C CA . ILE A 1 825 ? -8.349 17.715 4.302 1.00 90.69 825 ILE A CA 1
ATOM 6601 C C . ILE A 1 825 ? -9.279 18.531 5.213 1.00 90.69 825 ILE A C 1
ATOM 6603 O O . ILE A 1 825 ? -9.053 19.728 5.395 1.00 90.69 825 ILE A O 1
ATOM 6607 N N . ILE A 1 826 ? -10.298 17.923 5.827 1.00 87.50 826 ILE A N 1
ATOM 6608 C CA . ILE A 1 826 ? -11.162 18.618 6.795 1.00 87.50 826 ILE A CA 1
ATOM 6609 C C . ILE A 1 826 ? -10.401 18.949 8.081 1.00 87.50 826 ILE A C 1
ATOM 6611 O O . ILE A 1 826 ? -10.494 20.076 8.568 1.00 87.50 826 ILE A O 1
ATOM 6615 N N . GLU A 1 827 ? -9.602 18.027 8.621 1.00 85.88 827 GLU A N 1
ATOM 6616 C CA . GLU A 1 827 ? -8.755 18.325 9.786 1.00 85.88 827 GLU A CA 1
ATOM 6617 C C . GLU A 1 827 ? -7.689 19.399 9.464 1.00 85.88 827 GLU A C 1
ATOM 6619 O O . GLU A 1 827 ? -7.456 20.310 10.266 1.00 85.88 827 GLU A O 1
ATOM 6624 N N . PHE A 1 828 ? -7.145 19.397 8.242 1.00 90.31 828 PHE A N 1
ATOM 6625 C CA . PHE A 1 828 ? -6.294 20.471 7.720 1.00 90.31 828 PHE A CA 1
ATOM 6626 C C . PHE A 1 828 ? -7.029 21.821 7.635 1.00 90.31 828 PHE A C 1
ATOM 6628 O O . PHE A 1 828 ? -6.505 22.829 8.111 1.00 90.31 828 PHE A O 1
ATOM 6635 N N . LYS A 1 829 ? -8.261 21.862 7.109 1.00 88.31 829 LYS A N 1
ATOM 6636 C CA . LYS A 1 829 ? -9.085 23.086 7.022 1.00 88.31 829 LYS A CA 1
ATOM 6637 C C . LYS A 1 829 ? -9.506 23.626 8.393 1.00 88.31 829 LYS A C 1
ATOM 6639 O O . LYS A 1 829 ? -9.660 24.834 8.548 1.00 88.31 829 LYS A O 1
ATOM 6644 N N . ASN A 1 830 ? -9.621 22.757 9.398 1.00 83.81 830 ASN A N 1
ATOM 6645 C CA . ASN A 1 830 ? -9.841 23.139 10.797 1.00 83.81 830 ASN A CA 1
ATOM 6646 C C . ASN A 1 830 ? -8.570 23.663 11.501 1.00 83.81 830 ASN A C 1
ATOM 6648 O O . ASN A 1 830 ? -8.648 24.189 12.615 1.00 83.81 830 ASN A O 1
ATOM 6652 N N . THR A 1 831 ? -7.393 23.547 10.879 1.00 84.50 831 THR A N 1
ATOM 6653 C CA . THR A 1 831 ? -6.136 24.084 11.415 1.00 84.50 831 THR A CA 1
ATOM 6654 C C . THR A 1 831 ? -6.016 25.586 11.130 1.00 84.50 831 THR A C 1
ATOM 6656 O O . THR A 1 831 ? -6.473 26.092 10.108 1.00 84.50 831 THR A O 1
ATOM 6659 N N . LYS A 1 832 ? -5.377 26.340 12.038 1.00 84.62 832 LYS A N 1
ATOM 6660 C CA . LYS A 1 832 ? -5.207 27.798 11.889 1.00 84.62 832 LYS A CA 1
ATOM 6661 C C . LYS A 1 832 ? -4.490 28.137 10.575 1.00 84.62 832 LYS A C 1
ATOM 6663 O O . LYS A 1 832 ? -3.360 27.689 10.362 1.00 84.62 832 LYS A O 1
ATOM 6668 N N . ASN A 1 833 ? -5.138 28.957 9.743 1.00 88.06 833 ASN A N 1
ATOM 6669 C CA . ASN A 1 833 ? -4.658 29.339 8.413 1.00 88.06 833 ASN A CA 1
ATOM 6670 C C . ASN A 1 833 ? -3.224 29.910 8.455 1.00 88.06 833 ASN A C 1
ATOM 6672 O O . ASN A 1 833 ? -2.894 30.689 9.352 1.00 88.06 833 ASN A O 1
ATOM 6676 N N . LYS A 1 834 ? -2.383 29.512 7.493 1.00 85.94 834 LYS A N 1
ATOM 6677 C CA . LYS A 1 834 ? -0.958 29.884 7.355 1.00 85.94 834 LYS A CA 1
ATOM 6678 C C . LYS A 1 834 ? -0.078 29.611 8.592 1.00 85.94 834 LYS A C 1
ATOM 6680 O O . LYS A 1 834 ? 0.948 30.261 8.785 1.00 85.94 834 LYS A O 1
ATOM 6685 N N . SER A 1 835 ? -0.452 28.651 9.444 1.00 88.69 835 SER A N 1
ATOM 6686 C CA . SER A 1 835 ? 0.358 28.245 10.606 1.00 88.69 835 SER A CA 1
ATOM 6687 C C . SER A 1 835 ? 1.382 27.149 10.277 1.00 88.69 835 SER A C 1
ATOM 6689 O O . SER A 1 835 ? 1.204 26.355 9.355 1.00 88.69 835 SER A O 1
ATOM 6691 N N . HIS A 1 836 ? 2.439 27.028 11.088 1.00 83.75 836 HIS A N 1
ATOM 6692 C CA . HIS A 1 836 ? 3.421 25.942 10.942 1.00 83.75 836 HIS A CA 1
ATOM 6693 C C . HIS A 1 836 ? 2.799 24.546 11.160 1.00 83.75 836 HIS A C 1
ATOM 6695 O O . HIS A 1 836 ? 3.247 23.568 10.564 1.00 83.75 836 HIS A O 1
ATOM 6701 N N . ALA A 1 837 ? 1.742 24.441 11.975 1.00 82.94 837 ALA A N 1
ATOM 6702 C CA . ALA A 1 837 ? 0.974 23.204 12.122 1.00 82.94 837 ALA A CA 1
ATOM 6703 C C . ALA A 1 837 ? 0.282 22.818 10.803 1.00 82.94 837 ALA A C 1
ATOM 6705 O O . ALA A 1 837 ? 0.358 21.667 10.385 1.00 82.94 837 ALA A O 1
ATOM 6706 N N . MET A 1 838 ? -0.294 23.796 10.098 1.00 87.88 838 MET A N 1
ATOM 6707 C CA . MET A 1 838 ? -0.909 23.606 8.781 1.00 87.88 838 MET A CA 1
ATOM 6708 C C . MET A 1 838 ? 0.117 23.162 7.726 1.00 87.88 838 MET A C 1
ATOM 6710 O O . MET A 1 838 ? -0.145 22.233 6.968 1.00 87.88 838 MET A O 1
ATOM 6714 N N . LEU A 1 839 ? 1.319 23.753 7.723 1.00 87.69 839 LEU A N 1
ATOM 6715 C CA . LEU A 1 839 ? 2.422 23.346 6.840 1.00 87.69 839 LEU A CA 1
ATOM 6716 C C . LEU A 1 839 ? 2.944 21.928 7.147 1.00 87.69 839 LEU A C 1
ATOM 6718 O O . LEU A 1 839 ? 3.307 21.198 6.225 1.00 87.69 839 LEU A O 1
ATOM 6722 N N . ASN A 1 840 ? 2.995 21.527 8.423 1.00 86.19 840 ASN A N 1
ATOM 6723 C CA . ASN A 1 840 ? 3.306 20.144 8.806 1.00 86.19 840 ASN A CA 1
ATOM 6724 C C . ASN A 1 840 ? 2.205 19.186 8.323 1.00 86.19 840 ASN A C 1
ATOM 6726 O O . ASN A 1 840 ? 2.509 18.132 7.773 1.00 86.19 840 ASN A O 1
ATOM 6730 N N . MET A 1 841 ? 0.934 19.564 8.484 1.00 85.44 841 MET A N 1
ATOM 6731 C CA . MET A 1 841 ? -0.201 18.729 8.095 1.00 85.44 841 MET A CA 1
ATOM 6732 C C . MET A 1 841 ? -0.326 18.574 6.575 1.00 85.44 841 MET A C 1
ATOM 6734 O O . MET A 1 841 ? -0.594 17.473 6.110 1.00 85.44 841 MET A O 1
ATOM 6738 N N . ALA A 1 842 ? -0.040 19.617 5.788 1.00 88.06 842 ALA A N 1
ATOM 6739 C CA . ALA A 1 842 ? 0.049 19.506 4.331 1.00 88.06 842 ALA A CA 1
ATOM 6740 C C . ALA A 1 842 ? 1.149 18.527 3.881 1.00 88.06 842 ALA A C 1
ATOM 6742 O O . ALA A 1 842 ? 0.921 17.745 2.961 1.00 88.06 842 ALA A O 1
ATOM 6743 N N . ARG A 1 843 ? 2.318 18.531 4.544 1.00 86.12 843 ARG A N 1
ATOM 6744 C CA . ARG A 1 843 ? 3.392 17.556 4.277 1.00 86.12 843 ARG A CA 1
ATOM 6745 C C . ARG A 1 843 ? 2.990 16.131 4.650 1.00 86.12 843 ARG A C 1
ATOM 6747 O O . ARG A 1 843 ? 3.146 15.250 3.817 1.00 86.12 843 ARG A O 1
ATOM 6754 N N . SER A 1 844 ? 2.365 15.934 5.810 1.00 84.00 844 SER A N 1
ATOM 6755 C CA . SER A 1 844 ? 1.824 14.631 6.223 1.00 84.00 844 SER A CA 1
ATOM 6756 C C . SER A 1 844 ? 0.768 14.098 5.238 1.00 84.00 844 SER A C 1
ATOM 6758 O O . SER A 1 844 ? 0.872 12.967 4.774 1.00 84.00 844 SER A O 1
ATOM 6760 N N . ILE A 1 845 ? -0.186 14.933 4.806 1.00 85.50 845 ILE A N 1
ATOM 6761 C CA . ILE A 1 845 ? -1.176 14.571 3.773 1.00 85.50 845 ILE A CA 1
ATOM 6762 C C . ILE A 1 845 ? -0.486 14.205 2.449 1.00 85.50 845 ILE A C 1
ATOM 6764 O O . ILE A 1 845 ? -0.862 13.230 1.798 1.00 85.50 845 ILE A O 1
ATOM 6768 N N . HIS A 1 846 ? 0.548 14.951 2.058 1.00 82.81 846 HIS A N 1
ATOM 6769 C CA . HIS A 1 846 ? 1.344 14.631 0.878 1.00 82.81 846 HIS A CA 1
ATOM 6770 C C . HIS A 1 846 ? 2.074 13.281 1.011 1.00 82.81 846 HIS A C 1
ATOM 6772 O O . HIS A 1 846 ? 2.008 12.457 0.102 1.00 82.81 846 HIS A O 1
ATOM 6778 N N . GLU A 1 847 ? 2.722 13.027 2.145 1.00 77.06 847 GLU A N 1
ATOM 6779 C CA . GLU A 1 847 ? 3.498 11.812 2.421 1.00 77.06 847 GLU A CA 1
ATOM 6780 C C . GLU A 1 847 ? 2.625 10.555 2.574 1.00 77.06 847 GLU A C 1
ATOM 6782 O O . GLU A 1 847 ? 3.084 9.467 2.232 1.00 77.06 847 GLU A O 1
ATOM 6787 N N . GLN A 1 848 ? 1.375 10.698 3.028 1.00 71.38 848 GLN A N 1
ATOM 6788 C CA . GLN A 1 848 ? 0.434 9.587 3.235 1.00 71.38 848 GLN A CA 1
ATOM 6789 C C . GLN A 1 848 ? -0.438 9.258 2.012 1.00 71.38 848 GLN A C 1
ATOM 6791 O O . GLN A 1 848 ? -0.807 8.098 1.841 1.00 71.38 848 GLN A O 1
ATOM 6796 N N . PHE A 1 849 ? -0.787 10.251 1.182 1.00 77.69 849 PHE A N 1
ATOM 6797 C CA . PHE A 1 849 ? -1.782 10.084 0.107 1.00 77.69 849 PHE A CA 1
ATOM 6798 C C . PHE A 1 849 ? -1.305 10.503 -1.294 1.00 77.69 849 PHE A C 1
ATOM 6800 O O . PHE A 1 849 ? -1.924 10.098 -2.280 1.00 77.69 849 PHE A O 1
ATOM 6807 N N . LEU A 1 850 ? -0.252 11.330 -1.411 1.00 75.12 850 LEU A N 1
ATOM 6808 C CA . LEU A 1 850 ? 0.149 11.971 -2.678 1.00 75.12 850 LEU A CA 1
ATOM 6809 C C . LEU A 1 850 ? 1.565 11.629 -3.165 1.00 75.12 850 LEU A C 1
ATOM 6811 O O . LEU A 1 850 ? 1.898 12.011 -4.288 1.00 75.12 850 LEU A O 1
ATOM 6815 N N . LYS A 1 851 ? 2.395 10.933 -2.384 1.00 68.12 851 LYS A N 1
ATOM 6816 C CA . LYS A 1 851 ? 3.728 10.446 -2.785 1.00 68.12 851 LYS A CA 1
ATOM 6817 C C . LYS A 1 851 ? 3.592 9.125 -3.572 1.00 68.12 851 LYS A C 1
ATOM 6819 O O . LYS A 1 851 ? 2.622 8.390 -3.403 1.00 68.12 851 LYS A O 1
ATOM 6824 N N . GLU A 1 852 ? 4.527 8.816 -4.475 1.00 55.06 852 GLU A N 1
ATOM 6825 C CA . GLU A 1 852 ? 4.562 7.476 -5.089 1.00 55.06 852 GLU A CA 1
ATOM 6826 C C . GLU A 1 852 ? 4.898 6.412 -4.033 1.00 55.06 852 GLU A C 1
ATOM 6828 O O . GLU A 1 852 ? 5.792 6.604 -3.207 1.00 55.06 852 GLU A O 1
ATOM 6833 N N . GLY A 1 853 ? 4.211 5.267 -4.085 1.00 48.72 853 GLY A N 1
ATOM 6834 C CA . GLY A 1 853 ? 4.509 4.135 -3.206 1.00 48.72 853 GLY A CA 1
ATOM 6835 C C . GLY A 1 853 ? 4.084 4.324 -1.745 1.00 48.72 853 GLY A C 1
ATOM 6836 O O . GLY A 1 853 ? 4.702 3.725 -0.870 1.00 48.72 853 GLY A O 1
ATOM 6837 N N . CYS A 1 854 ? 3.046 5.128 -1.468 1.00 43.34 854 CYS A N 1
ATOM 6838 C CA . CYS A 1 854 ? 2.437 5.284 -0.138 1.00 43.34 854 CYS A CA 1
ATOM 6839 C C . CYS A 1 854 ? 1.844 3.972 0.417 1.00 43.34 854 CYS A C 1
ATOM 6841 O O . CYS A 1 854 ? 0.629 3.762 0.407 1.00 43.34 854 CYS A O 1
ATOM 6843 N N . THR A 1 855 ? 2.697 3.102 0.952 1.00 41.28 855 THR A N 1
ATOM 6844 C CA . THR A 1 855 ? 2.331 2.087 1.944 1.00 41.28 855 THR A CA 1
ATOM 6845 C C . THR A 1 855 ? 2.678 2.629 3.327 1.00 41.28 855 THR A C 1
ATOM 6847 O O . THR A 1 855 ? 3.851 2.670 3.694 1.00 41.28 855 THR A O 1
ATOM 6850 N N . ASN A 1 856 ? 1.678 3.049 4.107 1.00 37.88 856 ASN A N 1
ATOM 6851 C CA . ASN A 1 856 ? 1.907 3.460 5.495 1.00 37.88 856 ASN A CA 1
ATOM 6852 C C . ASN A 1 856 ? 2.254 2.225 6.343 1.00 37.88 856 ASN A C 1
ATOM 6854 O O . ASN A 1 856 ? 1.358 1.550 6.847 1.00 37.88 856 ASN A O 1
ATOM 6858 N N . GLU A 1 857 ? 3.544 1.936 6.522 1.00 36.25 857 GLU A N 1
ATOM 6859 C CA . GLU A 1 857 ? 4.009 0.870 7.427 1.00 36.25 857 GLU A CA 1
ATOM 6860 C C . GLU A 1 857 ? 3.871 1.256 8.915 1.00 36.25 857 GLU A C 1
ATOM 6862 O O . GLU A 1 857 ? 3.899 0.391 9.788 1.00 36.25 857 GLU A O 1
ATOM 6867 N N . VAL A 1 858 ? 3.622 2.539 9.213 1.00 32.44 858 VAL A N 1
ATOM 6868 C CA . VAL A 1 858 ? 3.479 3.068 10.577 1.00 32.44 858 VAL A CA 1
ATOM 6869 C C . VAL A 1 858 ? 2.059 3.588 10.833 1.00 32.44 858 VAL A C 1
ATOM 6871 O O . VAL A 1 858 ? 1.754 4.742 10.547 1.00 32.44 858 VAL A O 1
ATOM 6874 N N . GLN A 1 859 ? 1.198 2.746 11.418 1.00 27.00 859 GLN A N 1
ATOM 6875 C CA . GLN A 1 859 ? 0.643 2.974 12.768 1.00 27.00 859 GLN A CA 1
ATOM 6876 C C . GLN A 1 859 ? -0.206 1.773 13.235 1.00 27.00 859 GLN A C 1
ATOM 6878 O O . GLN A 1 859 ? -1.022 1.223 12.495 1.00 27.00 859 GLN A O 1
ATOM 6883 N N . PHE A 1 860 ? -0.053 1.377 14.501 1.00 30.44 860 PHE A N 1
ATOM 6884 C CA . PHE A 1 860 ? -0.864 0.324 15.116 1.00 30.44 860 PHE A CA 1
ATOM 6885 C C . PHE A 1 860 ? -2.333 0.770 15.271 1.00 30.44 860 PHE A C 1
ATOM 6887 O O . PHE A 1 860 ? -2.609 1.648 16.082 1.00 30.44 860 PHE A O 1
ATOM 6894 N N . VAL A 1 861 ? -3.249 0.124 14.529 1.00 30.84 861 VAL A N 1
ATOM 6895 C CA . VAL A 1 861 ? -4.604 -0.380 14.913 1.00 30.84 861 VAL A CA 1
ATOM 6896 C C . VAL A 1 861 ? -5.441 -0.647 13.640 1.00 30.84 861 VAL A C 1
ATOM 6898 O O . VAL A 1 861 ? -6.476 -0.054 13.374 1.00 30.84 861 VAL A O 1
ATOM 6901 N N . SER A 1 862 ? -4.969 -1.569 12.798 1.00 31.73 862 SER A N 1
ATOM 6902 C CA . SER A 1 862 ? -5.788 -2.426 11.915 1.00 31.73 862 SER A CA 1
ATOM 6903 C C . SER A 1 862 ? -4.872 -3.489 11.294 1.00 31.73 862 SER A C 1
ATOM 6905 O O . SER A 1 862 ? -3.738 -3.197 10.923 1.00 31.73 862 SER A O 1
ATOM 6907 N N . LYS A 1 863 ? -5.296 -4.758 11.255 1.00 32.47 863 LYS A N 1
ATOM 6908 C CA . LYS A 1 863 ? -4.420 -5.878 10.856 1.00 32.47 863 LYS A CA 1
ATOM 6909 C C . LYS A 1 863 ? -4.492 -6.156 9.353 1.00 32.47 863 LYS A C 1
ATOM 6911 O O . LYS A 1 863 ? -5.128 -7.124 8.959 1.00 32.47 863 LYS A O 1
ATOM 6916 N N . LEU A 1 864 ? -3.815 -5.355 8.530 1.00 32.12 864 LEU A N 1
ATOM 6917 C CA . LEU A 1 864 ? -3.526 -5.693 7.127 1.00 32.12 864 LEU A CA 1
ATOM 6918 C C . LEU A 1 864 ? -2.256 -4.969 6.639 1.00 32.12 864 LEU A C 1
ATOM 6920 O O . LEU A 1 864 ? -2.285 -3.747 6.519 1.00 32.12 864 LEU A O 1
ATOM 6924 N N . PRO A 1 865 ? -1.153 -5.676 6.328 1.00 33.47 865 PRO A N 1
ATOM 6925 C CA . PRO A 1 865 ? -0.025 -5.076 5.623 1.00 33.47 865 PRO A CA 1
ATOM 6926 C C . PRO A 1 865 ? -0.323 -4.947 4.119 1.00 33.47 865 PRO A C 1
ATOM 6928 O O . PRO A 1 865 ? -1.006 -5.792 3.535 1.00 33.47 865 PRO A O 1
ATOM 6931 N N . ASN A 1 866 ? 0.280 -3.943 3.477 1.00 36.88 866 ASN A N 1
ATOM 6932 C CA . ASN A 1 866 ? 0.219 -3.677 2.031 1.00 36.88 866 ASN A CA 1
ATOM 6933 C C . ASN A 1 866 ? -1.167 -3.274 1.489 1.00 36.88 866 ASN A C 1
ATOM 6935 O O . ASN A 1 866 ? -1.737 -3.968 0.640 1.00 36.88 866 ASN A O 1
ATOM 6939 N N . PHE A 1 867 ? -1.648 -2.103 1.915 1.00 43.34 867 PHE A N 1
ATOM 6940 C CA . PHE A 1 867 ? -2.582 -1.290 1.131 1.00 43.34 867 PHE A CA 1
ATOM 6941 C C . PHE A 1 867 ? -1.887 -0.014 0.649 1.00 43.34 867 PHE A C 1
ATOM 6943 O O . PHE A 1 867 ? -1.266 0.689 1.446 1.00 43.34 867 PHE A O 1
ATOM 6950 N N . SER A 1 868 ? -1.993 0.274 -0.648 1.00 44.06 868 SER A N 1
ATOM 6951 C CA . SER A 1 868 ? -1.533 1.534 -1.235 1.00 44.06 868 SER A CA 1
ATOM 6952 C C . SER A 1 868 ? -2.577 2.612 -0.954 1.00 44.06 868 SER A C 1
ATOM 6954 O O . SER A 1 868 ? -3.706 2.493 -1.418 1.00 44.06 868 SER A O 1
ATOM 6956 N N . LEU A 1 869 ? -2.217 3.659 -0.213 1.00 51.91 869 LEU A N 1
ATOM 6957 C CA . LEU A 1 869 ? -3.124 4.759 0.159 1.00 51.91 869 LEU A CA 1
ATOM 6958 C C . LEU A 1 869 ? -3.125 5.914 -0.862 1.00 51.91 869 LEU A C 1
ATOM 6960 O O . LEU A 1 869 ? -3.579 7.018 -0.566 1.00 51.91 869 LEU A O 1
ATOM 6964 N N . GLN A 1 870 ? -2.593 5.672 -2.061 1.00 61.44 870 GLN A N 1
ATOM 6965 C CA . GLN A 1 870 ? -2.440 6.681 -3.102 1.00 61.44 870 GLN A CA 1
ATOM 6966 C C . GLN A 1 870 ? -3.799 7.051 -3.707 1.00 61.44 870 GLN A C 1
ATOM 6968 O O . GLN A 1 870 ? -4.437 6.241 -4.376 1.00 61.44 870 GLN A O 1
ATOM 6973 N N . VAL A 1 871 ? -4.215 8.299 -3.501 1.00 68.75 871 VAL A N 1
ATOM 6974 C CA . VAL A 1 871 ? -5.471 8.832 -4.041 1.00 68.75 871 VAL A CA 1
ATOM 6975 C C . VAL A 1 871 ? -5.304 9.174 -5.517 1.00 68.75 871 VAL A C 1
ATOM 6977 O O . VAL A 1 871 ? -4.306 9.780 -5.917 1.00 68.75 871 VAL A O 1
ATOM 6980 N N . PHE A 1 872 ? -6.304 8.833 -6.330 1.00 68.25 872 PHE A N 1
ATOM 6981 C CA . PHE A 1 872 ? -6.337 9.259 -7.724 1.00 68.25 872 PHE A CA 1
ATOM 6982 C C . PHE A 1 872 ? -6.677 10.755 -7.808 1.00 68.25 872 PHE A C 1
ATOM 6984 O O . PHE A 1 872 ? -7.779 11.177 -7.461 1.00 68.25 872 PHE A O 1
ATOM 6991 N N . LEU A 1 873 ? -5.713 11.555 -8.268 1.00 72.31 873 LEU A N 1
ATOM 6992 C CA . LEU A 1 873 ? -5.877 12.966 -8.623 1.00 72.31 873 LEU A CA 1
ATOM 6993 C C . LEU A 1 873 ? -5.266 13.200 -10.015 1.00 72.31 873 LEU A C 1
ATOM 6995 O O . LEU A 1 873 ? -4.204 12.630 -10.287 1.00 72.31 873 LEU A O 1
ATOM 6999 N N . PRO A 1 874 ? -5.848 14.076 -10.858 1.00 73.44 874 PRO A N 1
ATOM 7000 C CA . PRO A 1 874 ? -5.262 14.452 -12.142 1.00 73.44 874 PRO A CA 1
ATOM 7001 C C . PRO A 1 874 ? -3.858 15.042 -11.984 1.00 73.44 874 PRO A C 1
ATOM 7003 O O . PRO A 1 874 ? -3.573 15.761 -11.018 1.00 73.44 874 PRO A O 1
ATOM 7006 N N . PHE A 1 875 ? -2.979 14.768 -12.946 1.00 63.78 875 PHE A N 1
ATOM 7007 C CA . PHE A 1 875 ? -1.551 15.045 -12.825 1.00 63.78 875 PHE A CA 1
ATOM 7008 C C . PHE A 1 875 ? -1.213 16.513 -12.563 1.00 63.78 875 PHE A C 1
ATOM 7010 O O . PHE A 1 875 ? -0.460 16.803 -11.633 1.00 63.78 875 PHE A O 1
ATOM 7017 N N . GLY A 1 876 ? -1.781 17.449 -13.333 1.00 66.75 876 GLY A N 1
ATOM 7018 C CA . GLY A 1 876 ? -1.505 18.880 -13.168 1.00 66.75 876 GLY A CA 1
ATOM 7019 C C . GLY A 1 876 ? -1.909 19.392 -11.785 1.00 66.75 876 GLY A C 1
ATOM 7020 O O . GLY A 1 876 ? -1.143 20.109 -11.143 1.00 66.75 876 GLY A O 1
ATOM 7021 N N . LEU A 1 877 ? -3.058 18.944 -11.270 1.00 77.69 877 LEU A N 1
ATOM 7022 C CA . LEU A 1 877 ? -3.507 19.237 -9.908 1.00 77.69 877 LEU A CA 1
ATOM 7023 C C . LEU A 1 877 ? -2.541 18.661 -8.861 1.00 77.69 877 LEU A C 1
ATOM 7025 O O . LEU A 1 877 ? -2.089 19.388 -7.975 1.00 77.69 877 LEU A O 1
ATOM 7029 N N . ARG A 1 878 ? -2.164 17.382 -8.983 1.00 77.75 878 ARG A N 1
ATOM 7030 C CA . ARG A 1 878 ? -1.215 16.727 -8.068 1.00 77.75 878 ARG A CA 1
ATOM 7031 C C . ARG A 1 878 ? 0.146 17.436 -8.058 1.00 77.75 878 ARG A C 1
ATOM 7033 O O . ARG A 1 878 ? 0.672 17.712 -6.982 1.00 77.75 878 ARG A O 1
ATOM 7040 N N . GLN A 1 879 ? 0.679 17.818 -9.220 1.00 74.75 879 GLN A N 1
ATOM 7041 C CA . GLN A 1 879 ? 1.934 18.574 -9.322 1.00 74.75 879 GLN A CA 1
ATOM 7042 C C . GLN A 1 879 ? 1.823 19.994 -8.750 1.00 74.75 879 GLN A C 1
ATOM 7044 O O . GLN A 1 879 ? 2.724 20.438 -8.037 1.00 74.75 879 GLN A O 1
ATOM 7049 N N . ASN A 1 880 ? 0.710 20.695 -8.984 1.00 81.25 880 ASN A N 1
ATOM 7050 C CA . ASN A 1 880 ? 0.469 22.020 -8.406 1.00 81.25 880 ASN A CA 1
ATOM 7051 C C . ASN A 1 880 ? 0.396 21.978 -6.868 1.00 81.25 880 ASN A C 1
ATOM 7053 O O . ASN A 1 880 ? 0.940 22.868 -6.210 1.00 81.25 880 ASN A O 1
ATOM 7057 N N . LEU A 1 881 ? -0.200 20.930 -6.285 1.00 84.81 881 LEU A N 1
ATOM 7058 C CA . LEU A 1 881 ? -0.185 20.684 -4.837 1.00 84.81 881 LEU A CA 1
ATOM 7059 C C . LEU A 1 881 ? 1.236 20.439 -4.316 1.00 84.81 881 LEU A C 1
ATOM 7061 O O . LEU A 1 881 ? 1.676 21.132 -3.399 1.00 84.81 881 LEU A O 1
ATOM 7065 N N . ILE A 1 882 ? 1.968 19.491 -4.916 1.00 83.06 882 ILE A N 1
ATOM 7066 C CA . ILE A 1 882 ? 3.349 19.148 -4.532 1.00 83.06 882 ILE A CA 1
ATOM 7067 C C . ILE A 1 882 ? 4.239 20.397 -4.574 1.00 83.06 882 ILE A C 1
ATOM 7069 O O . ILE A 1 882 ? 4.969 20.676 -3.619 1.00 83.06 882 ILE A O 1
ATOM 7073 N N . LYS A 1 883 ? 4.131 21.191 -5.647 1.00 83.56 883 LYS A N 1
ATOM 7074 C CA . LYS A 1 883 ? 4.862 22.449 -5.810 1.00 83.56 883 LYS A CA 1
ATOM 7075 C C . LYS A 1 883 ? 4.528 23.452 -4.704 1.00 83.56 883 LYS A C 1
ATOM 7077 O O . LYS A 1 883 ? 5.443 23.900 -4.023 1.00 83.56 883 LYS A O 1
ATOM 7082 N N . LYS A 1 884 ? 3.248 23.760 -4.463 1.00 87.38 884 LYS A N 1
ATOM 7083 C CA . LYS A 1 884 ? 2.836 24.696 -3.398 1.00 87.38 884 LYS A CA 1
ATOM 7084 C C . LYS A 1 884 ? 3.328 24.273 -2.011 1.00 87.38 884 LYS A C 1
ATOM 7086 O O . LYS A 1 884 ? 3.815 25.106 -1.251 1.00 87.38 884 LYS A O 1
ATOM 7091 N N . ILE A 1 885 ? 3.263 22.979 -1.696 1.00 88.12 885 ILE A N 1
ATOM 7092 C CA . ILE A 1 885 ? 3.739 22.429 -0.417 1.00 88.12 885 ILE A CA 1
ATOM 7093 C C . ILE A 1 885 ? 5.265 22.579 -0.285 1.00 88.12 885 ILE A C 1
ATOM 7095 O O . ILE A 1 885 ? 5.751 22.971 0.779 1.00 88.12 885 ILE A O 1
ATOM 7099 N N . LYS A 1 886 ? 6.020 22.332 -1.366 1.00 84.81 886 LYS A N 1
ATOM 7100 C CA . LYS A 1 886 ? 7.482 22.510 -1.430 1.00 84.81 886 LYS A CA 1
ATOM 7101 C C . LYS A 1 886 ? 7.902 23.981 -1.322 1.00 84.81 886 LYS A C 1
ATOM 7103 O O . LYS A 1 886 ? 8.807 24.300 -0.549 1.00 84.81 886 LYS A O 1
ATOM 7108 N N . ASP A 1 887 ? 7.200 24.864 -2.027 1.00 88.38 887 ASP A N 1
ATOM 7109 C CA . ASP A 1 887 ? 7.406 26.319 -2.031 1.00 88.38 887 ASP A CA 1
ATOM 7110 C C . ASP A 1 887 ? 6.875 26.992 -0.740 1.00 88.38 887 ASP A C 1
ATOM 7112 O O . ASP A 1 887 ? 7.113 28.176 -0.503 1.00 88.38 887 ASP A O 1
ATOM 7116 N N . LYS A 1 888 ? 6.209 26.218 0.136 1.00 86.94 888 LYS A N 1
ATOM 7117 C CA . LYS A 1 888 ? 5.580 26.620 1.412 1.00 86.94 888 LYS A CA 1
ATOM 7118 C C . LYS A 1 888 ? 4.400 27.595 1.267 1.00 86.94 888 LYS A C 1
ATOM 7120 O O . LYS A 1 888 ? 3.971 28.184 2.262 1.00 86.94 888 LYS A O 1
ATOM 7125 N N . ASP A 1 889 ? 3.828 27.710 0.070 1.00 88.62 889 ASP A N 1
ATOM 7126 C CA . ASP A 1 889 ? 2.591 28.450 -0.205 1.00 88.62 889 ASP A CA 1
ATOM 7127 C C . ASP A 1 889 ? 1.365 27.616 0.208 1.00 88.62 889 ASP A C 1
ATOM 7129 O O . ASP A 1 889 ? 0.671 27.008 -0.608 1.00 88.62 889 ASP A O 1
ATOM 7133 N N . VAL A 1 890 ? 1.151 27.523 1.523 1.00 90.12 890 VAL A N 1
ATOM 7134 C CA . VAL A 1 890 ? 0.098 26.705 2.140 1.00 90.12 890 VAL A CA 1
ATOM 7135 C C . VAL A 1 890 ? -0.943 27.598 2.812 1.00 90.12 890 VAL A C 1
ATOM 7137 O O . VAL A 1 890 ? -0.650 28.323 3.767 1.00 90.12 890 VAL A O 1
ATOM 7140 N N . ASP A 1 891 ? -2.181 27.505 2.332 1.00 91.12 891 ASP A N 1
ATOM 7141 C CA . ASP A 1 891 ? -3.360 28.148 2.905 1.00 91.12 891 ASP A CA 1
ATOM 7142 C C . ASP A 1 891 ? -4.555 27.180 2.985 1.00 91.12 891 ASP A C 1
ATOM 7144 O O . ASP A 1 891 ? -4.460 26.005 2.629 1.00 91.12 891 ASP A O 1
ATOM 7148 N N . ILE A 1 892 ? -5.693 27.671 3.479 1.00 89.50 892 ILE A N 1
ATOM 7149 C CA . ILE A 1 892 ? -6.920 26.877 3.653 1.00 89.50 892 ILE A CA 1
ATOM 7150 C C . ILE A 1 892 ? -7.553 26.385 2.337 1.00 89.50 892 ILE A C 1
ATOM 7152 O O . ILE A 1 892 ? -8.294 25.402 2.362 1.00 89.50 892 ILE A O 1
ATOM 7156 N N . ALA A 1 893 ? -7.245 27.025 1.205 1.00 91.50 893 ALA A N 1
ATOM 7157 C CA . ALA A 1 893 ? -7.791 26.696 -0.110 1.00 91.50 893 ALA A CA 1
ATOM 7158 C C . ALA A 1 893 ? -6.917 25.700 -0.896 1.00 91.50 893 ALA A C 1
ATOM 7160 O O . ALA A 1 893 ? -7.372 25.167 -1.908 1.00 91.50 893 ALA A O 1
ATOM 7161 N N . LEU A 1 894 ? -5.690 25.412 -0.429 1.00 92.25 894 LEU A N 1
ATOM 7162 C CA . LEU A 1 894 ? -4.704 24.531 -1.076 1.00 92.25 894 LEU A CA 1
ATOM 7163 C C . LEU A 1 894 ? -5.317 23.274 -1.715 1.00 92.25 894 LEU A C 1
ATOM 7165 O O . LEU A 1 894 ? -5.046 22.991 -2.877 1.00 92.25 894 LEU A O 1
ATOM 7169 N N . PHE A 1 895 ? -6.152 22.544 -0.970 1.00 93.69 895 PHE A N 1
ATOM 7170 C CA . PHE A 1 895 ? -6.750 21.278 -1.405 1.00 93.69 895 PHE A CA 1
ATOM 7171 C C . PHE A 1 895 ? -8.185 21.402 -1.959 1.00 93.69 895 PHE A C 1
ATOM 7173 O O . PHE A 1 895 ? -8.835 20.378 -2.146 1.00 93.69 895 PHE A O 1
ATOM 7180 N N . ASP A 1 896 ? -8.732 22.597 -2.213 1.00 91.25 896 ASP A N 1
ATOM 7181 C CA . ASP A 1 896 ? -10.147 22.752 -2.617 1.00 91.25 896 ASP A CA 1
ATOM 7182 C C . ASP A 1 896 ? -10.492 22.045 -3.935 1.00 91.25 896 ASP A C 1
ATOM 7184 O O . ASP A 1 896 ? -11.551 21.430 -4.055 1.00 91.25 896 ASP A O 1
ATOM 7188 N N . GLU A 1 897 ? -9.595 22.093 -4.915 1.00 87.12 897 GLU A N 1
ATOM 7189 C CA . GLU A 1 897 ? -9.774 21.424 -6.207 1.00 87.12 897 GLU A CA 1
ATOM 7190 C C . GLU A 1 897 ? -9.674 19.893 -6.072 1.00 87.12 897 GLU A C 1
ATOM 7192 O O . GLU A 1 897 ? -10.497 19.160 -6.619 1.00 87.12 897 GLU A O 1
ATOM 7197 N N . ALA A 1 898 ? -8.751 19.409 -5.232 1.00 88.56 898 ALA A N 1
ATOM 7198 C CA . ALA A 1 898 ? -8.620 17.989 -4.896 1.00 88.56 898 ALA A CA 1
ATOM 7199 C C . ALA A 1 898 ? -9.813 17.465 -4.086 1.00 88.56 898 ALA A C 1
ATOM 7201 O O . ALA A 1 898 ? -10.263 16.346 -4.317 1.00 88.56 898 ALA A O 1
ATOM 7202 N N . THR A 1 899 ? -10.366 18.294 -3.191 1.00 90.00 899 THR A N 1
ATOM 7203 C CA . THR A 1 899 ? -11.594 17.986 -2.441 1.00 90.00 899 THR A CA 1
ATOM 7204 C C . THR A 1 899 ? -12.729 17.713 -3.428 1.00 90.00 899 THR A C 1
ATOM 7206 O O . THR A 1 899 ? -13.330 16.646 -3.377 1.00 90.00 899 THR A O 1
ATOM 7209 N N . LYS A 1 900 ? -12.959 18.627 -4.384 1.00 89.88 900 LYS A N 1
ATOM 7210 C CA . LYS A 1 900 ? -14.009 18.495 -5.410 1.00 89.88 900 LYS A CA 1
ATOM 7211 C C . LYS A 1 900 ? -13.818 17.261 -6.290 1.00 89.88 900 LYS A C 1
ATOM 7213 O O . LYS A 1 900 ? -14.789 16.556 -6.546 1.00 89.88 900 LYS A O 1
ATOM 7218 N N . HIS A 1 901 ? -12.588 16.985 -6.736 1.00 86.00 901 HIS A N 1
ATOM 7219 C CA . HIS A 1 901 ? -12.308 15.803 -7.556 1.00 86.00 901 HIS A CA 1
ATOM 7220 C C . HIS A 1 901 ? -12.627 14.507 -6.798 1.00 86.00 901 HIS A C 1
ATOM 7222 O O . HIS A 1 901 ? -13.344 13.651 -7.310 1.00 86.00 901 HIS A O 1
ATOM 7228 N N . VAL A 1 902 ? -12.161 14.380 -5.554 1.00 88.38 902 VAL A N 1
ATOM 7229 C CA . VAL A 1 902 ? -12.372 13.177 -4.734 1.00 88.38 902 VAL A CA 1
ATOM 7230 C C . VAL A 1 902 ? -13.836 13.023 -4.314 1.00 88.38 902 VAL A C 1
ATOM 7232 O O . VAL A 1 902 ? -14.364 11.912 -4.340 1.00 88.38 902 VAL A O 1
ATOM 7235 N N . GLU A 1 903 ? -14.536 14.121 -4.017 1.00 89.62 903 GLU A N 1
ATOM 7236 C CA . GLU A 1 903 ? -15.992 14.119 -3.830 1.00 89.62 903 GLU A CA 1
ATOM 7237 C C . GLU A 1 903 ? -16.720 13.630 -5.089 1.00 89.62 903 GLU A C 1
ATOM 7239 O O . GLU A 1 903 ? -17.614 12.796 -4.984 1.00 89.62 903 GLU A O 1
ATOM 7244 N N . GLN A 1 904 ? -16.321 14.083 -6.282 1.00 87.69 904 GLN A N 1
ATOM 7245 C CA . GLN A 1 904 ? -16.905 13.646 -7.554 1.00 87.69 904 GLN A CA 1
ATOM 7246 C C . GLN A 1 904 ? -16.630 12.160 -7.841 1.00 87.69 904 GLN A C 1
ATOM 7248 O O . GLN A 1 904 ? -17.554 11.440 -8.218 1.00 87.69 904 GLN A O 1
ATOM 7253 N N . VAL A 1 905 ? -15.410 11.667 -7.597 1.00 85.75 905 VAL A N 1
ATOM 7254 C CA . VAL A 1 905 ? -15.060 10.237 -7.714 1.00 85.75 905 VAL A CA 1
ATOM 7255 C C . VAL A 1 905 ? -15.915 9.387 -6.768 1.00 85.75 905 VAL A C 1
ATOM 7257 O O . VAL A 1 905 ? -16.573 8.446 -7.213 1.00 85.75 905 VAL A O 1
ATOM 7260 N N . LEU A 1 906 ? -15.982 9.753 -5.481 1.00 89.06 906 LEU A N 1
ATOM 7261 C CA . LEU A 1 906 ? -16.795 9.059 -4.476 1.00 89.06 906 LEU A CA 1
ATOM 7262 C C . LEU A 1 906 ? -18.296 9.091 -4.804 1.00 89.06 906 LEU A C 1
ATOM 7264 O O . LEU A 1 906 ? -18.991 8.102 -4.568 1.00 89.06 906 LEU A O 1
ATOM 7268 N N . LYS A 1 907 ? -18.797 10.203 -5.353 1.00 89.81 907 LYS A N 1
ATOM 7269 C CA . LYS A 1 907 ? -20.209 10.413 -5.704 1.00 89.81 907 LYS A CA 1
ATOM 7270 C C . LYS A 1 907 ? -20.637 9.662 -6.970 1.00 89.81 907 LYS A C 1
ATOM 7272 O O . LYS A 1 907 ? -21.794 9.254 -7.049 1.00 89.81 907 LYS A O 1
ATOM 7277 N N . ASN A 1 908 ? -19.727 9.456 -7.924 1.00 84.69 908 ASN A N 1
ATOM 7278 C CA . ASN A 1 908 ? -20.038 8.853 -9.224 1.00 84.69 908 ASN A CA 1
ATOM 7279 C C . ASN A 1 908 ? -20.198 7.322 -9.185 1.00 84.69 908 ASN A C 1
ATOM 7281 O O . ASN A 1 908 ? -21.114 6.814 -9.827 1.00 84.69 908 ASN A O 1
ATOM 7285 N N . ASP A 1 909 ? -19.358 6.587 -8.442 1.00 84.31 909 ASP A N 1
ATOM 7286 C CA . ASP A 1 909 ? -19.453 5.115 -8.345 1.00 84.31 909 ASP A CA 1
ATOM 7287 C C . ASP A 1 909 ? -19.644 4.589 -6.903 1.00 84.31 909 ASP A C 1
ATOM 7289 O O . ASP A 1 909 ? -20.693 3.982 -6.637 1.00 84.31 909 ASP A O 1
ATOM 7293 N N . PRO A 1 910 ? -18.736 4.832 -5.931 1.00 88.94 910 PRO A N 1
ATOM 7294 C CA . PRO A 1 910 ? -18.850 4.222 -4.607 1.00 88.94 910 PRO A CA 1
ATOM 7295 C C . PRO A 1 910 ? -20.136 4.577 -3.855 1.00 88.94 910 PRO A C 1
ATOM 7297 O O . PRO A 1 910 ? -20.745 3.705 -3.242 1.00 88.94 910 PRO A O 1
ATOM 7300 N N . TYR A 1 911 ? -20.590 5.829 -3.927 1.00 93.25 911 TYR A N 1
ATOM 7301 C CA . TYR A 1 911 ? -21.845 6.295 -3.329 1.00 93.25 911 TYR A CA 1
ATOM 7302 C C . TYR A 1 911 ? -23.070 5.577 -3.913 1.00 93.25 911 TYR A C 1
ATOM 7304 O O . TYR A 1 911 ? -23.908 5.067 -3.168 1.00 93.25 911 TYR A O 1
ATOM 7312 N N . VAL A 1 912 ? -23.149 5.450 -5.242 1.00 91.19 912 VAL A N 1
ATOM 7313 C CA . VAL A 1 912 ? -24.252 4.750 -5.924 1.00 91.19 912 VAL A CA 1
ATOM 7314 C C . VAL A 1 912 ? -24.286 3.273 -5.512 1.00 91.19 912 VAL A C 1
ATOM 7316 O O . VAL A 1 912 ? -25.348 2.727 -5.194 1.00 91.19 912 VAL A O 1
ATOM 7319 N N . ARG A 1 913 ? -23.115 2.629 -5.434 1.00 91.56 913 ARG A N 1
ATOM 7320 C CA . ARG A 1 913 ? -22.982 1.232 -4.991 1.00 91.56 913 ARG A CA 1
ATOM 7321 C C . ARG A 1 913 ? -23.262 1.053 -3.494 1.00 91.56 913 ARG A C 1
ATOM 7323 O O . ARG A 1 913 ? -23.872 0.051 -3.123 1.00 91.56 913 ARG A O 1
ATOM 7330 N N . PHE A 1 914 ? -22.906 2.021 -2.648 1.00 94.62 914 PHE A N 1
ATOM 7331 C CA . PHE A 1 914 ? -23.236 2.029 -1.218 1.00 94.62 914 PHE A CA 1
ATOM 7332 C C . PHE A 1 914 ? -24.751 2.044 -0.992 1.00 94.62 914 PHE A C 1
ATOM 7334 O O . PHE A 1 914 ? -25.264 1.213 -0.241 1.00 94.62 914 PHE A O 1
ATOM 7341 N N . LEU A 1 915 ? -25.490 2.904 -1.698 1.00 93.31 915 LEU A N 1
ATOM 7342 C CA . LEU A 1 915 ? -26.955 2.958 -1.613 1.00 93.31 915 LEU A CA 1
ATOM 7343 C C . LEU A 1 915 ? -27.623 1.672 -2.134 1.00 93.31 915 LEU A C 1
ATOM 7345 O O . LEU A 1 915 ? -28.672 1.248 -1.639 1.00 93.31 915 LEU A O 1
ATOM 7349 N N . ALA A 1 916 ? -26.992 0.997 -3.097 1.00 89.94 916 ALA A N 1
ATOM 7350 C CA . ALA A 1 916 ? -27.413 -0.320 -3.563 1.00 89.94 916 ALA A CA 1
ATOM 7351 C C . ALA A 1 916 ? -27.034 -1.476 -2.606 1.00 89.94 916 ALA A C 1
ATOM 7353 O O . ALA A 1 916 ? -27.619 -2.560 -2.723 1.00 89.94 916 ALA A O 1
ATOM 7354 N N . SER A 1 917 ? -26.105 -1.270 -1.667 1.00 91.75 917 SER A N 1
ATOM 7355 C CA . SER A 1 917 ? -25.525 -2.317 -0.812 1.00 91.75 917 SER A CA 1
ATOM 7356 C C . SER A 1 917 ? -26.501 -2.915 0.210 1.00 91.75 917 SER A C 1
ATOM 7358 O O . SER A 1 917 ? -27.537 -2.339 0.549 1.00 91.75 917 SER A O 1
ATOM 7360 N N . SER A 1 918 ? -26.138 -4.080 0.751 1.00 88.12 918 SER A N 1
ATOM 7361 C CA . SER A 1 918 ? -26.778 -4.664 1.934 1.00 88.12 918 SER A CA 1
ATOM 7362 C C . SER A 1 918 ? -26.621 -3.796 3.181 1.00 88.12 918 SER A C 1
ATOM 7364 O O . SER A 1 918 ? -27.543 -3.736 3.985 1.00 88.12 918 SER A O 1
ATOM 7366 N N . ASN A 1 919 ? -25.483 -3.119 3.348 1.00 86.25 919 ASN A N 1
ATOM 7367 C CA . ASN A 1 919 ? -25.122 -2.437 4.592 1.00 86.25 919 ASN A CA 1
ATOM 7368 C C . ASN A 1 919 ? -26.078 -1.264 4.852 1.00 86.25 919 ASN A C 1
ATOM 7370 O O . ASN A 1 919 ? -26.747 -1.227 5.883 1.00 86.25 919 ASN A O 1
ATOM 7374 N N . TYR A 1 920 ? -26.247 -0.385 3.859 1.00 92.81 920 TYR A N 1
ATOM 7375 C CA . TYR A 1 920 ? -27.191 0.735 3.928 1.00 92.81 920 TYR A CA 1
ATOM 7376 C C . TYR A 1 920 ? -28.652 0.270 4.086 1.00 92.81 920 TYR A C 1
ATOM 7378 O O . TYR A 1 920 ? -29.409 0.829 4.880 1.00 92.81 920 TYR A O 1
ATOM 7386 N N . LYS A 1 921 ? -29.053 -0.800 3.385 1.00 91.88 921 LYS A N 1
ATOM 7387 C CA . LYS A 1 921 ? -30.421 -1.350 3.458 1.00 91.88 921 LYS A CA 1
ATOM 7388 C C . LYS A 1 921 ? -30.732 -1.999 4.809 1.00 91.88 921 LYS A C 1
ATOM 7390 O O . LYS A 1 921 ? -31.842 -1.841 5.310 1.00 91.88 921 LYS A O 1
ATOM 7395 N N . ASN A 1 922 ? -29.762 -2.690 5.407 1.00 90.88 922 ASN A N 1
ATOM 7396 C CA . ASN A 1 922 ? -29.890 -3.279 6.738 1.00 90.88 922 ASN A CA 1
ATOM 7397 C C . ASN A 1 922 ? -29.946 -2.190 7.818 1.00 90.88 922 ASN A C 1
ATOM 7399 O O . ASN A 1 922 ? -30.780 -2.276 8.716 1.00 90.88 922 ASN A O 1
ATOM 7403 N N . LEU A 1 923 ? -29.136 -1.132 7.692 1.00 90.31 923 LEU A N 1
ATOM 7404 C CA . LEU A 1 923 ? -29.196 0.041 8.566 1.00 90.31 923 LEU A CA 1
ATOM 7405 C C . LEU A 1 923 ? -30.580 0.712 8.510 1.00 90.31 923 LEU A C 1
ATOM 7407 O O . LEU A 1 923 ? -31.228 0.861 9.541 1.00 90.31 923 LEU A O 1
ATOM 7411 N N . LEU A 1 924 ? -31.106 1.011 7.315 1.00 91.88 924 LEU A N 1
ATOM 7412 C CA . LEU A 1 924 ? -32.462 1.565 7.136 1.00 91.88 924 LEU A CA 1
ATOM 7413 C C . LEU A 1 924 ? -33.602 0.665 7.663 1.00 91.88 924 LEU A C 1
ATOM 7415 O O . LEU A 1 924 ? -34.741 1.131 7.799 1.00 91.88 924 LEU A O 1
ATOM 7419 N N . ALA A 1 925 ? -33.327 -0.615 7.928 1.00 89.75 925 ALA A N 1
ATOM 7420 C CA . ALA A 1 925 ? -34.249 -1.552 8.567 1.00 89.75 925 ALA A CA 1
ATOM 7421 C C . ALA A 1 925 ? -34.036 -1.686 10.092 1.00 89.75 925 ALA A C 1
ATOM 7423 O O . ALA A 1 925 ? -34.939 -2.168 10.776 1.00 89.75 925 ALA A O 1
ATOM 7424 N N . ARG A 1 926 ? -32.874 -1.266 10.619 1.00 89.19 926 ARG A N 1
ATOM 7425 C CA . ARG A 1 926 ? -32.541 -1.203 12.056 1.00 89.19 926 ARG A CA 1
ATOM 7426 C C . ARG A 1 926 ? -32.977 0.119 12.697 1.00 89.19 926 ARG A C 1
ATOM 7428 O O . ARG A 1 926 ? -33.461 0.104 13.828 1.00 89.19 926 ARG A O 1
ATOM 7435 N N . LEU A 1 927 ? -32.819 1.233 11.980 1.00 89.31 927 LEU A N 1
ATOM 7436 C CA . LEU A 1 927 ? -33.200 2.570 12.446 1.00 89.31 927 LEU A CA 1
ATOM 7437 C C . LEU A 1 927 ? -34.724 2.725 12.577 1.00 89.31 927 LEU A C 1
ATOM 7439 O O . LEU A 1 927 ? -35.493 2.123 11.819 1.00 89.31 927 LEU A O 1
ATOM 7443 N N . LYS A 1 928 ? -35.136 3.552 13.542 1.00 74.81 928 LYS A N 1
ATOM 7444 C CA . LYS A 1 928 ? -36.532 3.788 13.946 1.00 74.81 928 LYS A CA 1
ATOM 7445 C C . LYS A 1 928 ? -37.111 5.046 13.290 1.00 74.81 928 LYS A C 1
ATOM 7447 O O . LYS A 1 928 ? -36.344 6.017 13.080 1.00 74.81 928 LYS A O 1
#